Protein AF-0000000070372164 (afdb_homodimer)

Foldseek 3Di:
DVPPVVVVVVVVVVVVVVVVVVVVVVVPPPPQPPLPQPDPDVQPQFDDLVLLVVLCVLCVVPKDLFAKAWDPVVCVVQQATEIERQCCPIPLRFLQLLLLLQVQSPDDPVQLALAEEEEDLDSNLQSNLLNCQVVVGAYEYEYAPPRDPVSVVSSCVNNPPRYHYDHFHHASVRRVVVRVVVCVVSVHHYRALQDPSSLSRSLVSLVSCVVNVDDPDAAAEEEAEDFLLSNVSNNLSNCCVVPVNHAYEYEYEDEDPLPVVVVSSRVVSPVRRPSNVSSQVPRSRYYYDYDYLLLLLQQQVCCCVPVVDAADSRLSRRVSCVVVCCVVNNRNNHHHYYYYRGGRPDDPVRNVVSVVSNCVVLQQKWKKWWKFFPDPCSVVCLCVFQADPQKDWPDWDWDPDPPDRITIIITMIGHPHSVSNVSSVVRCVVVVIDMDTDDCSDPVNVVPD/DVPPVVVVVVVVVVVVVVVVVVVVVVVPPPPQPPLPQDDPDPQPQFDDLVLLVVLCVQCVVPKDLFAKAWDPVVCVVQQATEIERQLCPIPLRFLQLLLLLQVQSPDDPVQLALAEEEEDLDSNLQSNLLNCQVVVGAYEYEYAPPRDPVSVVSSCVNNPPRYHYDHFHHASVRRVVVRVVVCVVSVHHYRALQDPSSLSRSLVSLVSCVVNVDDPDAAAEEEAEDFLLSNVSNNLSNCCVVPVNHAYEYEYEDEDPLPVVVVSSNVVSPVRRPSNVSSQVPRSRYDYDYDYLLLLLQQQVCCCVPVVDAADSRLSRRVSCVVVCCVSNNRNNHHHYYYYRGGRPDDPVRNVVSVVSNCVVLQQKWKKWWKFFPDPCSVVCLCVFQADPQKDWPDWDWDPDPPDRITIIITMIGHPHSVSNVSSVVRCVVVVIDMDTDDCSDPVNVVPD

Structure (mmCIF, N/CA/C/O backbone):
data_AF-0000000070372164-model_v1
#
loop_
_entity.id
_entity.type
_entity.pdbx_description
1 polymer 'threonine ammonia-lyase'
#
loop_
_atom_site.group_PDB
_atom_site.id
_atom_site.type_symbol
_atom_site.label_atom_id
_atom_site.label_alt_id
_atom_site.label_comp_id
_atom_site.label_asym_id
_atom_site.label_entity_id
_atom_site.label_seq_id
_atom_site.pdbx_PDB_ins_code
_atom_site.Cartn_x
_atom_site.Cartn_y
_atom_site.Cartn_z
_atom_site.occupancy
_atom_site.B_iso_or_equiv
_atom_site.auth_seq_id
_atom_site.auth_comp_id
_atom_site.auth_asym_id
_atom_site.auth_atom_id
_atom_site.pdbx_PDB_model_num
ATOM 1 N N . MET A 1 1 ? 31.266 34.969 -34.875 1 26.34 1 MET A N 1
ATOM 2 C CA . MET A 1 1 ? 30.016 34.938 -34.125 1 26.34 1 MET A CA 1
ATOM 3 C C . MET A 1 1 ? 30.031 33.812 -33.094 1 26.34 1 MET A C 1
ATOM 5 O O . MET A 1 1 ? 29.016 33.531 -32.469 1 26.34 1 MET A O 1
ATOM 9 N N . SER A 1 2 ? 31.062 33.094 -33.094 1 30.19 2 SER A N 1
ATOM 10 C CA . SER A 1 2 ? 31.562 31.953 -32.344 1 30.19 2 SER A CA 1
ATOM 11 C C . SER A 1 2 ? 31.812 32.344 -30.875 1 30.19 2 SER A C 1
ATOM 13 O O . SER A 1 2 ? 31.938 31.469 -30.016 1 30.19 2 SER A O 1
ATOM 15 N N . THR A 1 3 ? 32.062 33.656 -30.703 1 33.91 3 THR A N 1
ATOM 16 C CA . THR A 1 3 ? 32.688 34.094 -29.469 1 33.91 3 THR A CA 1
ATOM 17 C C . THR A 1 3 ? 31.656 34.156 -28.328 1 33.91 3 THR A C 1
ATOM 19 O O . THR A 1 3 ? 32.031 34.188 -27.156 1 33.91 3 THR A O 1
ATOM 22 N N . LYS A 1 4 ? 30.422 34.562 -28.781 1 32.62 4 LYS A N 1
ATOM 23 C CA . LYS A 1 4 ? 29.531 34.969 -27.703 1 32.62 4 LYS A CA 1
ATOM 24 C C . LYS A 1 4 ? 29.047 33.75 -26.891 1 32.62 4 LYS A C 1
ATOM 26 O O . LYS A 1 4 ? 28.328 33.906 -25.906 1 32.62 4 LYS A O 1
ATOM 31 N N . ASN A 1 5 ? 29.078 32.656 -27.594 1 32 5 ASN A N 1
ATOM 32 C CA . ASN A 1 5 ? 28.5 31.484 -26.953 1 32 5 ASN A CA 1
ATOM 33 C C . ASN A 1 5 ? 29.328 31.031 -25.75 1 32 5 ASN A C 1
ATOM 35 O O . ASN A 1 5 ? 28.938 30.094 -25.062 1 32 5 ASN A O 1
ATOM 39 N N . GLY A 1 6 ? 30.594 31.547 -25.703 1 34.88 6 GLY A N 1
ATOM 40 C CA . GLY A 1 6 ? 31.531 31.172 -24.656 1 34.88 6 GLY A CA 1
ATOM 41 C C . GLY A 1 6 ? 31.188 31.797 -23.312 1 34.88 6 GLY A C 1
ATOM 42 O O . GLY A 1 6 ? 31.547 31.234 -22.266 1 34.88 6 GLY A O 1
ATOM 43 N N . GLU A 1 7 ? 30.688 33.031 -23.438 1 35.09 7 GLU A N 1
ATOM 44 C CA . GLU A 1 7 ? 30.578 33.812 -22.203 1 35.09 7 GLU A CA 1
ATOM 45 C C . GLU A 1 7 ? 29.453 33.312 -21.312 1 35.09 7 GLU A C 1
ATOM 47 O O . GLU A 1 7 ? 29.531 33.438 -20.078 1 35.09 7 GLU A O 1
ATOM 52 N N . LYS A 1 8 ? 28.359 32.844 -21.953 1 34.56 8 LYS A N 1
ATOM 53 C CA . LYS A 1 8 ? 27.219 32.531 -21.109 1 34.56 8 LYS A CA 1
ATOM 54 C C . LYS A 1 8 ? 27.469 31.234 -20.328 1 34.56 8 LYS A C 1
ATOM 56 O O . LYS A 1 8 ? 26.875 31.016 -19.266 1 34.56 8 LYS A O 1
ATOM 61 N N . ILE A 1 9 ? 28.312 30.375 -20.922 1 38.19 9 ILE A N 1
ATOM 62 C CA . ILE A 1 9 ? 28.609 29.141 -20.188 1 38.19 9 ILE A CA 1
ATOM 63 C C . ILE A 1 9 ? 29.453 29.469 -18.953 1 38.19 9 ILE A C 1
ATOM 65 O O . ILE A 1 9 ? 29.312 28.828 -17.906 1 38.19 9 ILE A O 1
ATOM 69 N N . GLN A 1 10 ? 30.203 30.578 -19.016 1 39.81 10 GLN A N 1
ATOM 70 C CA . GLN A 1 10 ? 31.078 30.938 -17.906 1 39.81 10 GLN A CA 1
ATOM 71 C C . GLN A 1 10 ? 30.266 31.516 -16.75 1 39.81 10 GLN A C 1
ATOM 73 O O . GLN A 1 10 ? 30.594 31.281 -15.578 1 39.81 10 GLN A O 1
ATOM 78 N N . ILE A 1 11 ? 29.188 32.156 -17.094 1 42.03 11 ILE A N 1
ATOM 79 C CA . ILE A 1 11 ? 28.453 32.844 -16.031 1 42.03 11 ILE A CA 1
ATOM 80 C C . ILE A 1 11 ? 27.656 31.812 -15.219 1 42.03 11 ILE A C 1
ATOM 82 O O . ILE A 1 11 ? 27.594 31.891 -13.992 1 42.03 11 ILE A O 1
ATOM 86 N N . GLN A 1 12 ? 27.078 30.859 -15.867 1 36.81 12 GLN A N 1
ATOM 87 C CA . GLN A 1 12 ? 26.281 29.891 -15.109 1 36.81 12 GLN A CA 1
ATOM 88 C C . GLN A 1 12 ? 27.156 29.016 -14.242 1 36.81 12 GLN A C 1
ATOM 90 O O . GLN A 1 12 ? 26.797 28.672 -13.109 1 36.81 12 GLN A O 1
ATOM 95 N N . GLU A 1 13 ? 28.344 28.688 -14.68 1 42.88 13 GLU A N 1
ATOM 96 C CA . GLU A 1 13 ? 29.297 27.969 -13.844 1 42.88 13 GLU A CA 1
ATOM 97 C C . GLU A 1 13 ? 29.766 28.844 -12.688 1 42.88 13 GLU A C 1
ATOM 99 O O . GLU A 1 13 ? 29.969 28.359 -11.57 1 42.88 13 GLU A O 1
ATOM 104 N N . HIS A 1 14 ? 29.922 30.109 -12.938 1 45.06 14 HIS A N 1
ATOM 105 C CA . HIS A 1 14 ? 30.359 31.016 -11.883 1 45.06 14 HIS A CA 1
ATOM 106 C C . HIS A 1 14 ? 29.281 31.172 -10.812 1 45.06 14 HIS A C 1
ATOM 108 O O . HIS A 1 14 ? 29.594 31.203 -9.625 1 45.06 14 HIS A O 1
ATOM 114 N N . LEU A 1 15 ? 27.984 31.203 -11.211 1 44.16 15 LEU A N 1
ATOM 115 C CA . LEU A 1 15 ? 26.938 31.344 -10.211 1 44.16 15 LEU A CA 1
ATOM 116 C C . LEU A 1 15 ? 26.75 30.062 -9.414 1 44.16 15 LEU A C 1
ATOM 118 O O . LEU A 1 15 ? 26.547 30.109 -8.195 1 44.16 15 LEU A O 1
ATOM 122 N N . GLN A 1 16 ? 26.875 28.922 -10 1 42.56 16 GLN A N 1
ATOM 123 C CA . GLN A 1 16 ? 26.859 27.672 -9.25 1 42.56 16 GLN A CA 1
ATOM 124 C C . GLN A 1 16 ? 28.094 27.547 -8.352 1 42.56 16 GLN A C 1
ATOM 126 O O . GLN A 1 16 ? 28 27.031 -7.238 1 42.56 16 GLN A O 1
ATOM 131 N N . GLN A 1 17 ? 29.25 28.031 -8.828 1 47.5 17 GLN A N 1
ATOM 132 C CA . GLN A 1 17 ? 30.438 28.016 -7.996 1 47.5 17 GLN A CA 1
ATOM 133 C C . GLN A 1 17 ? 30.328 29.031 -6.859 1 47.5 17 GLN A C 1
ATOM 135 O O . GLN A 1 17 ? 30.75 28.766 -5.734 1 47.5 17 GLN A O 1
ATOM 140 N N . GLN A 1 18 ? 29.797 30.219 -7.109 1 45.34 18 GLN A N 1
ATOM 141 C CA . GLN A 1 18 ? 29.609 31.188 -6.043 1 45.34 18 GLN A CA 1
ATOM 142 C C . GLN A 1 18 ? 28.594 30.703 -5.02 1 45.34 18 GLN A C 1
ATOM 144 O O . GLN A 1 18 ? 28.781 30.891 -3.812 1 45.34 18 GLN A O 1
ATOM 149 N N . GLN A 1 19 ? 27.484 30.031 -5.445 1 42.75 19 GLN A N 1
ATOM 150 C CA . GLN A 1 19 ? 26.516 29.484 -4.484 1 42.75 19 GLN A CA 1
ATOM 151 C C . GLN A 1 19 ? 27.109 28.297 -3.73 1 42.75 19 GLN A C 1
ATOM 153 O O . GLN A 1 19 ? 26.828 28.109 -2.543 1 42.75 19 GLN A O 1
ATOM 158 N N . LYS A 1 20 ? 27.922 27.5 -4.262 1 42.25 20 LYS A N 1
ATOM 159 C CA . LYS A 1 20 ? 28.688 26.469 -3.566 1 42.25 20 LYS A CA 1
ATOM 160 C C . LYS A 1 20 ? 29.734 27.094 -2.648 1 42.25 20 LYS A C 1
ATOM 162 O O . LYS A 1 20 ? 29.984 26.578 -1.553 1 42.25 20 LYS A O 1
ATOM 167 N N . GLN A 1 21 ? 30.484 28.078 -3.244 1 44.75 21 GLN A N 1
ATOM 168 C CA . GLN A 1 21 ? 31.469 28.734 -2.391 1 44.75 21 GLN A CA 1
ATOM 169 C C . GLN A 1 21 ? 30.797 29.422 -1.209 1 44.75 21 GLN A C 1
ATOM 171 O O . GLN A 1 21 ? 31.312 29.391 -0.086 1 44.75 21 GLN A O 1
ATOM 176 N N . GLN A 1 22 ? 29.719 30.219 -1.416 1 40.31 22 GLN A N 1
ATOM 177 C CA . GLN A 1 22 ? 29.031 30.812 -0.282 1 40.31 22 GLN A CA 1
ATOM 178 C C . GLN A 1 22 ? 28.484 29.734 0.655 1 40.31 22 GLN A C 1
ATOM 180 O O . GLN A 1 22 ? 28.547 29.891 1.877 1 40.31 22 GLN A O 1
ATOM 185 N N . LEU A 1 23 ? 27.984 28.578 0.088 1 36.25 23 LEU A N 1
ATOM 186 C CA . LEU A 1 23 ? 27.578 27.469 0.957 1 36.25 23 LEU A CA 1
ATOM 187 C C . LEU A 1 23 ? 28.797 26.812 1.598 1 36.25 23 LEU A C 1
ATOM 189 O O . LEU A 1 23 ? 28.75 26.438 2.77 1 36.25 23 LEU A O 1
ATOM 193 N N . LYS A 1 24 ? 29.875 26.672 0.845 1 37 24 LYS A N 1
ATOM 194 C CA . LYS A 1 24 ? 31.109 26.156 1.41 1 37 24 LYS A CA 1
ATOM 195 C C . LYS A 1 24 ? 31.703 27.125 2.434 1 37 24 LYS A C 1
ATOM 197 O O . LYS A 1 24 ? 32.25 26.703 3.455 1 37 24 LYS A O 1
ATOM 202 N N . GLU A 1 25 ? 31.812 28.359 2.037 1 38.78 25 GLU A N 1
ATOM 203 C CA . GLU A 1 25 ? 32.344 29.312 3.004 1 38.78 25 GLU A CA 1
ATOM 204 C C . GLU A 1 25 ? 31.453 29.406 4.238 1 38.78 25 GLU A C 1
ATOM 206 O O . GLU A 1 25 ? 31.953 29.562 5.355 1 38.78 25 GLU A O 1
ATOM 211 N N . GLU A 1 26 ? 30.125 29.5 4.039 1 33.56 26 GLU A N 1
ATOM 212 C CA . GLU A 1 26 ? 29.281 29.469 5.223 1 33.56 26 GLU A CA 1
ATOM 213 C C . GLU A 1 26 ? 29.359 28.109 5.926 1 33.56 26 GLU A C 1
ATOM 215 O O . GLU A 1 26 ? 29.234 28.031 7.148 1 33.56 26 GLU A O 1
ATOM 220 N N . MET A 1 27 ? 29.656 27.078 5.137 1 32.03 27 MET A N 1
ATOM 221 C CA . MET A 1 27 ? 29.812 25.75 5.742 1 32.03 27 MET A CA 1
ATOM 222 C C . MET A 1 27 ? 31.188 25.625 6.406 1 32.03 27 MET A C 1
ATOM 224 O O . MET A 1 27 ? 31.406 24.688 7.191 1 32.03 27 MET A O 1
ATOM 228 N N . LYS A 1 28 ? 32.25 26.062 5.781 1 33.69 28 LYS A N 1
ATOM 229 C CA . LYS A 1 28 ? 33.562 25.828 6.352 1 33.69 28 LYS A CA 1
ATOM 230 C C . LYS A 1 28 ? 33.719 26.562 7.684 1 33.69 28 LYS A C 1
ATOM 232 O O . LYS A 1 28 ? 34.688 26.297 8.438 1 33.69 28 LYS A O 1
ATOM 237 N N . GLU A 1 29 ? 33.281 27.766 7.645 1 30.25 29 GLU A N 1
ATOM 238 C CA . GLU A 1 29 ? 33.688 28.438 8.883 1 30.25 29 GLU A CA 1
ATOM 239 C C . GLU A 1 29 ? 33 27.797 10.094 1 30.25 29 GLU A C 1
ATOM 241 O O . GLU A 1 29 ? 33.312 28.141 11.234 1 30.25 29 GLU A O 1
ATOM 246 N N . ASN A 1 30 ? 31.656 27.531 9.984 1 28.45 30 ASN A N 1
ATOM 247 C CA . ASN A 1 30 ? 31.203 27.297 11.352 1 28.45 30 ASN A CA 1
ATOM 248 C C . ASN A 1 30 ? 31.641 25.938 11.867 1 28.45 30 ASN A C 1
ATOM 250 O O . AS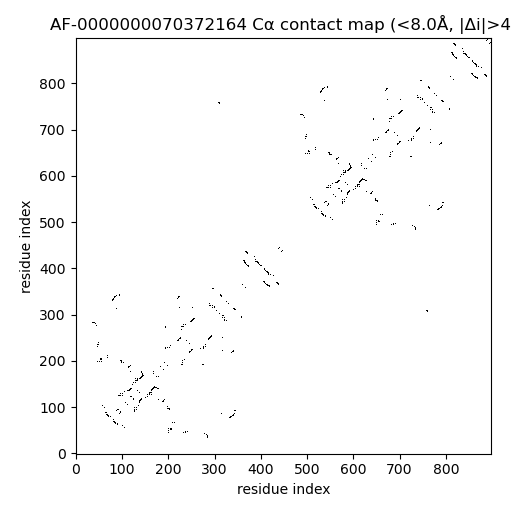N A 1 30 ? 31.266 24.906 11.305 1 28.45 30 ASN A O 1
ATOM 254 N N . PRO A 1 31 ? 32.781 25.797 12.617 1 28.45 31 PRO A N 1
ATOM 255 C CA . PRO A 1 31 ? 33.25 24.594 13.32 1 28.45 31 PRO A CA 1
ATOM 256 C C . PRO A 1 31 ? 32.094 23.703 13.773 1 28.45 31 PRO A C 1
ATOM 258 O O . PRO A 1 31 ? 30.938 24.125 13.75 1 28.45 31 PRO A O 1
ATOM 261 N N . ASN A 1 32 ? 32.469 22.516 14.203 1 32.38 32 ASN A N 1
ATOM 262 C CA . ASN A 1 32 ? 31.594 21.484 14.742 1 32.38 32 ASN A CA 1
ATOM 263 C C . ASN A 1 32 ? 30.547 22.062 15.688 1 32.38 32 ASN A C 1
ATOM 265 O O . ASN A 1 32 ? 30.875 22.531 16.781 1 32.38 32 ASN A O 1
ATOM 269 N N . PRO A 1 33 ? 29.594 22.891 15.227 1 31 33 PRO A N 1
ATOM 270 C CA . PRO A 1 33 ? 28.797 23.391 16.344 1 31 33 PRO A CA 1
ATOM 271 C C . PRO A 1 33 ? 28.484 22.312 17.375 1 31 33 PRO A C 1
ATOM 273 O O . PRO A 1 33 ? 27.812 21.312 17.047 1 31 33 PRO A O 1
ATOM 276 N N . GLU A 1 34 ? 29.453 21.891 18.172 1 32.94 34 GLU A N 1
ATOM 277 C CA . GLU A 1 34 ? 28.953 21.234 19.375 1 32.94 34 GLU A CA 1
ATOM 278 C C . GLU A 1 34 ? 27.562 21.75 19.75 1 32.94 34 GLU A C 1
ATOM 280 O O . GLU A 1 34 ? 27.328 22.953 19.734 1 32.94 34 GLU A O 1
ATOM 285 N N . ILE A 1 35 ? 26.531 20.984 19.406 1 38.16 35 ILE A N 1
ATOM 286 C CA . ILE A 1 35 ? 25.219 21.328 19.938 1 38.16 35 ILE A CA 1
ATOM 287 C C . ILE A 1 35 ? 25.391 22.125 21.234 1 38.16 35 ILE A C 1
ATOM 289 O O . ILE A 1 35 ? 25.906 21.594 22.219 1 38.16 35 ILE A O 1
ATOM 293 N N . GLN A 1 36 ? 25.844 23.359 21.203 1 34.19 36 GLN A N 1
ATOM 294 C CA . GLN A 1 36 ? 25.859 24.188 22.406 1 34.19 36 GLN A CA 1
ATOM 295 C C . GLN A 1 36 ? 24.656 23.922 23.297 1 34.19 36 GLN A C 1
ATOM 297 O O . GLN A 1 36 ? 23.516 24.156 22.891 1 34.19 36 GLN A O 1
ATOM 302 N N . LYS A 1 37 ? 24.797 22.984 24.266 1 35.81 37 LYS A N 1
ATOM 303 C CA . LYS A 1 37 ? 23.859 22.766 25.375 1 35.81 37 LYS A CA 1
ATOM 304 C C . LYS A 1 37 ? 23.5 24.078 26.047 1 35.81 37 LYS A C 1
ATOM 306 O O . LYS A 1 37 ? 24.328 24.688 26.719 1 35.81 37 LYS A O 1
ATOM 311 N N . GLN A 1 38 ? 22.703 24.875 25.438 1 34.5 38 GLN A N 1
ATOM 312 C CA . GLN A 1 38 ? 22.234 26.031 26.188 1 34.5 38 GLN A CA 1
ATOM 313 C C . GLN A 1 38 ? 21.719 25.625 27.562 1 34.5 38 GLN A C 1
ATOM 315 O O . GLN A 1 38 ? 21.25 24.484 27.75 1 34.5 38 GLN A O 1
ATOM 320 N N . GLU A 1 39 ? 22.062 26.25 28.609 1 36.97 39 GLU A N 1
ATOM 321 C CA . GLU A 1 39 ? 21.625 26.188 30 1 36.97 39 GLU A CA 1
ATOM 322 C C . GLU A 1 39 ? 20.125 25.969 30.109 1 36.97 39 GLU A C 1
ATOM 324 O O . GLU A 1 39 ? 19.359 26.5 29.297 1 36.97 39 GLU A O 1
ATOM 329 N N . THR A 1 40 ? 19.625 24.875 30.781 1 40.28 40 THR A N 1
ATOM 330 C CA . THR A 1 40 ? 18.297 24.391 31.109 1 40.28 40 THR A CA 1
ATOM 331 C C . THR A 1 40 ? 17.406 25.531 31.594 1 40.28 40 THR A C 1
ATOM 333 O O . THR A 1 40 ? 17.484 25.938 32.75 1 40.28 40 THR A O 1
ATOM 336 N N . LYS A 1 41 ? 17.266 26.562 30.875 1 39.16 41 LYS A N 1
ATOM 337 C CA . LYS A 1 41 ? 16.234 27.469 31.375 1 39.16 41 LYS A CA 1
ATOM 338 C C . LYS A 1 41 ? 14.906 26.734 31.562 1 39.16 41 LYS A C 1
ATOM 340 O O . LYS A 1 41 ? 14.57 25.844 30.781 1 39.16 41 LYS A O 1
ATOM 345 N N . GLN A 1 42 ? 14.352 26.688 32.781 1 44.81 42 GLN A N 1
ATOM 346 C CA . GLN A 1 42 ? 13.016 26.234 33.125 1 44.81 42 GLN A CA 1
ATOM 347 C C . GLN A 1 42 ? 11.984 26.688 32.094 1 44.81 42 GLN A C 1
ATOM 349 O O . GLN A 1 42 ? 11.703 27.891 32 1 44.81 42 GLN A O 1
ATOM 354 N N . ASN A 1 43 ? 11.961 26.078 30.953 1 55 43 ASN A N 1
ATOM 355 C CA . ASN A 1 43 ? 11.039 26.406 29.875 1 55 43 ASN A CA 1
ATOM 356 C C . ASN A 1 43 ? 9.586 26.266 30.328 1 55 43 ASN A C 1
ATOM 358 O O . ASN A 1 43 ? 9.117 25.156 30.594 1 55 43 ASN A O 1
ATOM 362 N N . SER A 1 44 ? 8.883 27.312 30.812 1 60.41 44 SER A N 1
ATOM 363 C CA . SER A 1 44 ? 7.516 27.453 31.312 1 60.41 44 SER A CA 1
ATOM 364 C C . SER A 1 44 ? 6.512 26.828 30.344 1 60.41 44 SER A C 1
ATOM 366 O O . SER A 1 44 ? 5.375 26.531 30.719 1 60.41 44 SER A O 1
ATOM 368 N N . TYR A 1 45 ? 6.973 26.266 29.172 1 74.44 45 TYR A N 1
ATOM 369 C CA . TYR A 1 45 ? 6.004 25.781 28.188 1 74.44 45 TYR A CA 1
ATOM 370 C C . TYR A 1 45 ? 6.086 24.266 28.047 1 74.44 45 TYR A C 1
ATOM 372 O O . TYR A 1 45 ? 5.312 23.672 27.297 1 74.44 45 TYR A O 1
ATOM 380 N N . LEU A 1 46 ? 6.805 23.625 28.953 1 84.19 46 LEU A N 1
ATOM 381 C CA . LEU A 1 46 ? 7.043 22.188 28.828 1 84.19 46 LEU A CA 1
ATOM 382 C C . LEU A 1 46 ? 5.863 21.391 29.375 1 84.19 46 LEU A C 1
ATOM 384 O O . LEU A 1 46 ? 5.34 21.703 30.453 1 84.19 46 LEU A O 1
ATOM 388 N N . TYR A 1 47 ? 5.496 20.438 28.562 1 91.69 47 TYR A N 1
ATOM 389 C CA . TYR A 1 47 ? 4.539 19.484 29.094 1 91.69 47 TYR A CA 1
ATOM 390 C C . TYR A 1 47 ? 5.223 18.516 30.062 1 91.69 47 TYR A C 1
ATOM 392 O O . TYR A 1 47 ? 6.207 17.859 29.703 1 91.69 47 TYR A O 1
ATOM 400 N N . GLN A 1 48 ? 4.691 18.406 31.266 1 93.88 48 GLN A N 1
ATOM 401 C CA . GLN A 1 48 ? 5.32 17.609 32.312 1 93.88 48 GLN A CA 1
ATOM 402 C C . GLN A 1 48 ? 5.176 16.125 32.031 1 93.88 48 GLN A C 1
ATOM 404 O O . GLN A 1 48 ? 4.117 15.664 31.594 1 93.88 48 GLN A O 1
ATOM 409 N N . ALA A 1 49 ? 6.262 15.406 32.344 1 94.94 49 ALA A N 1
ATOM 410 C CA . ALA A 1 49 ? 6.289 13.961 32.125 1 94.94 49 ALA A CA 1
ATOM 411 C C . ALA A 1 49 ? 5.145 13.273 32.875 1 94.94 49 ALA A C 1
ATOM 413 O O . ALA A 1 49 ? 4.539 12.336 32.344 1 94.94 49 ALA A O 1
ATOM 414 N N . ALA A 1 50 ? 4.828 13.781 34 1 95.38 50 ALA A N 1
ATOM 415 C CA . ALA A 1 50 ? 3.76 13.188 34.812 1 95.38 50 ALA A CA 1
ATOM 416 C C . ALA A 1 50 ? 2.41 13.328 34.125 1 95.38 50 ALA A C 1
ATOM 418 O O . ALA A 1 50 ? 1.594 12.406 34.125 1 95.38 50 ALA A O 1
ATOM 419 N N . SER A 1 51 ? 2.203 14.453 33.562 1 95.81 51 SER A N 1
ATOM 420 C CA . SER A 1 51 ? 0.956 14.695 32.844 1 95.81 51 SER A CA 1
ATOM 421 C C . SER A 1 51 ? 0.872 13.844 31.578 1 95.81 51 SER A C 1
ATOM 423 O O . SER A 1 51 ? -0.205 13.359 31.219 1 95.81 51 SER A O 1
ATOM 425 N N . ILE A 1 52 ? 1.992 13.688 30.922 1 96.62 52 ILE A N 1
ATOM 426 C CA . ILE A 1 52 ? 2.072 12.867 29.719 1 96.62 52 ILE A CA 1
ATOM 427 C C . ILE A 1 52 ? 1.785 11.406 30.078 1 96.62 52 ILE A C 1
ATOM 429 O O . ILE A 1 52 ? 1.028 10.727 29.375 1 96.62 52 ILE A O 1
ATOM 433 N N . PHE A 1 53 ? 2.293 11 31.156 1 96.31 53 PHE A N 1
ATOM 434 C CA . PHE A 1 53 ? 2.076 9.625 31.609 1 96.31 53 PHE A CA 1
ATOM 435 C C . PHE A 1 53 ? 0.614 9.398 31.969 1 96.31 53 PHE A C 1
ATOM 437 O O . PHE A 1 53 ? 0.052 8.344 31.688 1 96.31 53 PHE A O 1
ATOM 444 N N . LYS A 1 54 ? 0.082 10.375 32.625 1 96.44 54 LYS A N 1
ATOM 445 C CA . LYS A 1 54 ? -1.334 10.289 32.969 1 96.44 54 LYS A CA 1
ATOM 446 C C . LYS A 1 54 ? -2.195 10.156 31.734 1 96.44 54 LYS A C 1
ATOM 448 O O . LYS A 1 54 ? -3.104 9.32 31.672 1 96.44 54 LYS A O 1
ATOM 453 N N . ALA A 1 55 ? -1.917 10.961 30.75 1 97.88 55 ALA A N 1
ATOM 454 C CA . ALA A 1 55 ? -2.639 10.891 29.484 1 97.88 55 ALA A CA 1
ATOM 455 C C . ALA A 1 55 ? -2.473 9.523 28.828 1 97.88 55 ALA A C 1
ATOM 457 O O . ALA A 1 55 ? -3.438 8.945 28.312 1 97.88 55 ALA A O 1
ATOM 458 N N . TYR A 1 56 ? -1.25 8.984 28.844 1 97.62 56 TYR A N 1
ATOM 459 C CA . TYR A 1 56 ? -0.95 7.676 28.266 1 97.62 56 TYR A CA 1
ATOM 460 C C . TYR A 1 56 ? -1.759 6.582 28.953 1 97.62 56 TYR A C 1
ATOM 462 O O . TYR A 1 56 ? -2.312 5.703 28.281 1 97.62 56 TYR A O 1
ATOM 470 N N . LYS A 1 57 ? -1.873 6.625 30.25 1 95.75 57 LYS A N 1
ATOM 471 C CA . LYS A 1 57 ? -2.639 5.648 31.031 1 95.75 57 LYS A CA 1
ATOM 472 C C . LYS A 1 57 ? -4.121 5.707 30.672 1 95.75 57 LYS A C 1
ATOM 474 O O . LYS A 1 57 ? -4.793 4.676 30.625 1 95.75 57 LYS A O 1
ATOM 479 N N . ASN A 1 58 ? -4.543 6.922 30.453 1 95.38 58 ASN A N 1
ATOM 480 C CA . ASN A 1 58 ? -5.949 7.117 30.125 1 95.38 58 ASN A CA 1
ATOM 481 C C . ASN A 1 58 ? -6.305 6.453 28.797 1 95.38 58 ASN A C 1
ATOM 483 O O . ASN A 1 58 ? -7.398 5.902 28.641 1 95.38 58 ASN A O 1
ATOM 487 N N . ILE A 1 59 ? -5.336 6.484 27.812 1 97.69 59 ILE A N 1
ATOM 488 C CA . ILE A 1 59 ? -5.742 6.145 26.453 1 97.69 59 ILE A CA 1
ATOM 489 C C . ILE A 1 59 ? -5.258 4.738 26.109 1 97.69 59 ILE A C 1
ATOM 491 O O . ILE A 1 59 ? -5.676 4.16 25.094 1 97.69 59 ILE A O 1
ATOM 495 N N . ARG A 1 60 ? -4.426 4.09 26.922 1 94.94 60 ARG A N 1
ATOM 496 C CA . ARG A 1 60 ? -3.695 2.879 26.562 1 94.94 60 ARG A CA 1
ATOM 497 C C . ARG A 1 60 ? -4.648 1.715 26.312 1 94.94 60 ARG A C 1
ATOM 499 O O . ARG A 1 60 ? -4.305 0.76 25.625 1 94.94 60 ARG A O 1
ATOM 506 N N . GLN A 1 61 ? -5.867 1.791 26.828 1 93.5 61 GLN A N 1
ATOM 507 C CA . GLN A 1 61 ? -6.828 0.712 26.625 1 93.5 61 GLN A CA 1
ATOM 508 C C . GLN A 1 61 ? -7.613 0.912 25.328 1 93.5 61 GLN A C 1
ATOM 510 O O . GLN A 1 61 ? -8.281 -0.009 24.844 1 93.5 61 GLN A O 1
ATOM 515 N N . ILE A 1 62 ? -7.5 2.07 24.812 1 95.62 62 ILE A N 1
ATOM 516 C CA . ILE A 1 62 ? -8.312 2.406 23.641 1 95.62 62 ILE A CA 1
ATOM 517 C C . ILE A 1 62 ? -7.438 2.404 22.391 1 95.62 62 ILE A C 1
ATOM 519 O O . ILE A 1 62 ? -7.812 1.836 21.359 1 95.62 62 ILE A O 1
ATOM 523 N N . VAL A 1 63 ? -6.258 2.984 22.453 1 96.38 63 VAL A N 1
ATOM 524 C CA . VAL A 1 63 ? -5.383 3.084 21.297 1 96.38 63 VAL A CA 1
ATOM 525 C C . VAL A 1 63 ? -4.426 1.897 21.266 1 96.38 63 VAL A C 1
ATOM 527 O O . VAL A 1 63 ? -4.23 1.222 22.266 1 96.38 63 VAL A O 1
ATOM 530 N N . ARG A 1 64 ? -3.816 1.647 20.156 1 93.38 64 ARG A N 1
ATOM 531 C CA . ARG A 1 64 ? -2.869 0.551 19.969 1 93.38 64 ARG A CA 1
ATOM 532 C C . ARG A 1 64 ? -1.472 0.952 20.438 1 93.38 64 ARG A C 1
ATOM 534 O O . ARG A 1 64 ? -1.02 2.066 20.156 1 93.38 64 ARG A O 1
ATOM 541 N N . ARG A 1 65 ? -0.869 0.114 21.281 1 95.62 65 ARG A N 1
ATOM 542 C CA . ARG A 1 65 ? 0.575 0.241 21.438 1 95.62 65 ARG A CA 1
ATOM 543 C C . ARG A 1 65 ? 1.31 -0.167 20.172 1 95.62 65 ARG A C 1
ATOM 545 O O . ARG A 1 65 ? 1.423 -1.356 19.859 1 95.62 65 ARG A O 1
ATOM 552 N N . THR A 1 66 ? 1.776 0.79 19.391 1 95.5 66 THR A N 1
ATOM 553 C CA . THR A 1 66 ? 2.359 0.503 18.094 1 95.5 66 THR A CA 1
ATOM 554 C C . THR A 1 66 ? 3.771 -0.059 18.234 1 95.5 66 THR A C 1
ATOM 556 O O . THR A 1 66 ? 4.418 0.141 19.266 1 95.5 66 THR A O 1
ATOM 559 N N . ILE A 1 67 ? 4.289 -0.671 17.234 1 93.19 67 ILE A N 1
ATOM 560 C CA . ILE A 1 67 ? 5.527 -1.431 17.359 1 93.19 67 ILE A CA 1
ATOM 561 C C . ILE A 1 67 ? 6.711 -0.545 16.969 1 93.19 67 ILE A C 1
ATOM 563 O O . ILE A 1 67 ? 6.539 0.489 16.312 1 93.19 67 ILE A O 1
ATOM 567 N N . ILE A 1 68 ? 7.852 -0.873 17.469 1 95.31 68 ILE A N 1
ATOM 568 C CA . ILE A 1 68 ? 9.141 -0.404 16.984 1 95.31 68 ILE A CA 1
ATOM 569 C C . ILE A 1 68 ? 9.812 -1.497 16.156 1 95.31 68 ILE A C 1
ATOM 571 O O . ILE A 1 68 ? 9.992 -2.621 16.625 1 95.31 68 ILE A O 1
ATOM 575 N N . GLN A 1 69 ? 10.125 -1.168 14.883 1 93 69 GLN A N 1
ATOM 576 C CA . GLN A 1 69 ? 10.625 -2.152 13.93 1 93 69 GLN A CA 1
ATOM 577 C C . GLN A 1 69 ? 11.961 -1.717 13.336 1 93 69 GLN A C 1
ATOM 579 O O . GLN A 1 69 ? 12.102 -0.582 12.875 1 93 69 GLN A O 1
ATOM 584 N N . ARG A 1 70 ? 12.906 -2.596 13.367 1 93.44 70 ARG A N 1
ATOM 585 C CA . ARG A 1 70 ? 14.195 -2.281 12.742 1 93.44 70 ARG A CA 1
ATOM 586 C C . ARG A 1 70 ? 14.078 -2.285 11.227 1 93.44 70 ARG A C 1
ATOM 588 O O . ARG A 1 70 ? 13.438 -3.164 10.648 1 93.44 70 ARG A O 1
ATOM 595 N N . SER A 1 71 ? 14.594 -1.273 10.578 1 93.94 71 SER A N 1
ATOM 596 C CA . SER A 1 71 ? 14.758 -1.271 9.133 1 93.94 71 SER A CA 1
ATOM 597 C C . SER A 1 71 ? 16.109 -1.84 8.727 1 93.94 71 SER A C 1
ATOM 599 O O . SER A 1 71 ? 17.141 -1.158 8.836 1 93.94 71 SER A O 1
ATOM 601 N N . SER A 1 72 ? 16.125 -3.039 8.172 1 85.88 72 SER A N 1
ATOM 602 C CA . SER A 1 72 ? 17.375 -3.656 7.766 1 85.88 72 SER A CA 1
ATOM 603 C C . SER A 1 72 ? 18.016 -2.895 6.609 1 85.88 72 SER A C 1
ATOM 605 O O . SER A 1 72 ? 19.234 -2.662 6.609 1 85.88 72 SER A O 1
ATOM 607 N N . ARG A 1 73 ? 17.219 -2.498 5.695 1 86 73 ARG A N 1
ATOM 608 C CA . ARG A 1 73 ? 17.719 -1.826 4.496 1 86 73 ARG A CA 1
ATOM 609 C C . ARG A 1 73 ? 18.391 -0.51 4.852 1 86 73 ARG A C 1
ATOM 611 O O . ARG A 1 73 ? 19.531 -0.26 4.434 1 86 73 ARG A O 1
ATOM 618 N N . LEU A 1 74 ? 17.734 0.315 5.672 1 95.5 74 LEU A N 1
ATOM 619 C CA . LEU A 1 74 ? 18.297 1.622 6 1 95.5 74 LEU A CA 1
ATOM 620 C C . LEU A 1 74 ? 19.453 1.485 6.988 1 95.5 74 LEU A C 1
ATOM 622 O O . LEU A 1 74 ? 20.406 2.264 6.945 1 95.5 74 LEU A O 1
ATOM 626 N N . SER A 1 75 ? 19.344 0.501 7.859 1 95.31 75 SER A N 1
ATOM 627 C CA . SER A 1 75 ? 20.453 0.243 8.773 1 95.31 75 SER A CA 1
ATOM 628 C C . SER A 1 75 ? 21.703 -0.144 8.016 1 95.31 75 SER A C 1
ATOM 630 O O . SER A 1 75 ? 22.797 0.334 8.328 1 95.31 75 SER A O 1
ATOM 632 N N . ASP A 1 76 ? 21.516 -0.968 6.992 1 90.5 76 ASP A N 1
ATOM 633 C CA . ASP A 1 76 ? 22.656 -1.366 6.168 1 90.5 76 ASP A CA 1
ATOM 634 C C . ASP A 1 76 ? 23.203 -0.18 5.375 1 90.5 76 ASP A C 1
ATOM 636 O O . ASP A 1 76 ? 24.422 0.026 5.312 1 90.5 76 ASP A O 1
ATOM 640 N N . LEU A 1 77 ? 22.344 0.619 4.852 1 92.94 77 LEU A N 1
ATOM 641 C CA . LEU A 1 77 ? 22.719 1.742 3.998 1 92.94 77 LEU A CA 1
ATOM 642 C C . LEU A 1 77 ? 23.531 2.771 4.781 1 92.94 77 LEU A C 1
ATOM 644 O O . LEU A 1 77 ? 24.5 3.318 4.27 1 92.94 77 LEU A O 1
ATOM 648 N N . TYR A 1 78 ? 23.125 2.945 6.066 1 97.31 78 TYR A N 1
ATOM 649 C CA . TYR A 1 78 ? 23.75 4.012 6.84 1 97.31 78 TYR A CA 1
ATOM 650 C C . TYR A 1 78 ? 24.672 3.436 7.906 1 97.31 78 TYR A C 1
ATOM 652 O O . TYR A 1 78 ? 25.25 4.18 8.703 1 97.31 78 TYR A O 1
ATOM 660 N N . GLN A 1 79 ? 24.812 2.115 7.945 1 97.19 79 GLN A N 1
ATOM 661 C CA . GLN A 1 79 ? 25.609 1.437 8.953 1 97.19 79 GLN A CA 1
ATOM 662 C C . GLN A 1 79 ? 25.25 1.908 10.359 1 97.19 79 GLN A C 1
ATOM 664 O O . GLN A 1 79 ? 26.141 2.246 11.148 1 97.19 79 GLN A O 1
ATOM 669 N N . ALA A 1 80 ? 23.984 2.016 10.617 1 98.12 80 ALA A N 1
ATOM 670 C CA . ALA A 1 80 ? 23.391 2.467 11.875 1 98.12 80 ALA A CA 1
ATOM 671 C C . ALA A 1 80 ? 22.281 1.525 12.32 1 98.12 80 ALA A C 1
ATOM 673 O O . ALA A 1 80 ? 22 0.518 11.664 1 98.12 80 ALA A O 1
ATOM 674 N N . ASN A 1 81 ? 21.797 1.703 13.5 1 97.81 81 ASN A N 1
ATOM 675 C CA . ASN A 1 81 ? 20.594 1.026 13.969 1 97.81 81 ASN A CA 1
ATOM 676 C C . ASN A 1 81 ? 19.359 1.9 13.797 1 97.81 81 ASN A C 1
ATOM 678 O O . ASN A 1 81 ? 19.031 2.703 14.672 1 97.81 81 ASN A O 1
ATOM 682 N N . ILE A 1 82 ? 18.703 1.688 12.711 1 98.31 82 ILE A N 1
ATOM 683 C CA . ILE A 1 82 ? 17.562 2.533 12.375 1 98.31 82 ILE A CA 1
ATOM 684 C C . ILE A 1 82 ? 16.266 1.784 12.664 1 98.31 82 ILE A C 1
ATOM 686 O O . ILE A 1 82 ? 16.062 0.676 12.164 1 98.31 82 ILE A O 1
ATOM 690 N N . PHE A 1 83 ? 15.453 2.422 13.469 1 98.25 83 PHE A N 1
ATOM 691 C CA . PHE A 1 83 ? 14.172 1.848 13.852 1 98.25 83 PHE A CA 1
ATOM 692 C C . PHE A 1 83 ? 13.023 2.756 13.43 1 98.25 83 PHE A C 1
ATOM 694 O O . PHE A 1 83 ? 13.18 3.979 13.391 1 98.25 83 PHE A O 1
ATOM 701 N N . PHE A 1 84 ? 11.906 2.092 13.102 1 98.19 84 PHE A N 1
ATOM 702 C CA . PHE A 1 84 ? 10.656 2.793 12.812 1 98.19 84 PHE A CA 1
ATOM 703 C C . PHE A 1 84 ? 9.68 2.666 13.977 1 98.19 84 PHE A C 1
ATOM 705 O O . PHE A 1 84 ? 9.398 1.558 14.43 1 98.19 84 PHE A O 1
ATOM 712 N N . LYS A 1 85 ? 9.273 3.797 14.555 1 98.5 85 LYS A N 1
ATOM 713 C CA . LYS A 1 85 ? 8.055 3.783 15.352 1 98.5 85 LYS A CA 1
ATOM 714 C C . LYS A 1 85 ? 6.816 3.852 14.461 1 98.5 85 LYS A C 1
ATOM 716 O O . LYS A 1 85 ? 6.539 4.883 13.852 1 98.5 85 LYS A O 1
ATOM 721 N N . ARG A 1 86 ? 5.996 2.807 14.406 1 96.94 86 ARG A N 1
ATOM 722 C CA . ARG A 1 86 ? 5.039 2.539 13.344 1 96.94 86 ARG A CA 1
ATOM 723 C C . ARG A 1 86 ? 3.658 3.088 13.695 1 96.94 86 ARG A C 1
ATOM 725 O O . ARG A 1 86 ? 2.678 2.344 13.719 1 96.94 86 ARG A O 1
ATOM 732 N N . GLU A 1 87 ? 3.545 4.402 13.789 1 97.25 87 GLU A N 1
ATOM 733 C CA . GLU A 1 87 ? 2.26 5.031 14.078 1 97.25 87 GLU A CA 1
ATOM 734 C C . GLU A 1 87 ? 1.307 4.898 12.891 1 97.25 87 GLU A C 1
ATOM 736 O O . GLU A 1 87 ? 0.101 5.113 13.031 1 97.25 87 GLU A O 1
ATOM 741 N N . ASP A 1 88 ? 1.866 4.566 11.727 1 94.38 88 ASP A N 1
ATOM 742 C CA . ASP A 1 88 ? 1.032 4.234 10.578 1 94.38 88 ASP A CA 1
ATOM 743 C C . ASP A 1 88 ? 0.176 3 10.859 1 94.38 88 ASP A C 1
ATOM 745 O O . ASP A 1 88 ? -0.825 2.766 10.18 1 94.38 88 ASP A O 1
ATOM 749 N N . GLY A 1 89 ? 0.536 2.223 11.852 1 91.88 89 GLY A N 1
ATOM 750 C CA . GLY A 1 89 ? -0.213 1.038 12.242 1 91.88 89 GLY A CA 1
ATOM 751 C C . GLY A 1 89 ? -1.244 1.312 13.32 1 91.88 89 GLY A C 1
ATOM 752 O O . GLY A 1 89 ? -1.865 0.383 13.836 1 91.88 89 GLY A O 1
ATOM 753 N N . GLN A 1 90 ? -1.489 2.523 13.625 1 94.12 90 GLN A N 1
ATOM 754 C CA . GLN A 1 90 ? -2.479 2.896 14.633 1 94.12 90 GLN A CA 1
ATOM 755 C C . GLN A 1 90 ? -3.896 2.66 14.125 1 94.12 90 GLN A C 1
ATOM 757 O O . GLN A 1 90 ? -4.105 2.436 12.93 1 94.12 90 GLN A O 1
ATOM 762 N N . ILE A 1 91 ? -4.906 2.721 14.961 1 90.12 91 ILE A N 1
ATOM 763 C CA . ILE A 1 91 ? -6.305 2.4 14.703 1 90.12 91 ILE A CA 1
ATOM 764 C C . ILE A 1 91 ? -6.816 3.23 13.531 1 90.12 91 ILE A C 1
ATOM 766 O O . ILE A 1 91 ? -7.465 2.703 12.625 1 90.12 91 ILE A O 1
ATOM 770 N N . THR A 1 92 ? -6.523 4.516 13.492 1 93.5 92 THR A N 1
ATOM 771 C CA . THR A 1 92 ? -6.949 5.383 12.398 1 93.5 92 THR A CA 1
ATOM 772 C C . THR A 1 92 ? -5.797 5.625 11.422 1 93.5 92 THR A C 1
ATOM 774 O O . THR A 1 92 ? -5.84 6.562 10.625 1 93.5 92 THR A O 1
ATOM 777 N N . ARG A 1 93 ? -4.68 4.855 11.609 1 93.69 93 ARG A N 1
ATOM 778 C CA . ARG A 1 93 ? -3.523 4.809 10.719 1 93.69 93 ARG A CA 1
ATOM 779 C C . ARG A 1 93 ? -2.641 6.039 10.906 1 93.69 93 ARG A C 1
ATOM 781 O O . ARG A 1 93 ? -1.832 6.363 10.031 1 93.69 93 ARG A O 1
ATOM 788 N N . THR A 1 94 ? -2.908 6.797 11.977 1 95.56 94 THR A N 1
ATOM 789 C CA . THR A 1 94 ? -2.059 7.922 12.344 1 95.56 94 THR A CA 1
ATOM 790 C C . THR A 1 94 ? -1.987 8.07 13.859 1 95.56 94 THR A C 1
ATOM 792 O O . THR A 1 94 ? -2.883 7.621 14.578 1 95.56 94 THR A O 1
ATOM 795 N N . TYR A 1 95 ? -1.034 8.773 14.359 1 97.06 95 TYR A N 1
ATOM 796 C CA . TYR A 1 95 ? -0.834 9.031 15.781 1 97.06 95 TYR A CA 1
ATOM 797 C C . TYR A 1 95 ? -1.913 9.961 16.328 1 97.06 95 TYR A C 1
ATOM 799 O O . TYR A 1 95 ? -2.094 10.07 17.547 1 97.06 95 TYR A O 1
ATOM 807 N N . LYS A 1 96 ? -2.684 10.578 15.484 1 96.5 96 LYS A N 1
ATOM 808 C CA . LYS A 1 96 ? -3.58 11.656 15.898 1 96.5 96 LYS A CA 1
ATOM 809 C C . LYS A 1 96 ? -4.73 11.117 16.75 1 96.5 96 LYS A C 1
ATOM 811 O O . LYS A 1 96 ? -5.328 11.859 17.531 1 96.5 96 LYS A O 1
ATOM 816 N N . VAL A 1 97 ? -4.988 9.859 16.625 1 97.81 97 VAL A N 1
ATOM 817 C CA . VAL A 1 97 ? -6.074 9.266 17.391 1 97.81 97 VAL A CA 1
ATOM 818 C C . VAL A 1 97 ? -5.746 9.32 18.875 1 97.81 97 VAL A C 1
ATOM 820 O O . VAL A 1 97 ? -6.641 9.43 19.719 1 97.81 97 VAL A O 1
ATOM 823 N N . ARG A 1 98 ? -4.457 9.305 19.234 1 98.31 98 ARG A N 1
ATOM 824 C CA . ARG A 1 98 ? -4.035 9.383 20.625 1 98.31 98 ARG A CA 1
ATOM 825 C C . ARG A 1 98 ? -4.516 10.672 21.266 1 98.31 98 ARG A C 1
ATOM 827 O O . ARG A 1 98 ? -5.078 10.656 22.375 1 98.31 98 ARG A O 1
ATOM 834 N N . GLY A 1 99 ? -4.293 11.773 20.562 1 97.81 99 GLY A N 1
ATOM 835 C CA . GLY A 1 99 ? -4.699 13.078 21.062 1 97.81 99 GLY A CA 1
ATOM 836 C C . GLY A 1 99 ? -6.203 13.266 21.094 1 97.81 99 GLY A C 1
ATOM 837 O O . GLY A 1 99 ? -6.754 13.781 22.062 1 97.81 99 GLY A O 1
ATOM 838 N N . ALA A 1 100 ? -6.863 12.812 20 1 98.25 100 ALA A N 1
ATOM 839 C CA . ALA A 1 100 ? -8.312 12.953 19.922 1 98.25 100 ALA A CA 1
ATOM 840 C C . ALA A 1 100 ? -9.008 12.188 21.047 1 98.25 100 ALA A C 1
ATOM 842 O O . ALA A 1 100 ? -9.898 12.719 21.703 1 98.25 100 ALA A O 1
ATOM 843 N N . VAL A 1 101 ? -8.562 10.992 21.312 1 98.56 101 VAL A N 1
ATOM 844 C CA . VAL A 1 101 ? -9.148 10.156 22.359 1 98.56 101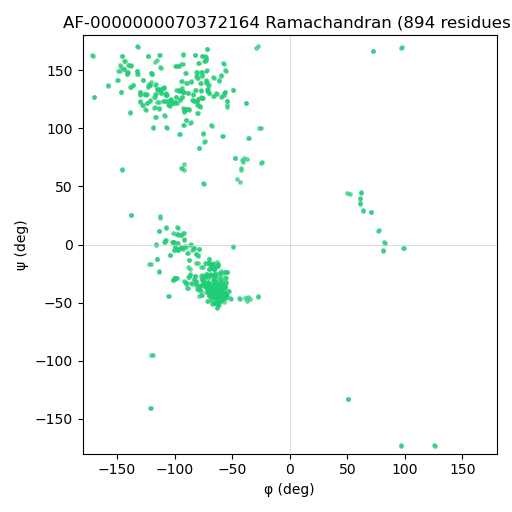 VAL A CA 1
ATOM 845 C C . VAL A 1 101 ? -8.898 10.781 23.719 1 98.56 101 VAL A C 1
ATOM 847 O O . VAL A 1 101 ? -9.812 10.883 24.547 1 98.56 101 VAL A O 1
ATOM 850 N N . ASN A 1 102 ? -7.695 11.258 23.953 1 98.69 102 ASN A N 1
ATOM 851 C CA . ASN A 1 102 ? -7.391 11.859 25.25 1 98.69 102 ASN A CA 1
ATOM 852 C C . ASN A 1 102 ? -8.227 13.109 25.5 1 98.69 102 ASN A C 1
ATOM 854 O O . ASN A 1 102 ? -8.711 13.328 26.609 1 98.69 102 ASN A O 1
ATOM 858 N N . LYS A 1 103 ? -8.375 13.93 24.469 1 98.19 103 LYS A N 1
ATOM 859 C CA . LYS A 1 103 ? -9.164 15.148 24.594 1 98.19 103 LYS A CA 1
ATOM 860 C C . LYS A 1 103 ? -10.609 14.836 24.969 1 98.19 103 LYS A C 1
ATOM 862 O O . LYS A 1 103 ? -11.156 15.422 25.906 1 98.19 103 LYS A O 1
ATOM 867 N N . ILE A 1 104 ? -11.188 13.922 24.281 1 98.44 104 ILE A N 1
ATOM 868 C CA . ILE A 1 104 ? -12.602 13.625 24.5 1 98.44 104 ILE A CA 1
ATOM 869 C C . ILE A 1 104 ? -12.781 12.906 25.828 1 98.44 104 ILE A C 1
ATOM 871 O O . ILE A 1 104 ? -13.75 13.148 26.547 1 98.44 104 ILE A O 1
ATOM 875 N N . LEU A 1 105 ? -11.836 12.078 26.219 1 97.88 105 LEU A N 1
ATOM 876 C CA . LEU A 1 105 ? -11.867 11.414 27.516 1 97.88 105 LEU A CA 1
ATOM 877 C C . LEU A 1 105 ? -11.766 12.438 28.641 1 97.88 105 LEU A C 1
ATOM 879 O O . LEU A 1 105 ? -12.312 12.219 29.734 1 97.88 105 LEU A O 1
ATOM 883 N N . SER A 1 106 ? -11.094 13.477 28.453 1 97.12 106 SER A N 1
ATOM 884 C CA . SER A 1 106 ? -10.789 14.453 29.484 1 97.12 106 SER A CA 1
ATOM 885 C C . SER A 1 106 ? -11.961 15.414 29.703 1 97.12 106 SER A C 1
ATOM 887 O O . SER A 1 106 ? -11.953 16.203 30.656 1 97.12 106 SER A O 1
ATOM 889 N N . LEU A 1 107 ? -12.977 15.344 28.859 1 97.75 107 LEU A N 1
ATOM 890 C CA . LEU A 1 107 ? -14.125 16.234 28.969 1 97.75 107 LEU A CA 1
ATOM 891 C C . LEU A 1 107 ? -14.992 15.875 30.156 1 97.75 107 LEU A C 1
ATOM 893 O O . LEU A 1 107 ? -15.094 14.695 30.531 1 97.75 107 LEU A O 1
ATOM 897 N N . THR A 1 108 ? -15.641 16.859 30.75 1 97.25 108 THR A N 1
ATOM 898 C CA . THR A 1 108 ? -16.625 16.641 31.797 1 97.25 108 THR A CA 1
ATOM 899 C C . THR A 1 108 ? -17.922 16.062 31.203 1 97.25 108 THR A C 1
ATOM 901 O O . THR A 1 108 ? -18.141 16.141 30 1 97.25 108 THR A O 1
ATOM 904 N N . PRO A 1 109 ? -18.656 15.5 32.094 1 97.31 109 PRO A N 1
ATOM 905 C CA . PRO A 1 109 ? -19.953 14.992 31.594 1 97.31 109 PRO A CA 1
ATOM 906 C C . PRO A 1 109 ? -20.797 16.078 30.922 1 97.31 109 PRO A C 1
ATOM 908 O O . PRO A 1 109 ? -21.453 15.812 29.922 1 97.31 109 PRO A O 1
ATOM 911 N N . GLU A 1 110 ? -20.719 17.25 31.453 1 97.38 110 GLU A N 1
ATOM 912 C CA . GLU A 1 110 ? -21.469 18.375 30.875 1 97.38 110 GLU A CA 1
ATOM 913 C C . GLU A 1 110 ? -20.938 18.703 29.469 1 97.38 110 GLU A C 1
ATOM 915 O O . GLU A 1 110 ? -21.734 18.953 28.562 1 97.38 110 GLU A O 1
ATOM 920 N N . GLU A 1 111 ? -19.672 18.719 29.328 1 97.56 111 GLU A N 1
ATOM 921 C CA . GLU A 1 111 ? -19.062 19 28.031 1 97.56 111 GLU A CA 1
ATOM 922 C C . GLU A 1 111 ? -19.391 17.922 27.016 1 97.56 111 GLU A C 1
ATOM 924 O O . GLU A 1 111 ? -19.641 18.219 25.844 1 97.56 111 GLU A O 1
ATOM 929 N N . LYS A 1 112 ? -19.344 16.688 27.422 1 98.06 112 LYS A N 1
ATOM 930 C CA . LYS A 1 112 ? -19.672 15.562 26.547 1 98.06 112 LYS A CA 1
ATOM 931 C C . LYS A 1 112 ? -21.109 15.656 26.047 1 98.06 112 LYS A C 1
ATOM 933 O O . LYS A 1 112 ? -21.406 15.281 24.906 1 98.06 112 LYS A O 1
ATOM 938 N N . GLN A 1 113 ? -21.938 16.156 26.859 1 97.38 113 GLN A N 1
ATOM 939 C CA . GLN A 1 113 ? -23.328 16.312 26.484 1 97.38 113 GLN A CA 1
ATOM 940 C C . GLN A 1 113 ? -23.5 17.391 25.422 1 97.38 113 GLN A C 1
ATOM 942 O O . GLN A 1 113 ? -24.359 17.281 24.547 1 97.38 113 GLN A O 1
ATOM 947 N N . LYS A 1 114 ? -22.703 18.422 25.531 1 97.69 114 LYS A N 1
ATOM 948 C CA . LYS A 1 114 ? -22.734 19.484 24.531 1 97.69 114 LYS A CA 1
ATOM 949 C C . LYS A 1 114 ? -22.281 18.984 23.172 1 97.69 114 LYS A C 1
ATOM 951 O O . LYS A 1 114 ? -22.781 19.438 22.141 1 97.69 114 LYS A O 1
ATOM 956 N N . GLY A 1 115 ? -21.281 18.125 23.188 1 98.31 115 GLY A N 1
ATOM 957 C CA . GLY A 1 115 ? -20.703 17.625 21.953 1 98.31 115 GLY A CA 1
ATOM 958 C C . GLY A 1 115 ? -19.453 18.375 21.531 1 98.31 115 GLY A C 1
ATOM 959 O O . GLY A 1 115 ? -19.109 19.391 22.125 1 98.31 115 GLY A O 1
ATOM 960 N N . VAL A 1 116 ? -18.781 17.812 20.547 1 98.75 116 VAL A N 1
ATOM 961 C CA . VAL A 1 116 ? -17.516 18.391 20.125 1 98.75 116 VAL A CA 1
ATOM 962 C C . VAL A 1 116 ? -17.578 18.734 18.641 1 98.75 116 VAL A C 1
ATOM 964 O O . VAL A 1 116 ? -18.484 18.312 17.938 1 98.75 116 VAL A O 1
ATOM 967 N N . TYR A 1 117 ? -16.609 19.625 18.188 1 98.31 117 TYR A N 1
ATOM 968 C CA . TYR A 1 117 ? -16.469 19.891 16.766 1 98.31 117 TYR A CA 1
ATOM 969 C C . TYR A 1 117 ? -15 20 16.375 1 98.31 117 TYR A C 1
ATOM 971 O O . TYR A 1 117 ? -14.141 20.234 17.219 1 98.31 117 TYR A O 1
ATOM 979 N N . CYS A 1 118 ? -14.727 19.734 15.164 1 96.38 118 CYS A N 1
ATOM 980 C CA . CYS A 1 118 ? -13.391 19.797 14.57 1 96.38 118 CYS A CA 1
ATOM 981 C C . CYS A 1 118 ? -13.469 20.172 13.094 1 96.38 118 CYS A C 1
ATOM 983 O O . CYS A 1 118 ? -14.422 19.797 12.406 1 96.38 118 CYS A O 1
ATOM 985 N N . CYS A 1 119 ? -12.508 20.984 12.688 1 95.44 119 CYS A N 1
ATOM 986 C CA . CYS A 1 119 ? -12.406 21.312 11.266 1 95.44 119 CYS A CA 1
ATOM 987 C C . CYS A 1 119 ? -11.211 20.609 10.633 1 95.44 119 CYS A C 1
ATOM 989 O O . CYS A 1 119 ? -10.07 21.062 10.766 1 95.44 119 CYS A O 1
ATOM 991 N N . SER A 1 120 ? -11.477 19.5 9.922 1 92.94 120 SER A N 1
ATOM 992 C CA . SER A 1 120 ? -10.406 18.75 9.281 1 92.94 120 SER A CA 1
ATOM 993 C C . SER A 1 120 ? -10.961 17.688 8.336 1 92.94 120 SER A C 1
ATOM 995 O O . SER A 1 120 ? -11.766 16.844 8.75 1 92.94 120 SER A O 1
ATOM 997 N N . ALA A 1 121 ? -10.477 17.734 7.113 1 88.38 121 ALA A N 1
ATOM 998 C CA . ALA A 1 121 ? -10.844 16.703 6.148 1 88.38 121 ALA A CA 1
ATOM 999 C C . ALA A 1 121 ? -9.805 15.586 6.121 1 88.38 121 ALA A C 1
ATOM 1001 O O . ALA A 1 121 ? -9.891 14.672 5.293 1 88.38 121 ALA A O 1
ATOM 1002 N N . GLY A 1 122 ? -8.867 15.625 7.055 1 89.56 122 GLY A N 1
ATOM 1003 C CA . GLY A 1 122 ? -7.758 14.68 7.012 1 89.56 122 GLY A CA 1
ATOM 1004 C C . GLY A 1 122 ? -7.664 13.82 8.258 1 89.56 122 GLY A C 1
ATOM 1005 O O . GLY A 1 122 ? -8.688 13.383 8.789 1 89.56 122 GLY A O 1
ATOM 1006 N N . ASN A 1 123 ? -6.457 13.602 8.68 1 92.19 123 ASN A N 1
ATOM 1007 C CA . ASN A 1 123 ? -6.145 12.656 9.742 1 92.19 123 ASN A CA 1
ATOM 1008 C C . ASN A 1 123 ? -6.789 13.062 11.07 1 92.19 123 ASN A C 1
ATOM 1010 O O . ASN A 1 123 ? -7.246 12.211 11.828 1 92.19 123 ASN A O 1
ATOM 1014 N N . GLN A 1 124 ? -6.867 14.344 11.305 1 94.38 124 GLN A N 1
ATOM 1015 C CA . GLN A 1 124 ? -7.473 14.805 12.539 1 94.38 124 GLN A CA 1
ATOM 1016 C C . GLN A 1 124 ? -8.977 14.562 12.547 1 94.38 124 GLN A C 1
ATOM 1018 O O . GLN A 1 124 ? -9.547 14.172 13.57 1 94.38 124 GLN A O 1
ATOM 1023 N N . GLY A 1 125 ? -9.57 14.859 11.422 1 95.94 125 GLY A N 1
ATOM 1024 C CA . GLY A 1 125 ? -10.992 14.594 11.312 1 95.94 125 GLY A CA 1
ATOM 1025 C C . GLY A 1 125 ? -11.352 13.141 11.539 1 95.94 125 GLY A C 1
ATOM 1026 O O . GLY A 1 125 ? -12.297 12.836 12.266 1 95.94 125 GLY A O 1
ATOM 1027 N N . VAL A 1 126 ? -10.57 12.273 10.992 1 95.38 126 VAL A N 1
ATOM 1028 C CA . VAL A 1 126 ? -10.789 10.836 11.133 1 95.38 126 VAL A CA 1
ATOM 1029 C C . VAL A 1 126 ? -10.547 10.414 12.578 1 95.38 126 VAL A C 1
ATOM 1031 O O . VAL A 1 126 ? -11.312 9.625 13.141 1 95.38 126 VAL A O 1
ATOM 1034 N N . ALA A 1 127 ? -9.555 10.93 13.219 1 97.38 127 ALA A N 1
ATOM 1035 C CA . ALA A 1 127 ? -9.219 10.617 14.602 1 97.38 127 ALA A CA 1
ATOM 1036 C C . ALA A 1 127 ? -10.344 11.031 15.547 1 97.38 127 ALA A C 1
ATOM 1038 O O . ALA A 1 127 ? -10.734 10.258 16.422 1 97.38 127 ALA A O 1
ATOM 1039 N N . VAL A 1 128 ? -10.867 12.211 15.328 1 98.38 128 VAL A N 1
ATOM 1040 C CA . VAL A 1 128 ? -11.945 12.719 16.172 1 98.38 128 VAL A CA 1
ATOM 1041 C C . VAL A 1 128 ? -13.211 11.891 15.945 1 98.38 128 VAL A C 1
ATOM 1043 O O . VAL A 1 128 ? -13.922 11.57 16.891 1 98.38 128 VAL A O 1
ATOM 1046 N N . ALA A 1 129 ? -13.453 11.531 14.688 1 98 129 ALA A N 1
ATOM 1047 C CA . ALA A 1 129 ? -14.609 10.703 14.367 1 98 129 ALA A CA 1
ATOM 1048 C C . ALA A 1 129 ? -14.547 9.367 15.109 1 98 129 ALA A C 1
ATOM 1050 O O . ALA A 1 129 ? -15.531 8.961 15.734 1 98 129 ALA A O 1
ATOM 1051 N N . PHE A 1 130 ? -13.461 8.742 15.141 1 97.38 130 PHE A N 1
ATOM 1052 C CA . PHE A 1 130 ? -13.281 7.484 15.859 1 97.38 130 PHE A CA 1
ATOM 1053 C C . PHE A 1 130 ? -13.523 7.68 17.359 1 97.38 130 PHE A C 1
ATOM 1055 O O . PHE A 1 130 ? -14.242 6.891 17.984 1 97.38 130 PHE A O 1
ATOM 1062 N N . ALA A 1 131 ? -12.875 8.727 17.906 1 98.44 131 ALA A N 1
ATOM 1063 C CA . ALA A 1 131 ? -12.969 8.984 19.344 1 98.44 131 ALA A CA 1
ATOM 1064 C C . ALA A 1 131 ? -14.422 9.203 19.766 1 98.44 131 ALA A C 1
ATOM 1066 O O . ALA A 1 131 ? -14.875 8.672 20.781 1 98.44 131 ALA A O 1
ATOM 1067 N N . CYS A 1 132 ? -15.148 9.961 18.953 1 98.56 132 CYS A N 1
ATOM 1068 C CA . CYS A 1 132 ? -16.547 10.234 19.234 1 98.56 132 CYS A CA 1
ATOM 1069 C C . CYS A 1 132 ? -17.359 8.945 19.234 1 98.56 132 CYS A C 1
ATOM 1071 O O . CYS A 1 132 ? -18.125 8.695 20.172 1 98.56 132 CYS A O 1
ATOM 1073 N N . ASN A 1 133 ? -17.172 8.164 18.234 1 97.5 133 ASN A N 1
ATOM 1074 C CA . ASN A 1 133 ? -17.906 6.906 18.109 1 97.5 133 ASN A CA 1
ATOM 1075 C C . ASN A 1 133 ? -17.562 5.957 19.266 1 97.5 133 ASN A C 1
ATOM 1077 O O . ASN A 1 133 ? -18.469 5.387 19.891 1 97.5 133 ASN A O 1
ATOM 1081 N N . HIS A 1 134 ? -16.297 5.828 19.562 1 96.25 134 HIS A N 1
ATOM 1082 C CA . HIS A 1 134 ? -15.852 4.895 20.594 1 96.25 134 HIS A CA 1
ATOM 1083 C C . HIS A 1 134 ? -16.344 5.312 21.969 1 96.25 134 HIS A C 1
ATOM 1085 O O . HIS A 1 134 ? -16.703 4.465 22.797 1 96.25 134 HIS A O 1
ATOM 1091 N N . LEU A 1 135 ? -16.375 6.598 22.234 1 97.69 135 LEU A N 1
ATOM 1092 C CA . LEU A 1 135 ? -16.703 7.113 23.562 1 97.69 135 LEU A CA 1
ATOM 1093 C C . LEU A 1 135 ? -18.156 7.566 23.625 1 97.69 135 LEU A C 1
ATOM 1095 O O . LEU A 1 135 ? -18.609 8.078 24.656 1 97.69 135 LEU A O 1
ATOM 1099 N N . LYS A 1 136 ? -18.875 7.461 22.516 1 97.69 136 LYS A N 1
ATOM 1100 C CA . LYS A 1 136 ? -20.297 7.762 22.406 1 97.69 136 LYS A CA 1
ATOM 1101 C C . LYS A 1 136 ? -20.578 9.227 22.719 1 97.69 136 LYS A C 1
ATOM 1103 O O . LYS A 1 136 ? -21.469 9.547 23.516 1 97.69 136 LYS A O 1
ATOM 1108 N N . VAL A 1 137 ? -19.797 10.07 22.188 1 98.62 137 VAL A N 1
ATOM 1109 C CA . VAL A 1 137 ? -19.953 11.516 22.266 1 98.62 137 VAL A CA 1
ATOM 1110 C C . VAL A 1 137 ? -20.297 12.07 20.875 1 98.62 137 VAL A C 1
ATOM 1112 O O . VAL A 1 137 ? -19.656 11.711 19.891 1 98.62 137 VAL A O 1
ATOM 1115 N N . LYS A 1 138 ? -21.266 12.898 20.797 1 98.5 138 LYS A N 1
ATOM 1116 C CA . LYS A 1 138 ? -21.672 13.469 19.516 1 98.5 138 LYS A CA 1
ATOM 1117 C C . LYS A 1 138 ? -20.641 14.5 19.031 1 98.5 138 LYS A C 1
ATOM 1119 O O . LYS A 1 138 ? -20.109 15.266 19.828 1 98.5 138 LYS A O 1
ATOM 1124 N N . GLY A 1 139 ? -20.375 14.469 17.781 1 98.56 139 GLY A N 1
ATOM 1125 C CA . GLY A 1 139 ? -19.438 15.422 17.219 1 98.56 139 GLY A CA 1
ATOM 1126 C C . GLY A 1 139 ? -19.828 15.883 15.828 1 98.56 139 GLY A C 1
ATOM 1127 O O . GLY A 1 139 ? -20.641 15.25 15.156 1 98.56 139 GLY A O 1
ATOM 1128 N N . ILE A 1 140 ? -19.312 17.047 15.445 1 98.69 140 ILE A N 1
ATOM 1129 C CA . ILE A 1 140 ? -19.484 17.609 14.109 1 98.69 140 ILE A CA 1
ATOM 1130 C C . ILE A 1 140 ? -18.109 17.828 13.469 1 98.69 140 ILE A C 1
ATOM 1132 O O . ILE A 1 140 ? -17.234 18.469 14.062 1 98.69 140 ILE A O 1
ATOM 1136 N N . ILE A 1 141 ? -17.922 17.234 12.32 1 98.56 141 ILE A N 1
ATOM 1137 C CA . ILE A 1 141 ? -16.703 17.469 11.57 1 98.56 141 ILE A CA 1
ATOM 1138 C C . ILE A 1 141 ? -16.984 18.406 10.391 1 98.56 141 ILE A C 1
ATOM 1140 O O . ILE A 1 141 ? -17.797 18.062 9.516 1 98.56 141 ILE A O 1
ATOM 1144 N N . PHE A 1 142 ? -16.312 19.562 10.406 1 97.69 142 PHE A N 1
ATOM 1145 C CA . PHE A 1 142 ? -16.438 20.516 9.305 1 97.69 142 PHE A CA 1
ATOM 1146 C C . PHE A 1 142 ? -15.352 20.266 8.258 1 97.69 142 PHE A C 1
ATOM 1148 O O . PHE A 1 142 ? -14.18 20.078 8.594 1 97.69 142 PHE A O 1
ATOM 1155 N N . VAL A 1 143 ? -15.805 20.203 7.016 1 96.19 143 VAL A N 1
ATOM 1156 C CA . VAL A 1 143 ? -14.867 20.062 5.902 1 96.19 143 VAL A CA 1
ATOM 1157 C C . VAL A 1 143 ? -15.227 21.062 4.801 1 96.19 143 VAL A C 1
ATOM 1159 O O . VAL A 1 143 ? -16.391 21.453 4.66 1 96.19 143 VAL A O 1
ATOM 1162 N N . PRO A 1 144 ? -14.242 21.5 4.086 1 93.75 144 PRO A N 1
ATOM 1163 C CA . PRO A 1 144 ? -14.555 22.391 2.957 1 93.75 144 PRO A CA 1
ATOM 1164 C C . PRO A 1 144 ? -15.516 21.75 1.958 1 93.75 144 PRO A C 1
ATOM 1166 O O . PRO A 1 144 ? -15.523 20.531 1.796 1 93.75 144 PRO A O 1
ATOM 1169 N N . GLN A 1 145 ? -16.188 22.578 1.261 1 91.25 145 GLN A N 1
ATOM 1170 C CA . GLN A 1 145 ? -17.156 22.125 0.27 1 91.25 145 GLN A CA 1
ATOM 1171 C C . GLN A 1 145 ? -16.484 21.391 -0.876 1 91.25 145 GLN A C 1
ATOM 1173 O O . GLN A 1 145 ? -17.109 20.562 -1.548 1 91.25 145 GLN A O 1
ATOM 1178 N N . THR A 1 146 ? -15.266 21.609 -1.046 1 86.69 146 THR A N 1
ATOM 1179 C CA . THR A 1 146 ? -14.508 21.031 -2.15 1 86.69 146 THR A CA 1
ATOM 1180 C C . THR A 1 146 ? -13.875 19.703 -1.741 1 86.69 146 THR A C 1
ATOM 1182 O O . THR A 1 146 ? -13.172 19.078 -2.535 1 86.69 146 THR A O 1
ATOM 1185 N N . THR A 1 147 ? -14.125 19.219 -0.551 1 86.69 147 THR A N 1
ATOM 1186 C CA . THR A 1 147 ? -13.508 18 -0.047 1 86.69 147 THR A CA 1
ATOM 1187 C C . THR A 1 147 ? -13.977 16.797 -0.848 1 86.69 147 THR A C 1
ATOM 1189 O O . THR A 1 147 ? -15.172 16.609 -1.065 1 86.69 147 THR A O 1
ATOM 1192 N N . PRO A 1 148 ? -13 16.016 -1.329 1 80.12 148 PRO A N 1
ATOM 1193 C CA . PRO A 1 148 ? -13.375 14.789 -2.047 1 80.12 148 PRO A CA 1
ATOM 1194 C C . PRO A 1 148 ? -14.266 13.867 -1.22 1 80.12 148 PRO A C 1
ATOM 1196 O O . PRO A 1 148 ? -14.078 13.742 -0.006 1 80.12 148 PRO A O 1
ATOM 1199 N N . ASN A 1 149 ? -15.086 13.148 -1.924 1 78.88 149 ASN A N 1
ATOM 1200 C CA . ASN A 1 149 ? -16.078 12.297 -1.281 1 78.88 149 ASN A CA 1
ATOM 1201 C C . ASN A 1 149 ? -15.43 11.156 -0.504 1 78.88 149 ASN A C 1
ATOM 1203 O O . ASN A 1 149 ? -15.938 10.734 0.534 1 78.88 149 ASN A O 1
ATOM 1207 N N . ASP A 1 150 ? -14.367 10.695 -1 1 78.5 150 ASP A N 1
ATOM 1208 C CA . ASP A 1 150 ? -13.695 9.578 -0.337 1 78.5 150 ASP A CA 1
ATOM 1209 C C . ASP A 1 150 ? -13.234 9.969 1.064 1 78.5 150 ASP A C 1
ATOM 1211 O O . ASP A 1 150 ? -13.266 9.148 1.985 1 78.5 150 ASP A O 1
ATOM 1215 N N . LYS A 1 151 ? -12.812 11.164 1.247 1 86 151 LYS A N 1
ATOM 1216 C CA . LYS A 1 151 ? -12.398 11.648 2.561 1 86 151 LYS A CA 1
ATOM 1217 C C . LYS A 1 151 ? -13.594 11.773 3.5 1 86 151 LYS A C 1
ATOM 1219 O O . LYS A 1 151 ? -13.508 11.438 4.68 1 86 151 LYS A O 1
ATOM 1224 N N . ILE A 1 152 ? -14.664 12.227 2.932 1 89.25 152 ILE A N 1
ATOM 1225 C CA . ILE A 1 152 ? -15.891 12.383 3.703 1 89.25 152 ILE A CA 1
ATOM 1226 C C . ILE A 1 152 ? -16.391 11.016 4.168 1 89.25 152 ILE A C 1
ATOM 1228 O O . ILE A 1 152 ? -16.719 10.836 5.34 1 89.25 152 ILE A O 1
ATOM 1232 N N . GLN A 1 153 ? -16.344 10.086 3.266 1 84.69 153 GLN A N 1
ATOM 1233 C CA . GLN A 1 153 ? -16.828 8.75 3.58 1 84.69 153 GLN A CA 1
ATOM 1234 C C . GLN A 1 153 ? -15.977 8.094 4.66 1 84.69 153 GLN A C 1
ATOM 1236 O O . GLN A 1 153 ? -16.484 7.371 5.516 1 84.69 153 GLN A O 1
ATOM 1241 N N . ARG A 1 154 ? -14.766 8.344 4.629 1 87.69 154 ARG A N 1
ATOM 1242 C CA . ARG A 1 154 ? -13.867 7.785 5.633 1 87.69 154 ARG A CA 1
ATOM 1243 C C . ARG A 1 154 ? -14.195 8.312 7.023 1 87.69 154 ARG A C 1
ATOM 1245 O O . ARG A 1 154 ? -14.211 7.555 7.996 1 87.69 154 ARG A O 1
ATOM 1252 N N . ILE A 1 155 ? -14.43 9.594 7.133 1 94.25 155 ILE A N 1
ATOM 1253 C CA . ILE A 1 155 ? -14.812 10.211 8.398 1 94.25 155 ILE A CA 1
ATOM 1254 C C . ILE A 1 155 ? -16.109 9.586 8.906 1 94.25 155 ILE A C 1
ATOM 1256 O O . ILE A 1 155 ? -16.219 9.219 10.078 1 94.25 155 ILE A O 1
ATOM 1260 N N . LYS A 1 156 ? -17.031 9.398 8.008 1 92.62 156 LYS A N 1
ATOM 1261 C CA . LYS A 1 156 ? -18.328 8.828 8.375 1 92.62 156 LYS A CA 1
ATOM 1262 C C . LYS A 1 156 ? -18.172 7.375 8.82 1 92.62 156 LYS A C 1
ATOM 1264 O O . LYS A 1 156 ? -18.859 6.938 9.742 1 92.62 156 LYS A O 1
ATOM 1269 N N . GLU A 1 157 ? -17.312 6.699 8.164 1 87 157 GLU A N 1
ATOM 1270 C CA . GLU A 1 157 ? -17.109 5.293 8.5 1 87 157 GLU A CA 1
ATOM 1271 C C . GLU A 1 157 ? -16.562 5.133 9.914 1 87 157 GLU A C 1
ATOM 1273 O O . GLU A 1 157 ? -16.969 4.227 10.641 1 87 157 GLU A O 1
ATOM 1278 N N . PHE A 1 158 ? -15.719 5.977 10.344 1 91.94 158 PHE A N 1
ATOM 1279 C CA . PHE A 1 158 ? -15.133 5.891 11.68 1 91.94 158 PHE A CA 1
ATOM 1280 C C . PHE A 1 158 ? -16.078 6.48 12.719 1 91.94 158 PHE A C 1
ATOM 1282 O O . PHE A 1 158 ? -16.094 6.043 13.867 1 91.94 158 PHE A O 1
ATOM 1289 N N . GLY A 1 159 ? -16.844 7.488 12.289 1 96.19 159 GLY A N 1
ATOM 1290 C CA . GLY A 1 159 ? -17.688 8.219 13.227 1 96.19 159 GLY A CA 1
ATOM 1291 C C . GLY A 1 159 ? -19.062 7.582 13.422 1 96.19 159 GLY A C 1
ATOM 1292 O O . GLY A 1 159 ? -19.703 7.785 14.453 1 96.19 159 GLY A O 1
ATOM 1293 N N . LYS A 1 160 ? -19.531 6.867 12.367 1 93.81 160 LYS A N 1
ATOM 1294 C CA . LYS A 1 160 ? -20.844 6.23 12.367 1 93.81 160 LYS A CA 1
ATOM 1295 C C . LYS A 1 160 ? -21.938 7.215 12.781 1 93.81 160 LYS A C 1
ATOM 1297 O O . LYS A 1 160 ? -22 8.336 12.266 1 93.81 160 LYS A O 1
ATOM 1302 N N . GLU A 1 161 ? -22.844 6.844 13.703 1 96.44 161 GLU A N 1
ATOM 1303 C CA . GLU A 1 161 ? -24 7.668 14.047 1 96.44 161 GLU A CA 1
ATOM 1304 C C . GLU A 1 161 ? -23.594 8.797 14.992 1 96.44 161 GLU A C 1
ATOM 1306 O O . GLU A 1 161 ? -24.375 9.719 15.234 1 96.44 161 GLU A O 1
ATOM 1311 N N . PHE A 1 162 ? -22.422 8.867 15.422 1 98.12 162 PHE A N 1
ATOM 1312 C CA . PHE A 1 162 ? -22.016 9.836 16.438 1 98.12 162 PHE A CA 1
ATOM 1313 C C . PHE A 1 162 ? -21.375 11.062 15.789 1 98.12 162 PHE A C 1
ATOM 1315 O O . PHE A 1 162 ? -21.047 12.031 16.469 1 98.12 162 PHE A O 1
ATOM 1322 N N . ILE A 1 163 ? -21.203 10.992 14.422 1 98.06 163 ILE A N 1
ATOM 1323 C CA . ILE A 1 163 ? -20.562 12.125 13.758 1 98.06 163 ILE A CA 1
ATOM 1324 C C . ILE A 1 163 ? -21.5 12.672 12.672 1 98.06 163 ILE A C 1
ATOM 1326 O O . ILE A 1 163 ? -22.109 11.898 11.93 1 98.06 163 ILE A O 1
ATOM 1330 N N . GLU A 1 164 ? -21.594 13.922 12.641 1 98 164 GLU A N 1
ATOM 1331 C CA . GLU A 1 164 ? -22.156 14.664 11.508 1 98 164 GLU A CA 1
ATOM 1332 C C . GLU A 1 164 ? -21.062 15.398 10.734 1 98 164 GLU A C 1
ATOM 1334 O O . GLU A 1 164 ? -20.219 16.078 11.328 1 98 164 GLU A O 1
ATOM 1339 N N . VAL A 1 165 ? -21.062 15.195 9.422 1 97.88 165 VAL A N 1
ATOM 1340 C CA . VAL A 1 165 ? -20.125 15.93 8.586 1 97.88 165 VAL A CA 1
ATOM 1341 C C . VAL A 1 165 ? -20.828 17.125 7.949 1 97.88 165 VAL A C 1
ATOM 1343 O O . VAL A 1 165 ? -21.875 16.984 7.312 1 97.88 165 VAL A O 1
ATOM 1346 N N . LYS A 1 166 ? -20.234 18.312 8.125 1 97.56 166 LYS A N 1
ATOM 1347 C CA . LYS A 1 166 ? -20.797 19.547 7.559 1 97.56 166 LYS A CA 1
ATOM 1348 C C . LYS A 1 166 ? -19.844 20.172 6.547 1 97.56 166 LYS A C 1
ATOM 1350 O O . LYS A 1 166 ? -18.672 20.391 6.844 1 97.56 166 LYS A O 1
ATOM 1355 N N . LEU A 1 167 ? -20.422 20.391 5.418 1 96.25 167 LEU A N 1
ATOM 1356 C CA . LEU A 1 167 ? -19.672 21.125 4.402 1 96.25 167 LEU A CA 1
ATOM 1357 C C . LEU A 1 167 ? -19.766 22.625 4.633 1 96.25 167 LEU A C 1
ATOM 1359 O O . LEU A 1 167 ? -20.875 23.172 4.789 1 96.25 167 LEU A O 1
ATOM 1363 N N . ALA A 1 168 ? -18.625 23.234 4.754 1 95 168 ALA A N 1
ATOM 1364 C CA . ALA A 1 168 ? -18.625 24.672 5.043 1 95 168 ALA A CA 1
ATOM 1365 C C . ALA A 1 168 ? -17.438 25.359 4.383 1 95 168 ALA A C 1
ATOM 1367 O O . ALA A 1 168 ? -16.312 24.891 4.48 1 95 168 ALA A O 1
ATOM 1368 N N . GLY A 1 169 ? -17.734 26.422 3.723 1 92.44 169 GLY A N 1
ATOM 1369 C CA . GLY A 1 169 ? -16.672 27.203 3.121 1 92.44 169 GLY A CA 1
ATOM 1370 C C . GLY A 1 169 ? -16.047 26.531 1.918 1 92.44 169 GLY A C 1
ATOM 1371 O O . GLY A 1 169 ? -16.219 25.344 1.703 1 92.44 169 GLY A O 1
ATOM 1372 N N . LEU A 1 170 ? -15.258 27.375 1.188 1 87.69 170 LEU A N 1
ATOM 1373 C CA . LEU A 1 170 ? -14.594 26.875 -0.006 1 87.69 170 LEU A CA 1
ATOM 1374 C C . LEU A 1 170 ? -13.133 26.531 0.287 1 87.69 170 LEU A C 1
ATOM 1376 O O . LEU A 1 170 ? -12.555 25.656 -0.36 1 87.69 170 LEU A O 1
ATOM 1380 N N . SER A 1 171 ? -12.602 27.25 1.232 1 85.81 171 SER A N 1
ATOM 1381 C CA . SER A 1 171 ? -11.234 27 1.666 1 85.81 171 SER A CA 1
ATOM 1382 C C . SER A 1 171 ? -11.195 26.469 3.096 1 85.81 171 SER A C 1
ATOM 1384 O O . SER A 1 171 ? -12.172 26.594 3.834 1 85.81 171 SER A O 1
ATOM 1386 N N . LEU A 1 172 ? -10.117 25.938 3.402 1 85.12 172 LEU A N 1
ATOM 1387 C CA . LEU A 1 172 ? -9.945 25.438 4.766 1 85.12 172 LEU A CA 1
ATOM 1388 C C . LEU A 1 172 ? -10.07 26.578 5.773 1 85.12 172 LEU A C 1
ATOM 1390 O O . LEU A 1 172 ? -10.625 26.406 6.859 1 85.12 172 LEU A O 1
ATOM 1394 N N . GLN A 1 173 ? -9.562 27.734 5.438 1 85.44 173 GLN A N 1
ATOM 1395 C CA . GLN A 1 173 ? -9.633 28.891 6.316 1 85.44 173 GLN A CA 1
ATOM 1396 C C . GLN A 1 173 ? -11.078 29.328 6.531 1 85.44 173 GLN A C 1
ATOM 1398 O O . GLN A 1 173 ? -11.492 29.578 7.668 1 85.44 173 GLN A O 1
ATOM 1403 N N . ASP A 1 174 ? -11.734 29.344 5.422 1 90 174 ASP A N 1
ATOM 1404 C CA . ASP A 1 174 ? -13.148 29.703 5.508 1 90 174 ASP A CA 1
ATOM 1405 C C . ASP A 1 174 ? -13.922 28.672 6.332 1 90 174 ASP A C 1
ATOM 1407 O O . ASP A 1 174 ? -14.773 29.047 7.148 1 90 174 ASP A O 1
ATOM 1411 N N . CYS A 1 175 ? -13.578 27.5 6.066 1 93.94 175 CYS A N 1
ATOM 1412 C CA . CYS A 1 175 ? -14.242 26.406 6.77 1 93.94 175 CYS A CA 1
ATOM 1413 C C . CYS A 1 175 ? -14 26.5 8.273 1 93.94 175 CYS A C 1
ATOM 1415 O O . CYS A 1 175 ? -14.922 26.344 9.07 1 93.94 175 CYS A O 1
ATOM 1417 N N . ASP A 1 176 ? -12.82 26.812 8.672 1 92.06 176 ASP A N 1
ATOM 1418 C CA . ASP A 1 176 ? -12.461 26.875 10.078 1 92.06 176 ASP A CA 1
ATOM 1419 C C . ASP A 1 176 ? -13.172 28.047 10.773 1 92.06 176 ASP A C 1
ATOM 1421 O O . ASP A 1 176 ? -13.594 27.922 11.922 1 92.06 176 ASP A O 1
ATOM 1425 N N . GLN A 1 177 ? -13.281 29.141 10.117 1 93.69 177 GLN A N 1
ATOM 1426 C CA . GLN A 1 177 ? -13.977 30.297 10.672 1 93.69 177 GLN A CA 1
ATOM 1427 C C . GLN A 1 177 ? -15.453 30 10.914 1 93.69 177 GLN A C 1
ATOM 1429 O O . GLN A 1 177 ? -16 30.344 11.969 1 93.69 177 GLN A O 1
ATOM 1434 N N . ILE A 1 178 ? -15.977 29.312 9.938 1 96.5 178 ILE A N 1
ATOM 1435 C CA . ILE A 1 178 ? -17.391 28.953 10.047 1 96.5 178 ILE A CA 1
ATOM 1436 C C . ILE A 1 178 ? -17.578 27.953 11.18 1 96.5 178 ILE A C 1
ATOM 1438 O O . ILE A 1 178 ? -18.5 28.078 11.984 1 96.5 178 ILE A O 1
ATOM 1442 N N . ALA A 1 179 ? -16.719 27.031 11.219 1 96.75 179 ALA A N 1
ATOM 1443 C CA . ALA A 1 179 ? -16.781 26 12.258 1 96.75 179 ALA A CA 1
ATOM 1444 C C . ALA A 1 179 ? -16.641 26.625 13.648 1 96.75 179 ALA A C 1
ATOM 1446 O O . ALA A 1 179 ? -17.375 26.25 14.57 1 96.75 179 ALA A O 1
ATOM 1447 N N . THR A 1 180 ? -15.75 27.547 13.797 1 95.88 180 THR A N 1
ATOM 1448 C CA . THR A 1 180 ? -15.5 28.203 15.078 1 95.88 180 THR A CA 1
ATOM 1449 C C . THR A 1 180 ? -16.719 29 15.531 1 95.88 180 THR A C 1
ATOM 1451 O O . THR A 1 180 ? -17.141 28.891 16.688 1 95.88 180 THR A O 1
ATOM 1454 N N . LYS A 1 181 ? -17.266 29.703 14.617 1 97.31 181 LYS A N 1
ATOM 1455 C CA . LYS A 1 181 ? -18.469 30.484 14.938 1 97.31 181 LYS A CA 1
ATOM 1456 C C . LYS A 1 181 ? -19.625 29.562 15.312 1 97.31 181 LYS A C 1
ATOM 1458 O O . LYS A 1 181 ? -20.328 29.828 16.297 1 97.31 181 LYS A O 1
ATOM 1463 N N . TYR A 1 182 ? -19.781 28.562 14.547 1 97.62 182 TYR A N 1
ATOM 1464 C CA . TYR A 1 182 ? -20.844 27.594 14.82 1 97.62 182 TYR A CA 1
ATOM 1465 C C . TYR A 1 182 ? -20.656 26.953 16.188 1 97.62 182 TYR A C 1
ATOM 1467 O O . TYR A 1 182 ? -21.609 26.797 16.953 1 97.62 182 TYR A O 1
ATOM 1475 N N . GLY A 1 183 ? -19.438 26.531 16.484 1 97.38 183 GLY A N 1
ATOM 1476 C CA . GLY A 1 183 ? -19.125 25.953 17.781 1 97.38 183 GLY A CA 1
ATOM 1477 C C . GLY A 1 183 ? -19.438 26.875 18.938 1 97.38 183 GLY A C 1
ATOM 1478 O O . GLY A 1 183 ? -20.031 26.453 19.938 1 97.38 183 GLY A O 1
ATOM 1479 N N . GLU A 1 184 ? -19.078 28.125 18.797 1 97.06 184 GLU A N 1
ATOM 1480 C CA . GLU A 1 184 ? -19.344 29.125 19.828 1 97.06 184 GLU A CA 1
ATOM 1481 C C . GLU A 1 184 ? -20.844 29.344 20.016 1 97.06 184 GLU A C 1
ATOM 1483 O O . GLU A 1 184 ? -21.344 29.375 21.141 1 97.06 184 GLU A O 1
ATOM 1488 N N . ASP A 1 185 ? -21.516 29.422 18.906 1 97.81 185 ASP A N 1
ATOM 1489 C CA . ASP A 1 185 ? -22.953 29.688 18.938 1 97.81 185 ASP A CA 1
ATOM 1490 C C . ASP A 1 185 ? -23.703 28.531 19.594 1 97.81 185 ASP A C 1
ATOM 1492 O O . ASP A 1 185 ? -24.734 28.734 20.234 1 97.81 185 ASP A O 1
ATOM 1496 N N . ASN A 1 186 ? -23.219 27.375 19.453 1 97.69 186 ASN A N 1
ATOM 1497 C CA . ASN A 1 186 ? -23.922 26.188 19.938 1 97.69 186 ASN A CA 1
ATOM 1498 C C . ASN A 1 186 ? -23.25 25.594 21.172 1 97.69 186 ASN A C 1
ATOM 1500 O O . ASN A 1 186 ? -23.625 24.516 21.625 1 97.69 186 ASN A O 1
ATOM 1504 N N . LYS A 1 187 ? -22.188 26.266 21.672 1 97.31 187 LYS A N 1
ATOM 1505 C CA . LYS A 1 187 ? -21.469 25.922 22.906 1 97.31 187 LYS A CA 1
ATOM 1506 C C . LYS A 1 187 ? -20.859 24.531 22.797 1 97.31 187 LYS A C 1
ATOM 1508 O O . LYS A 1 187 ? -20.906 23.75 23.75 1 97.31 187 LYS A O 1
ATOM 1513 N N . LEU A 1 188 ? -20.422 24.234 21.594 1 98.12 188 LEU A N 1
ATOM 1514 C CA . LEU A 1 188 ? -19.719 22.969 21.391 1 98.12 188 LEU A CA 1
ATOM 1515 C C . LEU A 1 188 ? -18.266 23.078 21.844 1 98.12 188 LEU A C 1
ATOM 1517 O O . LEU A 1 188 ? -17.734 24.188 21.953 1 98.12 188 LEU A O 1
ATOM 1521 N N . ILE A 1 189 ? -17.703 21.953 22.156 1 98.25 189 ILE A N 1
ATOM 1522 C CA . ILE A 1 189 ? -16.297 21.922 22.578 1 98.25 189 ILE A CA 1
ATOM 1523 C C . ILE A 1 189 ? -15.406 21.672 21.359 1 98.25 189 ILE A C 1
ATOM 1525 O O . ILE A 1 189 ? -15.633 20.734 20.594 1 98.25 189 ILE A O 1
ATOM 1529 N N . SER A 1 190 ? -14.367 22.484 21.219 1 96.81 190 SER A N 1
ATOM 1530 C CA . SER A 1 190 ? -13.438 22.344 20.109 1 96.81 190 SER A CA 1
ATOM 1531 C C . SER A 1 190 ? -12.406 21.25 20.375 1 96.81 190 SER A C 1
ATOM 1533 O O . SER A 1 190 ? -12.039 21.016 21.531 1 96.81 190 SER A O 1
ATOM 1535 N N . VAL A 1 191 ? -12 20.547 19.375 1 96.25 191 VAL A N 1
ATOM 1536 C CA . VAL A 1 191 ? -10.867 19.641 19.438 1 96.25 191 VAL A CA 1
ATOM 1537 C C . VAL A 1 191 ? -9.781 20.094 18.453 1 96.25 191 VAL A C 1
ATOM 1539 O O . VAL A 1 191 ? -9.812 19.75 17.266 1 96.25 191 VAL A O 1
ATOM 1542 N N . ARG A 1 192 ? -8.781 20.75 18.969 1 92.25 192 ARG A N 1
ATOM 1543 C CA . ARG A 1 192 ? -7.719 21.312 18.156 1 92.25 192 ARG A CA 1
ATOM 1544 C C . ARG A 1 192 ? -6.379 20.656 18.453 1 92.25 192 ARG A C 1
ATOM 1546 O O . ARG A 1 192 ? -6.164 20.156 19.562 1 92.25 192 ARG A O 1
ATOM 1553 N N . LEU A 1 193 ? -5.473 20.781 17.484 1 91.19 193 LEU A N 1
ATOM 1554 C CA . LEU A 1 193 ? -4.207 20.062 17.562 1 91.19 193 LEU A CA 1
ATOM 1555 C C . LEU A 1 193 ? -3.254 20.734 18.547 1 91.19 193 LEU A C 1
ATOM 1557 O O . LEU A 1 193 ? -2.287 20.109 19 1 91.19 193 LEU A O 1
ATOM 1561 N N . ASP A 1 194 ? -3.498 22 18.859 1 88.5 194 ASP A N 1
ATOM 1562 C CA . ASP A 1 194 ? -2.576 22.734 19.734 1 88.5 194 ASP A CA 1
ATOM 1563 C C . ASP A 1 194 ? -3.074 22.734 21.188 1 88.5 194 ASP A C 1
ATOM 1565 O O . ASP A 1 194 ? -2.518 23.422 22.031 1 88.5 194 ASP A O 1
ATOM 1569 N N . GLU A 1 195 ? -4.086 21.969 21.422 1 92.06 195 GLU A N 1
ATOM 1570 C CA . GLU A 1 195 ? -4.625 21.891 22.781 1 92.06 195 GLU A CA 1
ATOM 1571 C C . GLU A 1 195 ? -3.795 20.953 23.656 1 92.06 195 GLU A C 1
ATOM 1573 O O . GLU A 1 195 ? -3.289 19.938 23.188 1 92.06 195 GLU A O 1
ATOM 1578 N N . LYS A 1 196 ? -3.771 21.312 24.906 1 93.56 196 LYS A N 1
ATOM 1579 C CA . LYS A 1 196 ? -2.947 20.609 25.875 1 93.56 196 LYS A CA 1
ATOM 1580 C C . LYS A 1 196 ? -3.295 19.125 25.938 1 93.56 196 LYS A C 1
ATOM 1582 O O . LYS A 1 196 ? -2.408 18.281 25.859 1 93.56 196 LYS A O 1
ATOM 1587 N N . ASP A 1 197 ? -4.59 18.797 26.016 1 96.12 197 ASP A N 1
ATOM 1588 C CA . ASP A 1 197 ? -5.023 17.406 26.141 1 96.12 197 ASP A CA 1
ATOM 1589 C C . ASP A 1 197 ? -4.652 16.609 24.891 1 96.12 197 ASP A C 1
ATOM 1591 O O . ASP A 1 197 ? -4.316 15.43 24.984 1 96.12 197 ASP A O 1
ATOM 1595 N N . VAL A 1 198 ? -4.727 17.266 23.75 1 96.25 198 VAL A N 1
ATOM 1596 C CA . VAL A 1 198 ? -4.391 16.594 22.5 1 96.25 198 VAL A CA 1
ATOM 1597 C C . VAL A 1 198 ? -2.889 16.328 22.438 1 96.25 198 VAL A C 1
ATOM 1599 O O . VAL A 1 198 ? -2.463 15.211 22.141 1 96.25 198 VAL A O 1
ATOM 1602 N N . ILE A 1 199 ? -2.105 17.297 22.828 1 95.31 199 ILE A N 1
ATOM 1603 C CA . ILE A 1 199 ? -0.651 17.188 22.797 1 95.31 199 ILE A CA 1
ATOM 1604 C C . ILE A 1 199 ? -0.202 16.094 23.781 1 95.31 199 ILE A C 1
ATOM 1606 O O . ILE A 1 199 ? 0.614 15.242 23.422 1 95.31 199 ILE A O 1
ATOM 1610 N N . GLU A 1 200 ? -0.748 16.125 24.969 1 96.75 200 GLU A N 1
ATOM 1611 C CA . GLU A 1 200 ? -0.397 15.125 25.984 1 96.75 200 GLU A CA 1
ATOM 1612 C C . GLU A 1 200 ? -0.76 13.719 25.516 1 96.75 200 GLU A C 1
ATOM 1614 O O . GLU A 1 200 ? -0.001 12.773 25.719 1 96.75 200 GLU A O 1
ATOM 1619 N N . GLY A 1 201 ? -1.859 13.609 24.859 1 97.81 201 GLY A N 1
ATOM 1620 C CA . GLY A 1 201 ? -2.248 12.32 24.297 1 97.81 201 GLY A CA 1
ATOM 1621 C C . GLY A 1 201 ? -1.283 11.812 23.25 1 97.81 201 GLY A C 1
ATOM 1622 O O . GLY A 1 201 ? -0.884 10.648 23.281 1 97.81 201 GLY A O 1
ATOM 1623 N N . CYS A 1 202 ? -0.887 12.664 22.359 1 97.19 202 CYS A N 1
ATOM 1624 C CA . CYS A 1 202 ? 0.022 12.305 21.281 1 97.19 202 CYS A CA 1
ATOM 1625 C C . CYS A 1 202 ? 1.411 11.984 21.812 1 97.19 202 CYS A C 1
ATOM 1627 O O . CYS A 1 202 ? 2.184 11.266 21.172 1 97.19 202 CYS A O 1
ATOM 1629 N N . SER A 1 203 ? 1.705 12.438 23.016 1 96.75 203 SER A N 1
ATOM 1630 C CA . SER A 1 203 ? 3.035 12.312 23.594 1 96.75 203 SER A CA 1
ATOM 1631 C C . SER A 1 203 ? 3.32 10.875 24.016 1 96.75 203 SER A C 1
ATOM 1633 O O . SER A 1 203 ? 4.477 10.5 24.25 1 96.75 203 SER A O 1
ATOM 1635 N N . GLY A 1 204 ? 2.285 10.047 24.109 1 97.31 204 GLY A N 1
ATOM 1636 C CA . GLY A 1 204 ? 2.459 8.641 24.438 1 97.31 204 GLY A CA 1
ATOM 1637 C C . GLY A 1 204 ? 3.4 7.918 23.5 1 97.31 204 GLY A C 1
ATOM 1638 O O . GLY A 1 204 ? 4.008 6.91 23.859 1 97.31 204 GLY A O 1
ATOM 1639 N N . VAL A 1 205 ? 3.547 8.43 22.312 1 98.25 205 VAL A N 1
ATOM 1640 C CA . VAL A 1 205 ? 4.484 7.883 21.328 1 98.25 205 VAL A CA 1
ATOM 1641 C C . VAL A 1 205 ? 5.891 7.863 21.922 1 98.25 205 VAL A C 1
ATOM 1643 O O . VAL A 1 205 ? 6.625 6.887 21.766 1 98.25 205 VAL A O 1
ATOM 1646 N N . GLY A 1 206 ? 6.223 8.953 22.641 1 97.88 206 GLY A N 1
ATOM 1647 C CA . GLY A 1 206 ? 7.527 9.039 23.266 1 97.88 206 GLY A CA 1
ATOM 1648 C C . GLY A 1 206 ? 7.723 8.023 24.375 1 97.88 206 GLY A C 1
ATOM 1649 O O . GLY A 1 206 ? 8.805 7.441 24.516 1 97.88 206 GLY A O 1
ATOM 1650 N N . ILE A 1 207 ? 6.691 7.793 25.156 1 97.69 207 ILE A N 1
ATOM 1651 C CA . ILE A 1 207 ? 6.734 6.801 26.219 1 97.69 207 ILE A CA 1
ATOM 1652 C C . ILE A 1 207 ? 7.047 5.426 25.641 1 97.69 207 ILE A C 1
ATOM 1654 O O . ILE A 1 207 ? 7.957 4.734 26.109 1 97.69 207 ILE A O 1
ATOM 1658 N N . GLU A 1 208 ? 6.348 5.113 24.594 1 98 208 GLU A N 1
ATOM 1659 C CA . GLU A 1 208 ? 6.496 3.795 24 1 98 208 GLU A CA 1
ATOM 1660 C C . GLU A 1 208 ? 7.875 3.633 23.359 1 98 208 GLU A C 1
ATOM 1662 O O . GLU A 1 208 ? 8.461 2.547 23.406 1 98 208 GLU A O 1
ATOM 1667 N N . ILE A 1 209 ? 8.383 4.688 22.75 1 98.12 209 ILE A N 1
ATOM 1668 C CA . ILE A 1 209 ? 9.703 4.625 22.141 1 98.12 209 ILE A CA 1
ATOM 1669 C C . ILE A 1 209 ? 10.75 4.273 23.188 1 98.12 209 ILE A C 1
ATOM 1671 O O . ILE A 1 209 ? 11.57 3.375 22.984 1 98.12 209 ILE A O 1
ATOM 1675 N N . LEU A 1 210 ? 10.719 4.934 24.328 1 96.88 210 LEU A N 1
ATOM 1676 C CA . LEU A 1 210 ? 11.711 4.703 25.375 1 96.88 210 LEU A CA 1
ATOM 1677 C C . LEU A 1 210 ? 11.539 3.314 25.984 1 96.88 210 LEU A C 1
ATOM 1679 O O . LEU A 1 210 ? 12.531 2.633 26.266 1 96.88 210 LEU A O 1
ATOM 1683 N N . GLU A 1 211 ? 10.289 2.869 26.125 1 95.69 211 GLU A N 1
ATOM 1684 C CA . GLU A 1 211 ? 10.023 1.6 26.797 1 95.69 211 GLU A CA 1
ATOM 1685 C C . GLU A 1 211 ? 10.344 0.418 25.891 1 95.69 211 GLU A C 1
ATOM 1687 O O . GLU A 1 211 ? 10.82 -0.62 26.344 1 95.69 211 GLU A O 1
ATOM 1692 N N . ASP A 1 212 ? 10.086 0.628 24.625 1 96.19 212 ASP A N 1
ATOM 1693 C CA . ASP A 1 212 ? 10.117 -0.517 23.719 1 96.19 212 ASP A CA 1
ATOM 1694 C C . ASP A 1 212 ? 11.43 -0.562 22.938 1 96.19 212 ASP A C 1
ATOM 1696 O O . ASP A 1 212 ? 11.68 -1.507 22.188 1 96.19 212 ASP A O 1
ATOM 1700 N N . PHE A 1 213 ? 12.281 0.434 23.094 1 95.88 213 PHE A N 1
ATOM 1701 C CA . PHE A 1 213 ? 13.531 0.424 22.344 1 95.88 213 PHE A CA 1
ATOM 1702 C C . PHE A 1 213 ? 14.32 -0.848 22.641 1 95.88 213 PHE A C 1
ATOM 1704 O O . PHE A 1 213 ? 14.578 -1.178 23.797 1 95.88 213 PHE A O 1
ATOM 1711 N N . PRO A 1 214 ? 14.773 -1.552 21.594 1 92.69 214 PRO A N 1
ATOM 1712 C CA . PRO A 1 214 ? 15.234 -2.926 21.797 1 92.69 214 PRO A CA 1
ATOM 1713 C C . PRO A 1 214 ? 16.719 -3 22.156 1 92.69 214 PRO A C 1
ATOM 1715 O O . PRO A 1 214 ? 17.188 -4.039 22.625 1 92.69 214 PRO A O 1
ATOM 1718 N N . LEU A 1 215 ? 17.484 -2.072 21.922 1 90.81 215 LEU A N 1
ATOM 1719 C CA . LEU A 1 215 ? 18.922 -2.133 22.156 1 90.81 215 LEU A CA 1
ATOM 1720 C C . LEU A 1 215 ? 19.281 -1.497 23.484 1 90.81 215 LEU A C 1
ATOM 1722 O O . LEU A 1 215 ? 18.531 -0.667 24 1 90.81 215 LEU A O 1
ATOM 1726 N N . LYS A 1 216 ? 20.391 -2.068 23.891 1 87.56 216 LYS A N 1
ATOM 1727 C CA . LYS A 1 216 ? 20.953 -1.438 25.078 1 87.56 216 LYS A CA 1
ATOM 1728 C C . LYS A 1 216 ? 21.656 -0.124 24.734 1 87.56 216 LYS A C 1
ATOM 1730 O O . LYS A 1 216 ? 22.188 0.03 23.625 1 87.56 216 LYS A O 1
ATOM 1735 N N . GLY A 1 217 ? 21.391 0.894 25.438 1 84.75 217 GLY A N 1
ATOM 1736 C CA . GLY A 1 217 ? 22.062 2.16 25.172 1 84.75 217 GLY A CA 1
ATOM 1737 C C . GLY A 1 217 ? 21.094 3.309 24.953 1 84.75 217 GLY A C 1
ATOM 1738 O O . GLY A 1 217 ? 19.875 3.135 25.062 1 84.75 217 GLY A O 1
ATOM 1739 N N . LYS A 1 218 ? 21.812 4.355 24.578 1 92.88 218 LYS A N 1
ATOM 1740 C CA . LYS A 1 218 ? 21.016 5.566 24.406 1 92.88 218 LYS A CA 1
ATOM 1741 C C . LYS A 1 218 ? 20.5 5.691 22.984 1 92.88 218 LYS A C 1
ATOM 1743 O O . LYS A 1 218 ? 21.109 5.168 22.047 1 92.88 218 LYS A O 1
ATOM 1748 N N . ILE A 1 219 ? 19.359 6.258 22.781 1 98 219 ILE A N 1
ATOM 1749 C CA . ILE A 1 219 ? 18.844 6.688 21.484 1 98 219 ILE A CA 1
ATOM 1750 C C . ILE A 1 219 ? 19.516 7.996 21.078 1 98 219 ILE A C 1
ATOM 1752 O O . ILE A 1 219 ? 19.422 9 21.797 1 98 219 ILE A O 1
ATOM 1756 N N . ASP A 1 220 ? 20.219 7.949 19.969 1 98.06 220 ASP A N 1
ATOM 1757 C CA . ASP A 1 220 ? 20.953 9.133 19.516 1 98.06 220 ASP A CA 1
ATOM 1758 C C . ASP A 1 220 ? 20.016 10.164 18.891 1 98.06 220 ASP A C 1
ATOM 1760 O O . ASP A 1 220 ? 20.141 11.359 19.141 1 98.06 220 ASP A O 1
ATOM 1764 N N . TYR A 1 221 ? 19.094 9.703 18.078 1 98.38 221 TYR A N 1
ATOM 1765 C CA . TYR A 1 221 ? 18.188 10.602 17.375 1 98.38 221 TYR A CA 1
ATOM 1766 C C . TYR A 1 221 ? 16.766 10.047 17.375 1 98.38 221 TYR A C 1
ATOM 1768 O O . TYR A 1 221 ? 16.562 8.844 17.203 1 98.38 221 TYR A O 1
ATOM 1776 N N . VAL A 1 222 ? 15.836 10.891 17.641 1 98.56 222 VAL A N 1
ATOM 1777 C CA . VAL A 1 222 ? 14.43 10.672 17.312 1 98.56 222 VAL A CA 1
ATOM 1778 C C . VAL A 1 222 ? 13.969 11.695 16.281 1 98.56 222 VAL A C 1
ATOM 1780 O O . VAL A 1 222 ? 14.117 12.898 16.484 1 98.56 222 VAL A O 1
ATOM 1783 N N . ILE A 1 223 ? 13.484 11.195 15.172 1 98.69 223 ILE A N 1
ATOM 1784 C CA . ILE A 1 223 ? 13.141 12.055 14.047 1 98.69 223 ILE A CA 1
ATOM 1785 C C . ILE A 1 223 ? 11.641 11.992 13.781 1 98.69 223 ILE A C 1
ATOM 1787 O O . ILE A 1 223 ? 11.062 10.898 13.719 1 98.69 223 ILE A O 1
ATOM 1791 N N . PHE A 1 224 ? 11.023 13.109 13.68 1 97.56 224 PHE A N 1
ATOM 1792 C CA . PHE A 1 224 ? 9.594 13.172 13.398 1 97.56 224 PHE A CA 1
ATOM 1793 C C . PHE A 1 224 ? 9.289 14.266 12.375 1 97.56 224 PHE A C 1
ATOM 1795 O O . PHE A 1 224 ? 10.055 15.219 12.227 1 97.56 224 PHE A O 1
ATOM 1802 N N . PRO A 1 225 ? 8.141 14.102 11.617 1 96.19 225 PRO A N 1
ATOM 1803 C CA . PRO A 1 225 ? 7.715 15.164 10.711 1 96.19 225 PRO A CA 1
ATOM 1804 C C . PRO A 1 225 ? 6.973 16.297 11.43 1 96.19 225 PRO A C 1
ATOM 1806 O O . PRO A 1 225 ? 6.207 16.031 12.359 1 96.19 225 PRO A O 1
ATOM 1809 N N . ILE A 1 226 ? 7.227 17.484 10.961 1 91.19 226 ILE A N 1
ATOM 1810 C CA . ILE A 1 226 ? 6.551 18.641 11.539 1 91.19 226 ILE A CA 1
ATOM 1811 C C . ILE A 1 226 ? 5.355 19.031 10.672 1 91.19 226 ILE A C 1
ATOM 1813 O O . ILE A 1 226 ? 5.484 19.188 9.453 1 91.19 226 ILE A O 1
ATOM 1817 N N . SER A 1 227 ? 4.273 19.016 11.266 1 86.44 227 SER A N 1
ATOM 1818 C CA . SER A 1 227 ? 3.07 19.625 10.711 1 86.44 227 SER A CA 1
ATOM 1819 C C . SER A 1 227 ? 2.543 20.75 11.609 1 86.44 227 SER A C 1
ATOM 1821 O O . SER A 1 227 ? 3.133 21.828 11.68 1 86.44 227 SER A O 1
ATOM 1823 N N . SER A 1 228 ? 1.566 20.406 12.492 1 83.62 228 SER A N 1
ATOM 1824 C CA . SER A 1 228 ? 1.049 21.375 13.445 1 83.62 228 SER A CA 1
ATOM 1825 C C . SER A 1 228 ? 1.94 21.469 14.68 1 83.62 228 SER A C 1
ATOM 1827 O O . SER A 1 228 ? 1.718 22.312 15.555 1 83.62 228 SER A O 1
ATOM 1829 N N . GLY A 1 229 ? 2.9 20.719 14.742 1 88.81 229 GLY A N 1
ATOM 1830 C CA . GLY A 1 229 ? 3.824 20.719 15.867 1 88.81 229 GLY A CA 1
ATOM 1831 C C . GLY A 1 229 ? 3.334 19.922 17.047 1 88.81 229 GLY A C 1
ATOM 1832 O O . GLY A 1 229 ? 4.047 19.766 18.047 1 88.81 229 GLY A O 1
ATOM 1833 N N . THR A 1 230 ? 2.217 19.312 16.922 1 92.25 230 THR A N 1
ATOM 1834 C CA . THR A 1 230 ? 1.562 18.594 18.016 1 92.25 230 THR A CA 1
ATOM 1835 C C . THR A 1 230 ? 2.432 17.438 18.516 1 92.25 230 THR A C 1
ATOM 1837 O O . THR A 1 230 ? 2.727 17.344 19.703 1 92.25 230 THR A O 1
ATOM 1840 N N . LEU A 1 231 ? 2.859 16.609 17.641 1 94.62 231 LEU A N 1
ATOM 1841 C CA . LEU A 1 231 ? 3.684 15.461 17.984 1 94.62 231 LEU A CA 1
ATOM 1842 C C . LEU A 1 231 ? 5.031 15.906 18.547 1 94.62 231 LEU A C 1
ATOM 1844 O O . LEU A 1 231 ? 5.484 15.383 19.562 1 94.62 231 LEU A O 1
ATOM 1848 N N . GLY A 1 232 ? 5.59 16.875 17.938 1 93.69 232 GLY A N 1
ATOM 1849 C CA . GLY A 1 232 ? 6.898 17.375 18.344 1 93.69 232 GLY A CA 1
ATOM 1850 C C . GLY A 1 232 ? 6.91 17.969 19.734 1 93.69 232 GLY A C 1
ATOM 1851 O O . GLY A 1 232 ? 7.82 17.688 20.516 1 93.69 232 GLY A O 1
ATOM 1852 N N . ALA A 1 233 ? 5.898 18.75 20 1 92.56 233 ALA A N 1
ATOM 1853 C CA . ALA A 1 233 ? 5.809 19.375 21.328 1 92.56 233 ALA A CA 1
ATOM 1854 C C . ALA A 1 233 ? 5.754 18.312 22.422 1 92.56 233 ALA A C 1
ATOM 1856 O O . ALA A 1 233 ? 6.422 18.453 23.453 1 92.56 233 ALA A O 1
ATOM 1857 N N . GLY A 1 234 ? 5.027 17.297 22.172 1 93.31 234 GLY A N 1
ATOM 1858 C CA . GLY A 1 234 ? 4.879 16.234 23.156 1 93.31 234 GLY A CA 1
ATOM 1859 C C . GLY A 1 234 ? 6.133 15.398 23.328 1 93.31 234 GLY A C 1
ATOM 1860 O O . GLY A 1 234 ? 6.629 15.227 24.438 1 93.31 234 GLY A O 1
ATOM 1861 N N . ILE A 1 235 ? 6.668 14.977 22.25 1 94.75 235 ILE A N 1
ATOM 1862 C CA . ILE A 1 235 ? 7.809 14.07 22.281 1 94.75 235 ILE A CA 1
ATOM 1863 C C . ILE A 1 235 ? 9.039 14.805 22.797 1 94.75 235 ILE A C 1
ATOM 1865 O O . ILE A 1 235 ? 9.812 14.258 23.594 1 94.75 235 ILE A O 1
ATOM 1869 N N . SER A 1 236 ? 9.227 16.031 22.359 1 94.12 236 SER A N 1
ATOM 1870 C CA . SER A 1 236 ? 10.383 16.797 22.812 1 94.12 236 SER A CA 1
ATOM 1871 C C . SER A 1 236 ? 10.305 17.078 24.312 1 94.12 236 SER A C 1
ATOM 1873 O O . SER A 1 236 ? 11.312 17.031 25.016 1 94.12 236 SER A O 1
ATOM 1875 N N . SER A 1 237 ? 9.125 17.391 24.781 1 93.56 237 SER A N 1
ATOM 1876 C CA . SER A 1 237 ? 8.938 17.625 26.203 1 93.56 237 SER A CA 1
ATOM 1877 C C . SER A 1 237 ? 9.273 16.375 27.016 1 93.56 237 SER A C 1
ATOM 1879 O O . SER A 1 237 ? 9.969 16.453 28.031 1 93.56 237 SER A O 1
ATOM 1881 N N . TYR A 1 238 ? 8.797 15.281 26.547 1 95.38 238 TYR A N 1
ATOM 1882 C CA . TYR A 1 238 ? 8.992 14.023 27.266 1 95.38 238 TYR A CA 1
ATOM 1883 C C . TYR A 1 238 ? 10.461 13.617 27.25 1 95.38 238 TYR A C 1
ATOM 1885 O O . TYR A 1 238 ? 11.023 13.273 28.297 1 95.38 238 TYR A O 1
ATOM 1893 N N . PHE A 1 239 ? 11.125 13.695 26.172 1 95.75 239 PHE A N 1
ATOM 1894 C CA . PHE A 1 239 ? 12.508 13.266 26.047 1 95.75 239 PHE A CA 1
ATOM 1895 C C . PHE A 1 239 ? 13.445 14.227 26.766 1 95.75 239 PHE A C 1
ATOM 1897 O O . PHE A 1 239 ? 14.461 13.812 27.328 1 95.75 239 PHE A O 1
ATOM 1904 N N . HIS A 1 240 ? 13.141 15.516 26.719 1 93.75 240 HIS A N 1
ATOM 1905 C CA . HIS A 1 240 ? 13.945 16.469 27.469 1 93.75 240 HIS A CA 1
ATOM 1906 C C . HIS A 1 240 ? 14.016 16.109 28.953 1 93.75 240 HIS A C 1
ATOM 1908 O O . HIS A 1 240 ? 15.047 16.312 29.594 1 93.75 240 HIS A O 1
ATOM 1914 N N . GLN A 1 241 ? 13 15.547 29.438 1 93.44 241 GLN A N 1
ATOM 1915 C CA . GLN A 1 241 ? 12.898 15.242 30.875 1 93.44 241 GLN A CA 1
ATOM 1916 C C . GLN A 1 241 ? 13.461 13.859 31.172 1 93.44 241 GLN A C 1
ATOM 1918 O O . GLN A 1 241 ? 14.078 13.648 32.219 1 93.44 241 GLN A O 1
ATOM 1923 N N . LEU A 1 242 ? 13.328 12.891 30.281 1 95 242 LEU A N 1
ATOM 1924 C CA . LEU A 1 242 ? 13.617 11.508 30.641 1 95 242 LEU A CA 1
ATOM 1925 C C . LEU A 1 242 ? 14.836 10.992 29.875 1 95 242 LEU A C 1
ATOM 1927 O O . LEU A 1 242 ? 15.445 10 30.281 1 95 242 LEU A O 1
ATOM 1931 N N . SER A 1 243 ? 15.156 11.586 28.766 1 95.56 243 SER A N 1
ATOM 1932 C CA . SER A 1 243 ? 16.312 11.219 27.953 1 95.56 243 SER A CA 1
ATOM 1933 C C . SER A 1 243 ? 16.922 12.438 27.281 1 95.56 243 SER A C 1
ATOM 1935 O O . SER A 1 243 ? 16.953 12.531 26.047 1 95.56 243 SER A O 1
ATOM 1937 N N . PRO A 1 244 ? 17.469 13.359 28.109 1 93.81 244 PRO A N 1
ATOM 1938 C CA . PRO A 1 244 ? 17.953 14.633 27.594 1 93.81 244 PRO A CA 1
ATOM 1939 C C . PRO A 1 244 ? 19.125 14.469 26.609 1 93.81 244 PRO A C 1
ATOM 1941 O O . PRO A 1 244 ? 19.422 15.383 25.859 1 93.81 244 PRO A O 1
ATOM 1944 N N . GLU A 1 245 ? 19.75 13.344 26.562 1 95.12 245 GLU A N 1
ATOM 1945 C CA . GLU A 1 245 ? 20.891 13.094 25.688 1 95.12 245 GLU A CA 1
ATOM 1946 C C . GLU A 1 245 ? 20.422 12.758 24.281 1 95.12 245 GLU A C 1
ATOM 1948 O O . GLU A 1 245 ? 21.234 12.766 23.344 1 95.12 245 GLU A O 1
ATOM 1953 N N . THR A 1 246 ? 19.156 12.422 24.125 1 97.31 246 THR A N 1
ATOM 1954 C CA . THR A 1 246 ? 18.609 12.117 22.812 1 97.31 246 THR A CA 1
ATOM 1955 C C . THR A 1 246 ? 18.375 13.398 22.016 1 97.31 246 THR A C 1
ATOM 1957 O O . THR A 1 246 ? 17.75 14.344 22.516 1 97.31 246 THR A O 1
ATOM 1960 N N . ASN A 1 247 ? 18.906 13.461 20.844 1 97.06 247 ASN A N 1
ATOM 1961 C CA . ASN A 1 247 ? 18.609 14.578 19.953 1 97.06 247 ASN A CA 1
ATOM 1962 C C . ASN A 1 247 ? 17.266 14.406 19.25 1 97.06 247 ASN A C 1
ATOM 1964 O O . ASN A 1 247 ? 17.016 13.367 18.641 1 97.06 247 ASN A O 1
ATOM 1968 N N . ILE A 1 248 ? 16.453 15.398 19.406 1 97.19 248 ILE A N 1
ATOM 1969 C CA . ILE A 1 248 ? 15.133 15.383 18.766 1 97.19 248 ILE A CA 1
ATOM 1970 C C . ILE A 1 248 ? 15.156 16.219 17.5 1 97.19 248 ILE A C 1
ATOM 1972 O O . ILE A 1 248 ? 15.461 17.406 17.531 1 97.19 248 ILE A O 1
ATOM 1976 N N . ILE A 1 249 ? 14.82 15.578 16.344 1 97.69 249 ILE A N 1
ATOM 1977 C CA . ILE A 1 249 ? 14.93 16.25 15.055 1 97.69 249 ILE A CA 1
ATOM 1978 C C . ILE A 1 249 ? 13.547 16.359 14.414 1 97.69 249 ILE A C 1
ATOM 1980 O O . ILE A 1 249 ? 12.891 15.344 14.156 1 97.69 249 ILE A O 1
ATOM 1984 N N . GLY A 1 250 ? 13.102 17.578 14.203 1 96.25 250 GLY A N 1
ATOM 1985 C CA . GLY A 1 250 ? 11.891 17.828 13.422 1 96.25 250 GLY A CA 1
ATOM 1986 C C . GLY A 1 250 ? 12.172 18.109 11.961 1 96.25 250 GLY A C 1
ATOM 1987 O O . GLY A 1 250 ? 13.07 18.891 11.633 1 96.25 250 GLY A O 1
ATOM 1988 N N . ILE A 1 251 ? 11.375 17.438 11.078 1 96.31 251 ILE A N 1
ATOM 1989 C CA . ILE A 1 251 ? 11.594 17.594 9.641 1 96.31 251 ILE A CA 1
ATOM 1990 C C . ILE A 1 251 ? 10.453 18.391 9.023 1 96.31 251 ILE A C 1
ATOM 1992 O O . ILE A 1 251 ? 9.281 18.016 9.141 1 96.31 251 ILE A O 1
ATOM 1996 N N . LYS A 1 252 ? 10.852 19.484 8.375 1 91.38 252 LYS A N 1
ATOM 1997 C CA . LYS A 1 252 ? 9.898 20.312 7.66 1 91.38 252 LYS A CA 1
ATOM 1998 C C . LYS A 1 252 ? 10.047 20.156 6.152 1 91.38 252 LYS A C 1
ATOM 2000 O O . LYS A 1 252 ? 11.156 20.25 5.617 1 91.38 252 LYS A O 1
ATOM 2005 N N . PRO A 1 253 ? 8.922 19.906 5.438 1 88.31 253 PRO A N 1
ATOM 2006 C CA . PRO A 1 253 ? 9.016 19.828 3.979 1 88.31 253 PRO A CA 1
ATOM 2007 C C . PRO A 1 253 ? 9.102 21.203 3.326 1 88.31 253 PRO A C 1
ATOM 2009 O O . PRO A 1 253 ? 8.5 22.172 3.812 1 88.31 253 PRO A O 1
ATOM 2012 N N . ILE A 1 254 ? 9.984 21.297 2.289 1 85.31 254 ILE A N 1
ATOM 2013 C CA . ILE A 1 254 ? 10.039 22.484 1.431 1 85.31 254 ILE A CA 1
ATOM 2014 C C . ILE A 1 254 ? 9.375 22.172 0.091 1 85.31 254 ILE A C 1
ATOM 2016 O O . ILE A 1 254 ? 9.656 21.156 -0.534 1 85.31 254 ILE A O 1
ATOM 2020 N N . PHE A 1 255 ? 8.398 23.031 -0.195 1 73.06 255 PHE A N 1
ATOM 2021 C CA . PHE A 1 255 ? 7.672 22.828 -1.441 1 73.06 255 PHE A CA 1
ATOM 2022 C C . PHE A 1 255 ? 8.25 23.688 -2.557 1 73.06 255 PHE A C 1
ATOM 2024 O O . PHE A 1 255 ? 8.766 24.781 -2.301 1 73.06 255 PHE A O 1
ATOM 2031 N N . SER A 1 256 ? 8.469 23.109 -3.641 1 59.91 256 SER A N 1
ATOM 2032 C CA . SER A 1 256 ? 8.945 23.891 -4.773 1 59.91 256 SER A CA 1
ATOM 2033 C C . SER A 1 256 ? 8 25.047 -5.086 1 59.91 256 SER A C 1
ATOM 2035 O O . SER A 1 256 ? 6.816 25 -4.738 1 59.91 256 SER A O 1
ATOM 2037 N N . GLU A 1 257 ? 8.531 26.281 -5.254 1 50.88 257 GLU A N 1
ATOM 2038 C CA . GLU A 1 257 ? 7.809 27.531 -5.539 1 50.88 257 GLU A CA 1
ATOM 2039 C C . GLU A 1 257 ? 6.5 27.25 -6.273 1 50.88 257 GLU A C 1
ATOM 2041 O O . GLU A 1 257 ? 5.508 27.953 -6.07 1 50.88 257 GLU A O 1
ATOM 2046 N N . ASN A 1 258 ? 6.535 26.438 -7.188 1 43.72 258 ASN A N 1
ATOM 2047 C CA . ASN A 1 258 ? 5.383 26.312 -8.07 1 43.72 258 ASN A CA 1
ATOM 2048 C C . ASN A 1 258 ? 4.328 25.359 -7.496 1 43.72 258 ASN A C 1
ATOM 2050 O O . ASN A 1 258 ? 3.32 25.078 -8.141 1 43.72 258 ASN A O 1
ATOM 2054 N N . GLU A 1 259 ? 4.609 24.75 -6.422 1 49.12 259 GLU A N 1
ATOM 2055 C CA . GLU A 1 259 ? 3.627 23.812 -5.875 1 49.12 259 GLU A CA 1
ATOM 2056 C C . GLU A 1 259 ? 2.705 24.516 -4.879 1 49.12 259 GLU A C 1
ATOM 2058 O O . GLU A 1 259 ? 3.023 24.609 -3.689 1 49.12 259 GLU A O 1
ATOM 2063 N N . MET A 1 260 ? 1.931 25.469 -5.383 1 41.5 260 MET A N 1
ATOM 2064 C CA . MET A 1 260 ? 0.942 26.328 -4.734 1 41.5 260 MET A CA 1
ATOM 2065 C C . MET A 1 260 ? 0.154 25.547 -3.686 1 41.5 260 MET A C 1
ATOM 2067 O O . MET A 1 260 ? -0.194 26.078 -2.635 1 41.5 260 MET A O 1
ATOM 2071 N N . VAL A 1 261 ? -0.263 24.406 -4.066 1 44.72 261 VAL A N 1
ATOM 2072 C CA . VAL A 1 261 ? -1.274 23.719 -3.277 1 44.72 261 VAL A CA 1
ATOM 2073 C C . VAL A 1 261 ? -0.746 23.453 -1.869 1 44.72 261 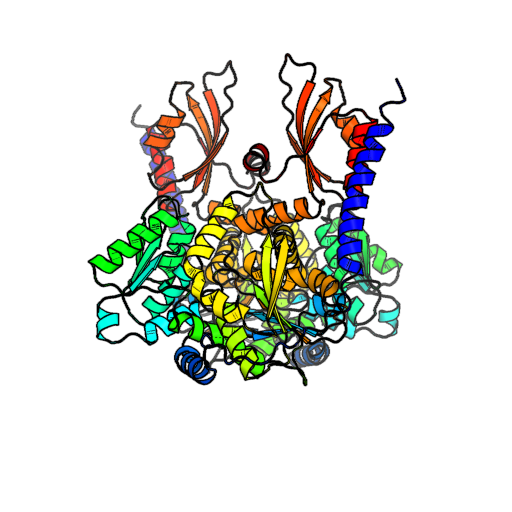VAL A C 1
ATOM 2075 O O . VAL A 1 261 ? -1.491 23.562 -0.891 1 44.72 261 VAL A O 1
ATOM 2078 N N . TYR A 1 262 ? 0.528 23.266 -1.787 1 45.75 262 TYR A N 1
ATOM 2079 C CA . TYR A 1 262 ? 1.096 22.969 -0.478 1 45.75 262 TYR A CA 1
ATOM 2080 C C . TYR A 1 262 ? 1.14 24.219 0.396 1 45.75 262 TYR A C 1
ATOM 2082 O O . TYR A 1 262 ? 1.025 24.125 1.621 1 45.75 262 TYR A O 1
ATOM 2090 N N . GLU A 1 263 ? 1.302 25.328 -0.249 1 43.59 263 GLU A N 1
ATOM 2091 C CA . GLU A 1 263 ? 1.229 26.562 0.539 1 43.59 263 GLU A CA 1
ATOM 2092 C C . GLU A 1 263 ? -0.045 26.609 1.379 1 43.59 263 GLU A C 1
ATOM 2094 O O . GLU A 1 263 ? -0.016 27.016 2.541 1 43.59 263 GLU A O 1
ATOM 2099 N N . ASP A 1 264 ? -1.062 26.266 0.653 1 43.81 264 ASP A N 1
ATOM 2100 C CA . ASP A 1 264 ? -2.309 26.297 1.411 1 43.81 264 ASP A CA 1
ATOM 2101 C C . ASP A 1 264 ? -2.264 25.312 2.576 1 43.81 264 ASP A C 1
ATOM 2103 O O . ASP A 1 264 ? -2.768 25.594 3.664 1 43.81 264 ASP A O 1
ATOM 2107 N N . MET A 1 265 ? -1.684 24.203 2.334 1 44.94 265 MET A N 1
ATOM 2108 C CA . MET A 1 265 ? -1.508 23.234 3.408 1 44.94 265 MET A CA 1
ATOM 2109 C C . MET A 1 265 ? -0.657 23.812 4.531 1 44.94 265 MET A C 1
ATOM 2111 O O . MET A 1 265 ? -0.956 23.609 5.711 1 44.94 265 MET A O 1
ATOM 2115 N N . GLN A 1 266 ? 0.436 24.453 4.148 1 46.91 266 GLN A N 1
ATOM 2116 C CA . GLN A 1 266 ? 1.301 25.062 5.156 1 46.91 266 GLN A CA 1
ATOM 2117 C C . GLN A 1 266 ? 0.57 26.156 5.918 1 46.91 266 GLN A C 1
ATOM 2119 O O . GLN A 1 266 ? 0.737 26.297 7.129 1 46.91 266 GLN A O 1
ATOM 2124 N N . LYS A 1 267 ? -0.063 27.016 5.145 1 47.44 267 LYS A N 1
ATOM 2125 C CA . LYS A 1 267 ? -0.802 28.078 5.809 1 47.44 267 LYS A CA 1
ATOM 2126 C C . LYS A 1 267 ? -1.797 27.516 6.82 1 47.44 267 LYS A C 1
ATOM 2128 O O . LYS A 1 267 ? -1.999 28.094 7.887 1 47.44 267 LYS A O 1
ATOM 2133 N N . THR A 1 268 ? -2.471 26.5 6.438 1 45.88 268 THR A N 1
ATOM 2134 C CA . THR A 1 268 ? -3.441 25.891 7.336 1 45.88 268 THR A CA 1
ATOM 2135 C C . THR A 1 268 ? -2.742 25.234 8.523 1 45.88 268 THR A C 1
ATOM 2137 O O . THR A 1 268 ? -3.262 25.25 9.641 1 45.88 268 THR A O 1
ATOM 2140 N N . MET A 1 269 ? -1.591 24.641 8.25 1 49.06 269 MET A N 1
ATOM 2141 C CA . MET A 1 269 ? -0.81 24.062 9.336 1 49.06 269 MET A CA 1
ATOM 2142 C C . MET A 1 269 ? -0.444 25.109 10.383 1 49.06 269 MET A C 1
ATOM 2144 O O . MET A 1 269 ? -0.364 24.797 11.57 1 49.06 269 MET A O 1
ATOM 2148 N N . GLN A 1 270 ? -0.227 26.328 9.922 1 48.94 270 GLN A N 1
ATOM 2149 C CA . GLN A 1 270 ? 0.247 27.391 10.797 1 48.94 270 GLN A CA 1
ATOM 2150 C C . GLN A 1 270 ? -0.879 27.922 11.68 1 48.94 270 GLN A C 1
ATOM 2152 O O . GLN A 1 270 ? -0.626 28.516 12.734 1 48.94 270 GLN A O 1
ATOM 2157 N N . LEU A 1 271 ? -2.041 27.797 11.234 1 47.75 271 LEU A N 1
ATOM 2158 C CA . LEU A 1 271 ? -3.068 28.406 12.07 1 47.75 271 LEU A CA 1
ATOM 2159 C C . LEU A 1 271 ? -3.045 27.812 13.477 1 47.75 271 LEU A C 1
ATOM 2161 O O . LEU A 1 271 ? -3.314 28.5 14.461 1 47.75 271 LEU A O 1
ATOM 2165 N N . ASP A 1 272 ? -2.797 26.531 13.625 1 51.03 272 ASP A N 1
ATOM 2166 C CA . ASP A 1 272 ? -3.01 25.859 14.906 1 51.03 272 ASP A CA 1
ATOM 2167 C C . ASP A 1 272 ? -1.728 25.844 15.734 1 51.03 272 ASP A C 1
ATOM 2169 O O . ASP A 1 272 ? -1.743 25.438 16.906 1 51.03 272 ASP A O 1
ATOM 2173 N N . ALA A 1 273 ? -0.521 26.375 15.18 1 58.12 273 ALA A N 1
ATOM 2174 C CA . ALA A 1 273 ? 0.673 25.75 15.742 1 58.12 273 ALA A CA 1
ATOM 2175 C C . ALA A 1 273 ? 1.479 26.75 16.578 1 58.12 273 ALA A C 1
ATOM 2177 O O . ALA A 1 273 ? 2.664 26.531 16.828 1 58.12 273 ALA A O 1
ATOM 2178 N N . LYS A 1 274 ? 0.834 27.812 17.109 1 59.06 274 LYS A N 1
ATOM 2179 C CA . LYS A 1 274 ? 1.687 28.797 17.781 1 59.06 274 LYS A CA 1
ATOM 2180 C C . LYS A 1 274 ? 2.225 28.234 19.094 1 59.06 274 LYS A C 1
ATOM 2182 O O . LYS A 1 274 ? 3.416 28.375 19.391 1 59.06 274 LYS A O 1
ATOM 2187 N N . ASN A 1 275 ? 1.398 27.547 19.812 1 65.44 275 ASN A N 1
ATOM 2188 C CA . ASN A 1 275 ? 1.826 27.078 21.125 1 65.44 275 ASN A CA 1
ATOM 2189 C C . ASN A 1 275 ? 2.76 25.875 21 1 65.44 275 ASN A C 1
ATOM 2191 O O . ASN A 1 275 ? 3.689 25.734 21.797 1 65.44 275 ASN A O 1
ATOM 2195 N N . THR A 1 276 ? 2.592 25.125 20 1 74.75 276 THR A N 1
ATOM 2196 C CA . THR A 1 276 ? 3.367 23.906 19.859 1 74.75 276 THR A CA 1
ATOM 2197 C C . THR A 1 276 ? 4.824 24.219 19.531 1 74.75 276 THR A C 1
ATOM 2199 O O . THR A 1 276 ? 5.738 23.609 20.094 1 74.75 276 THR A O 1
ATOM 2202 N N . PHE A 1 277 ? 4.996 25.25 18.844 1 79.56 277 PHE A N 1
ATOM 2203 C CA . PHE A 1 277 ? 6.352 25.547 18.391 1 79.56 277 PHE A CA 1
ATOM 2204 C C . PHE A 1 277 ? 7.156 26.234 19.469 1 79.56 277 PHE A C 1
ATOM 2206 O O . PHE A 1 277 ? 8.367 26.047 19.578 1 79.56 277 PHE A O 1
ATOM 2213 N N . LYS A 1 278 ? 6.465 26.922 20.328 1 78.31 278 LYS A N 1
ATOM 2214 C CA . LYS A 1 278 ? 7.137 27.609 21.422 1 78.31 278 LYS A CA 1
ATOM 2215 C C . LYS A 1 278 ? 7.805 26.625 22.375 1 78.31 278 LYS A C 1
ATOM 2217 O O . LYS A 1 278 ? 8.898 26.891 22.875 1 78.31 278 LYS A O 1
ATOM 2222 N N . VAL A 1 279 ? 7.191 25.5 22.547 1 83.25 279 VAL A N 1
ATOM 2223 C CA . VAL A 1 279 ? 7.711 24.469 23.422 1 83.25 279 VAL A CA 1
ATOM 2224 C C . VAL A 1 279 ? 9.031 23.922 22.875 1 83.25 279 VAL A C 1
ATOM 2226 O O . VAL A 1 279 ? 9.984 23.734 23.625 1 83.25 279 VAL A O 1
ATOM 2229 N N . MET A 1 280 ? 9.117 23.766 21.609 1 85.62 280 MET A N 1
ATOM 2230 C CA . MET A 1 280 ? 10.258 23.094 20.984 1 85.62 280 MET A CA 1
ATOM 2231 C C . MET A 1 280 ? 11.43 24.062 20.844 1 85.62 280 MET A C 1
ATOM 2233 O O . MET A 1 280 ? 12.586 23.672 21.031 1 85.62 280 MET A O 1
ATOM 2237 N N . ASP A 1 281 ? 11.141 25.297 20.594 1 81.81 281 ASP A N 1
ATOM 2238 C CA . ASP A 1 281 ? 12.156 26.297 20.281 1 81.81 281 ASP A CA 1
ATOM 2239 C C . ASP A 1 281 ? 13.102 26.5 21.469 1 81.81 281 ASP A C 1
ATOM 2241 O O . ASP A 1 281 ? 14.266 26.844 21.281 1 81.81 281 ASP A O 1
ATOM 2245 N N . ASP A 1 282 ? 12.719 26.109 22.625 1 77.88 282 ASP A N 1
ATOM 2246 C CA . ASP A 1 282 ? 13.5 26.422 23.828 1 77.88 282 ASP A CA 1
ATOM 2247 C C . ASP A 1 282 ? 14.312 25.203 24.281 1 77.88 282 ASP A C 1
ATOM 2249 O O . ASP A 1 282 ? 15.078 25.281 25.234 1 77.88 282 ASP A O 1
ATOM 2253 N N . LEU A 1 283 ? 14.203 24.156 23.531 1 85.94 283 LEU A N 1
ATOM 2254 C CA . LEU A 1 283 ? 14.859 22.938 23.969 1 85.94 283 LEU A CA 1
ATOM 2255 C C . LEU A 1 283 ? 16.219 22.766 23.297 1 85.94 283 LEU A C 1
ATOM 2257 O O . LEU A 1 283 ? 16.328 22.922 22.078 1 85.94 283 LEU A O 1
ATOM 2261 N N . SER A 1 284 ? 17.25 22.438 24.094 1 83.31 284 SER A N 1
ATOM 2262 C CA . SER A 1 284 ? 18.625 22.359 23.625 1 83.31 284 SER A CA 1
ATOM 2263 C C . SER A 1 284 ? 18.828 21.125 22.734 1 83.31 284 SER A C 1
ATOM 2265 O O . SER A 1 284 ? 19.734 21.109 21.891 1 83.31 284 SER A O 1
ATOM 2267 N N . ASN A 1 285 ? 18.062 20.141 22.953 1 90.56 285 ASN A N 1
ATOM 2268 C CA . ASN A 1 285 ? 18.25 18.906 22.203 1 90.56 285 ASN A CA 1
ATOM 2269 C C . ASN A 1 285 ? 17.297 18.797 21.016 1 90.56 285 ASN A C 1
ATOM 2271 O O . ASN A 1 285 ? 17.078 17.719 20.484 1 90.56 285 ASN A O 1
ATOM 2275 N N . TYR A 1 286 ? 16.672 19.953 20.656 1 93.12 286 TYR A N 1
ATOM 2276 C CA . TYR A 1 286 ? 15.742 19.969 19.531 1 93.12 286 TYR A CA 1
ATOM 2277 C C . TYR A 1 286 ? 16.328 20.75 18.359 1 93.12 286 TYR A C 1
ATOM 2279 O O . TYR A 1 286 ? 16.953 21.812 18.562 1 93.12 286 TYR A O 1
ATOM 2287 N N . GLN A 1 287 ? 16.219 20.219 17.172 1 93.44 287 GLN A N 1
ATOM 2288 C CA . GLN A 1 287 ? 16.625 20.891 15.945 1 93.44 287 GLN A CA 1
ATOM 2289 C C . GLN A 1 287 ? 15.641 20.594 14.812 1 93.44 287 GLN A C 1
ATOM 2291 O O . GLN A 1 287 ? 15.023 19.531 14.781 1 93.44 287 GLN A O 1
ATOM 2296 N N . GLU A 1 288 ? 15.5 21.578 13.914 1 93.31 288 GLU A N 1
ATOM 2297 C CA . GLU A 1 288 ? 14.656 21.406 12.734 1 93.31 288 GLU A CA 1
ATOM 2298 C C . GLU A 1 288 ? 15.5 21.312 11.469 1 93.31 288 GLU A C 1
ATOM 2300 O O . GLU A 1 288 ? 16.484 22.031 11.32 1 93.31 288 GLU A O 1
ATOM 2305 N N . LEU A 1 289 ? 15.172 20.391 10.633 1 95.19 289 LEU A N 1
ATOM 2306 C CA . LEU A 1 289 ? 15.75 20.266 9.297 1 95.19 289 LEU A CA 1
ATOM 2307 C C . LEU A 1 289 ? 14.672 20.391 8.227 1 95.19 289 LEU A C 1
ATOM 2309 O O . LEU A 1 289 ? 13.516 20.047 8.461 1 95.19 289 LEU A O 1
ATOM 2313 N N . GLU A 1 290 ? 15.07 20.953 7.117 1 93.56 290 GLU A N 1
ATOM 2314 C CA . GLU A 1 290 ? 14.164 21.109 5.984 1 93.56 290 GLU A CA 1
ATOM 2315 C C . GLU A 1 290 ? 14.586 20.234 4.809 1 93.56 290 GLU A C 1
ATOM 2317 O O . GLU A 1 290 ? 15.781 20.141 4.496 1 93.56 290 GLU A O 1
ATOM 2322 N N . ILE A 1 291 ? 13.609 19.531 4.234 1 93.31 291 ILE A N 1
ATOM 2323 C CA . ILE A 1 291 ? 13.93 18.734 3.059 1 93.31 291 ILE A CA 1
ATOM 2324 C C . ILE A 1 291 ? 12.898 19 1.961 1 93.31 291 ILE A C 1
ATOM 2326 O O . ILE A 1 291 ? 11.734 19.281 2.25 1 93.31 291 ILE A O 1
ATOM 2330 N N . PRO A 1 292 ? 13.367 18.938 0.71 1 90.62 292 PRO A N 1
ATOM 2331 C CA . PRO A 1 292 ? 12.398 19.047 -0.381 1 90.62 292 PRO A CA 1
ATOM 2332 C C . PRO A 1 292 ? 11.344 17.938 -0.339 1 90.62 292 PRO A C 1
ATOM 2334 O O . PRO A 1 292 ? 11.656 16.781 -0.005 1 90.62 292 PRO A O 1
ATOM 2337 N N . GLU A 1 293 ? 10.227 18.266 -0.71 1 89.25 293 GLU A N 1
ATOM 2338 C CA . GLU A 1 293 ? 9.117 17.312 -0.692 1 89.25 293 GLU A CA 1
ATOM 2339 C C . GLU A 1 293 ? 9.414 16.109 -1.579 1 89.25 293 GLU A C 1
ATOM 2341 O O . GLU A 1 293 ? 8.961 15 -1.292 1 89.25 293 GLU A O 1
ATOM 2346 N N . GLY A 1 294 ? 10.133 16.391 -2.617 1 92.06 294 GLY A N 1
ATOM 2347 C CA . GLY A 1 294 ? 10.5 15.305 -3.52 1 92.06 294 GLY A CA 1
ATOM 2348 C C . GLY A 1 294 ? 11.211 14.164 -2.824 1 92.06 294 GLY A C 1
ATOM 2349 O O . GLY A 1 294 ? 11.086 13.008 -3.229 1 92.06 294 GLY A O 1
ATOM 2350 N N . GLU A 1 295 ? 11.93 14.484 -1.731 1 94.62 295 GLU A N 1
ATOM 2351 C CA . GLU A 1 295 ? 12.609 13.453 -0.95 1 94.62 295 GLU A CA 1
ATOM 2352 C C . GLU A 1 295 ? 11.609 12.547 -0.234 1 94.62 295 GLU A C 1
ATOM 2354 O O . GLU A 1 295 ? 11.844 11.344 -0.095 1 94.62 295 GLU A O 1
ATOM 2359 N N . ALA A 1 296 ? 10.578 13.164 0.212 1 95.12 296 ALA A N 1
ATOM 2360 C CA . ALA A 1 296 ? 9.531 12.391 0.868 1 95.12 296 ALA A CA 1
ATOM 2361 C C . ALA A 1 296 ? 8.836 11.461 -0.122 1 95.12 296 ALA A C 1
ATOM 2363 O O . ALA A 1 296 ? 8.555 10.305 0.195 1 95.12 296 ALA A O 1
ATOM 2364 N N . TYR A 1 297 ? 8.562 12 -1.344 1 94.88 297 TYR A N 1
ATOM 2365 C CA . TYR A 1 297 ? 7.941 11.172 -2.367 1 94.88 297 TYR A CA 1
ATOM 2366 C C . TYR A 1 297 ? 8.805 9.953 -2.684 1 94.88 297 TYR A C 1
ATOM 2368 O O . TYR A 1 297 ? 8.297 8.828 -2.766 1 94.88 297 TYR A O 1
ATOM 2376 N N . ASP A 1 298 ? 10.062 10.219 -2.814 1 95.25 298 ASP A N 1
ATOM 2377 C CA . ASP A 1 298 ? 11 9.141 -3.129 1 95.25 298 ASP A CA 1
ATOM 2378 C C . ASP A 1 298 ? 11.031 8.102 -2.014 1 95.25 298 ASP A C 1
ATOM 2380 O O . ASP A 1 298 ? 11.07 6.898 -2.281 1 95.25 298 ASP A O 1
ATOM 2384 N N . GLN A 1 299 ? 11.016 8.539 -0.802 1 96.62 299 GLN A N 1
ATOM 2385 C CA . GLN A 1 299 ? 11.078 7.609 0.32 1 96.62 299 GLN A CA 1
ATOM 2386 C C . GLN A 1 299 ? 9.789 6.793 0.433 1 96.62 299 GLN A C 1
ATOM 2388 O O . GLN A 1 299 ? 9.828 5.625 0.82 1 96.62 299 GLN A O 1
ATOM 2393 N N . VAL A 1 300 ? 8.617 7.422 0.141 1 96.44 300 VAL A N 1
ATOM 2394 C CA . VAL A 1 300 ? 7.371 6.672 0.084 1 96.44 300 VAL A CA 1
ATOM 2395 C C . VAL A 1 300 ? 7.508 5.516 -0.903 1 96.44 300 VAL A C 1
ATOM 2397 O O . VAL A 1 300 ? 7.164 4.375 -0.585 1 96.44 300 VAL A O 1
ATOM 2400 N N . LEU A 1 301 ? 8.102 5.82 -2.055 1 93.69 301 LEU A N 1
ATOM 2401 C CA . LEU A 1 301 ? 8.273 4.812 -3.094 1 93.69 301 LEU A CA 1
ATOM 2402 C C . LEU A 1 301 ? 9.234 3.719 -2.637 1 93.69 301 LEU A C 1
ATOM 2404 O O . LEU A 1 301 ? 8.961 2.529 -2.826 1 93.69 301 LEU A O 1
ATOM 2408 N N . GLN A 1 302 ? 10.297 4.082 -1.998 1 92.56 302 GLN A N 1
ATOM 2409 C CA . GLN A 1 302 ? 11.297 3.119 -1.547 1 92.56 302 GLN A CA 1
ATOM 2410 C C . GLN A 1 302 ? 10.727 2.203 -0.467 1 92.56 302 GLN A C 1
ATOM 2412 O O . GLN A 1 302 ? 10.953 0.991 -0.494 1 92.56 302 GLN A O 1
ATOM 2417 N N . LEU A 1 303 ? 10.016 2.77 0.431 1 93.94 303 LEU A N 1
ATOM 2418 C CA . LEU A 1 303 ? 9.438 1.981 1.511 1 93.94 303 LEU A CA 1
ATOM 2419 C C . LEU A 1 303 ? 8.375 1.03 0.975 1 93.94 303 LEU A C 1
ATOM 2421 O O . LEU A 1 303 ? 8.266 -0.11 1.432 1 93.94 303 LEU A O 1
ATOM 2425 N N . TYR A 1 304 ? 7.648 1.515 0.006 1 93.06 304 TYR A N 1
ATOM 2426 C CA . TYR A 1 304 ? 6.652 0.651 -0.619 1 93.06 304 TYR A CA 1
ATOM 2427 C C . TYR A 1 304 ? 7.32 -0.506 -1.353 1 93.06 304 TYR A C 1
ATOM 2429 O O . TYR A 1 304 ? 6.984 -1.671 -1.122 1 93.06 304 TYR A O 1
ATOM 2437 N N . ASN A 1 305 ? 8.281 -0.158 -2.174 1 87 305 ASN A N 1
ATOM 2438 C CA . ASN A 1 305 ? 8.883 -1.127 -3.082 1 87 305 ASN A CA 1
ATOM 2439 C C . ASN A 1 305 ? 9.766 -2.119 -2.336 1 87 305 ASN A C 1
ATOM 2441 O O . ASN A 1 305 ? 9.781 -3.311 -2.654 1 87 305 ASN A O 1
ATOM 2445 N N . ASN A 1 306 ? 10.445 -1.63 -1.35 1 84.81 306 ASN A N 1
ATOM 2446 C CA . ASN A 1 306 ? 11.461 -2.473 -0.735 1 84.81 306 ASN A CA 1
ATOM 2447 C C . ASN A 1 306 ? 10.969 -3.088 0.572 1 84.81 306 ASN A C 1
ATOM 2449 O O . ASN A 1 306 ? 11.367 -4.195 0.93 1 84.81 306 ASN A O 1
ATOM 2453 N N . ASP A 1 307 ? 10.078 -2.352 1.261 1 85.38 307 ASP A N 1
ATOM 2454 C CA . ASP A 1 307 ? 9.719 -2.781 2.607 1 85.38 307 ASP A CA 1
ATOM 2455 C C . ASP A 1 307 ? 8.25 -3.18 2.684 1 85.38 307 ASP A C 1
ATOM 2457 O O . ASP A 1 307 ? 7.812 -3.785 3.666 1 85.38 307 ASP A O 1
ATOM 2461 N N . GLY A 1 308 ? 7.516 -2.852 1.668 1 85.88 308 GLY A N 1
ATOM 2462 C CA . GLY A 1 308 ? 6.09 -3.135 1.705 1 85.88 308 GLY A CA 1
ATOM 2463 C C . GLY A 1 308 ? 5.328 -2.254 2.68 1 85.88 308 GLY A C 1
ATOM 2464 O O . GLY A 1 308 ? 4.32 -2.676 3.252 1 85.88 308 GLY A O 1
ATOM 2465 N N . ILE A 1 309 ? 5.816 -1.079 2.91 1 91 309 ILE A N 1
ATOM 2466 C CA . ILE A 1 309 ? 5.203 -0.151 3.852 1 91 309 ILE A CA 1
ATOM 2467 C C . ILE A 1 309 ? 4.516 0.98 3.09 1 91 309 ILE A C 1
ATOM 2469 O O . ILE A 1 309 ? 5.125 1.618 2.229 1 91 309 ILE A O 1
ATOM 2473 N N . ILE A 1 310 ? 3.219 1.176 3.336 1 93.62 310 ILE A N 1
ATOM 2474 C CA . ILE A 1 310 ? 2.457 2.289 2.777 1 93.62 310 ILE A CA 1
ATOM 2475 C C . ILE A 1 310 ? 2.562 3.5 3.703 1 93.62 310 ILE A C 1
ATOM 2477 O O . ILE A 1 310 ? 2.404 3.375 4.918 1 93.62 310 ILE A O 1
ATOM 2481 N N . LEU A 1 311 ? 2.896 4.617 3.1 1 95.56 311 LEU A N 1
ATOM 2482 C CA . LEU A 1 311 ? 2.928 5.855 3.871 1 95.56 311 LEU A CA 1
ATOM 2483 C C . LEU A 1 311 ? 2.402 7.023 3.045 1 95.56 311 LEU A C 1
ATOM 2485 O O . LEU A 1 311 ? 2.543 7.035 1.819 1 95.56 311 LEU A O 1
ATOM 2489 N N . GLU A 1 312 ? 1.767 7.93 3.688 1 94.06 312 GLU A N 1
ATOM 2490 C CA . GLU A 1 312 ? 1.585 9.25 3.094 1 94.06 312 GLU A CA 1
ATOM 2491 C C . GLU A 1 312 ? 2.893 10.039 3.086 1 94.06 312 GLU A C 1
ATOM 2493 O O . GLU A 1 312 ? 3.795 9.758 3.877 1 94.06 312 GLU A O 1
ATOM 2498 N N . PRO A 1 313 ? 3.021 11.062 2.244 1 93.62 313 PRO A N 1
ATOM 2499 C CA . PRO A 1 313 ? 4.297 11.773 2.123 1 93.62 313 PRO A CA 1
ATOM 2500 C C . PRO A 1 313 ? 4.785 12.336 3.453 1 93.62 313 PRO A C 1
ATOM 2502 O O . PRO A 1 313 ? 5.961 12.188 3.797 1 93.62 313 PRO A O 1
ATOM 2505 N N . HIS A 1 314 ? 3.889 12.883 4.195 1 93.56 314 HIS A N 1
ATOM 2506 C CA . HIS A 1 314 ? 4.277 13.445 5.484 1 93.56 314 HIS A CA 1
ATOM 2507 C C . HIS A 1 314 ? 4.816 12.367 6.418 1 93.56 314 HIS A C 1
ATOM 2509 O O . HIS A 1 314 ? 5.727 12.625 7.207 1 93.56 314 HIS A O 1
ATOM 2515 N N . GLY A 1 315 ? 4.305 11.219 6.352 1 96.06 315 GLY A N 1
ATOM 2516 C CA . GLY A 1 315 ? 4.723 10.102 7.188 1 96.06 315 GLY A CA 1
ATOM 2517 C C . GLY A 1 315 ? 6.102 9.578 6.836 1 96.06 315 GLY A C 1
ATOM 2518 O O . GLY A 1 315 ? 6.715 8.852 7.621 1 96.06 315 GLY A O 1
ATOM 2519 N N . ALA A 1 316 ? 6.574 9.953 5.648 1 97.31 316 ALA A N 1
ATOM 2520 C CA . ALA A 1 316 ? 7.852 9.43 5.172 1 97.31 316 ALA A CA 1
ATOM 2521 C C . ALA A 1 316 ? 8.969 10.445 5.375 1 97.31 316 ALA A C 1
ATOM 2523 O O . ALA A 1 316 ? 10.141 10.156 5.105 1 97.31 316 ALA A O 1
ATOM 2524 N N . LEU A 1 317 ? 8.664 11.555 5.945 1 97.12 317 LEU A N 1
ATOM 2525 C CA . LEU A 1 317 ? 9.633 12.641 6.047 1 97.12 317 LEU A CA 1
ATOM 2526 C C . LEU A 1 317 ? 10.805 12.242 6.945 1 97.12 317 LEU A C 1
ATOM 2528 O O . LEU A 1 317 ? 11.961 12.539 6.637 1 97.12 317 LEU A O 1
ATOM 2532 N N . ALA A 1 318 ? 10.508 11.531 8 1 98.38 318 ALA A N 1
ATOM 2533 C CA . ALA A 1 318 ? 11.547 11.188 8.969 1 98.38 318 ALA A CA 1
ATOM 2534 C C . ALA A 1 318 ? 12.617 10.305 8.328 1 98.38 318 ALA A C 1
ATOM 2536 O O . ALA A 1 318 ? 13.789 10.68 8.273 1 98.38 318 ALA A O 1
ATOM 2537 N N . PRO A 1 319 ? 12.242 9.219 7.734 1 98.44 319 PRO A N 1
ATOM 2538 C CA . PRO A 1 319 ? 13.289 8.414 7.094 1 98.44 319 PRO A CA 1
ATOM 2539 C C . PRO A 1 319 ? 13.891 9.094 5.863 1 98.44 319 PRO A C 1
ATOM 2541 O O . PRO A 1 319 ? 15.047 8.852 5.523 1 98.44 319 PRO A O 1
ATOM 2544 N N . ALA A 1 320 ? 13.141 9.969 5.219 1 97.94 320 ALA A N 1
ATOM 2545 C CA . ALA A 1 320 ? 13.633 10.68 4.043 1 97.94 320 ALA A CA 1
ATOM 2546 C C . ALA A 1 320 ? 14.75 11.648 4.41 1 97.94 320 ALA A C 1
ATOM 2548 O O . ALA A 1 320 ? 15.523 12.078 3.549 1 97.94 320 ALA A O 1
ATOM 2549 N N . SER A 1 321 ? 14.891 11.992 5.66 1 98.19 321 SER A N 1
ATOM 2550 C CA . SER A 1 321 ? 15.797 13.047 6.082 1 98.19 321 SER A CA 1
ATOM 2551 C C . SER A 1 321 ? 17.156 12.484 6.492 1 98.19 321 SER A C 1
ATOM 2553 O O . SER A 1 321 ? 18.078 13.242 6.812 1 98.19 321 SER A O 1
ATOM 2555 N N . LEU A 1 322 ? 17.328 11.172 6.469 1 98.38 322 LEU A N 1
ATOM 2556 C CA . LEU A 1 322 ? 18.516 10.539 7.02 1 98.38 322 LEU A CA 1
ATOM 2557 C C . LEU A 1 322 ? 19.766 10.984 6.273 1 98.38 322 LEU A C 1
ATOM 2559 O O . LEU A 1 322 ? 20.812 11.227 6.887 1 98.38 322 LEU A O 1
ATOM 2563 N N . LYS A 1 323 ? 19.656 11.094 4.953 1 96.88 323 LYS A N 1
ATOM 2564 C CA . LYS A 1 323 ? 20.797 11.555 4.176 1 96.88 323 LYS A CA 1
ATOM 2565 C C . LYS A 1 323 ? 21.219 12.969 4.59 1 96.88 323 LYS A C 1
ATOM 2567 O O . LYS A 1 323 ? 22.391 13.234 4.809 1 96.88 323 LYS A O 1
ATOM 2572 N N . LEU A 1 324 ? 20.25 13.812 4.672 1 96.69 324 LEU A N 1
ATOM 2573 C CA . LEU A 1 324 ? 20.531 15.18 5.094 1 96.69 324 LEU A CA 1
ATOM 2574 C C . LEU A 1 324 ? 21.078 15.211 6.516 1 96.69 324 LEU A C 1
ATOM 2576 O O . LEU A 1 324 ? 21.969 16 6.82 1 96.69 324 LEU A O 1
ATOM 2580 N N . LEU A 1 325 ? 20.484 14.367 7.371 1 97.44 325 LEU A N 1
ATOM 2581 C CA . LEU A 1 325 ? 20.969 14.289 8.75 1 97.44 325 LEU A CA 1
ATOM 2582 C C . LEU A 1 325 ? 22.453 13.922 8.781 1 97.44 325 LEU A C 1
ATOM 2584 O O . LEU A 1 325 ? 23.219 14.523 9.531 1 97.44 325 LEU A O 1
ATOM 2588 N N . GLN A 1 326 ? 22.797 12.945 7.988 1 97.12 326 GLN A N 1
ATOM 2589 C CA . GLN A 1 326 ? 24.188 12.531 7.91 1 97.12 326 GLN A CA 1
ATOM 2590 C C . GLN A 1 326 ? 25.078 13.68 7.418 1 97.12 326 GLN A C 1
ATOM 2592 O O . GLN A 1 326 ? 26.172 13.891 7.938 1 97.12 326 GLN A O 1
ATOM 2597 N N . GLU A 1 327 ? 24.625 14.445 6.438 1 96.06 327 GLU A N 1
ATOM 2598 C CA . GLU A 1 327 ? 25.375 15.555 5.863 1 96.06 327 GLU A CA 1
ATOM 2599 C C . GLU A 1 327 ? 25.547 16.688 6.879 1 96.06 327 GLU A C 1
ATOM 2601 O O . GLU A 1 327 ? 26.609 17.297 6.949 1 96.06 327 GLU A O 1
ATOM 2606 N N . LYS A 1 328 ? 24.547 16.875 7.676 1 94.38 328 LYS A N 1
ATOM 2607 C CA . LYS A 1 328 ? 24.531 18.031 8.562 1 94.38 328 LYS A CA 1
ATOM 2608 C C . LYS A 1 328 ? 25.141 17.688 9.922 1 94.38 328 LYS A C 1
ATOM 2610 O O . LYS A 1 328 ? 25.75 18.547 10.57 1 94.38 328 LYS A O 1
ATOM 2615 N N . CYS A 1 329 ? 24.984 16.438 10.352 1 92.38 329 CYS A N 1
ATOM 2616 C CA . CYS A 1 329 ? 25.344 16.109 11.727 1 92.38 329 CYS A CA 1
ATOM 2617 C C . CYS A 1 329 ? 26.5 15.109 11.758 1 92.38 329 CYS A C 1
ATOM 2619 O O . CYS A 1 329 ? 26.922 14.688 12.836 1 92.38 329 CYS A O 1
ATOM 2621 N N . GLY A 1 330 ? 27 14.688 10.586 1 93 330 GLY A N 1
ATOM 2622 C CA . GLY A 1 330 ? 28.109 13.742 10.523 1 93 330 GLY A CA 1
ATOM 2623 C C . GLY A 1 330 ? 27.656 12.305 10.328 1 93 330 GLY A C 1
ATOM 2624 O O . GLY A 1 330 ? 26.453 12.047 10.188 1 93 330 GLY A O 1
ATOM 2625 N N . SER A 1 331 ? 28.578 11.438 10.406 1 95.62 331 SER A N 1
ATOM 2626 C CA . SER A 1 331 ? 28.312 10.023 10.141 1 95.62 331 SER A CA 1
ATOM 2627 C C . SER A 1 331 ? 27.297 9.453 11.117 1 95.62 331 SER A C 1
ATOM 2629 O O . SER A 1 331 ? 27.344 9.742 12.312 1 95.62 331 SER A O 1
ATOM 2631 N N . LEU A 1 332 ? 26.422 8.594 10.633 1 97.81 332 LEU A N 1
ATOM 2632 C CA . LEU A 1 332 ? 25.391 7.945 11.438 1 97.81 332 LEU A CA 1
ATOM 2633 C C . LEU A 1 332 ? 25.828 6.555 11.867 1 97.81 332 LEU A C 1
ATOM 2635 O O . LEU A 1 332 ? 25.078 5.836 12.539 1 97.81 332 LEU A O 1
ATOM 2639 N N . LYS A 1 333 ? 27.062 6.184 11.477 1 97.69 333 LYS A N 1
ATOM 2640 C CA . LYS A 1 333 ? 27.562 4.836 11.742 1 97.69 333 LYS A CA 1
ATOM 2641 C C . LYS A 1 333 ? 27.453 4.5 13.227 1 97.69 333 LYS A C 1
ATOM 2643 O O . LYS A 1 333 ? 27.922 5.27 14.078 1 97.69 333 LYS A O 1
ATOM 2648 N N . GLY A 1 334 ? 26.766 3.42 13.531 1 96.94 334 GLY A N 1
ATOM 2649 C CA . GLY A 1 334 ? 26.656 2.9 14.891 1 96.94 334 GLY A CA 1
ATOM 2650 C C . GLY A 1 334 ? 25.625 3.619 15.734 1 96.94 334 GLY A C 1
ATOM 2651 O O . GLY A 1 334 ? 25.344 3.209 16.859 1 96.94 334 GLY A O 1
ATOM 2652 N N . LYS A 1 335 ? 25 4.664 15.266 1 97.81 335 LYS A N 1
ATOM 2653 C CA . LYS A 1 335 ? 24.031 5.449 16.016 1 97.81 335 LYS A CA 1
ATOM 2654 C C . LYS A 1 335 ? 22.688 4.727 16.094 1 97.81 335 LYS A C 1
ATOM 2656 O O . LYS A 1 335 ? 22.328 3.971 15.195 1 97.81 335 LYS A O 1
ATOM 2661 N N . ASN A 1 336 ? 22.047 4.918 17.219 1 98.38 336 ASN A N 1
ATOM 2662 C CA . ASN A 1 336 ? 20.672 4.461 17.406 1 98.38 336 ASN A CA 1
ATOM 2663 C C . ASN A 1 336 ? 19.672 5.547 17.031 1 98.38 336 ASN A C 1
ATOM 2665 O O . ASN A 1 336 ? 19.609 6.59 17.688 1 98.38 336 ASN A O 1
ATOM 2669 N N . ILE A 1 337 ? 18.875 5.258 16.016 1 98.69 337 ILE A N 1
ATOM 2670 C CA . ILE A 1 337 ? 17.984 6.285 15.461 1 98.69 337 ILE A CA 1
ATOM 2671 C C . ILE A 1 337 ? 16.562 5.742 15.359 1 98.69 337 ILE A C 1
ATOM 2673 O O . ILE A 1 337 ? 16.359 4.621 14.891 1 98.69 337 ILE A O 1
ATOM 2677 N N . VAL A 1 338 ? 15.609 6.48 15.828 1 98.75 338 VAL A N 1
ATOM 2678 C CA . VAL A 1 338 ? 14.203 6.121 15.688 1 98.75 338 VAL A CA 1
ATOM 2679 C C . VAL A 1 338 ? 13.5 7.129 14.781 1 98.75 338 VAL A C 1
ATOM 2681 O O . VAL A 1 338 ? 13.469 8.328 15.078 1 98.75 338 VAL A O 1
ATOM 2684 N N . CYS A 1 339 ? 13 6.684 13.648 1 98.81 339 CYS A N 1
ATOM 2685 C CA . CYS A 1 339 ? 12.156 7.469 12.75 1 98.81 339 CYS A CA 1
ATOM 2686 C C . CYS A 1 339 ? 10.68 7.195 13.016 1 98.81 339 CYS A C 1
ATOM 2688 O O . CYS A 1 339 ? 10.242 6.047 12.961 1 98.81 339 CYS A O 1
ATOM 2690 N N . ILE A 1 340 ? 9.922 8.234 13.281 1 98.69 340 ILE A N 1
ATOM 2691 C CA . ILE A 1 340 ? 8.492 8.047 13.508 1 98.69 340 ILE A CA 1
ATOM 2692 C C . ILE A 1 340 ? 7.746 8.094 12.172 1 98.69 340 ILE A C 1
ATOM 2694 O O . ILE A 1 340 ? 7.77 9.109 11.484 1 98.69 340 ILE A O 1
ATOM 2698 N N . LEU A 1 341 ? 7.109 6.977 11.766 1 98.25 341 LEU A N 1
ATOM 2699 C CA . LEU A 1 341 ? 6.199 6.922 10.625 1 98.25 341 LEU A CA 1
ATOM 2700 C C . LEU A 1 341 ? 4.785 7.305 11.047 1 98.25 341 LEU A C 1
ATOM 2702 O O . LEU A 1 341 ? 4.055 6.488 11.609 1 98.25 341 LEU A O 1
ATOM 2706 N N . THR A 1 342 ? 4.344 8.5 10.703 1 96.5 342 THR A N 1
ATOM 2707 C CA . THR A 1 342 ? 3.227 9.117 11.406 1 96.5 342 THR A CA 1
ATOM 2708 C C . THR A 1 342 ? 1.895 8.688 10.805 1 96.5 342 THR A C 1
ATOM 2710 O O . THR A 1 342 ? 0.854 8.766 11.461 1 96.5 342 THR A O 1
ATOM 2713 N N . GLY A 1 343 ? 1.93 8.312 9.5 1 94.06 343 GLY A N 1
ATOM 2714 C CA . GLY A 1 343 ? 0.629 7.961 8.953 1 94.06 343 GLY A CA 1
ATOM 2715 C C . GLY A 1 343 ? 0.713 7.359 7.559 1 94.06 343 GLY A C 1
ATOM 2716 O O . GLY A 1 343 ? 1.715 7.527 6.863 1 94.06 343 GLY A O 1
ATOM 2717 N N . LYS A 1 344 ? -0.409 6.691 7.164 1 92.5 344 LYS A N 1
ATOM 2718 C CA . LYS A 1 344 ? -0.411 6.02 5.867 1 92.5 344 LYS A CA 1
ATOM 2719 C C . LYS A 1 344 ? -1.734 6.234 5.141 1 92.5 344 LYS A C 1
ATOM 2721 O O . LYS A 1 344 ? -2.164 5.383 4.359 1 92.5 344 LYS A O 1
ATOM 2726 N N . ASN A 1 345 ? -2.412 7.34 5.488 1 89.19 345 ASN A N 1
ATOM 2727 C CA . ASN A 1 345 ? -3.682 7.598 4.82 1 89.19 345 ASN A CA 1
ATOM 2728 C C . ASN A 1 345 ? -3.471 8.195 3.43 1 89.19 345 ASN A C 1
ATOM 2730 O O . ASN A 1 345 ? -3.461 9.414 3.268 1 89.19 345 ASN A O 1
ATOM 2734 N N . THR A 1 346 ? -3.236 7.309 2.502 1 89.62 346 THR A N 1
ATOM 2735 C CA . THR A 1 346 ? -3.037 7.645 1.098 1 89.62 346 THR A CA 1
ATOM 2736 C C . THR A 1 346 ? -3.811 6.684 0.197 1 89.62 346 THR A C 1
ATOM 2738 O O . THR A 1 346 ? -3.838 5.477 0.445 1 89.62 346 THR A O 1
ATOM 2741 N N . SER A 1 347 ? -4.422 7.289 -0.788 1 88.44 347 SER A N 1
ATOM 2742 C CA . SER A 1 347 ? -5.188 6.473 -1.726 1 88.44 347 SER A CA 1
ATOM 2743 C C . SER A 1 347 ? -4.281 5.859 -2.787 1 88.44 347 SER A C 1
ATOM 2745 O O . SER A 1 347 ? -3.148 6.301 -2.979 1 88.44 347 SER A O 1
ATOM 2747 N N . ILE A 1 348 ? -4.785 4.867 -3.455 1 90.5 348 ILE A N 1
ATOM 2748 C CA . ILE A 1 348 ? -4.059 4.227 -4.543 1 90.5 348 ILE A CA 1
ATOM 2749 C C . ILE A 1 348 ? -3.768 5.242 -5.645 1 90.5 348 ILE A C 1
ATOM 2751 O O . ILE A 1 348 ? -2.658 5.285 -6.184 1 90.5 348 ILE A O 1
ATOM 2755 N N . SER A 1 349 ? -4.762 6.094 -6.016 1 87 349 SER A N 1
ATOM 2756 C CA . SER A 1 349 ? -4.57 7.125 -7.031 1 87 349 SER A CA 1
ATOM 2757 C C . SER A 1 349 ? -3.479 8.109 -6.621 1 87 349 SER A C 1
ATOM 2759 O O . SER A 1 349 ? -2.639 8.492 -7.438 1 87 349 SER A O 1
ATOM 2761 N N . ARG A 1 350 ? -3.508 8.43 -5.363 1 88.75 350 ARG A N 1
ATOM 2762 C CA . ARG A 1 350 ? -2.488 9.344 -4.863 1 88.75 350 ARG A CA 1
ATOM 2763 C C . ARG A 1 350 ? -1.105 8.703 -4.91 1 88.75 350 ARG A C 1
ATOM 2765 O O . ARG A 1 350 ? -0.11 9.375 -5.176 1 88.75 350 ARG A O 1
ATOM 2772 N N . MET A 1 351 ? -1.043 7.445 -4.621 1 92.19 351 MET A N 1
ATOM 2773 C CA . MET A 1 351 ? 0.23 6.73 -4.688 1 92.19 351 MET A CA 1
ATOM 2774 C C . MET A 1 351 ? 0.814 6.785 -6.094 1 92.19 351 MET A C 1
ATOM 2776 O O . MET A 1 351 ? 2.029 6.895 -6.262 1 92.19 351 MET A O 1
ATOM 2780 N N . ASN A 1 352 ? -0.02 6.691 -7.043 1 90.12 352 ASN A N 1
ATOM 2781 C CA . ASN A 1 352 ? 0.45 6.805 -8.422 1 90.12 352 ASN A CA 1
ATOM 2782 C C . ASN A 1 352 ? 1.013 8.195 -8.703 1 90.12 352 ASN A C 1
ATOM 2784 O O . ASN A 1 352 ? 2.047 8.328 -9.367 1 90.12 352 ASN A O 1
ATOM 2788 N N . ASP A 1 353 ? 0.347 9.195 -8.242 1 90 353 ASP A N 1
ATOM 2789 C CA . ASP A 1 353 ? 0.854 10.555 -8.375 1 90 353 ASP A CA 1
ATOM 2790 C C . ASP A 1 353 ? 2.225 10.695 -7.719 1 90 353 ASP A C 1
ATOM 2792 O O . ASP A 1 353 ? 3.131 11.312 -8.289 1 90 353 ASP A O 1
ATOM 2796 N N . ILE A 1 354 ? 2.252 10.125 -6.531 1 92.06 354 ILE A N 1
ATOM 2797 C CA . ILE A 1 354 ? 3.496 10.188 -5.77 1 92.06 354 ILE A CA 1
ATOM 2798 C C . ILE A 1 354 ? 4.617 9.516 -6.559 1 92.06 354 ILE A C 1
ATOM 2800 O O . ILE A 1 354 ? 5.738 10.023 -6.613 1 92.06 354 ILE A O 1
ATOM 2804 N N . LYS A 1 355 ? 4.312 8.43 -7.16 1 92.94 355 LYS A N 1
ATOM 2805 C CA . LYS A 1 355 ? 5.297 7.719 -7.973 1 92.94 355 LYS A CA 1
ATOM 2806 C C . LYS A 1 355 ? 5.797 8.594 -9.117 1 92.94 355 LYS A C 1
ATOM 2808 O O . LYS A 1 355 ? 7.004 8.703 -9.344 1 92.94 355 LYS A O 1
ATOM 2813 N N . ILE A 1 356 ? 4.902 9.242 -9.82 1 90.06 356 ILE A N 1
ATOM 2814 C CA . ILE A 1 356 ? 5.25 10.117 -10.938 1 90.06 356 ILE A CA 1
ATOM 2815 C C . ILE A 1 356 ? 6.129 11.266 -10.445 1 90.06 356 ILE A C 1
ATOM 2817 O O . ILE A 1 356 ? 7.191 11.531 -11.008 1 90.06 356 ILE A O 1
ATOM 2821 N N . LEU A 1 357 ? 5.758 11.875 -9.352 1 90.62 357 LEU A N 1
ATOM 2822 C CA . LEU A 1 357 ? 6.48 13.008 -8.805 1 90.62 357 LEU A CA 1
ATOM 2823 C C . LEU A 1 357 ? 7.867 12.594 -8.32 1 90.62 357 LEU A C 1
ATOM 2825 O O . LEU A 1 357 ? 8.844 13.32 -8.523 1 90.62 357 LEU A O 1
ATOM 2829 N N . ALA A 1 358 ? 7.914 11.445 -7.707 1 92.62 358 ALA A N 1
ATOM 2830 C CA . ALA A 1 358 ? 9.195 10.93 -7.23 1 92.62 358 ALA A CA 1
ATOM 2831 C C . ALA A 1 358 ? 10.156 10.703 -8.391 1 92.62 358 ALA A C 1
ATOM 2833 O O . ALA A 1 358 ? 11.328 11.078 -8.312 1 92.62 358 ALA A O 1
ATOM 2834 N N . ASN A 1 359 ? 9.664 10.117 -9.453 1 91.56 359 ASN A N 1
ATOM 2835 C CA . ASN A 1 359 ? 10.508 9.797 -10.602 1 91.56 359 ASN A CA 1
ATOM 2836 C C . ASN A 1 359 ? 10.961 11.062 -11.328 1 91.56 359 ASN A C 1
ATOM 2838 O O . ASN A 1 359 ? 12.078 11.109 -11.852 1 91.56 359 ASN A O 1
ATOM 2842 N N . VAL A 1 360 ? 10.094 12.047 -11.375 1 90.81 360 VAL A N 1
ATOM 2843 C CA . VAL A 1 360 ? 10.461 13.336 -11.953 1 90.81 360 VAL A CA 1
ATOM 2844 C C . VAL A 1 360 ? 11.523 14.008 -11.078 1 90.81 360 VAL A C 1
ATOM 2846 O O . VAL A 1 360 ? 12.523 14.516 -11.586 1 90.81 360 VAL A O 1
ATOM 2849 N N . TYR A 1 361 ? 11.305 13.977 -9.773 1 88.75 361 TYR A N 1
ATOM 2850 C CA . TYR A 1 361 ? 12.242 14.586 -8.828 1 88.75 361 TYR A CA 1
ATOM 2851 C C . TYR A 1 361 ? 13.617 13.945 -8.938 1 88.75 361 TYR A C 1
ATOM 2853 O O . TYR A 1 361 ? 14.641 14.641 -8.914 1 88.75 361 TYR A O 1
ATOM 2861 N N . GLN A 1 362 ? 13.68 12.633 -9.141 1 91 362 GLN A N 1
ATOM 2862 C CA . GLN A 1 362 ? 14.93 11.891 -9.211 1 91 362 GLN A CA 1
ATOM 2863 C C . GLN A 1 362 ? 15.508 11.906 -10.625 1 91 362 GLN A C 1
ATOM 2865 O O . GLN A 1 362 ? 16.5 11.234 -10.898 1 91 362 GLN A O 1
ATOM 2870 N N . LYS A 1 363 ? 14.789 12.57 -11.492 1 90.88 363 LYS A N 1
ATOM 2871 C CA . LYS A 1 363 ? 15.211 12.68 -12.891 1 90.88 363 LYS A CA 1
ATOM 2872 C C . LYS A 1 363 ? 15.234 11.312 -13.562 1 90.88 363 LYS A C 1
ATOM 2874 O O . LYS A 1 363 ? 16.094 11.047 -14.414 1 90.88 363 LYS A O 1
ATOM 2879 N N . LYS A 1 364 ? 14.414 10.492 -13.117 1 91.19 364 LYS A N 1
ATOM 2880 C CA . LYS A 1 364 ? 14.227 9.195 -13.758 1 91.19 364 LYS A CA 1
ATOM 2881 C C . LYS A 1 364 ? 13.211 9.289 -14.898 1 91.19 364 LYS A C 1
ATOM 2883 O O . LYS A 1 364 ? 13.305 8.547 -15.883 1 91.19 364 LYS A O 1
ATOM 2888 N N . ASN A 1 365 ? 12.266 10.156 -14.703 1 93 365 ASN A N 1
ATOM 2889 C CA . ASN A 1 365 ? 11.297 10.492 -15.742 1 93 365 ASN A CA 1
ATOM 2890 C C . ASN A 1 365 ? 11.406 11.953 -16.156 1 93 365 ASN A C 1
ATOM 2892 O O . ASN A 1 365 ? 11.602 12.828 -15.305 1 93 365 ASN A O 1
ATOM 2896 N N . VAL A 1 366 ? 11.328 12.156 -17.422 1 93.88 366 VAL A N 1
ATOM 2897 C CA . VAL A 1 366 ? 11.359 13.516 -17.953 1 93.88 366 VAL A CA 1
ATOM 2898 C C . VAL A 1 366 ? 10.188 13.719 -18.922 1 93.88 366 VAL A C 1
ATOM 2900 O O . VAL A 1 366 ? 9.93 12.867 -19.766 1 93.88 366 VAL A O 1
ATOM 2903 N N . TYR A 1 367 ? 9.508 14.75 -18.672 1 93.19 367 TYR A N 1
ATOM 2904 C CA . TYR A 1 367 ? 8.438 15.164 -19.578 1 93.19 367 TYR A CA 1
ATOM 2905 C C . TYR A 1 367 ? 8.766 16.5 -20.234 1 93.19 367 TYR A C 1
ATOM 2907 O O . TYR A 1 367 ? 9.203 17.438 -19.578 1 93.19 367 TYR A O 1
ATOM 2915 N N . MET A 1 368 ? 8.555 16.531 -21.594 1 94 368 MET A N 1
ATOM 2916 C CA . MET A 1 368 ? 8.953 17.734 -22.328 1 94 368 MET A CA 1
ATOM 2917 C C . MET A 1 368 ? 8.031 17.984 -23.516 1 94 368 MET A C 1
ATOM 2919 O O . MET A 1 368 ? 7.41 17.047 -24.031 1 94 368 MET A O 1
ATOM 2923 N N . LEU A 1 369 ? 7.895 19.219 -23.812 1 91.31 369 LEU A N 1
ATOM 2924 C CA . LEU A 1 369 ? 7.367 19.625 -25.109 1 91.31 369 LEU A CA 1
ATOM 2925 C C . LEU A 1 369 ? 8.492 19.766 -26.125 1 91.31 369 LEU A C 1
ATOM 2927 O O . LEU A 1 369 ? 9.414 20.562 -25.938 1 91.31 369 LEU A O 1
ATOM 2931 N N . VAL A 1 370 ? 8.43 18.953 -27.109 1 90.62 370 VAL A N 1
ATOM 2932 C CA . VAL A 1 370 ? 9.484 18.938 -28.109 1 90.62 370 VAL A CA 1
ATOM 2933 C C . VAL A 1 370 ? 8.93 19.469 -29.438 1 90.62 370 VAL A C 1
ATOM 2935 O O . VAL A 1 370 ? 7.863 19.047 -29.891 1 90.62 370 VAL A O 1
ATOM 2938 N N . ASP A 1 371 ? 9.641 20.344 -29.953 1 87.81 371 ASP A N 1
ATOM 2939 C CA . ASP A 1 371 ? 9.289 20.844 -31.281 1 87.81 371 ASP A CA 1
ATOM 2940 C C . ASP A 1 371 ? 10.016 20.078 -32.375 1 87.81 371 ASP A C 1
ATOM 2942 O O . ASP A 1 371 ? 11.172 20.375 -32.688 1 87.81 371 ASP A O 1
ATOM 2946 N N . PHE A 1 372 ? 9.25 19.219 -32.969 1 83.5 372 PHE A N 1
ATOM 2947 C CA . PHE A 1 372 ? 9.852 18.438 -34.062 1 83.5 372 PHE A CA 1
ATOM 2948 C C . PHE A 1 372 ? 9.695 19.156 -35.406 1 83.5 372 PHE A C 1
ATOM 2950 O O . PHE A 1 372 ? 8.664 19.781 -35.656 1 83.5 372 PHE A O 1
ATOM 2957 N N . PHE A 1 373 ? 10.789 19.109 -36.219 1 77.5 373 PHE A N 1
ATOM 2958 C CA . PHE A 1 373 ? 10.672 19.594 -37.594 1 77.5 373 PHE A CA 1
ATOM 2959 C C . PHE A 1 373 ? 9.719 18.719 -38.406 1 77.5 373 PHE A C 1
ATOM 2961 O O . PHE A 1 373 ? 9.602 17.516 -38.125 1 77.5 373 PHE A O 1
ATOM 2968 N N . ARG A 1 374 ? 9.062 19.359 -39.188 1 70.88 374 ARG A N 1
ATOM 2969 C CA . ARG A 1 374 ? 8.109 18.625 -40 1 70.88 374 ARG A CA 1
ATOM 2970 C C . ARG A 1 374 ? 8.82 17.844 -41.125 1 70.88 374 ARG A C 1
ATOM 2972 O O . ARG A 1 374 ? 8.727 18.188 -42.281 1 70.88 374 ARG A O 1
ATOM 2979 N N . LYS A 1 375 ? 9.688 17.125 -40.875 1 73.12 375 LYS A N 1
ATOM 2980 C CA . LYS A 1 375 ? 10.32 16.188 -41.812 1 73.12 375 LYS A CA 1
ATOM 2981 C C . LYS A 1 375 ? 10.031 14.742 -41.406 1 73.12 375 LYS A C 1
ATOM 2983 O O . LYS A 1 375 ? 9.797 14.445 -40.25 1 73.12 375 LYS A O 1
ATOM 2988 N N . PRO A 1 376 ? 10.078 14.031 -42.5 1 74.31 376 PRO A N 1
ATOM 2989 C CA . PRO A 1 376 ? 9.875 12.617 -42.219 1 74.31 376 PRO A CA 1
ATOM 2990 C C . PRO A 1 376 ? 10.922 12.062 -41.25 1 74.31 376 PRO A C 1
ATOM 2992 O O . PRO A 1 376 ? 12.062 12.523 -41.219 1 74.31 376 PRO A O 1
ATOM 2995 N N . ASP A 1 377 ? 10.664 11.438 -40.219 1 78.12 377 ASP A N 1
ATOM 2996 C CA . ASP A 1 377 ? 11.531 10.625 -39.375 1 78.12 377 ASP A CA 1
ATOM 2997 C C . ASP A 1 377 ? 12.023 11.414 -38.156 1 78.12 377 ASP A C 1
ATOM 2999 O O . ASP A 1 377 ? 12.945 10.984 -37.469 1 78.12 377 ASP A O 1
ATOM 3003 N N . ALA A 1 378 ? 11.602 12.719 -38.156 1 81.25 378 ALA A N 1
ATOM 3004 C CA . ALA A 1 378 ? 12.055 13.555 -37.031 1 81.25 378 ALA A CA 1
ATOM 3005 C C . ALA A 1 378 ? 11.938 12.82 -35.719 1 81.25 378 ALA A C 1
ATOM 3007 O O . ALA A 1 378 ? 12.875 12.836 -34.906 1 81.25 378 ALA A O 1
ATOM 3008 N N . ILE A 1 379 ? 10.883 12.18 -35.438 1 83.44 379 ILE A N 1
ATOM 3009 C CA . ILE A 1 379 ? 10.648 11.453 -34.219 1 83.44 379 ILE A CA 1
ATOM 3010 C C . ILE A 1 379 ? 11.602 10.258 -34.125 1 83.44 379 ILE A C 1
ATOM 3012 O O . ILE A 1 379 ? 12.164 9.984 -33.062 1 83.44 379 ILE A O 1
ATOM 3016 N N . LYS A 1 380 ? 11.742 9.656 -35.25 1 84.5 380 LYS A N 1
ATOM 3017 C CA . LYS A 1 380 ? 12.664 8.531 -35.312 1 84.5 380 LYS A CA 1
ATOM 3018 C C . LYS A 1 380 ? 14.086 8.969 -34.969 1 84.5 380 LYS A C 1
ATOM 3020 O O . LYS A 1 380 ? 14.797 8.281 -34.219 1 84.5 380 LYS A O 1
ATOM 3025 N N . GLU A 1 381 ? 14.477 10.141 -35.562 1 84.75 381 GLU A N 1
ATOM 3026 C CA . GLU A 1 381 ? 15.812 10.664 -35.281 1 84.75 381 GLU A CA 1
ATOM 3027 C C . GLU A 1 381 ? 15.984 10.992 -33.812 1 84.75 381 GLU A C 1
ATOM 3029 O O . GLU A 1 381 ? 17.031 10.711 -33.219 1 84.75 381 GLU A O 1
ATOM 3034 N N . PHE A 1 382 ? 15.047 11.547 -33.219 1 90.06 382 PHE A N 1
ATOM 3035 C CA . PHE A 1 382 ? 15.078 11.852 -31.797 1 90.06 382 PHE A CA 1
ATOM 3036 C C . PHE A 1 382 ? 15.266 10.578 -30.984 1 90.06 382 PHE A C 1
ATOM 3038 O O . PHE A 1 382 ? 16.109 10.539 -30.078 1 90.06 382 PHE A O 1
ATOM 3045 N N . MET A 1 383 ? 14.586 9.523 -31.344 1 86 383 MET A N 1
ATOM 3046 C CA . MET A 1 383 ? 14.602 8.266 -30.609 1 86 383 MET A CA 1
ATOM 3047 C C . MET A 1 383 ? 15.953 7.57 -30.75 1 86 383 MET A C 1
ATOM 3049 O O . MET A 1 383 ? 16.469 7.004 -29.781 1 86 383 MET A O 1
ATOM 3053 N N . VAL A 1 384 ? 16.453 7.672 -31.906 1 85.94 384 VAL A N 1
ATOM 3054 C CA . VAL A 1 384 ? 17.672 6.941 -32.219 1 85.94 384 VAL A CA 1
ATOM 3055 C C . VAL A 1 384 ? 18.875 7.703 -31.672 1 85.94 384 VAL A C 1
ATOM 3057 O O . VAL A 1 384 ? 19.812 7.102 -31.125 1 85.94 384 VAL A O 1
ATOM 3060 N N . TYR A 1 385 ? 18.812 8.977 -31.766 1 88.81 385 TYR A N 1
ATOM 3061 C CA . TYR A 1 385 ? 20.031 9.734 -31.5 1 88.81 385 TYR A CA 1
ATOM 3062 C C . TYR A 1 385 ? 20.016 10.312 -30.078 1 88.81 385 TYR A C 1
ATOM 3064 O O . TYR A 1 385 ? 21.078 10.508 -29.469 1 88.81 385 TYR A O 1
ATOM 3072 N N . CYS A 1 386 ? 18.938 10.578 -29.562 1 90.62 386 CYS A N 1
ATOM 3073 C CA . CYS A 1 386 ? 18.906 11.273 -28.281 1 90.62 386 CYS A CA 1
ATOM 3074 C C . CYS A 1 386 ? 18.703 10.297 -27.125 1 90.62 386 CYS A C 1
ATOM 3076 O O . CYS A 1 386 ? 19.156 10.555 -26.016 1 90.62 386 CYS A O 1
ATOM 3078 N N . LEU A 1 387 ? 18.016 9.156 -27.359 1 90.38 387 LEU A N 1
ATOM 3079 C CA . LEU A 1 387 ? 17.719 8.211 -26.281 1 90.38 387 LEU A CA 1
ATOM 3080 C C . LEU A 1 387 ? 18.781 7.109 -26.219 1 90.38 387 LEU A C 1
ATOM 3082 O O . LEU A 1 387 ? 19.266 6.648 -27.25 1 90.38 387 LEU A O 1
ATOM 3086 N N . SER A 1 388 ? 19.109 6.777 -25.047 1 86.69 388 SER A N 1
ATOM 3087 C CA . SER A 1 388 ? 19.938 5.586 -24.859 1 86.69 388 SER A CA 1
ATOM 3088 C C . SER A 1 388 ? 19.141 4.312 -25.094 1 86.69 388 SER A C 1
ATOM 3090 O O . SER A 1 388 ? 17.906 4.316 -24.969 1 86.69 388 SER A O 1
ATOM 3092 N N . PRO A 1 389 ? 19.812 3.207 -25.406 1 80.62 389 PRO A N 1
ATOM 3093 C CA . PRO A 1 389 ? 19.109 1.949 -25.688 1 80.62 389 PRO A CA 1
ATOM 3094 C C . PRO A 1 389 ? 18.266 1.476 -24.516 1 80.62 389 PRO A C 1
ATOM 3096 O O . PRO A 1 389 ? 17.266 0.766 -24.703 1 80.62 389 PRO A O 1
ATOM 3099 N N . GLU A 1 390 ? 18.656 1.952 -23.328 1 80.81 390 GLU A N 1
ATOM 3100 C CA . GLU A 1 390 ? 17.969 1.458 -22.141 1 80.81 390 GLU A CA 1
ATOM 3101 C C . GLU A 1 390 ? 16.875 2.424 -21.703 1 80.81 390 GLU A C 1
ATOM 3103 O O . GLU A 1 390 ? 16.125 2.133 -20.766 1 80.81 390 GLU A O 1
ATOM 3108 N N . ASP A 1 391 ? 16.766 3.594 -22.406 1 87 391 ASP A N 1
ATOM 3109 C CA . ASP A 1 391 ? 15.688 4.539 -22.094 1 87 391 ASP A CA 1
ATOM 3110 C C . ASP A 1 391 ? 14.359 4.062 -22.672 1 87 391 ASP A C 1
ATOM 3112 O O . ASP A 1 391 ? 14.328 3.354 -23.688 1 87 391 ASP A O 1
ATOM 3116 N N . GLU A 1 392 ? 13.336 4.387 -22 1 85.69 392 GLU A N 1
ATOM 3117 C CA . GLU A 1 392 ? 12.008 3.973 -22.453 1 85.69 392 GLU A CA 1
ATOM 3118 C C . GLU A 1 392 ? 11.102 5.176 -22.688 1 85.69 392 GLU A C 1
ATOM 3120 O O . GLU A 1 392 ? 11.117 6.129 -21.906 1 85.69 392 GLU A O 1
ATOM 3125 N N . ILE A 1 393 ? 10.352 5.121 -23.797 1 87.06 393 ILE A N 1
ATOM 3126 C CA . ILE A 1 393 ? 9.359 6.156 -24.047 1 87.06 393 ILE A CA 1
ATOM 3127 C C . ILE A 1 393 ? 8.094 5.863 -23.25 1 87.06 393 ILE A C 1
ATOM 3129 O O . ILE A 1 393 ? 7.488 4.797 -23.391 1 87.06 393 ILE A O 1
ATOM 3133 N N . LEU A 1 394 ? 7.676 6.777 -22.438 1 87.38 394 LEU A N 1
ATOM 3134 C CA . LEU A 1 394 ? 6.473 6.629 -21.625 1 87.38 394 LEU A CA 1
ATOM 3135 C C . LEU A 1 394 ? 5.246 7.141 -22.375 1 87.38 394 LEU A C 1
ATOM 3137 O O . LEU A 1 394 ? 4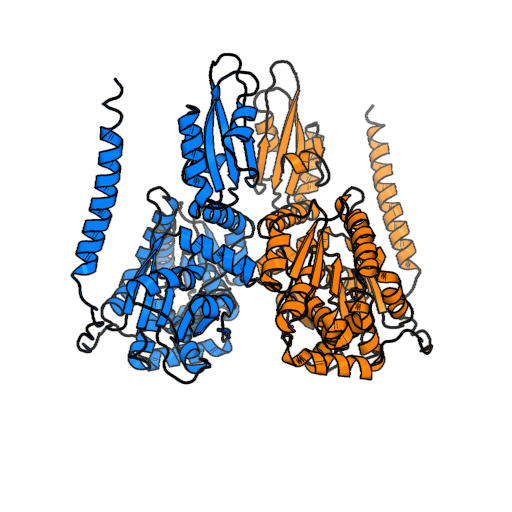.148 6.602 -22.219 1 87.38 394 LEU A O 1
ATOM 3141 N N . GLN A 1 395 ? 5.504 8.211 -23.094 1 87.19 395 GLN A N 1
ATOM 3142 C CA . GLN A 1 395 ? 4.395 8.891 -23.766 1 87.19 395 GLN A CA 1
ATOM 3143 C C . GLN A 1 395 ? 4.891 9.727 -24.938 1 87.19 395 GLN A C 1
ATOM 3145 O O . GLN A 1 395 ? 5.953 10.344 -24.859 1 87.19 395 GLN A O 1
ATOM 3150 N N . ILE A 1 396 ? 4.16 9.656 -26.062 1 86.56 396 ILE A N 1
ATOM 3151 C CA . ILE A 1 396 ? 4.371 10.555 -27.203 1 86.56 396 ILE A CA 1
ATOM 3152 C C . ILE A 1 396 ? 3.027 10.992 -27.781 1 86.56 396 ILE A C 1
ATOM 3154 O O . ILE A 1 396 ? 2.195 10.148 -28.125 1 86.56 396 ILE A O 1
ATOM 3158 N N . GLU A 1 397 ? 2.756 12.219 -27.641 1 83.62 397 GLU A N 1
ATOM 3159 C CA . GLU A 1 397 ? 1.578 12.812 -28.266 1 83.62 397 GLU A CA 1
ATOM 3160 C C . GLU A 1 397 ? 1.972 13.859 -29.297 1 83.62 397 GLU A C 1
ATOM 3162 O O . GLU A 1 397 ? 2.531 14.906 -28.953 1 83.62 397 GLU A O 1
ATOM 3167 N N . TYR A 1 398 ? 1.729 13.461 -30.516 1 77.88 398 TYR A N 1
ATOM 3168 C CA . TYR A 1 398 ? 2.102 14.32 -31.625 1 77.88 398 TYR A CA 1
ATOM 3169 C C . TYR A 1 398 ? 0.903 14.586 -32.531 1 77.88 398 TYR A C 1
ATOM 3171 O O . TYR A 1 398 ? 0.173 13.664 -32.906 1 77.88 398 TYR A O 1
ATOM 3179 N N . THR A 1 399 ? 0.454 15.852 -32.656 1 67.31 399 THR A N 1
ATOM 3180 C CA . THR A 1 399 ? -0.627 16.203 -33.562 1 67.31 399 THR A CA 1
ATOM 3181 C C . THR A 1 399 ? -0.093 17 -34.75 1 67.31 399 THR A C 1
ATOM 3183 O O . THR A 1 399 ? 0.531 18.047 -34.562 1 67.31 399 THR A O 1
ATOM 3186 N N . LYS A 1 400 ? -0.175 16.312 -35.875 1 60.84 400 LYS A N 1
ATOM 3187 C CA . LYS A 1 400 ? 0.199 17.016 -37.125 1 60.84 400 LYS A CA 1
ATOM 3188 C C . LYS A 1 400 ? -0.891 18 -37.531 1 60.84 400 LYS A C 1
ATOM 3190 O O . LYS A 1 400 ? -2.012 17.594 -37.844 1 60.84 400 LYS A O 1
ATOM 3195 N N . LYS A 1 401 ? -0.753 19.125 -37.031 1 56.5 401 LYS A N 1
ATOM 3196 C CA . LYS A 1 401 ? -1.706 20.094 -37.562 1 56.5 401 LYS A CA 1
ATOM 3197 C C . LYS A 1 401 ? -1.194 20.703 -38.875 1 56.5 401 LYS A C 1
ATOM 3199 O O . LYS A 1 401 ? 0.014 20.875 -39.031 1 56.5 401 LYS A O 1
ATOM 3204 N N . ASN A 1 402 ? -1.945 20.641 -40 1 56.5 402 ASN A N 1
ATOM 3205 C CA . ASN A 1 402 ? -1.719 20.906 -41.438 1 56.5 402 ASN A CA 1
ATOM 3206 C C . ASN A 1 402 ? -0.754 22.062 -41.625 1 56.5 402 ASN A C 1
ATOM 3208 O O . ASN A 1 402 ? 0.039 22.047 -42.594 1 56.5 402 ASN A O 1
ATOM 3212 N N . ASN A 1 403 ? -0.855 23.188 -40.969 1 54.28 403 ASN A N 1
ATOM 3213 C CA . ASN A 1 403 ? -0.249 24.375 -41.594 1 54.28 403 ASN A CA 1
ATOM 3214 C C . ASN A 1 403 ? 1.025 24.781 -40.844 1 54.28 403 ASN A C 1
ATOM 3216 O O . ASN A 1 403 ? 1.568 25.859 -41.094 1 54.28 403 ASN A O 1
ATOM 3220 N N . ARG A 1 404 ? 1.569 24 -40.031 1 56.66 404 ARG A N 1
ATOM 3221 C CA . ARG A 1 404 ? 2.736 24.562 -39.375 1 56.66 404 ARG A CA 1
ATOM 3222 C C . ARG A 1 404 ? 3.982 23.719 -39.656 1 56.66 404 ARG A C 1
ATOM 3224 O O . ARG A 1 404 ? 3.887 22.516 -39.875 1 56.66 404 ARG A O 1
ATOM 3231 N N . GLU A 1 405 ? 5.188 24.453 -39.906 1 60.97 405 GLU A N 1
ATOM 3232 C CA . GLU A 1 405 ? 6.488 23.859 -40.188 1 60.97 405 GLU A CA 1
ATOM 3233 C C . GLU A 1 405 ? 6.969 23.016 -39.031 1 60.97 405 GLU A C 1
ATOM 3235 O O . GLU A 1 405 ? 7.742 22.078 -39.188 1 60.97 405 GLU A O 1
ATOM 3240 N N . LYS A 1 406 ? 6.484 23.453 -37.781 1 65.06 406 LYS A N 1
ATOM 3241 C CA . LYS A 1 406 ? 6.84 22.734 -36.562 1 65.06 406 LYS A CA 1
ATOM 3242 C C . LYS A 1 406 ? 5.598 22.359 -35.75 1 65.06 406 LYS A C 1
ATOM 3244 O O . LYS A 1 406 ? 4.574 23.047 -35.844 1 65.06 406 LYS A O 1
ATOM 3249 N N . GLY A 1 407 ? 5.641 21.188 -35.188 1 69 407 GLY A N 1
ATOM 3250 C CA . GLY A 1 407 ? 4.531 20.828 -34.344 1 69 407 GLY A CA 1
ATOM 3251 C C . GLY A 1 407 ? 4.977 20.297 -32.969 1 69 407 GLY A C 1
ATOM 3252 O O . GLY A 1 407 ? 5.906 19.5 -32.906 1 69 407 GLY A O 1
ATOM 3253 N N . PRO A 1 408 ? 4.492 20.969 -31.891 1 80.38 408 PRO A N 1
ATOM 3254 C CA . PRO A 1 408 ? 4.852 20.531 -30.547 1 80.38 408 PRO A CA 1
ATOM 3255 C C . PRO A 1 408 ? 4.328 19.125 -30.219 1 80.38 408 PRO A C 1
ATOM 3257 O O . PRO A 1 408 ? 3.25 18.75 -30.672 1 80.38 408 PRO A O 1
ATOM 3260 N N . ALA A 1 409 ? 5.32 18.297 -29.703 1 86.62 409 ALA A N 1
ATOM 3261 C CA . ALA A 1 409 ? 4.945 16.984 -29.203 1 86.62 409 ALA A CA 1
ATOM 3262 C C . ALA A 1 409 ? 5.203 16.875 -27.703 1 86.62 409 ALA A C 1
ATOM 3264 O O . ALA A 1 409 ? 6.211 17.391 -27.203 1 86.62 409 ALA A O 1
ATOM 3265 N N . LEU A 1 410 ? 4.215 16.344 -27.031 1 90.19 410 LEU A N 1
ATOM 3266 C CA . LEU A 1 410 ? 4.473 15.969 -25.641 1 90.19 410 LEU A CA 1
ATOM 3267 C C . LEU A 1 410 ? 5.203 14.633 -25.562 1 90.19 410 LEU A C 1
ATOM 3269 O O . LEU A 1 410 ? 4.723 13.625 -26.094 1 90.19 410 LEU A O 1
ATOM 3273 N N . VAL A 1 411 ? 6.441 14.633 -24.953 1 91.19 411 VAL A N 1
ATOM 3274 C CA . VAL A 1 411 ? 7.25 13.422 -24.891 1 91.19 411 VAL A CA 1
ATOM 3275 C C . VAL A 1 411 ? 7.602 13.117 -23.438 1 91.19 411 VAL A C 1
ATOM 3277 O O . VAL A 1 411 ? 8.086 13.992 -22.703 1 91.19 411 VAL A O 1
ATOM 3280 N N . GLY A 1 412 ? 7.25 11.992 -22.953 1 92.88 412 GLY A N 1
ATOM 3281 C CA . GLY A 1 412 ? 7.695 11.477 -21.672 1 92.88 412 GLY A CA 1
ATOM 3282 C C . GLY A 1 412 ? 8.688 10.336 -21.797 1 92.88 412 GLY A C 1
ATOM 3283 O O . GLY A 1 412 ? 8.469 9.391 -22.562 1 92.88 412 GLY A O 1
ATOM 3284 N N . ILE A 1 413 ? 9.828 10.453 -21.094 1 92.31 413 ILE A N 1
ATOM 3285 C CA . ILE A 1 413 ? 10.898 9.469 -21.203 1 92.31 413 ILE A CA 1
ATOM 3286 C C . ILE A 1 413 ? 11.266 8.945 -19.812 1 92.31 413 ILE A C 1
ATOM 3288 O O . ILE A 1 413 ? 11.375 9.719 -18.859 1 92.31 413 ILE A O 1
ATOM 3292 N N . GLU A 1 414 ? 11.305 7.648 -19.656 1 91.56 414 GLU A N 1
ATOM 3293 C CA . GLU A 1 414 ? 11.922 7.02 -18.5 1 91.56 414 GLU A CA 1
ATOM 3294 C C . GLU A 1 414 ? 13.398 6.711 -18.766 1 91.56 414 GLU A C 1
ATOM 3296 O O . GLU A 1 414 ? 13.719 5.879 -19.609 1 91.56 414 GLU A O 1
ATOM 3301 N N . LEU A 1 415 ? 14.203 7.336 -18.031 1 90.81 415 LEU A N 1
ATOM 3302 C CA . LEU A 1 415 ? 15.641 7.18 -18.203 1 90.81 415 LEU A CA 1
ATOM 3303 C C . LEU A 1 415 ? 16.156 5.973 -17.422 1 90.81 415 LEU A C 1
ATOM 3305 O O . LEU A 1 415 ? 15.695 5.707 -16.312 1 90.81 415 LEU A O 1
ATOM 3309 N N . ALA A 1 416 ? 17.047 5.266 -18 1 82.56 416 ALA A N 1
ATOM 3310 C CA . ALA A 1 416 ? 17.625 4.09 -17.359 1 82.56 416 ALA A CA 1
ATOM 3311 C C . ALA A 1 416 ? 18.422 4.48 -16.109 1 82.56 416 ALA A C 1
ATOM 3313 O O . ALA A 1 416 ? 18.516 3.701 -15.148 1 82.56 416 ALA A O 1
ATOM 3314 N N . SER A 1 417 ? 19.016 5.609 -16.219 1 85.31 417 SER A N 1
ATOM 3315 C CA . SER A 1 417 ? 19.75 6.172 -15.078 1 85.31 417 SER A CA 1
ATOM 3316 C C . SER A 1 417 ? 19.609 7.688 -15.031 1 85.31 417 SER A C 1
ATOM 3318 O O . SER A 1 417 ? 19.5 8.344 -16.062 1 85.31 417 SER A O 1
ATOM 3320 N N . PRO A 1 418 ? 19.688 8.148 -13.805 1 84.75 418 PRO A N 1
ATOM 3321 C CA . PRO A 1 418 ? 19.562 9.602 -13.68 1 84.75 418 PRO A CA 1
ATOM 3322 C C . PRO A 1 418 ? 20.672 10.344 -14.43 1 84.75 418 PRO A C 1
ATOM 3324 O O . PRO A 1 418 ? 20.484 11.492 -14.844 1 84.75 418 PRO A O 1
ATOM 3327 N N . GLY A 1 419 ? 21.75 9.711 -14.617 1 85.69 419 GLY A N 1
ATOM 3328 C CA . GLY A 1 419 ? 22.859 10.312 -15.344 1 85.69 419 GLY A CA 1
ATOM 3329 C C . GLY A 1 419 ? 22.562 10.562 -16.812 1 85.69 419 GLY A C 1
ATOM 3330 O O . GLY A 1 419 ? 23.203 11.383 -17.453 1 85.69 419 GLY A O 1
ATOM 3331 N N . ASN A 1 420 ? 21.516 9.93 -17.328 1 89.88 420 ASN A N 1
ATOM 3332 C CA . ASN A 1 420 ? 21.156 10.07 -18.734 1 89.88 420 ASN A CA 1
ATOM 3333 C C . ASN A 1 420 ? 20.391 11.367 -18.984 1 89.88 420 ASN A C 1
ATOM 3335 O O . ASN A 1 420 ? 20.188 11.75 -20.141 1 89.88 420 ASN A O 1
ATOM 3339 N N . TYR A 1 421 ? 20.016 12.008 -17.906 1 92 421 TYR A N 1
ATOM 3340 C CA . TYR A 1 421 ? 19.234 13.234 -18.031 1 92 421 TYR A CA 1
ATOM 3341 C C . TYR A 1 421 ? 20.031 14.32 -18.75 1 92 421 TYR A C 1
ATOM 3343 O O . TYR A 1 421 ? 19.594 14.852 -19.766 1 92 421 TYR A O 1
ATOM 3351 N N . ASP A 1 422 ? 21.234 14.531 -18.281 1 92 422 ASP A N 1
ATOM 3352 C CA . ASP A 1 422 ? 22.062 15.57 -18.875 1 92 422 ASP A CA 1
ATOM 3353 C C . ASP A 1 422 ? 22.531 15.164 -20.266 1 92 422 ASP A C 1
ATOM 3355 O O . ASP A 1 422 ? 22.656 16.016 -21.156 1 92 422 ASP A O 1
ATOM 3359 N N . LYS A 1 423 ? 22.734 13.914 -20.422 1 92.44 423 LYS A N 1
ATOM 3360 C CA . LYS A 1 423 ? 23.141 13.406 -21.734 1 92.44 423 LYS A CA 1
ATOM 3361 C C . LYS A 1 423 ? 22.031 13.617 -22.766 1 92.44 423 LYS A C 1
ATOM 3363 O O . LYS A 1 423 ? 22.312 14.008 -23.906 1 92.44 423 LYS A O 1
ATOM 3368 N N . LEU A 1 424 ? 20.859 13.344 -22.344 1 93.88 424 LEU A N 1
ATOM 3369 C CA . LEU A 1 424 ? 19.703 13.539 -23.219 1 93.88 424 LEU A CA 1
ATOM 3370 C C . LEU A 1 424 ? 19.594 14.992 -23.672 1 93.88 424 LEU A C 1
ATOM 3372 O O . LEU A 1 424 ? 19.469 15.266 -24.859 1 93.88 424 LEU A O 1
ATOM 3376 N N . LEU A 1 425 ? 19.75 15.922 -22.766 1 92.94 425 LEU A N 1
ATOM 3377 C CA . LEU A 1 425 ? 19.625 17.344 -23.078 1 92.94 425 LEU A CA 1
ATOM 3378 C C . LEU A 1 425 ? 20.781 17.812 -23.953 1 92.94 425 LEU A C 1
ATOM 3380 O O . LEU A 1 425 ? 20.594 18.625 -24.859 1 92.94 425 LEU A O 1
ATOM 3384 N N . ALA A 1 426 ? 21.938 17.266 -23.703 1 93.5 426 ALA A N 1
ATOM 3385 C CA . ALA A 1 426 ? 23.109 17.625 -24.516 1 93.5 426 ALA A CA 1
ATOM 3386 C C . ALA A 1 426 ? 22.938 17.156 -25.953 1 93.5 426 ALA A C 1
ATOM 3388 O O . ALA A 1 426 ? 23.281 17.875 -26.891 1 93.5 426 ALA A O 1
ATOM 3389 N N . LYS A 1 427 ? 22.453 15.977 -26.062 1 93.5 427 LYS A N 1
ATOM 3390 C CA . LYS A 1 427 ? 22.234 15.438 -27.406 1 93.5 427 LYS A CA 1
ATOM 3391 C C . LYS A 1 427 ? 21.172 16.234 -28.156 1 93.5 427 LYS A C 1
ATOM 3393 O O . LYS A 1 427 ? 21.281 16.469 -29.359 1 93.5 427 LYS A O 1
ATOM 3398 N N . MET A 1 428 ? 20.156 16.641 -27.453 1 92.94 428 MET A N 1
ATOM 3399 C CA . MET A 1 428 ? 19.109 17.453 -28.062 1 92.94 428 MET A CA 1
ATOM 3400 C C . MET A 1 428 ? 19.672 18.797 -28.516 1 92.94 428 MET A C 1
ATOM 3402 O O . MET A 1 428 ? 19.297 19.297 -29.578 1 92.94 428 MET A O 1
ATOM 3406 N N . LEU A 1 429 ? 20.531 19.344 -27.719 1 92.19 429 LEU A N 1
ATOM 3407 C CA . LEU A 1 429 ? 21.188 20.594 -28.078 1 92.19 429 LEU A CA 1
ATOM 3408 C C . LEU A 1 429 ? 22.047 20.422 -29.312 1 92.19 429 LEU A C 1
ATOM 3410 O O . LEU A 1 429 ? 22.047 21.281 -30.219 1 92.19 429 LEU A O 1
ATOM 3414 N N . GLU A 1 430 ? 22.719 19.344 -29.359 1 92.75 430 GLU A N 1
ATOM 3415 C CA . GLU A 1 430 ? 23.562 19.031 -30.5 1 92.75 430 GLU A CA 1
ATOM 3416 C C . GLU A 1 430 ? 22.75 18.906 -31.781 1 92.75 430 GLU A C 1
ATOM 3418 O O . GLU A 1 430 ? 23.188 19.328 -32.844 1 92.75 430 GLU A O 1
ATOM 3423 N N . MET A 1 431 ? 21.641 18.391 -31.625 1 89 431 MET A N 1
ATOM 3424 C CA . MET A 1 431 ? 20.797 18.141 -32.781 1 89 431 MET A CA 1
ATOM 3425 C C . MET A 1 431 ? 19.891 19.328 -33.062 1 89 431 MET A C 1
ATOM 3427 O O . MET A 1 431 ? 19.062 19.297 -34 1 89 431 MET A O 1
ATOM 3431 N N . LYS A 1 432 ? 19.953 20.375 -32.25 1 89.25 432 LYS A N 1
ATOM 3432 C CA . LYS A 1 432 ? 19.188 21.609 -32.375 1 89.25 432 LYS A CA 1
ATOM 3433 C C . LYS A 1 432 ? 17.688 21.328 -32.281 1 89.25 432 LYS A C 1
ATOM 3435 O O . LYS A 1 432 ? 16.906 21.859 -33.062 1 89.25 432 LYS A O 1
ATOM 3440 N N . ILE A 1 433 ? 17.406 20.438 -31.375 1 89.88 433 ILE A N 1
ATOM 3441 C CA . ILE A 1 433 ? 16 20.141 -31.094 1 89.88 433 ILE A CA 1
ATOM 3442 C C . ILE A 1 433 ? 15.508 21.031 -29.953 1 89.88 433 ILE A C 1
ATOM 3444 O O . ILE A 1 433 ? 16 20.922 -28.828 1 89.88 433 ILE A O 1
ATOM 3448 N N . SER A 1 434 ? 14.602 21.875 -30.312 1 90.25 434 SER A N 1
ATOM 3449 C CA . SER A 1 434 ? 14.016 22.734 -29.297 1 90.25 434 SER A CA 1
ATOM 3450 C C . SER A 1 434 ? 13.102 21.953 -28.359 1 90.25 434 SER A C 1
ATOM 3452 O O . SER A 1 434 ? 12.352 21.094 -28.797 1 90.25 434 SER A O 1
ATOM 3454 N N . HIS A 1 435 ? 13.289 22.219 -27 1 92 435 HIS A N 1
ATOM 3455 C CA . HIS A 1 435 ? 12.461 21.516 -26.031 1 92 435 HIS A CA 1
ATOM 3456 C C . HIS A 1 435 ? 12.188 22.406 -24.812 1 92 435 HIS A C 1
ATOM 3458 O O . HIS A 1 435 ? 12.891 23.391 -24.578 1 92 435 HIS A O 1
ATOM 3464 N N . LYS A 1 436 ? 11.102 22.172 -24.125 1 92 436 LYS A N 1
ATOM 3465 C CA . LYS A 1 436 ? 10.75 22.766 -22.844 1 92 436 LYS A CA 1
ATOM 3466 C C . LYS A 1 436 ? 10.383 21.688 -21.828 1 92 436 LYS A C 1
ATOM 3468 O O . LYS A 1 436 ? 9.438 20.922 -22.031 1 92 436 LYS A O 1
ATOM 3473 N N . ILE A 1 437 ? 11.141 21.672 -20.766 1 92.44 437 ILE A N 1
ATOM 3474 C CA . ILE A 1 437 ? 10.859 20.703 -19.719 1 92.44 437 ILE A CA 1
ATOM 3475 C C . ILE A 1 437 ? 9.562 21.078 -19 1 92.44 437 ILE A C 1
ATOM 3477 O O . ILE A 1 437 ? 9.359 22.234 -18.625 1 92.44 437 ILE A O 1
ATOM 3481 N N . ILE A 1 438 ? 8.75 20.078 -18.906 1 90.06 438 ILE A N 1
ATOM 3482 C CA . ILE A 1 438 ? 7.488 20.266 -18.203 1 90.06 438 ILE A CA 1
ATOM 3483 C C . ILE A 1 438 ? 7.641 19.859 -16.734 1 90.06 438 ILE A C 1
ATOM 3485 O O . ILE A 1 438 ? 8.109 18.75 -16.453 1 90.06 438 ILE A O 1
ATOM 3489 N N . GLN A 1 439 ? 7.25 20.797 -15.906 1 86.5 439 GLN A N 1
ATOM 3490 C CA . GLN A 1 439 ? 7.309 20.531 -14.469 1 86.5 439 GLN A CA 1
ATOM 3491 C C . GLN A 1 439 ? 5.938 20.141 -13.93 1 86.5 439 GLN A C 1
ATOM 3493 O O . GLN A 1 439 ? 4.906 20.484 -14.508 1 86.5 439 GLN A O 1
ATOM 3498 N N . PRO A 1 440 ? 5.922 19.391 -12.852 1 82 440 PRO A N 1
ATOM 3499 C CA . PRO A 1 440 ? 4.66 18.906 -12.297 1 82 440 PRO A CA 1
ATOM 3500 C C . PRO A 1 440 ? 3.67 20.031 -12.016 1 82 440 PRO A C 1
ATOM 3502 O O . PRO A 1 440 ? 2.455 19.812 -12.047 1 82 440 PRO A O 1
ATOM 3505 N N . ASN A 1 441 ? 4.117 21.156 -11.836 1 78.75 441 ASN A N 1
ATOM 3506 C CA . ASN A 1 441 ? 3.227 22.266 -11.531 1 78.75 441 ASN A CA 1
ATOM 3507 C C . ASN A 1 441 ? 2.713 22.938 -12.797 1 78.75 441 ASN A C 1
ATOM 3509 O O . ASN A 1 441 ? 1.81 23.781 -12.742 1 78.75 441 ASN A O 1
ATOM 3513 N N . ASP A 1 442 ? 3.26 22.531 -13.953 1 79.62 442 ASP A N 1
ATOM 3514 C CA . ASP A 1 442 ? 2.775 23.047 -15.227 1 79.62 442 ASP A CA 1
ATOM 3515 C C . ASP A 1 442 ? 1.383 22.516 -15.547 1 79.62 442 ASP A C 1
ATOM 3517 O O . ASP A 1 442 ? 1.087 21.344 -15.273 1 79.62 442 ASP A O 1
ATOM 3521 N N . GLU A 1 443 ? 0.566 23.375 -16.016 1 79.06 443 GLU A N 1
ATOM 3522 C CA . GLU A 1 443 ? -0.795 22.984 -16.375 1 79.06 443 GLU A CA 1
ATOM 3523 C C . GLU A 1 443 ? -0.798 21.797 -17.328 1 79.06 443 GLU A C 1
ATOM 3525 O O . GLU A 1 443 ? -1.619 20.891 -17.188 1 79.06 443 GLU A O 1
ATOM 3530 N N . ILE A 1 444 ? 0.089 21.875 -18.172 1 81 444 ILE A N 1
ATOM 3531 C CA . ILE A 1 444 ? 0.127 20.812 -19.172 1 81 444 ILE A CA 1
ATOM 3532 C C . ILE A 1 444 ? 0.467 19.484 -18.484 1 81 444 ILE A C 1
ATOM 3534 O O . ILE A 1 444 ? -0.03 18.422 -18.891 1 81 444 ILE A O 1
ATOM 3538 N N . PHE A 1 445 ? 1.275 19.547 -17.5 1 85 445 PHE A N 1
ATOM 3539 C CA . PHE A 1 445 ? 1.599 18.344 -16.734 1 85 445 PHE A CA 1
ATOM 3540 C C . PHE A 1 445 ? 0.358 17.781 -16.047 1 85 445 PHE A C 1
ATOM 3542 O O . PHE A 1 445 ? 0.076 16.594 -16.141 1 85 445 PHE A O 1
ATOM 3549 N N . GLN A 1 446 ? -0.39 18.594 -15.492 1 76.5 446 GLN A N 1
ATOM 3550 C CA . GLN A 1 446 ? -1.601 18.203 -14.773 1 76.5 446 GLN A CA 1
ATOM 3551 C C . GLN A 1 446 ? -2.648 17.641 -15.734 1 76.5 446 GLN A C 1
ATOM 3553 O O . GLN A 1 446 ? -3.4 16.734 -15.375 1 76.5 446 GLN A O 1
ATOM 3558 N N . LEU A 1 447 ? -2.551 18.203 -16.938 1 71.81 447 LEU A N 1
ATOM 3559 C CA . LEU A 1 447 ? -3.561 17.812 -17.922 1 71.81 447 LEU A CA 1
ATOM 3560 C C . LEU A 1 447 ? -3.193 16.5 -18.609 1 71.81 447 LEU A C 1
ATOM 3562 O O . LEU A 1 447 ? -4.07 15.703 -18.922 1 71.81 447 LEU A O 1
ATOM 3566 N N . LYS A 1 448 ? -1.889 16.266 -18.703 1 75.31 448 LYS A N 1
ATOM 3567 C CA . LYS A 1 448 ? -1.521 15.227 -19.656 1 75.31 448 LYS A CA 1
ATOM 3568 C C . LYS A 1 448 ? -0.745 14.109 -18.969 1 75.31 448 LYS A C 1
ATOM 3570 O O . LYS A 1 448 ? -0.585 13.023 -19.531 1 75.31 448 LYS A O 1
ATOM 3575 N N . VAL A 1 449 ? -0.286 14.484 -17.797 1 76.69 449 VAL A N 1
ATOM 3576 C CA . VAL A 1 449 ? 0.559 13.5 -17.125 1 76.69 449 VAL A CA 1
ATOM 3577 C C . VAL A 1 449 ? -0.177 12.922 -15.914 1 76.69 449 VAL A C 1
ATOM 3579 O O . VAL A 1 449 ? -0.17 11.711 -15.695 1 76.69 449 VAL A O 1
ATOM 3582 N N . MET B 1 1 ? -46.469 -1.493 -35 1 26.72 1 MET B N 1
ATOM 3583 C CA . MET B 1 1 ? -45.031 -1.793 -35 1 26.72 1 MET B CA 1
ATOM 3584 C C . MET B 1 1 ? -44.5 -1.883 -33.562 1 26.72 1 MET B C 1
ATOM 3586 O O . MET B 1 1 ? -43.312 -1.993 -33.344 1 26.72 1 MET B O 1
ATOM 3590 N N . SER B 1 2 ? -45.375 -1.569 -32.656 1 30.97 2 SER B N 1
ATOM 3591 C CA . SER B 1 2 ? -45.375 -1.516 -31.203 1 30.97 2 SER B CA 1
ATOM 3592 C C . SER B 1 2 ? -45.188 -2.906 -30.594 1 30.97 2 SER B C 1
ATOM 3594 O O . SER B 1 2 ? -44.875 -3.041 -29.422 1 30.97 2 SER B O 1
ATOM 3596 N N . THR B 1 3 ? -45.594 -3.916 -31.438 1 33.72 3 THR B N 1
ATOM 3597 C CA . THR B 1 3 ? -45.812 -5.238 -30.875 1 33.72 3 THR B CA 1
ATOM 3598 C C . THR B 1 3 ? -44.5 -5.98 -30.656 1 33.72 3 THR B C 1
ATOM 3600 O O . THR B 1 3 ? -44.438 -6.949 -29.906 1 33.72 3 THR B O 1
ATOM 3603 N N . LYS B 1 4 ? -43.562 -5.711 -31.641 1 33.59 4 LYS B N 1
ATOM 3604 C CA . LYS B 1 4 ? -42.438 -6.645 -31.672 1 33.59 4 LYS B CA 1
ATOM 3605 C C . LYS B 1 4 ? -41.5 -6.414 -30.5 1 33.59 4 LYS B C 1
ATOM 3607 O O . LYS B 1 4 ? -40.562 -7.176 -30.297 1 33.59 4 LYS B O 1
ATOM 3612 N N . ASN B 1 5 ? -41.562 -5.18 -30.047 1 32.53 5 ASN B N 1
ATOM 3613 C CA . ASN B 1 5 ? -40.562 -4.832 -29.031 1 32.53 5 ASN B CA 1
ATOM 3614 C C . ASN B 1 5 ? -40.812 -5.559 -27.719 1 32.53 5 ASN B C 1
ATOM 3616 O O . ASN B 1 5 ? -40.031 -5.441 -26.766 1 32.53 5 ASN B O 1
ATOM 3620 N N . GLY B 1 6 ? -42.094 -6.094 -27.578 1 35.72 6 GLY B N 1
ATOM 3621 C CA . GLY B 1 6 ? -42.531 -6.793 -26.375 1 35.72 6 GLY B CA 1
ATOM 3622 C C . GLY B 1 6 ? -41.875 -8.156 -26.219 1 35.72 6 GLY B C 1
ATOM 3623 O O . GLY B 1 6 ? -41.75 -8.648 -25.094 1 35.72 6 GLY B O 1
ATOM 3624 N N . GLU B 1 7 ? -41.656 -8.758 -27.391 1 35.78 7 GLU B N 1
ATOM 3625 C CA . GLU B 1 7 ? -41.312 -10.172 -27.344 1 35.78 7 GLU B CA 1
ATOM 3626 C C . GLU B 1 7 ? -39.875 -10.352 -26.875 1 35.78 7 GLU B C 1
ATOM 3628 O O . GLU B 1 7 ? -39.531 -11.367 -26.266 1 35.78 7 GLU B O 1
ATOM 3633 N N . LYS B 1 8 ? -39 -9.391 -27.281 1 35.56 8 LYS B N 1
ATOM 3634 C CA . LYS B 1 8 ? -37.594 -9.633 -26.984 1 35.56 8 LYS B CA 1
ATOM 3635 C C . LYS B 1 8 ? -37.312 -9.438 -25.5 1 35.56 8 LYS B C 1
ATOM 3637 O O . LYS B 1 8 ? -36.344 -10.031 -24.969 1 35.56 8 LYS B O 1
ATOM 3642 N N . ILE B 1 9 ? -38.125 -8.57 -24.891 1 38.94 9 ILE B N 1
ATOM 3643 C CA . ILE B 1 9 ? -37.906 -8.391 -23.453 1 38.94 9 ILE B CA 1
ATOM 3644 C C . ILE B 1 9 ? -38.312 -9.656 -22.703 1 38.94 9 ILE B C 1
ATOM 3646 O O . ILE B 1 9 ? -37.719 -10.031 -21.703 1 38.94 9 ILE B O 1
ATOM 3650 N N . GLN B 1 10 ? -39.25 -10.414 -23.297 1 40.41 10 GLN B N 1
ATOM 3651 C CA . GLN B 1 10 ? -39.75 -11.617 -22.625 1 40.41 10 GLN B CA 1
ATOM 3652 C C . GLN B 1 10 ? -38.719 -12.742 -22.719 1 40.41 10 GLN B C 1
ATOM 3654 O O . GLN B 1 10 ? -38.562 -13.516 -21.766 1 40.41 10 GLN B O 1
ATOM 3659 N N . ILE B 1 11 ? -37.969 -12.719 -23.781 1 42.84 11 ILE B N 1
ATOM 3660 C CA . ILE B 1 11 ? -37.031 -13.844 -23.953 1 42.84 11 ILE B CA 1
ATOM 3661 C C . ILE B 1 11 ? -35.812 -13.672 -23.047 1 42.84 11 ILE B C 1
ATOM 3663 O O . ILE B 1 11 ? -35.344 -14.641 -22.453 1 42.84 11 ILE B O 1
ATOM 3667 N N . GLN B 1 12 ? -35.344 -12.461 -22.906 1 37.09 12 GLN B N 1
ATOM 3668 C CA . GLN B 1 12 ? -34.156 -12.297 -22.062 1 37.09 12 GLN B CA 1
ATOM 3669 C C . GLN B 1 12 ? -34.5 -12.5 -20.594 1 37.09 12 GLN B C 1
ATOM 3671 O O . GLN B 1 12 ? -33.719 -13.078 -19.844 1 37.09 12 GLN B O 1
ATOM 3676 N N . GLU B 1 13 ? -35.656 -12.125 -20.156 1 43.25 13 GLU B N 1
ATOM 3677 C CA . GLU B 1 13 ? -36.125 -12.445 -18.812 1 43.25 13 GLU B CA 1
ATOM 3678 C C . GLU B 1 13 ? -36.312 -13.953 -18.641 1 43.25 13 GLU B C 1
ATOM 3680 O O . GLU B 1 13 ? -36 -14.508 -17.578 1 43.25 13 GLU B O 1
ATOM 3685 N N . HIS B 1 14 ? -36.781 -14.586 -19.672 1 45.88 14 HIS B N 1
ATOM 3686 C CA . HIS B 1 14 ? -36.969 -16.031 -19.594 1 45.88 14 HIS B CA 1
ATOM 3687 C C . HIS B 1 14 ? -35.625 -16.766 -19.5 1 45.88 14 HIS B C 1
ATOM 3689 O O . HIS B 1 14 ? -35.5 -17.734 -18.75 1 45.88 14 HIS B O 1
ATOM 3695 N N . LEU B 1 15 ? -34.625 -16.266 -20.234 1 45.28 15 LEU B N 1
ATOM 3696 C CA . LEU B 1 15 ? -33.312 -16.938 -20.188 1 45.28 15 LEU B CA 1
ATOM 3697 C C . LEU B 1 15 ? -32.625 -16.688 -18.859 1 45.28 15 LEU B C 1
ATOM 3699 O O . LEU B 1 15 ? -32.031 -17.594 -18.281 1 45.28 15 LEU B O 1
ATOM 3703 N N . GLN B 1 16 ? -32.719 -15.523 -18.266 1 43.06 16 GLN B N 1
ATOM 3704 C CA . GLN B 1 16 ? -32.219 -15.273 -16.922 1 43.06 16 GLN B CA 1
ATOM 3705 C C . GLN B 1 16 ? -33 -16.047 -15.867 1 43.06 16 GLN B C 1
ATOM 3707 O O . GLN B 1 16 ? -32.406 -16.547 -14.898 1 43.06 16 GLN B O 1
ATOM 3712 N N . GLN B 1 17 ? -34.312 -16.188 -16.094 1 46.75 17 GLN B N 1
ATOM 3713 C CA . GLN B 1 17 ? -35.094 -17 -15.188 1 46.75 17 GLN B CA 1
ATOM 3714 C C . GLN B 1 17 ? -34.781 -18.484 -15.344 1 46.75 17 GLN B C 1
ATOM 3716 O O . GLN B 1 17 ? -34.719 -19.234 -14.359 1 46.75 17 GLN B O 1
ATOM 3721 N N . GLN B 1 18 ? -34.594 -18.938 -16.562 1 46.75 18 GLN B N 1
ATOM 3722 C CA . GLN B 1 18 ? -34.219 -20.344 -16.766 1 46.75 18 GLN B CA 1
ATOM 3723 C C . GLN B 1 18 ? -32.844 -20.625 -16.203 1 46.75 18 GLN B C 1
ATOM 3725 O O . GLN B 1 18 ? -32.594 -21.672 -15.594 1 46.75 18 GLN B O 1
ATOM 3730 N N . GLN B 1 19 ? -31.875 -19.719 -16.375 1 41.97 19 GLN B N 1
ATOM 3731 C CA . GLN B 1 19 ? -30.547 -19.906 -15.797 1 41.97 19 GLN B CA 1
ATOM 3732 C C . GLN B 1 19 ? -30.609 -19.797 -14.273 1 41.97 19 GLN B C 1
ATOM 3734 O O . GLN B 1 19 ? -29.922 -20.547 -13.57 1 41.97 19 GLN B O 1
ATOM 3739 N N . LYS B 1 20 ? -31.375 -18.969 -13.758 1 44.28 20 LYS B N 1
ATOM 3740 C CA . LYS B 1 20 ? -31.609 -18.953 -12.312 1 44.28 20 LYS B CA 1
ATOM 3741 C C . LYS B 1 20 ? -32.406 -20.203 -11.875 1 44.28 20 LYS B C 1
ATOM 3743 O O . LYS B 1 20 ? -32.125 -20.766 -10.812 1 44.28 20 LYS B O 1
ATOM 3748 N N . GLN B 1 21 ? -33.406 -20.453 -12.68 1 44.94 21 GLN B N 1
ATOM 3749 C CA . GLN B 1 21 ? -34.156 -21.672 -12.359 1 44.94 21 GLN B CA 1
ATOM 3750 C C . GLN B 1 21 ? -33.281 -22.906 -12.484 1 44.94 21 GLN B C 1
ATOM 3752 O O . GLN B 1 21 ? -33.375 -23.828 -11.664 1 44.94 21 GLN B O 1
ATOM 3757 N N . GLN B 1 22 ? -32.469 -23.016 -13.57 1 43.59 22 GLN B N 1
ATOM 3758 C CA . GLN B 1 22 ? -31.531 -24.141 -13.664 1 43.59 22 GLN B CA 1
ATOM 3759 C C . GLN B 1 22 ? -30.5 -24.078 -12.539 1 43.59 22 GLN B C 1
ATOM 3761 O O . GLN B 1 22 ? -30.156 -25.109 -11.953 1 43.59 22 GLN B O 1
ATOM 3766 N N . LEU B 1 23 ? -30 -22.828 -12.172 1 37.72 23 LEU B N 1
ATOM 3767 C CA . LEU B 1 23 ? -29.125 -22.719 -11.016 1 37.72 23 LEU B CA 1
ATOM 3768 C C . LEU B 1 23 ? -29.891 -23 -9.727 1 37.72 23 LEU B C 1
ATOM 3770 O O . LEU B 1 23 ? -29.375 -23.672 -8.828 1 37.72 23 L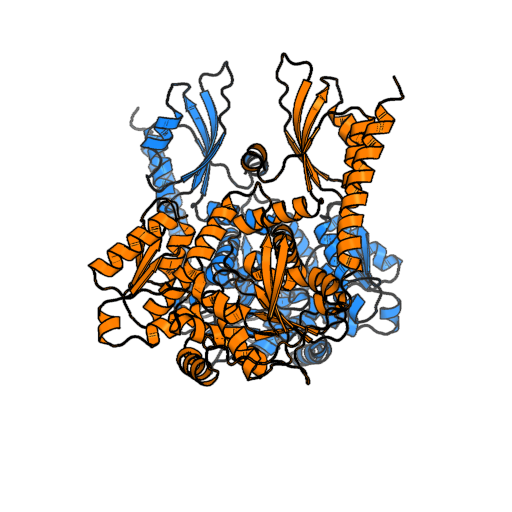EU B O 1
ATOM 3774 N N . LYS B 1 24 ? -31.109 -22.547 -9.625 1 38.25 24 LYS B N 1
ATOM 3775 C CA . LYS B 1 24 ? -31.953 -22.859 -8.469 1 38.25 24 LYS B CA 1
ATOM 3776 C C . LYS B 1 24 ? -32.312 -24.344 -8.445 1 38.25 24 LYS B C 1
ATOM 3778 O O . LYS B 1 24 ? -32.375 -24.969 -7.379 1 38.25 24 LYS B O 1
ATOM 3783 N N . GLU B 1 25 ? -32.812 -24.828 -9.555 1 40.47 25 GLU B N 1
ATOM 3784 C CA . GLU B 1 25 ? -33.188 -26.25 -9.578 1 40.47 25 GLU B CA 1
ATOM 3785 C C . GLU B 1 25 ? -31.953 -27.125 -9.312 1 40.47 25 GLU B C 1
ATOM 3787 O O . GLU B 1 25 ? -32.062 -28.156 -8.656 1 40.47 25 GLU B O 1
ATOM 3792 N N . GLU B 1 26 ? -30.812 -26.797 -9.977 1 35.81 26 GLU B N 1
ATOM 3793 C CA . GLU B 1 26 ? -29.625 -27.547 -9.625 1 35.81 26 GLU B CA 1
ATOM 3794 C C . GLU B 1 26 ? -29.219 -27.312 -8.172 1 35.81 26 GLU B C 1
ATOM 3796 O O . GLU B 1 26 ? -28.625 -28.188 -7.531 1 35.81 26 GLU B O 1
ATOM 3801 N N . MET B 1 27 ? -29.625 -26.125 -7.688 1 34.47 27 MET B N 1
ATOM 3802 C CA . MET B 1 27 ? -29.344 -25.844 -6.281 1 34.47 27 MET B CA 1
ATOM 3803 C C . MET B 1 27 ? -30.344 -26.547 -5.375 1 34.47 27 MET B C 1
ATOM 3805 O O . MET B 1 27 ? -30.125 -26.672 -4.168 1 34.47 27 MET B O 1
ATOM 3809 N N . LYS B 1 28 ? -31.641 -26.625 -5.695 1 34.78 28 LYS B N 1
ATOM 3810 C CA . LYS B 1 28 ? -32.625 -27.234 -4.82 1 34.78 28 LYS B CA 1
ATOM 3811 C C . LYS B 1 28 ? -32.344 -28.703 -4.562 1 34.78 28 LYS B C 1
ATOM 3813 O O . LYS B 1 28 ? -32.812 -29.281 -3.576 1 34.78 28 LYS B O 1
ATOM 3818 N N . GLU B 1 29 ? -32.094 -29.453 -5.629 1 32.47 29 GLU B N 1
ATOM 3819 C CA . GLU B 1 29 ? -32.125 -30.875 -5.281 1 32.47 29 GLU B CA 1
ATOM 3820 C C . GLU B 1 29 ? -31.016 -31.234 -4.301 1 32.47 29 GLU B C 1
ATOM 3822 O O . GLU B 1 29 ? -31.031 -32.312 -3.717 1 32.47 29 GLU B O 1
ATOM 3827 N N . ASN B 1 30 ? -29.781 -30.828 -4.609 1 28.94 30 ASN B N 1
ATOM 3828 C CA . ASN B 1 30 ? -28.891 -31.625 -3.793 1 28.94 30 ASN B CA 1
ATOM 3829 C C . ASN B 1 30 ? -28.875 -31.172 -2.338 1 28.94 30 ASN B C 1
ATOM 3831 O O . ASN B 1 30 ? -28.531 -30.031 -2.047 1 28.94 30 ASN B O 1
ATOM 3835 N N . PRO B 1 31 ? -29.688 -31.781 -1.391 1 28.97 31 PRO B N 1
ATOM 3836 C CA . PRO B 1 31 ? -29.688 -31.578 0.06 1 28.97 31 PRO B CA 1
ATOM 3837 C C . PRO B 1 31 ? -28.328 -31.141 0.594 1 28.97 31 PRO B C 1
ATOM 3839 O O . PRO B 1 31 ? -27.328 -31.219 -0.116 1 28.97 31 PRO B O 1
ATOM 3842 N N . ASN B 1 32 ? -28.328 -30.766 1.872 1 32.78 32 ASN B N 1
ATOM 3843 C CA . ASN B 1 32 ? -27.188 -30.344 2.676 1 32.78 32 ASN B CA 1
ATOM 3844 C C . ASN B 1 32 ? -25.969 -31.234 2.43 1 32.78 32 ASN B C 1
ATOM 3846 O O . ASN B 1 32 ? -25.953 -32.406 2.83 1 32.78 32 ASN B O 1
ATOM 3850 N N . PRO B 1 33 ? -25.391 -31.266 1.226 1 30.97 33 PRO B N 1
ATOM 3851 C CA . PRO B 1 33 ? -24.344 -32.281 1.216 1 30.97 33 PRO B CA 1
ATOM 3852 C C . PRO B 1 33 ? -23.531 -32.312 2.51 1 30.97 33 PRO B C 1
ATOM 3854 O O . PRO B 1 33 ? -22.859 -31.344 2.84 1 30.97 33 PRO B O 1
ATOM 3857 N N . GLU B 1 34 ? -24.094 -32.781 3.629 1 32.97 34 GLU B N 1
ATOM 3858 C CA . GLU B 1 34 ? -23.109 -33.188 4.637 1 32.97 34 GLU B CA 1
ATOM 3859 C C . GLU B 1 34 ? -21.781 -33.562 3.99 1 32.97 34 GLU B C 1
ATOM 3861 O O . GLU B 1 34 ? -21.75 -34.281 2.977 1 32.97 34 GLU B O 1
ATOM 3866 N N . ILE B 1 35 ? -20.844 -32.656 4.035 1 38.22 35 ILE B N 1
ATOM 3867 C CA . ILE B 1 35 ? -19.516 -33.094 3.637 1 38.22 35 ILE B CA 1
ATOM 3868 C C . ILE B 1 35 ? -19.359 -34.594 3.846 1 38.22 35 ILE B C 1
ATOM 3870 O O . ILE B 1 35 ? -19.406 -35.062 4.977 1 38.22 35 ILE B O 1
ATOM 3874 N N . GLN B 1 36 ? -20 -35.438 3.074 1 34.88 36 GLN B N 1
ATOM 3875 C CA . GLN B 1 36 ? -19.766 -36.875 3.152 1 34.88 36 GLN B CA 1
ATOM 3876 C C . GLN B 1 36 ? -18.297 -37.156 3.428 1 34.88 36 GLN B C 1
ATOM 3878 O O . GLN B 1 36 ? -17.422 -36.844 2.609 1 34.88 36 GLN B O 1
ATOM 3883 N N . LYS B 1 37 ? -17.922 -37.281 4.738 1 36.09 37 LYS B N 1
ATOM 3884 C CA . LYS B 1 37 ? -16.641 -37.812 5.195 1 36.09 37 LYS B CA 1
ATOM 3885 C C . LYS B 1 37 ? -16.297 -39.125 4.477 1 36.09 37 LYS B C 1
ATOM 3887 O O . LYS B 1 37 ? -16.953 -40.156 4.684 1 36.09 37 LYS B O 1
ATOM 3892 N N . GLN B 1 38 ? -15.906 -39.062 3.271 1 34.72 38 GLN B N 1
ATOM 3893 C CA . GLN B 1 38 ? -15.414 -40.281 2.678 1 34.72 38 GLN B CA 1
ATOM 3894 C C . GLN B 1 38 ? -14.391 -40.969 3.588 1 34.72 38 GLN B C 1
ATOM 3896 O O . GLN B 1 38 ? -13.711 -40.281 4.367 1 34.72 38 GLN B O 1
ATOM 3901 N N . GLU B 1 39 ? -14.453 -42.219 3.838 1 37.19 39 GLU B N 1
ATOM 3902 C CA . GLU B 1 39 ? -13.562 -43.156 4.535 1 37.19 39 GLU B CA 1
ATOM 3903 C C . GLU B 1 39 ? -12.102 -42.844 4.238 1 37.19 39 GLU B C 1
ATOM 3905 O O . GLU B 1 39 ? -11.758 -42.438 3.129 1 37.19 39 GLU B O 1
ATOM 3910 N N . THR B 1 40 ? -11.211 -42.562 5.262 1 40.44 40 THR B N 1
ATOM 3911 C CA . THR B 1 40 ? -9.789 -42.25 5.363 1 40.44 40 THR B CA 1
ATOM 3912 C C . THR B 1 40 ? -8.977 -43.219 4.496 1 40.44 40 THR B C 1
ATOM 3914 O O . THR B 1 40 ? -8.727 -44.344 4.887 1 40.44 40 THR B O 1
ATOM 3917 N N . LYS B 1 41 ? -9.25 -43.312 3.27 1 39.5 41 LYS B N 1
ATOM 3918 C CA . LYS B 1 41 ? -8.281 -44.094 2.518 1 39.5 41 LYS B CA 1
ATOM 3919 C C . LYS B 1 41 ? -6.863 -43.562 2.721 1 39.5 41 LYS B C 1
ATOM 3921 O O . LYS B 1 41 ? -6.664 -42.375 2.834 1 39.5 41 LYS B O 1
ATOM 3926 N N . GLN B 1 42 ? -5.926 -44.344 3.275 1 44.97 42 GLN B N 1
ATOM 3927 C CA . GLN B 1 42 ? -4.488 -44.125 3.359 1 44.97 42 GLN B CA 1
ATOM 3928 C C . GLN B 1 42 ? -3.963 -43.469 2.08 1 44.97 42 GLN B C 1
ATOM 3930 O O . GLN B 1 42 ? -3.943 -44.094 1.022 1 44.97 42 GLN B O 1
ATOM 3935 N N . ASN B 1 43 ? -4.234 -42.219 1.877 1 54.94 43 ASN B N 1
ATOM 3936 C CA . ASN B 1 43 ? -3.791 -41.469 0.711 1 54.94 43 ASN B CA 1
ATOM 3937 C C . ASN B 1 43 ? -2.27 -41.469 0.58 1 54.94 43 ASN B C 1
ATOM 3939 O O . ASN B 1 43 ? -1.568 -40.875 1.401 1 54.94 43 ASN B O 1
ATOM 3943 N N . SER B 1 44 ? -1.613 -42.375 -0.156 1 60.5 44 SER B N 1
ATOM 3944 C CA . SER B 1 44 ? -0.202 -42.625 -0.446 1 60.5 44 SER B CA 1
ATOM 3945 C C . SER B 1 44 ? 0.494 -41.344 -0.874 1 60.5 44 SER B C 1
ATOM 3947 O O . SER B 1 44 ? 1.723 -41.25 -0.845 1 60.5 44 SER B O 1
ATOM 3949 N N . TYR B 1 45 ? -0.246 -40.188 -0.976 1 74.62 45 TYR B N 1
ATOM 3950 C CA . TYR B 1 45 ? 0.396 -39 -1.508 1 74.62 45 TYR B CA 1
ATOM 3951 C C . TYR B 1 45 ? 0.532 -37.906 -0.432 1 74.62 45 TYR B C 1
ATOM 3953 O O . TYR B 1 45 ? 1.102 -36.844 -0.677 1 74.62 45 TYR B O 1
ATOM 3961 N N . LEU B 1 46 ? 0.284 -38.281 0.812 1 84.19 46 LEU B N 1
ATOM 3962 C CA . LEU B 1 46 ? 0.27 -37.312 1.891 1 84.19 46 LEU B CA 1
ATOM 3963 C C . LEU B 1 46 ? 1.685 -37 2.377 1 84.19 46 LEU B C 1
ATOM 3965 O O . LEU B 1 46 ? 2.486 -37.938 2.561 1 84.19 46 LEU B O 1
ATOM 3969 N N . TYR B 1 47 ? 1.906 -35.75 2.502 1 91.56 47 TYR B N 1
ATOM 3970 C CA . TYR B 1 47 ? 3.135 -35.375 3.191 1 91.56 47 TYR B CA 1
ATOM 3971 C C . TYR B 1 47 ? 3.002 -35.562 4.695 1 91.56 47 TYR B C 1
ATOM 3973 O O . TYR B 1 47 ? 2.076 -35.062 5.32 1 91.56 47 TYR B O 1
ATOM 3981 N N . GLN B 1 48 ? 3.92 -36.312 5.273 1 93.81 48 GLN B N 1
ATOM 3982 C CA . GLN B 1 48 ? 3.838 -36.719 6.676 1 93.81 48 GLN B CA 1
ATOM 3983 C C . GLN B 1 48 ? 4.125 -35.531 7.59 1 93.81 48 GLN B C 1
ATOM 3985 O O . GLN B 1 48 ? 5.027 -34.719 7.316 1 93.81 48 GLN B O 1
ATOM 3990 N N . ALA B 1 49 ? 3.352 -35.469 8.68 1 94.88 49 ALA B N 1
ATOM 3991 C CA . ALA B 1 49 ? 3.488 -34.406 9.648 1 94.88 49 ALA B CA 1
ATOM 3992 C C . ALA B 1 49 ? 4.914 -34.312 10.188 1 94.88 49 ALA B C 1
ATOM 3994 O O . ALA B 1 49 ? 5.449 -33.219 10.383 1 94.88 49 ALA B O 1
ATOM 3995 N N . ALA B 1 50 ? 5.523 -35.438 10.336 1 95.31 50 ALA B N 1
ATOM 3996 C CA . ALA B 1 50 ? 6.887 -35.5 10.867 1 95.31 50 ALA B CA 1
ATOM 3997 C C . ALA B 1 50 ? 7.867 -34.844 9.898 1 95.31 50 ALA B C 1
ATOM 3999 O O . ALA B 1 50 ? 8.781 -34.125 10.32 1 95.31 50 ALA B O 1
ATOM 4000 N N . SER B 1 51 ? 7.672 -35.094 8.664 1 95.81 51 SER B N 1
ATOM 4001 C CA . SER B 1 51 ? 8.531 -34.5 7.645 1 95.81 51 SER B CA 1
ATOM 4002 C C . SER B 1 51 ? 8.312 -33 7.543 1 95.81 51 SER B C 1
ATOM 4004 O O . SER B 1 51 ? 9.266 -32.25 7.332 1 95.81 51 SER B O 1
ATOM 4006 N N . ILE B 1 52 ? 7.07 -32.594 7.668 1 96.56 52 ILE B N 1
ATOM 4007 C CA . ILE B 1 52 ? 6.715 -31.188 7.637 1 96.56 52 ILE B CA 1
ATOM 4008 C C . ILE B 1 52 ? 7.344 -30.469 8.828 1 96.56 52 ILE B C 1
ATOM 4010 O O . ILE B 1 52 ? 7.914 -29.391 8.68 1 96.56 52 ILE B O 1
ATOM 4014 N N . PHE B 1 53 ? 7.324 -31.094 9.922 1 96.25 53 PHE B N 1
ATOM 4015 C CA . PHE B 1 53 ? 7.906 -30.516 11.125 1 96.25 53 PHE B CA 1
ATOM 4016 C C . PHE B 1 53 ? 9.422 -30.406 11 1 96.25 53 PHE B C 1
ATOM 4018 O O . PHE B 1 53 ? 10.008 -29.406 11.422 1 96.25 53 PHE B O 1
ATOM 4025 N N . LYS B 1 54 ? 9.977 -31.438 10.461 1 96.38 54 LYS B N 1
ATOM 4026 C CA . LYS B 1 54 ? 11.422 -31.406 10.242 1 96.38 54 LYS B CA 1
ATOM 4027 C C . LYS B 1 54 ? 11.805 -30.25 9.328 1 96.38 54 LYS B C 1
ATOM 4029 O O . LYS B 1 54 ? 12.766 -29.516 9.609 1 96.38 54 LYS B O 1
ATOM 4034 N N . ALA B 1 55 ? 11.078 -30.078 8.258 1 97.88 55 ALA B N 1
ATOM 4035 C CA . ALA B 1 55 ? 11.32 -28.969 7.344 1 97.88 55 ALA B CA 1
ATOM 4036 C C . ALA B 1 55 ? 11.164 -27.625 8.055 1 97.88 55 ALA B C 1
ATOM 4038 O O . ALA B 1 55 ? 11.977 -26.719 7.863 1 97.88 55 ALA B O 1
ATOM 4039 N N . TYR B 1 56 ? 10.125 -27.484 8.891 1 97.56 56 TYR B N 1
ATOM 4040 C CA . TYR B 1 56 ? 9.867 -26.266 9.648 1 97.56 56 TYR B CA 1
ATOM 4041 C C . TYR B 1 56 ? 11.023 -25.938 10.57 1 97.56 56 TYR B C 1
ATOM 4043 O O . TYR B 1 56 ? 11.453 -24.781 10.664 1 97.56 56 TYR B O 1
ATOM 4051 N N . LYS B 1 57 ? 11.578 -26.922 11.242 1 95.69 57 LYS B N 1
ATOM 4052 C CA . LYS B 1 57 ? 12.719 -26.75 12.148 1 95.69 57 LYS B CA 1
ATOM 4053 C C . LYS B 1 57 ? 13.953 -26.266 11.391 1 95.69 57 LYS B C 1
ATOM 4055 O O . LYS B 1 57 ? 14.727 -25.453 11.898 1 95.69 57 LYS B O 1
ATOM 4060 N N . ASN B 1 58 ? 14.07 -26.828 10.211 1 95.38 58 ASN B N 1
ATOM 4061 C CA . ASN B 1 58 ? 15.219 -26.453 9.391 1 95.38 58 ASN B CA 1
ATOM 4062 C C . ASN B 1 58 ? 15.195 -24.984 9.008 1 95.38 58 ASN B C 1
ATOM 4064 O O . ASN B 1 58 ? 16.234 -24.328 8.961 1 95.38 58 ASN B O 1
ATOM 4068 N N . ILE B 1 59 ? 13.953 -24.422 8.758 1 97.69 59 ILE B N 1
ATOM 4069 C CA . ILE B 1 59 ? 13.914 -23.125 8.102 1 97.69 59 ILE B CA 1
ATOM 4070 C C . ILE B 1 59 ? 13.578 -22.047 9.133 1 97.69 59 ILE B C 1
ATOM 4072 O O . ILE B 1 59 ? 13.719 -20.844 8.852 1 97.69 59 ILE B O 1
ATOM 4076 N N . ARG B 1 60 ? 13.203 -22.375 10.367 1 94.88 60 ARG B N 1
ATOM 4077 C CA . ARG B 1 60 ? 12.602 -21.453 11.32 1 94.88 60 ARG B CA 1
ATOM 4078 C C . ARG B 1 60 ? 13.594 -20.359 11.727 1 94.88 60 ARG B C 1
ATOM 4080 O O . ARG B 1 60 ? 13.195 -19.281 12.164 1 94.88 60 ARG B O 1
ATOM 4087 N N . GLN B 1 61 ? 14.891 -20.594 11.547 1 93.44 61 GLN B N 1
ATOM 4088 C CA . GLN B 1 61 ? 15.883 -19.578 11.906 1 93.44 61 GLN B CA 1
ATOM 4089 C C . GLN B 1 61 ? 16.125 -18.609 10.75 1 93.44 61 GLN B C 1
ATOM 4091 O O . GLN B 1 61 ? 16.734 -17.562 10.945 1 93.44 61 GLN B O 1
ATOM 4096 N N . ILE B 1 62 ? 15.648 -19 9.625 1 95.69 62 ILE B N 1
ATOM 4097 C CA . ILE B 1 62 ? 15.938 -18.203 8.43 1 95.69 62 ILE B CA 1
ATOM 4098 C C . ILE B 1 62 ? 14.703 -17.406 8.023 1 95.69 62 ILE B C 1
ATOM 4100 O O . ILE B 1 62 ? 14.789 -16.203 7.746 1 95.69 62 ILE B O 1
ATOM 4104 N N . VAL B 1 63 ? 13.539 -18.031 8.039 1 96.44 63 VAL B N 1
ATOM 4105 C CA . VAL B 1 63 ? 12.312 -17.359 7.609 1 96.44 63 VAL B CA 1
ATOM 4106 C C . VAL B 1 63 ? 11.617 -16.734 8.812 1 96.44 63 VAL B C 1
ATOM 4108 O O . VAL B 1 63 ? 11.898 -17.094 9.961 1 96.44 63 VAL B O 1
ATOM 4111 N N . ARG B 1 64 ? 10.711 -15.844 8.586 1 93.38 64 ARG B N 1
ATOM 4112 C CA . ARG B 1 64 ? 9.953 -15.164 9.633 1 93.38 64 ARG B CA 1
ATOM 4113 C C . ARG B 1 64 ? 8.758 -15.992 10.078 1 93.38 64 ARG B C 1
ATOM 4115 O O . ARG B 1 64 ? 8.055 -16.578 9.242 1 93.38 64 ARG B O 1
ATOM 4122 N N . ARG B 1 65 ? 8.625 -16.188 11.383 1 95.69 65 ARG B N 1
ATOM 4123 C CA . ARG B 1 65 ? 7.328 -16.625 11.883 1 95.69 65 ARG B CA 1
ATOM 4124 C C . ARG B 1 65 ? 6.277 -15.539 11.719 1 95.69 65 ARG B C 1
ATOM 4126 O O . ARG B 1 65 ? 6.262 -14.562 12.477 1 95.69 65 ARG B O 1
ATOM 4133 N N . THR B 1 66 ? 5.422 -15.641 10.727 1 95.62 66 THR B N 1
ATOM 4134 C CA . THR B 1 66 ? 4.477 -14.578 10.406 1 95.62 66 THR B CA 1
ATOM 4135 C C . THR B 1 66 ? 3.318 -14.562 11.398 1 95.62 66 THR B C 1
ATOM 4137 O O . THR B 1 66 ? 3.047 -15.57 12.055 1 95.62 66 THR B O 1
ATOM 4140 N N . ILE B 1 67 ? 2.604 -13.5 11.469 1 93.19 67 ILE B N 1
ATOM 4141 C CA . ILE B 1 67 ? 1.624 -13.305 12.531 1 93.19 67 ILE B CA 1
ATOM 4142 C C . ILE B 1 67 ? 0.252 -13.789 12.07 1 93.19 67 ILE B C 1
ATOM 4144 O O . ILE B 1 67 ? 0.016 -13.938 10.867 1 93.19 67 ILE B O 1
ATOM 4148 N N . ILE B 1 68 ? -0.575 -14.148 12.992 1 95.31 68 ILE B N 1
ATOM 4149 C CA . ILE B 1 68 ? -2.016 -14.297 12.82 1 95.31 68 ILE B CA 1
ATOM 4150 C C . ILE B 1 68 ? -2.734 -13.086 13.391 1 95.31 68 ILE B C 1
ATOM 4152 O O . ILE B 1 68 ? -2.549 -12.742 14.562 1 95.31 68 ILE B O 1
ATOM 4156 N N . GLN B 1 69 ? -3.529 -12.391 12.539 1 92.94 69 GLN B N 1
ATOM 4157 C CA . GLN B 1 69 ? -4.152 -11.125 12.906 1 92.94 69 GLN B CA 1
ATOM 4158 C C . GLN B 1 69 ? -5.668 -11.18 12.703 1 92.94 69 GLN B C 1
ATOM 4160 O O . GLN B 1 69 ? -6.145 -11.586 11.641 1 92.94 69 GLN B O 1
ATOM 4165 N N . ARG B 1 70 ? -6.383 -10.805 13.711 1 93.44 70 ARG B N 1
ATOM 4166 C CA . ARG B 1 70 ? -7.836 -10.75 13.57 1 93.44 70 ARG B CA 1
ATOM 4167 C C . ARG B 1 70 ? -8.258 -9.586 12.672 1 93.44 70 ARG B C 1
ATOM 4169 O O . ARG B 1 70 ? -7.715 -8.484 12.781 1 93.44 70 ARG B O 1
ATOM 4176 N N . SER B 1 71 ? -9.125 -9.844 11.734 1 94.06 71 SER B N 1
ATOM 4177 C CA . SER B 1 71 ? -9.781 -8.789 10.969 1 94.06 71 SER B CA 1
ATOM 4178 C C . SER B 1 71 ? -11.078 -8.352 11.633 1 94.06 71 SER B C 1
ATOM 4180 O O . SER B 1 71 ? -12.094 -9.039 11.539 1 94.06 71 SER B O 1
ATOM 4182 N N . SER B 1 72 ? -11.07 -7.156 12.227 1 85.81 72 SER B N 1
ATOM 4183 C CA . SER B 1 72 ? -12.273 -6.66 12.891 1 85.81 72 SER B CA 1
ATOM 4184 C C . SER B 1 72 ? -13.391 -6.391 11.891 1 85.81 72 SER B C 1
ATOM 4186 O O . SER B 1 72 ? -14.547 -6.738 12.133 1 85.81 72 SER B O 1
ATOM 4188 N N . ARG B 1 73 ? -13.039 -5.836 10.789 1 86.12 73 ARG B N 1
ATOM 4189 C CA . ARG B 1 73 ? -14.023 -5.453 9.789 1 86.12 73 ARG B CA 1
ATOM 4190 C C . ARG B 1 73 ? -14.75 -6.676 9.242 1 86.12 73 ARG B C 1
ATOM 4192 O O . ARG B 1 73 ? -15.984 -6.707 9.211 1 86.12 73 ARG B O 1
ATOM 4199 N N . LEU B 1 74 ? -14 -7.711 8.852 1 95.62 74 LEU B N 1
ATOM 4200 C CA . LEU B 1 74 ? -14.617 -8.891 8.258 1 95.62 74 LEU B CA 1
ATOM 4201 C C . LEU B 1 74 ? -15.32 -9.727 9.32 1 95.62 74 LEU B C 1
ATOM 4203 O O . LEU B 1 74 ? -16.344 -10.352 9.039 1 95.62 74 LEU B O 1
ATOM 4207 N N . SER B 1 75 ? -14.742 -9.734 10.516 1 95.44 75 SER B N 1
ATOM 4208 C CA . SER B 1 75 ? -15.406 -10.43 11.609 1 95.44 75 SER B CA 1
ATOM 4209 C C . SER B 1 75 ? -16.781 -9.82 11.898 1 95.44 75 SER B C 1
ATOM 4211 O O . SER B 1 75 ? -17.75 -10.539 12.102 1 95.44 75 SER B O 1
ATOM 4213 N N . ASP B 1 76 ? -16.812 -8.492 11.875 1 90.56 76 ASP B N 1
ATOM 4214 C CA . ASP B 1 76 ? -18.078 -7.805 12.102 1 90.56 76 ASP B CA 1
ATOM 4215 C C . ASP B 1 76 ? -19.062 -8.07 10.953 1 90.56 76 ASP B C 1
ATOM 4217 O O . ASP B 1 76 ? -20.234 -8.359 11.188 1 90.56 76 ASP B O 1
ATOM 4221 N N . LEU B 1 77 ? -18.578 -8.047 9.758 1 92.94 77 LEU B N 1
ATOM 4222 C CA . LEU B 1 77 ? -19.406 -8.195 8.562 1 92.94 77 LEU B CA 1
ATOM 4223 C C . LEU B 1 77 ? -20.062 -9.578 8.523 1 92.94 77 LEU B C 1
ATOM 4225 O O . LEU B 1 77 ? -21.234 -9.703 8.164 1 92.94 77 LEU B O 1
ATOM 4229 N N . TYR B 1 78 ? -19.266 -10.594 8.984 1 97.31 78 TYR B N 1
ATOM 4230 C CA . TYR B 1 78 ? -19.766 -11.961 8.844 1 97.31 78 TYR B CA 1
ATOM 4231 C C . TYR B 1 78 ? -20.156 -12.539 10.195 1 97.31 78 TYR B C 1
ATOM 4233 O O . TYR B 1 78 ? -20.531 -13.711 10.289 1 97.31 78 TYR B O 1
ATOM 4241 N N . GLN B 1 79 ? -20.031 -11.742 11.242 1 97.25 79 GLN B N 1
ATOM 4242 C CA . GLN B 1 79 ? -20.328 -12.195 12.602 1 97.25 79 GLN B CA 1
ATOM 4243 C C . GLN B 1 79 ? -19.578 -13.492 12.922 1 97.25 79 GLN B C 1
ATOM 4245 O O . GLN B 1 79 ? -20.172 -14.445 13.422 1 97.25 79 GLN B O 1
ATOM 4250 N N . ALA B 1 80 ? -18.344 -13.547 12.547 1 98.12 80 ALA B N 1
ATOM 4251 C CA . ALA B 1 80 ? -17.422 -14.68 12.711 1 98.12 80 ALA B CA 1
ATOM 4252 C C . ALA B 1 80 ? -16.078 -14.227 13.281 1 98.12 80 ALA B C 1
ATOM 4254 O O . ALA B 1 80 ? -15.891 -13.039 13.562 1 98.12 80 ALA B O 1
ATOM 4255 N N . ASN B 1 81 ? -15.266 -15.141 13.656 1 97.81 81 ASN B N 1
ATOM 4256 C CA . ASN B 1 81 ? -13.875 -14.852 14.016 1 97.81 81 ASN B CA 1
ATOM 4257 C C . ASN B 1 81 ? -12.938 -15.078 12.828 1 97.81 81 ASN B C 1
ATOM 4259 O O . ASN B 1 81 ? -12.477 -16.203 12.602 1 97.81 81 ASN B O 1
ATOM 4263 N N . ILE B 1 82 ? -12.68 -14.031 12.148 1 98.31 82 ILE B N 1
ATOM 4264 C CA . ILE B 1 82 ? -11.883 -14.133 10.93 1 98.31 82 ILE B CA 1
ATOM 4265 C C . ILE B 1 82 ? -10.461 -13.648 11.211 1 98.31 82 ILE B C 1
ATOM 4267 O O . ILE B 1 82 ? -10.258 -12.531 11.68 1 98.31 82 ILE B O 1
ATOM 4271 N N . PHE B 1 83 ? -9.539 -14.523 10.906 1 98.19 83 PHE B N 1
ATOM 4272 C CA . PHE B 1 83 ? -8.125 -14.234 11.102 1 98.19 83 PHE B CA 1
ATOM 4273 C C . PHE B 1 83 ? -7.359 -14.312 9.789 1 98.19 83 PHE B C 1
ATOM 4275 O O . PHE B 1 83 ? -7.715 -15.094 8.906 1 98.19 83 PHE B O 1
ATOM 4282 N N . PHE B 1 84 ? -6.328 -13.453 9.711 1 98.19 84 PHE B N 1
ATOM 4283 C CA . PHE B 1 84 ? -5.398 -13.484 8.594 1 98.19 84 PHE B CA 1
ATOM 4284 C C . PHE B 1 84 ? -4.074 -14.109 9.008 1 98.19 84 PHE B C 1
ATOM 4286 O O . PHE B 1 84 ? -3.471 -13.703 10 1 98.19 84 PHE B O 1
ATOM 4293 N N . LYS B 1 85 ? -3.68 -15.203 8.344 1 98.5 85 LYS B N 1
ATOM 4294 C CA . LYS B 1 85 ? -2.273 -15.586 8.383 1 98.5 85 LYS B CA 1
ATOM 4295 C C . LYS B 1 85 ? -1.449 -14.766 7.398 1 98.5 85 LYS B C 1
ATOM 4297 O O . LYS B 1 85 ? -1.578 -14.922 6.18 1 98.5 85 LYS B O 1
ATOM 4302 N N . ARG B 1 86 ? -0.546 -13.906 7.863 1 97 86 ARG B N 1
ATOM 4303 C CA . ARG B 1 86 ? 0.015 -12.781 7.129 1 97 86 ARG B CA 1
ATOM 4304 C C . ARG B 1 86 ? 1.318 -13.172 6.438 1 97 86 ARG B C 1
ATOM 4306 O O . ARG B 1 86 ? 2.359 -12.547 6.672 1 97 86 ARG B O 1
ATOM 4313 N N . GLU B 1 87 ? 1.242 -14.062 5.473 1 97.31 87 GLU B N 1
ATOM 4314 C CA . GLU B 1 87 ? 2.424 -14.469 4.719 1 97.31 87 GLU B CA 1
ATOM 4315 C C . GLU B 1 87 ? 2.918 -13.344 3.816 1 97.31 87 GLU B C 1
ATOM 4317 O O . GLU B 1 87 ? 4.043 -13.391 3.318 1 97.31 87 GLU B O 1
ATOM 4322 N N . ASP B 1 88 ? 2.049 -12.344 3.6 1 94.5 88 ASP B N 1
ATOM 4323 C CA . ASP B 1 88 ? 2.477 -11.133 2.912 1 94.5 88 ASP B CA 1
ATOM 4324 C C . ASP B 1 88 ? 3.568 -10.414 3.699 1 94.5 88 ASP B C 1
ATOM 4326 O O . ASP B 1 88 ? 4.297 -9.586 3.146 1 94.5 88 ASP B O 1
ATOM 4330 N N . GLY B 1 89 ? 3.719 -10.719 4.973 1 91.94 89 GLY B N 1
ATOM 4331 C CA . GLY B 1 89 ? 4.738 -10.125 5.82 1 91.94 89 GLY B CA 1
ATOM 4332 C C . GLY B 1 89 ? 6.02 -10.938 5.871 1 91.94 89 GLY B C 1
ATOM 4333 O O . GLY B 1 89 ? 6.926 -10.633 6.648 1 91.94 89 GLY B O 1
ATOM 4334 N N . GLN B 1 90 ? 6.148 -11.906 5.047 1 94.19 90 GLN B N 1
ATOM 4335 C CA . GLN B 1 90 ? 7.348 -12.734 4.988 1 94.19 90 GLN B CA 1
ATOM 4336 C C . GLN B 1 90 ? 8.523 -11.969 4.387 1 94.19 90 GLN B C 1
ATOM 4338 O O . GLN B 1 90 ? 8.328 -10.898 3.795 1 94.19 90 GLN B O 1
ATOM 4343 N N . ILE B 1 91 ? 9.734 -12.453 4.465 1 90.25 91 ILE B N 1
ATOM 4344 C CA . ILE B 1 91 ? 10.984 -11.82 4.074 1 90.25 91 ILE B CA 1
ATOM 4345 C C . ILE B 1 91 ? 10.906 -11.391 2.609 1 90.25 91 ILE B C 1
ATOM 4347 O O . ILE B 1 91 ? 11.273 -10.266 2.266 1 90.25 91 ILE B O 1
ATOM 4351 N N . THR B 1 92 ? 10.43 -12.25 1.734 1 93.56 92 THR B N 1
ATOM 4352 C CA . THR B 1 92 ? 10.289 -11.922 0.319 1 93.56 92 THR B CA 1
ATOM 4353 C C . THR B 1 92 ? 8.852 -11.531 -0.014 1 93.56 92 THR B C 1
ATOM 4355 O O . THR B 1 92 ? 8.461 -11.531 -1.183 1 93.56 92 THR B O 1
ATOM 4358 N N . ARG B 1 93 ? 8.016 -11.367 1.055 1 93.75 93 ARG B N 1
ATOM 4359 C CA . ARG B 1 93 ? 6.645 -10.859 0.985 1 93.75 93 ARG B CA 1
ATOM 4360 C C . ARG B 1 93 ? 5.691 -11.938 0.474 1 93.75 93 ARG B C 1
ATOM 4362 O O . ARG B 1 93 ? 4.594 -11.625 0.01 1 93.75 93 ARG B O 1
ATOM 4369 N N . THR B 1 94 ? 6.188 -13.172 0.433 1 95.62 94 THR B N 1
ATOM 4370 C CA . THR B 1 94 ? 5.344 -14.312 0.089 1 95.62 94 THR B CA 1
ATOM 4371 C C . THR B 1 94 ? 5.773 -15.562 0.858 1 95.62 94 THR B C 1
ATOM 4373 O O . THR B 1 94 ? 6.926 -15.664 1.29 1 95.62 94 THR B O 1
ATOM 4376 N N . TYR B 1 95 ? 4.945 -16.547 0.944 1 97.12 95 TYR B N 1
ATOM 4377 C CA . TYR B 1 95 ? 5.207 -17.797 1.626 1 97.12 95 TYR B CA 1
ATOM 4378 C C . TYR B 1 95 ? 6.238 -18.625 0.864 1 97.12 95 TYR B C 1
ATOM 4380 O O . TYR B 1 95 ? 6.809 -19.578 1.408 1 97.12 95 TYR B O 1
ATOM 4388 N N . LYS B 1 96 ? 6.551 -18.281 -0.34 1 96.5 96 LYS B N 1
ATOM 4389 C CA . LYS B 1 96 ? 7.34 -19.141 -1.223 1 96.5 96 LYS B CA 1
ATOM 4390 C C . LYS B 1 96 ? 8.781 -19.234 -0.742 1 96.5 96 LYS B C 1
ATOM 4392 O O . LYS B 1 96 ? 9.484 -20.188 -1.074 1 96.5 96 LYS B O 1
ATOM 4397 N N . VAL B 1 97 ? 9.195 -18.281 0.031 1 97.88 97 VAL B N 1
ATOM 4398 C CA . VAL B 1 97 ? 10.562 -18.297 0.53 1 97.88 97 VAL B CA 1
ATOM 4399 C C . VAL B 1 97 ? 10.766 -19.5 1.451 1 97.88 97 VAL B C 1
ATOM 4401 O O . VAL B 1 97 ? 11.867 -20.047 1.53 1 97.88 97 VAL B O 1
ATOM 4404 N N . ARG B 1 98 ? 9.703 -19.969 2.105 1 98.31 98 ARG B N 1
ATOM 4405 C CA . ARG B 1 98 ? 9.789 -21.125 2.986 1 98.31 98 ARG B CA 1
ATOM 4406 C C . ARG B 1 98 ? 10.242 -22.359 2.219 1 98.31 98 ARG B C 1
ATOM 4408 O O . ARG B 1 98 ? 11.148 -23.078 2.66 1 98.31 98 ARG B O 1
ATOM 4415 N N . GLY B 1 99 ? 9.602 -22.578 1.069 1 97.81 99 GLY B N 1
ATOM 4416 C CA . GLY B 1 99 ? 9.938 -23.719 0.241 1 97.81 99 GLY B CA 1
ATOM 4417 C C . GLY B 1 99 ? 11.305 -23.609 -0.407 1 97.81 99 GLY B C 1
ATOM 4418 O O . GLY B 1 99 ? 12.062 -24.594 -0.436 1 97.81 99 GLY B O 1
ATOM 4419 N N . ALA B 1 100 ? 11.609 -22.406 -0.919 1 98.25 100 ALA B N 1
ATOM 4420 C CA . ALA B 1 100 ? 12.898 -22.203 -1.572 1 98.25 100 ALA B CA 1
ATOM 4421 C C . ALA B 1 100 ? 14.047 -22.438 -0.601 1 98.25 100 ALA B C 1
ATOM 4423 O O . ALA B 1 100 ? 15.016 -23.125 -0.935 1 98.25 100 ALA B O 1
ATOM 4424 N N . VAL B 1 101 ? 13.93 -21.938 0.599 1 98.56 101 VAL B N 1
ATOM 4425 C CA . VAL B 1 101 ? 14.969 -22.078 1.61 1 98.56 101 VAL B CA 1
ATOM 4426 C C . VAL B 1 101 ? 15.109 -23.547 1.998 1 98.56 101 VAL B C 1
ATOM 4428 O O . VAL B 1 101 ? 16.219 -24.078 2.068 1 98.56 101 VAL B O 1
ATOM 4431 N N . ASN B 1 102 ? 14 -24.219 2.205 1 98.62 102 ASN B N 1
ATOM 4432 C CA . ASN B 1 102 ? 14.062 -25.625 2.592 1 98.62 102 ASN B CA 1
ATOM 4433 C C . ASN B 1 102 ? 14.711 -26.484 1.505 1 98.62 102 ASN B C 1
ATOM 4435 O O . ASN B 1 102 ? 15.516 -27.375 1.803 1 98.62 102 ASN B O 1
ATOM 4439 N N . LYS B 1 103 ? 14.359 -26.219 0.264 1 98.19 103 LYS B N 1
ATOM 4440 C CA . LYS B 1 103 ? 14.922 -26.969 -0.858 1 98.19 103 LYS B CA 1
ATOM 4441 C C . LYS B 1 103 ? 16.438 -26.812 -0.915 1 98.19 103 LYS B C 1
ATOM 4443 O O . LYS B 1 103 ? 17.172 -27.797 -1.012 1 98.19 103 LYS B O 1
ATOM 4448 N N . ILE B 1 104 ? 16.891 -25.609 -0.819 1 98.44 104 ILE B N 1
ATOM 4449 C CA . ILE B 1 104 ? 18.312 -25.344 -0.965 1 98.44 104 ILE B CA 1
ATOM 4450 C C . ILE B 1 104 ? 19.062 -25.844 0.266 1 98.44 104 ILE B C 1
ATOM 4452 O O . ILE B 1 104 ? 20.172 -26.391 0.153 1 98.44 104 ILE B O 1
ATOM 4456 N N . LEU B 1 105 ? 18.469 -25.75 1.425 1 97.88 105 LEU B N 1
ATOM 4457 C CA . LEU B 1 105 ? 19.062 -26.297 2.645 1 97.88 105 LEU B CA 1
ATOM 4458 C C . LEU B 1 105 ? 19.188 -27.812 2.557 1 97.88 105 LEU B C 1
ATOM 4460 O O . LEU B 1 105 ? 20.094 -28.406 3.141 1 97.88 105 LEU B O 1
ATOM 4464 N N . SER B 1 106 ? 18.328 -28.453 1.898 1 97.12 106 SER B N 1
ATOM 4465 C CA . SER B 1 106 ? 18.234 -29.906 1.858 1 97.12 106 SER B CA 1
ATOM 4466 C C . SER B 1 106 ? 19.234 -30.5 0.859 1 97.12 106 SER B C 1
ATOM 4468 O O . SER B 1 106 ? 19.422 -31.719 0.803 1 97.12 106 SER B O 1
ATOM 4470 N N . LEU B 1 107 ? 19.891 -29.641 0.083 1 97.75 107 LEU B N 1
ATOM 4471 C CA . LEU B 1 107 ? 20.844 -30.109 -0.924 1 97.75 107 LEU B CA 1
ATOM 4472 C C . LEU B 1 107 ? 22.109 -30.641 -0.271 1 97.75 107 LEU B C 1
ATOM 4474 O O . LEU B 1 107 ? 22.531 -30.141 0.777 1 97.75 107 LEU B O 1
ATOM 4478 N N . THR B 1 108 ? 22.75 -31.594 -0.908 1 97.19 108 THR B N 1
ATOM 4479 C CA . THR B 1 108 ? 24.078 -32.062 -0.49 1 97.19 108 THR B CA 1
ATOM 4480 C C . THR B 1 108 ? 25.141 -31.047 -0.837 1 97.19 108 THR B C 1
ATOM 4482 O O . THR B 1 108 ? 24.922 -30.156 -1.664 1 97.19 108 THR B O 1
ATOM 4485 N N . PRO B 1 109 ? 26.234 -31.219 -0.186 1 97.31 109 PRO B N 1
ATOM 4486 C CA . PRO B 1 109 ? 27.344 -30.328 -0.53 1 97.31 109 PRO B CA 1
ATOM 4487 C C . PRO B 1 109 ? 27.703 -30.375 -2.012 1 97.31 109 PRO B C 1
ATOM 4489 O O . PRO B 1 109 ? 28.016 -29.344 -2.613 1 97.31 109 PRO B O 1
ATOM 4492 N N . GLU B 1 110 ? 27.625 -31.531 -2.568 1 97.38 110 GLU B N 1
ATOM 4493 C CA . GLU B 1 110 ? 27.922 -31.688 -3.988 1 97.38 110 GLU B CA 1
ATOM 4494 C C . GLU B 1 110 ? 26.906 -30.953 -4.852 1 97.38 110 GLU B C 1
ATOM 4496 O O . GLU B 1 110 ? 27.281 -30.281 -5.82 1 97.38 110 GLU B O 1
ATOM 4501 N N . GLU B 1 111 ? 25.688 -31.062 -4.508 1 97.56 111 GLU B N 1
ATOM 4502 C CA . GLU B 1 111 ? 24.625 -30.375 -5.234 1 97.56 111 GLU B CA 1
ATOM 4503 C C . GLU B 1 111 ? 24.75 -28.859 -5.109 1 97.56 111 GLU B C 1
ATOM 4505 O O . GLU B 1 111 ? 24.531 -28.125 -6.082 1 97.56 111 GLU B O 1
ATOM 4510 N N . LYS B 1 112 ? 25.062 -28.391 -3.943 1 98.06 112 LYS B N 1
ATOM 4511 C CA . LYS B 1 112 ? 25.25 -26.969 -3.705 1 98.06 112 LYS B CA 1
ATOM 4512 C C . LYS B 1 112 ? 26.375 -26.406 -4.559 1 98.06 112 LYS B C 1
ATOM 4514 O O . LYS B 1 112 ? 26.312 -25.266 -5.02 1 98.06 112 LYS B O 1
ATOM 4519 N N . GLN B 1 113 ? 27.344 -27.203 -4.762 1 97.38 113 GLN B N 1
ATOM 4520 C CA . GLN B 1 113 ? 28.469 -26.781 -5.578 1 97.38 113 GLN B CA 1
ATOM 4521 C C . GLN B 1 113 ? 28.078 -26.641 -7.047 1 97.38 113 GLN B C 1
ATOM 4523 O O . GLN B 1 113 ? 28.594 -25.781 -7.758 1 97.38 113 GLN B O 1
ATOM 4528 N N . LYS B 1 114 ? 27.203 -27.531 -7.473 1 97.69 114 LYS B N 1
ATOM 4529 C CA . LYS B 1 114 ? 26.719 -27.453 -8.852 1 97.69 114 LYS B CA 1
ATOM 4530 C C . LYS B 1 114 ? 25.906 -26.188 -9.086 1 97.69 114 LYS B C 1
ATOM 4532 O O . LYS B 1 114 ? 25.953 -25.609 -10.172 1 97.69 114 LYS B O 1
ATOM 4537 N N . GLY B 1 115 ? 25.141 -25.828 -8.078 1 98.31 115 GLY B N 1
ATOM 4538 C CA . GLY B 1 115 ? 24.266 -24.672 -8.203 1 98.31 115 GLY B CA 1
ATOM 4539 C C . GLY B 1 115 ? 22.828 -25.031 -8.562 1 98.31 115 GLY B C 1
ATOM 4540 O O . GLY B 1 115 ? 22.547 -26.203 -8.875 1 98.31 115 GLY B O 1
ATOM 4541 N N . VAL B 1 116 ? 21.969 -24.047 -8.477 1 98.75 116 VAL B N 1
ATOM 4542 C CA . VAL B 1 116 ? 20.547 -24.312 -8.711 1 98.75 116 VAL B CA 1
ATOM 4543 C C . VAL B 1 116 ? 20.031 -23.422 -9.836 1 98.75 116 VAL B C 1
ATOM 4545 O O . VAL B 1 116 ? 20.703 -22.469 -10.234 1 98.75 116 VAL B O 1
ATOM 4548 N N . TYR B 1 117 ? 18.844 -23.812 -10.422 1 98.38 117 TYR B N 1
ATOM 4549 C CA . TYR B 1 117 ? 18.172 -22.938 -11.375 1 98.38 117 TYR B CA 1
ATOM 4550 C C . TYR B 1 117 ? 16.672 -22.953 -11.164 1 98.38 117 TYR B C 1
ATOM 4552 O O . TYR B 1 117 ? 16.125 -23.891 -10.562 1 98.38 117 TYR B O 1
ATOM 4560 N N . CYS B 1 118 ? 16.047 -21.922 -11.555 1 96.44 118 CYS B N 1
ATOM 4561 C CA . CYS B 1 118 ? 14.594 -21.75 -11.469 1 96.44 118 CYS B CA 1
ATOM 4562 C C . CYS B 1 118 ? 14.094 -20.859 -12.609 1 96.44 118 CYS B C 1
ATOM 4564 O O . CYS B 1 118 ? 14.789 -19.953 -13.047 1 96.44 118 CYS B O 1
ATOM 4566 N N . CYS B 1 119 ? 12.93 -21.234 -13.125 1 95.5 119 CYS B N 1
ATOM 4567 C CA . CYS B 1 119 ? 12.289 -20.406 -14.133 1 95.5 119 CYS B CA 1
ATOM 4568 C C . CYS B 1 119 ? 11.086 -19.672 -13.547 1 95.5 119 CYS B C 1
ATOM 4570 O O . CYS B 1 119 ? 10.008 -20.266 -13.406 1 95.5 119 CYS B O 1
ATOM 4572 N N . SER B 1 120 ? 11.266 -18.375 -13.203 1 93.06 120 SER B N 1
ATOM 4573 C CA . SER B 1 120 ? 10.18 -17.594 -12.633 1 93.06 120 SER B CA 1
ATOM 4574 C C . SER B 1 120 ? 10.539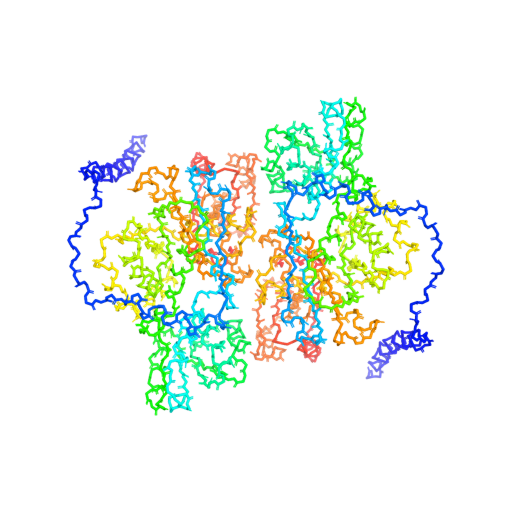 -16.109 -12.562 1 93.06 120 SER B C 1
ATOM 4576 O O . SER B 1 120 ? 11.57 -15.75 -11.984 1 93.06 120 SER B O 1
ATOM 4578 N N . ALA B 1 121 ? 9.664 -15.312 -13.125 1 88.38 121 ALA B N 1
ATOM 4579 C CA . ALA B 1 121 ? 9.836 -13.867 -13.023 1 88.38 121 ALA B CA 1
ATOM 4580 C C . ALA B 1 121 ? 9.055 -13.297 -11.844 1 88.38 121 ALA B C 1
ATOM 4582 O O . ALA B 1 121 ? 8.992 -12.078 -11.656 1 88.38 121 ALA B O 1
ATOM 4583 N N . GLY B 1 122 ? 8.5 -14.172 -11.016 1 89.62 122 GLY B N 1
ATOM 4584 C CA . GLY B 1 122 ? 7.621 -13.719 -9.945 1 89.62 122 GLY B CA 1
ATOM 4585 C C . GLY B 1 122 ? 8.109 -14.117 -8.562 1 89.62 122 GLY B C 1
ATOM 4586 O O . GLY B 1 122 ? 9.305 -14.07 -8.281 1 89.62 122 GLY B O 1
ATOM 4587 N N . ASN B 1 123 ? 7.184 -14.492 -7.75 1 92.25 123 ASN B N 1
ATOM 4588 C CA . ASN B 1 123 ? 7.422 -14.734 -6.332 1 92.25 123 ASN B CA 1
ATOM 4589 C C . ASN B 1 123 ? 8.406 -15.883 -6.117 1 92.25 123 ASN B C 1
ATOM 4591 O O . ASN B 1 123 ? 9.234 -15.836 -5.203 1 92.25 123 ASN B O 1
ATOM 4595 N N . GLN B 1 124 ? 8.344 -16.859 -6.965 1 94.44 124 GLN B N 1
ATOM 4596 C CA . GLN B 1 124 ? 9.258 -18 -6.824 1 94.44 124 GLN B CA 1
ATOM 4597 C C . GLN B 1 124 ? 10.695 -17.578 -7.16 1 94.44 124 GLN B C 1
ATOM 4599 O O . GLN B 1 124 ? 11.633 -18 -6.484 1 94.44 124 GLN B O 1
ATOM 4604 N N . GLY B 1 125 ? 10.789 -16.844 -8.227 1 96 125 GLY B N 1
ATOM 4605 C CA . GLY B 1 125 ? 12.117 -16.344 -8.586 1 96 125 GLY B CA 1
ATOM 4606 C C . GLY B 1 125 ? 12.766 -15.531 -7.488 1 96 125 GLY B C 1
ATOM 4607 O O . GLY B 1 125 ? 13.945 -15.719 -7.18 1 96 125 GLY B O 1
ATOM 4608 N N . VAL B 1 126 ? 12 -14.695 -6.883 1 95.31 126 VAL B N 1
ATOM 4609 C CA . VAL B 1 126 ? 12.492 -13.844 -5.805 1 95.31 126 VAL B CA 1
ATOM 4610 C C . VAL B 1 126 ? 12.836 -14.695 -4.586 1 95.31 126 VAL B C 1
ATOM 4612 O O . VAL B 1 126 ? 13.867 -14.477 -3.943 1 95.31 126 VAL B O 1
ATOM 4615 N N . ALA B 1 127 ? 12.062 -15.656 -4.27 1 97.38 127 ALA B N 1
ATOM 4616 C CA . ALA B 1 127 ? 12.281 -16.547 -3.137 1 97.38 127 ALA B CA 1
ATOM 4617 C C . ALA B 1 127 ? 13.578 -17.344 -3.299 1 97.38 127 ALA B C 1
ATOM 4619 O O . ALA B 1 127 ? 14.375 -17.438 -2.361 1 97.38 127 ALA B O 1
ATOM 4620 N N . VAL B 1 128 ? 13.789 -17.844 -4.484 1 98.38 128 VAL B N 1
ATOM 4621 C CA . VAL B 1 128 ? 14.992 -18.625 -4.766 1 98.38 128 VAL B CA 1
ATOM 4622 C C . VAL B 1 128 ? 16.219 -17.719 -4.711 1 98.38 128 VAL B C 1
ATOM 4624 O O . VAL B 1 128 ? 17.266 -18.109 -4.176 1 98.38 128 VAL B O 1
ATOM 4627 N N . ALA B 1 129 ? 16.062 -16.516 -5.234 1 98.06 129 ALA B N 1
ATOM 4628 C CA . ALA B 1 129 ? 17.156 -15.547 -5.195 1 98.06 129 ALA B CA 1
ATOM 4629 C C . ALA B 1 129 ? 17.578 -15.258 -3.76 1 98.06 129 ALA B C 1
ATOM 4631 O O . ALA B 1 129 ? 18.766 -15.305 -3.438 1 98.06 129 ALA B O 1
ATOM 4632 N N . PHE B 1 130 ? 16.688 -15.055 -2.891 1 97.38 130 PHE B N 1
ATOM 4633 C CA . PHE B 1 130 ? 16.984 -14.82 -1.484 1 97.38 130 PHE B CA 1
ATOM 4634 C C . PHE B 1 130 ? 17.703 -16.016 -0.869 1 97.38 130 PHE B C 1
ATOM 4636 O O . PHE B 1 130 ? 18.703 -15.867 -0.173 1 97.38 130 PHE B O 1
ATOM 4643 N N . ALA B 1 131 ? 17.109 -17.219 -1.112 1 98.44 131 ALA B N 1
ATOM 4644 C CA . ALA B 1 131 ? 17.656 -18.438 -0.53 1 98.44 131 ALA B CA 1
ATOM 4645 C C . ALA B 1 131 ? 19.109 -18.656 -0.965 1 98.44 131 ALA B C 1
ATOM 4647 O O . ALA B 1 131 ? 19.969 -19 -0.147 1 98.44 131 ALA B O 1
ATOM 4648 N N . CYS B 1 132 ? 19.359 -18.422 -2.236 1 98.56 132 CYS B N 1
ATOM 4649 C CA . CYS B 1 132 ? 20.719 -18.562 -2.771 1 98.56 132 CYS B CA 1
ATOM 4650 C C . CYS B 1 132 ? 21.688 -17.609 -2.086 1 98.56 132 CYS B C 1
ATOM 4652 O O . CYS B 1 132 ? 22.75 -18.031 -1.631 1 98.56 132 CYS B O 1
ATOM 4654 N N . ASN B 1 133 ? 21.281 -16.391 -2.01 1 97.5 133 ASN B N 1
ATOM 4655 C CA . ASN B 1 133 ? 22.141 -15.375 -1.385 1 97.5 133 ASN B CA 1
ATOM 4656 C C . ASN B 1 133 ? 22.375 -15.688 0.09 1 97.5 133 ASN B C 1
ATOM 4658 O O . ASN B 1 133 ? 23.516 -15.633 0.558 1 97.5 133 ASN B O 1
ATOM 4662 N N . HIS B 1 134 ? 21.344 -16.031 0.799 1 96.31 134 HIS B N 1
ATOM 4663 C CA . HIS B 1 134 ? 21.438 -16.281 2.234 1 96.31 134 HIS B CA 1
ATOM 4664 C C . HIS B 1 134 ? 22.297 -17.516 2.529 1 96.31 134 HIS B C 1
ATOM 4666 O O . HIS B 1 134 ? 23.047 -17.516 3.498 1 96.31 134 HIS B O 1
ATOM 4672 N N . LEU B 1 135 ? 22.203 -18.516 1.7 1 97.75 135 LEU B N 1
ATOM 4673 C CA . LEU B 1 135 ? 22.875 -19.797 1.951 1 97.75 135 LEU B CA 1
ATOM 4674 C C . LEU B 1 135 ? 24.172 -19.891 1.143 1 97.75 135 LEU B C 1
ATOM 4676 O O . LEU B 1 135 ? 24.859 -20.906 1.185 1 97.75 135 LEU B O 1
ATOM 4680 N N . LYS B 1 136 ? 24.469 -18.875 0.348 1 97.69 136 LYS B N 1
ATOM 4681 C CA . LYS B 1 136 ? 25.688 -18.75 -0.432 1 97.69 136 LYS B CA 1
ATOM 4682 C C . LYS B 1 136 ? 25.812 -19.875 -1.454 1 97.69 136 LYS B C 1
ATOM 4684 O O . LYS B 1 136 ? 26.859 -20.531 -1.549 1 97.69 136 LYS B O 1
ATOM 4689 N N . VAL B 1 137 ? 24.766 -20.141 -2.102 1 98.62 137 VAL B N 1
ATOM 4690 C CA . VAL B 1 137 ? 24.703 -21.109 -3.199 1 98.62 137 VAL B CA 1
ATOM 4691 C C . VAL B 1 137 ? 24.438 -20.375 -4.516 1 98.62 137 VAL B C 1
ATOM 4693 O O . VAL B 1 137 ? 23.578 -19.5 -4.586 1 98.62 137 VAL B O 1
ATOM 4696 N N . LYS B 1 138 ? 25.172 -20.672 -5.523 1 98.5 138 LYS B N 1
ATOM 4697 C CA . LYS B 1 138 ? 25 -20.016 -6.812 1 98.5 138 LYS B CA 1
ATOM 4698 C C . LYS B 1 138 ? 23.719 -20.484 -7.5 1 98.5 138 LYS B C 1
ATOM 4700 O O . LYS B 1 138 ? 23.359 -21.672 -7.43 1 98.5 138 LYS B O 1
ATOM 4705 N N . GLY B 1 139 ? 23.047 -19.578 -8.094 1 98.56 139 GLY B N 1
ATOM 4706 C CA . GLY B 1 139 ? 21.828 -19.922 -8.797 1 98.56 139 GLY B CA 1
ATOM 4707 C C . GLY B 1 139 ? 21.625 -19.109 -10.07 1 98.56 139 GLY B C 1
ATOM 4708 O O . GLY B 1 139 ? 22.25 -18.062 -10.25 1 98.56 139 GLY B O 1
ATOM 4709 N N . ILE B 1 140 ? 20.828 -19.656 -10.969 1 98.69 140 ILE B N 1
ATOM 4710 C CA . ILE B 1 140 ? 20.422 -18.984 -12.203 1 98.69 140 ILE B CA 1
ATOM 4711 C C . ILE B 1 140 ? 18.891 -18.875 -12.25 1 98.69 140 ILE B C 1
ATOM 4713 O O . ILE B 1 140 ? 18.188 -19.875 -12.094 1 98.69 140 ILE B O 1
ATOM 4717 N N . ILE B 1 141 ? 18.422 -17.672 -12.398 1 98.56 141 ILE B N 1
ATOM 4718 C CA . ILE B 1 141 ? 17 -17.469 -12.578 1 98.56 141 ILE B CA 1
ATOM 4719 C C . ILE B 1 141 ? 16.703 -17.125 -14.039 1 98.56 141 ILE B C 1
ATOM 4721 O O . ILE B 1 141 ? 17.203 -16.125 -14.562 1 98.56 141 ILE B O 1
ATOM 4725 N N . PHE B 1 142 ? 15.883 -17.984 -14.664 1 97.75 142 PHE B N 1
ATOM 4726 C CA . PHE B 1 142 ? 15.461 -17.75 -16.031 1 97.75 142 PHE B CA 1
ATOM 4727 C C . PHE B 1 142 ? 14.141 -16.984 -16.078 1 97.75 142 PHE B C 1
ATOM 4729 O O . PHE B 1 142 ? 13.203 -17.328 -15.344 1 97.75 142 PHE B O 1
ATOM 4736 N N . VAL B 1 143 ? 14.133 -15.953 -16.875 1 96.19 143 VAL B N 1
ATOM 4737 C CA . VAL B 1 143 ? 12.914 -15.18 -17.078 1 96.19 143 VAL B CA 1
ATOM 4738 C C . VAL B 1 143 ? 12.695 -14.938 -18.578 1 96.19 143 VAL B C 1
ATOM 4740 O O . VAL B 1 143 ? 13.656 -14.883 -19.344 1 96.19 143 VAL B O 1
ATOM 4743 N N . PRO B 1 144 ? 11.461 -14.844 -18.969 1 93.81 144 PRO B N 1
ATOM 4744 C CA . PRO B 1 144 ? 11.211 -14.516 -20.375 1 93.81 144 PRO B CA 1
ATOM 4745 C C . PRO B 1 144 ? 11.859 -13.203 -20.797 1 93.81 144 PRO B C 1
ATOM 4747 O O . PRO B 1 144 ? 12.016 -12.289 -19.969 1 93.81 144 PRO B O 1
ATOM 4750 N N . GLN B 1 145 ? 12.102 -13.094 -22.031 1 91.38 145 GLN B N 1
ATOM 4751 C CA . GLN B 1 145 ? 12.734 -11.906 -22.594 1 91.38 145 GLN B CA 1
ATOM 4752 C C . GLN B 1 145 ? 11.828 -10.688 -22.453 1 91.38 145 GLN B C 1
ATOM 4754 O O . GLN B 1 145 ? 12.312 -9.547 -22.438 1 91.38 145 GLN B O 1
ATOM 4759 N N . THR B 1 146 ? 10.609 -10.906 -22.297 1 86.75 146 THR B N 1
ATOM 4760 C CA . THR B 1 146 ? 9.625 -9.828 -22.234 1 86.75 146 THR B CA 1
ATOM 4761 C C . THR B 1 146 ? 9.406 -9.391 -20.781 1 86.75 146 THR B C 1
ATOM 4763 O O . THR B 1 146 ? 8.586 -8.508 -20.516 1 86.75 146 THR B O 1
ATOM 4766 N N . THR B 1 147 ? 10.133 -9.922 -19.844 1 86.75 147 THR B N 1
ATOM 4767 C CA . THR B 1 147 ? 9.945 -9.617 -18.422 1 86.75 147 THR B CA 1
ATOM 4768 C C . THR B 1 147 ? 10.305 -8.164 -18.141 1 86.75 147 THR B C 1
ATOM 4770 O O . THR B 1 147 ? 11.367 -7.688 -18.547 1 86.75 147 THR B O 1
ATOM 4773 N N . PRO B 1 148 ? 9.367 -7.453 -17.484 1 80.12 148 PRO B N 1
ATOM 4774 C CA . PRO B 1 148 ? 9.664 -6.07 -17.094 1 80.12 148 PRO B CA 1
ATOM 4775 C C . PRO B 1 148 ? 10.922 -5.953 -16.25 1 80.12 148 PRO B C 1
ATOM 4777 O O . PRO B 1 148 ? 11.195 -6.812 -15.406 1 80.12 148 PRO B O 1
ATOM 4780 N N . ASN B 1 149 ? 11.562 -4.832 -16.391 1 79.06 149 ASN B N 1
ATOM 4781 C CA . ASN B 1 149 ? 12.844 -4.602 -15.734 1 79.06 149 ASN B CA 1
ATOM 4782 C C . ASN B 1 149 ? 12.695 -4.562 -14.219 1 79.06 149 ASN B C 1
ATOM 4784 O O . ASN B 1 149 ? 13.594 -4.984 -13.492 1 79.06 149 ASN B O 1
ATOM 4788 N N . ASP B 1 150 ? 11.617 -4.066 -13.789 1 78.5 150 ASP B N 1
ATOM 4789 C CA . ASP B 1 150 ? 11.414 -3.959 -12.344 1 78.5 150 ASP B CA 1
ATOM 4790 C C . ASP B 1 150 ? 11.414 -5.336 -11.688 1 78.5 150 ASP B C 1
ATOM 4792 O O . ASP B 1 150 ? 11.898 -5.496 -10.562 1 78.5 150 ASP B O 1
ATOM 4796 N N . LYS B 1 151 ? 10.891 -6.312 -12.328 1 86.06 151 LYS B N 1
ATOM 4797 C CA . LYS B 1 151 ? 10.883 -7.676 -11.812 1 86.06 151 LYS B CA 1
ATOM 4798 C C . LYS B 1 151 ? 12.289 -8.266 -11.789 1 86.06 151 LYS B C 1
ATOM 4800 O O . LYS B 1 151 ? 12.672 -8.945 -10.836 1 86.06 151 LYS B O 1
ATOM 4805 N N . ILE B 1 152 ? 13.008 -7.949 -12.82 1 89.25 152 ILE B N 1
ATOM 4806 C CA . ILE B 1 152 ? 14.383 -8.422 -12.922 1 89.25 152 ILE B CA 1
ATOM 4807 C C . ILE B 1 152 ? 15.227 -7.809 -11.805 1 89.25 152 ILE B C 1
ATOM 4809 O O . ILE B 1 152 ? 15.977 -8.516 -11.125 1 89.25 152 ILE B O 1
ATOM 4813 N N . GLN B 1 153 ? 15.031 -6.543 -11.609 1 84.75 153 GLN B N 1
ATOM 4814 C CA . GLN B 1 153 ? 15.805 -5.836 -10.594 1 84.75 153 GLN B CA 1
ATOM 4815 C C . GLN B 1 153 ? 15.492 -6.367 -9.195 1 84.75 153 GLN B C 1
ATOM 4817 O O . GLN B 1 153 ? 16.375 -6.461 -8.352 1 84.75 153 GLN B O 1
ATOM 4822 N N . ARG B 1 154 ? 14.32 -6.715 -8.977 1 87.75 154 ARG B N 1
ATOM 4823 C CA . ARG B 1 154 ? 13.93 -7.254 -7.68 1 87.75 154 ARG B CA 1
ATOM 4824 C C . ARG B 1 154 ? 14.633 -8.578 -7.406 1 87.75 154 ARG B C 1
ATOM 4826 O O . ARG B 1 154 ? 15.109 -8.82 -6.297 1 87.75 154 ARG B O 1
ATOM 4833 N N . ILE B 1 155 ? 14.672 -9.445 -8.391 1 94.25 155 ILE B N 1
ATOM 4834 C CA . ILE B 1 155 ? 15.367 -10.727 -8.266 1 94.25 155 ILE B CA 1
ATOM 4835 C C . ILE B 1 155 ? 16.844 -10.484 -7.965 1 94.25 155 ILE B C 1
ATOM 4837 O O . ILE B 1 155 ? 17.406 -11.109 -7.062 1 94.25 155 ILE B O 1
ATOM 4841 N N . LYS B 1 156 ? 17.406 -9.547 -8.648 1 92.69 156 LYS B N 1
ATOM 4842 C CA . LYS B 1 156 ? 18.828 -9.242 -8.469 1 92.69 156 LYS B CA 1
ATOM 4843 C C . LYS B 1 156 ? 19.078 -8.664 -7.078 1 92.69 156 LYS B C 1
ATOM 4845 O O . LYS B 1 156 ? 20.109 -8.961 -6.461 1 92.69 156 LYS B O 1
ATOM 4850 N N . GLU B 1 157 ? 18.172 -7.887 -6.637 1 87 157 GLU B N 1
ATOM 4851 C CA . GLU B 1 157 ? 18.328 -7.266 -5.324 1 87 157 GLU B CA 1
ATOM 4852 C C . GLU B 1 157 ? 18.344 -8.32 -4.215 1 87 157 GLU B C 1
ATOM 4854 O O . GLU B 1 157 ? 19.125 -8.211 -3.266 1 87 157 GLU B O 1
ATOM 4859 N N . PHE B 1 158 ? 17.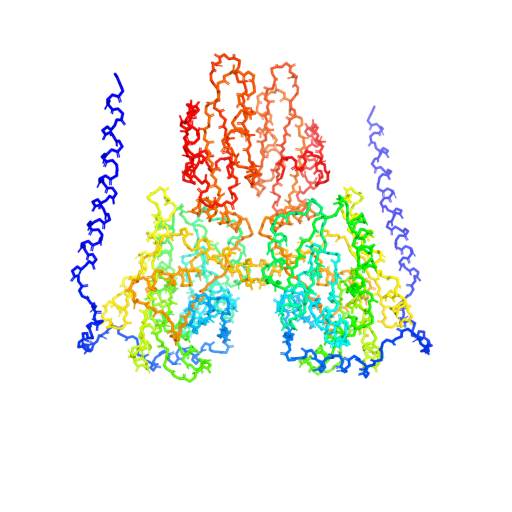578 -9.32 -4.312 1 92 158 PHE B N 1
ATOM 4860 C CA . PHE B 1 158 ? 17.516 -10.367 -3.295 1 92 158 PHE B CA 1
ATOM 4861 C C . PHE B 1 158 ? 18.641 -11.367 -3.475 1 92 158 PHE B C 1
ATOM 4863 O O . PHE B 1 158 ? 19.125 -11.945 -2.5 1 92 158 PHE B O 1
ATOM 4870 N N . GLY B 1 159 ? 19.047 -11.555 -4.738 1 96.19 159 GLY B N 1
ATOM 4871 C CA . GLY B 1 159 ? 20.016 -12.586 -5.043 1 96.19 159 GLY B CA 1
ATOM 4872 C C . GLY B 1 159 ? 21.453 -12.094 -4.938 1 96.19 159 GLY B C 1
ATOM 4873 O O . GLY B 1 159 ? 22.375 -12.891 -4.723 1 96.19 159 GLY B O 1
ATOM 4874 N N . LYS B 1 160 ? 21.641 -10.766 -5.172 1 93.81 160 LYS B N 1
ATOM 4875 C CA . LYS B 1 160 ? 22.969 -10.141 -5.152 1 93.81 160 LYS B CA 1
ATOM 4876 C C . LYS B 1 160 ? 23.953 -10.906 -6.027 1 93.81 160 LYS B C 1
ATOM 4878 O O . LYS B 1 160 ? 23.641 -11.234 -7.18 1 93.81 160 LYS B O 1
ATOM 4883 N N . GLU B 1 161 ? 25.172 -11.211 -5.539 1 96.44 161 GLU B N 1
ATOM 4884 C CA . GLU B 1 161 ? 26.219 -11.82 -6.355 1 96.44 161 GLU B CA 1
ATOM 4885 C C . GLU B 1 161 ? 25.984 -13.312 -6.527 1 96.44 161 GLU B C 1
ATOM 4887 O O . GLU B 1 161 ? 26.641 -13.961 -7.352 1 96.44 161 GLU B O 1
ATOM 4892 N N . PHE B 1 162 ? 25.031 -13.875 -5.934 1 98.12 162 PHE B N 1
ATOM 4893 C CA . PHE B 1 162 ? 24.844 -15.32 -5.949 1 98.12 162 PHE B CA 1
ATOM 4894 C C . PHE B 1 162 ? 23.828 -15.727 -7.008 1 98.12 162 PHE B C 1
ATOM 4896 O O . PHE B 1 162 ? 23.594 -16.922 -7.23 1 98.12 162 PHE B O 1
ATOM 4903 N N . ILE B 1 163 ? 23.219 -14.688 -7.668 1 98.06 163 ILE B N 1
ATOM 4904 C CA . ILE B 1 163 ? 22.219 -15.023 -8.68 1 98.06 163 ILE B CA 1
ATOM 4905 C C . ILE B 1 163 ? 22.609 -14.406 -10.016 1 98.06 163 ILE B C 1
ATOM 4907 O O . ILE B 1 163 ? 23.031 -13.25 -10.07 1 98.06 163 ILE B O 1
ATOM 4911 N N . GLU B 1 164 ? 22.469 -15.164 -11.016 1 98 164 GLU B N 1
ATOM 4912 C CA . GLU B 1 164 ? 22.469 -14.695 -12.398 1 98 164 GLU B CA 1
ATOM 4913 C C . GLU B 1 164 ? 21.078 -14.773 -13.008 1 98 164 GLU B C 1
ATOM 4915 O O . GLU B 1 164 ? 20.391 -15.789 -12.891 1 98 164 GLU B O 1
ATOM 4920 N N . VAL B 1 165 ? 20.656 -13.664 -13.594 1 97.94 165 VAL B N 1
ATOM 4921 C CA . VAL B 1 165 ? 19.375 -13.664 -14.289 1 97.94 165 VAL B CA 1
ATOM 4922 C C . VAL B 1 165 ? 19.594 -13.844 -15.789 1 97.94 165 VAL B C 1
ATOM 4924 O O . VAL B 1 165 ? 20.375 -13.109 -16.406 1 97.94 165 VAL B O 1
ATOM 4927 N N . LYS B 1 166 ? 18.922 -14.828 -16.391 1 97.56 166 LYS B N 1
ATOM 4928 C CA . LYS B 1 166 ? 19.047 -15.094 -17.812 1 97.56 166 LYS B CA 1
ATOM 4929 C C . LYS B 1 166 ? 17.719 -14.906 -18.531 1 97.56 166 LYS B C 1
ATOM 4931 O O . LYS B 1 166 ? 16.688 -15.461 -18.109 1 97.56 166 LYS B O 1
ATOM 4936 N N . LEU B 1 167 ? 17.797 -14.125 -19.531 1 96.31 167 LEU B N 1
ATOM 4937 C CA . LEU B 1 167 ? 16.641 -13.953 -20.391 1 96.31 167 LEU B CA 1
ATOM 4938 C C . LEU B 1 167 ? 16.562 -15.078 -21.422 1 96.31 167 LEU B C 1
ATOM 4940 O O . LEU B 1 167 ? 17.531 -15.352 -22.109 1 96.31 167 LEU B O 1
ATOM 4944 N N . ALA B 1 168 ? 15.453 -15.734 -21.406 1 95 168 ALA B N 1
ATOM 4945 C CA . ALA B 1 168 ? 15.312 -16.875 -22.312 1 95 168 ALA B CA 1
ATOM 4946 C C . ALA B 1 168 ? 13.867 -17.016 -22.797 1 95 168 ALA B C 1
ATOM 4948 O O . ALA B 1 168 ? 12.938 -16.969 -21.984 1 95 168 ALA B O 1
ATOM 4949 N N . GLY B 1 169 ? 13.742 -17.156 -24.062 1 92.38 169 GLY B N 1
ATOM 4950 C CA . GLY B 1 169 ? 12.422 -17.391 -24.625 1 92.38 169 GLY B CA 1
ATOM 4951 C C . GLY B 1 169 ? 11.531 -16.156 -24.594 1 92.38 169 GLY B C 1
ATOM 4952 O O . GLY B 1 169 ? 11.82 -15.195 -23.875 1 92.38 169 GLY B O 1
ATOM 4953 N N . LEU B 1 170 ? 10.422 -16.281 -25.359 1 87.75 170 LEU B N 1
ATOM 4954 C CA . LEU B 1 170 ? 9.477 -15.172 -25.422 1 87.75 170 LEU B CA 1
ATOM 4955 C C . LEU B 1 170 ? 8.289 -15.414 -24.5 1 87.75 170 LEU B C 1
ATOM 4957 O O . LEU B 1 170 ? 7.676 -14.461 -24.016 1 87.75 170 LEU B O 1
ATOM 4961 N N . SER B 1 171 ? 8.008 -16.672 -24.312 1 86.12 171 SER B N 1
ATOM 4962 C CA . SER B 1 171 ? 6.934 -17.062 -23.406 1 86.12 171 SER B CA 1
ATOM 4963 C C . SER B 1 171 ? 7.484 -17.797 -22.188 1 86.12 171 SER B C 1
ATOM 4965 O O . SER B 1 171 ? 8.625 -18.266 -22.203 1 86.12 171 SER B O 1
ATOM 4967 N N . LEU B 1 172 ? 6.684 -17.859 -21.234 1 85.25 172 LEU B N 1
ATOM 4968 C CA . LEU B 1 172 ? 7.082 -18.594 -20.047 1 85.25 172 LEU B CA 1
ATOM 4969 C C . LEU B 1 172 ? 7.352 -20.062 -20.359 1 85.25 172 LEU B C 1
ATOM 4971 O O . LEU B 1 172 ? 8.273 -20.656 -19.812 1 85.25 172 LEU B O 1
ATOM 4975 N N . GLN B 1 173 ? 6.57 -20.609 -21.234 1 85.69 173 GLN B N 1
ATOM 4976 C CA . GLN B 1 173 ? 6.742 -22.016 -21.641 1 85.69 173 GLN B CA 1
ATOM 4977 C C . GLN B 1 173 ? 8.078 -22.219 -22.344 1 85.69 173 GLN B C 1
ATOM 4979 O O . GLN B 1 173 ? 8.812 -23.156 -22.031 1 85.69 173 GLN B O 1
ATOM 4984 N N . ASP B 1 174 ? 8.305 -21.281 -23.203 1 90.12 174 ASP B N 1
ATOM 4985 C CA . ASP B 1 174 ? 9.578 -21.344 -23.906 1 90.12 174 ASP B CA 1
ATOM 4986 C C . ASP B 1 174 ? 10.75 -21.172 -22.953 1 90.12 174 ASP B C 1
ATOM 4988 O O . ASP B 1 174 ? 11.758 -21.891 -23.062 1 90.12 174 ASP B O 1
ATOM 4992 N N . CYS B 1 175 ? 10.539 -20.281 -22.109 1 94 175 CYS B N 1
ATOM 4993 C CA . CYS B 1 175 ? 11.578 -20 -21.125 1 94 175 CYS B CA 1
ATOM 4994 C C . CYS B 1 175 ? 11.852 -21.219 -20.25 1 94 175 CYS B C 1
ATOM 4996 O O . CYS B 1 175 ? 13.016 -21.562 -20.016 1 94 175 CYS B O 1
ATOM 4998 N N . ASP B 1 176 ? 10.852 -21.922 -19.844 1 92.19 176 ASP B N 1
ATOM 4999 C CA . ASP B 1 176 ? 10.992 -23.078 -18.969 1 92.19 176 ASP B CA 1
ATOM 5000 C C . ASP B 1 176 ? 11.695 -24.219 -19.703 1 92.19 176 ASP B C 1
ATOM 5002 O O . ASP B 1 176 ? 12.508 -24.938 -19.109 1 92.19 176 ASP B O 1
ATOM 5006 N N . GLN B 1 177 ? 11.391 -24.422 -20.938 1 93.75 177 GLN B N 1
ATOM 5007 C CA . GLN B 1 177 ? 12.023 -25.469 -21.734 1 93.75 177 GLN B CA 1
ATOM 5008 C C . GLN B 1 177 ? 13.523 -25.203 -21.875 1 93.75 177 GLN B C 1
ATOM 5010 O O . GLN B 1 177 ? 14.336 -26.125 -21.734 1 93.75 177 GLN B O 1
ATOM 5015 N N . ILE B 1 178 ? 13.789 -23.953 -22.109 1 96.56 178 ILE B N 1
ATOM 5016 C CA . ILE B 1 178 ? 15.188 -23.578 -22.266 1 96.56 178 ILE B CA 1
ATOM 5017 C C . ILE B 1 178 ? 15.922 -23.75 -20.938 1 96.56 178 ILE B C 1
ATOM 5019 O O . ILE B 1 178 ? 17.031 -24.281 -20.906 1 96.56 178 ILE B O 1
ATOM 5023 N N . ALA B 1 179 ? 15.297 -23.328 -19.938 1 96.81 179 ALA B N 1
ATOM 5024 C CA . ALA B 1 179 ? 15.891 -23.438 -18.609 1 96.81 179 ALA B CA 1
ATOM 5025 C C . ALA B 1 179 ? 16.141 -24.891 -18.234 1 96.81 179 ALA B C 1
ATOM 5027 O O . ALA B 1 179 ? 17.203 -25.234 -17.688 1 96.81 179 ALA B O 1
ATOM 5028 N N . THR B 1 180 ? 15.203 -25.75 -18.531 1 95.94 180 THR B N 1
ATOM 5029 C CA . THR B 1 180 ? 15.312 -27.172 -18.203 1 95.94 180 THR B CA 1
ATOM 5030 C C . THR B 1 180 ? 16.469 -27.812 -18.969 1 95.94 180 THR B C 1
ATOM 5032 O O . THR B 1 180 ? 17.266 -28.547 -18.391 1 95.94 180 THR B O 1
ATOM 5035 N N . LYS B 1 181 ? 16.531 -27.5 -20.203 1 97.38 181 LYS B N 1
ATOM 5036 C CA . LYS B 1 181 ? 17.625 -28.031 -21.016 1 97.38 181 LYS B CA 1
ATOM 5037 C C . LYS B 1 181 ? 18.984 -27.531 -20.516 1 97.38 181 LYS B C 1
ATOM 5039 O O . LYS B 1 181 ? 19.922 -28.312 -20.406 1 97.38 181 LYS B O 1
ATOM 5044 N N . TYR B 1 182 ? 19.016 -26.297 -20.266 1 97.62 182 TYR B N 1
ATOM 5045 C CA . TYR B 1 182 ? 20.25 -25.703 -19.75 1 97.62 182 TYR B CA 1
ATOM 5046 C C . TYR B 1 182 ? 20.672 -26.344 -18.438 1 97.62 182 TYR B C 1
ATOM 5048 O O . TYR B 1 182 ? 21.844 -26.656 -18.219 1 97.62 182 TYR B O 1
ATOM 5056 N N . GLY B 1 183 ? 19.719 -26.5 -17.531 1 97.44 183 GLY B N 1
ATOM 5057 C CA . GLY B 1 183 ? 19.984 -27.141 -16.25 1 97.44 183 GLY B CA 1
ATOM 5058 C C . GLY B 1 183 ? 20.516 -28.562 -16.391 1 97.44 183 GLY B C 1
ATOM 5059 O O . GLY B 1 183 ? 21.469 -28.938 -15.727 1 97.44 183 GLY B O 1
ATOM 5060 N N . GLU B 1 184 ? 19.922 -29.312 -17.281 1 97.06 184 GLU B N 1
ATOM 5061 C CA . GLU B 1 184 ? 20.359 -30.688 -17.547 1 97.06 184 GLU B CA 1
ATOM 5062 C C . GLU B 1 184 ? 21.766 -30.703 -18.125 1 97.06 184 GLU B C 1
ATOM 5064 O O . GLU B 1 184 ? 22.609 -31.5 -17.672 1 97.06 184 GLU B O 1
ATOM 5069 N N . ASP B 1 185 ? 22 -29.828 -19.047 1 97.81 185 ASP B N 1
ATOM 5070 C CA . ASP B 1 185 ? 23.297 -29.781 -19.719 1 97.81 185 ASP B CA 1
ATOM 5071 C C . ASP B 1 185 ? 24.406 -29.406 -18.75 1 97.81 185 ASP B C 1
ATOM 5073 O O . ASP B 1 185 ? 25.547 -29.859 -18.891 1 97.81 185 ASP B O 1
ATOM 5077 N N . ASN B 1 186 ? 24.094 -28.641 -17.781 1 97.69 186 ASN B N 1
ATOM 5078 C CA . ASN B 1 186 ? 25.125 -28.125 -16.875 1 97.69 186 ASN B CA 1
ATOM 5079 C C . ASN B 1 186 ? 25.031 -28.781 -15.5 1 97.69 186 ASN B C 1
ATOM 5081 O O . ASN B 1 186 ? 25.719 -28.359 -14.57 1 97.69 186 ASN B O 1
ATOM 5085 N N . LYS B 1 187 ? 24.109 -29.766 -15.359 1 97.31 187 LYS B N 1
ATOM 5086 C CA . LYS B 1 187 ? 23.938 -30.562 -14.156 1 97.31 187 LYS B CA 1
ATOM 5087 C C . LYS B 1 187 ? 23.562 -29.703 -12.961 1 97.31 187 LYS B C 1
ATOM 5089 O O . LYS B 1 187 ? 24.078 -29.906 -11.852 1 97.31 187 LYS B O 1
ATOM 5094 N N . LEU B 1 188 ? 22.797 -28.672 -13.258 1 98.12 188 LEU B N 1
ATOM 5095 C CA . LEU B 1 188 ? 22.281 -27.828 -12.195 1 98.12 188 LEU B CA 1
ATOM 5096 C C . LEU B 1 188 ? 21.078 -28.484 -11.516 1 98.12 188 LEU B C 1
ATOM 5098 O O . LEU B 1 188 ? 20.438 -29.359 -12.094 1 98.12 188 LEU B O 1
ATOM 5102 N N . ILE B 1 189 ? 20.844 -28.078 -10.273 1 98.25 189 ILE B N 1
ATOM 5103 C CA . ILE B 1 189 ? 19.703 -28.609 -9.531 1 98.25 189 ILE B CA 1
ATOM 5104 C C . ILE B 1 189 ? 18.5 -27.688 -9.727 1 98.25 189 ILE B C 1
ATOM 5106 O O . ILE B 1 189 ? 18.594 -26.469 -9.539 1 98.25 189 ILE B O 1
ATOM 5110 N N . SER B 1 190 ? 17.359 -28.281 -10.062 1 96.81 190 SER B N 1
ATOM 5111 C CA . SER B 1 190 ? 16.141 -27.516 -10.258 1 96.81 190 SER B CA 1
ATOM 5112 C C . SER B 1 190 ? 15.469 -27.188 -8.93 1 96.81 190 SER B C 1
ATOM 5114 O O . SER B 1 190 ? 15.562 -27.953 -7.973 1 96.81 190 SER B O 1
ATOM 5116 N N . VAL B 1 191 ? 14.852 -26.047 -8.844 1 96.25 191 VAL B N 1
ATOM 5117 C CA . VAL B 1 191 ? 13.969 -25.688 -7.734 1 96.25 191 VAL B CA 1
ATOM 5118 C C . VAL B 1 191 ? 12.562 -25.438 -8.258 1 96.25 191 VAL B C 1
ATOM 5120 O O . VAL B 1 191 ? 12.25 -24.312 -8.695 1 96.25 191 VAL B O 1
ATOM 5123 N N . ARG B 1 192 ? 11.711 -26.391 -8.102 1 92.31 192 ARG B N 1
ATOM 5124 C CA . ARG B 1 192 ? 10.352 -26.328 -8.625 1 92.31 192 ARG B CA 1
ATOM 5125 C C . ARG B 1 192 ? 9.32 -26.359 -7.492 1 92.31 192 ARG B C 1
ATOM 5127 O O . ARG B 1 192 ? 9.594 -26.891 -6.418 1 92.31 192 ARG B O 1
ATOM 5134 N N . LEU B 1 193 ? 8.141 -25.844 -7.809 1 91.19 193 LEU B N 1
ATOM 5135 C CA . LEU B 1 193 ? 7.113 -25.656 -6.789 1 91.19 193 LEU B CA 1
ATOM 5136 C C . LEU B 1 193 ? 6.461 -26.984 -6.41 1 91.19 193 LEU B C 1
ATOM 5138 O O . LEU B 1 193 ? 5.832 -27.078 -5.355 1 91.19 193 LEU B O 1
ATOM 5142 N N . ASP B 1 194 ? 6.582 -27.984 -7.266 1 88.56 194 ASP B N 1
ATOM 5143 C CA . ASP B 1 194 ? 5.914 -29.266 -6.996 1 88.56 194 ASP B CA 1
ATOM 5144 C C . ASP B 1 194 ? 6.875 -30.266 -6.355 1 88.56 194 ASP B C 1
ATOM 5146 O O . ASP B 1 194 ? 6.539 -31.438 -6.195 1 88.56 194 ASP B O 1
ATOM 5150 N N . GLU B 1 195 ? 8.023 -29.781 -5.992 1 92 195 GLU B N 1
ATOM 5151 C CA . GLU B 1 195 ? 9 -30.672 -5.363 1 92 195 GLU B CA 1
ATOM 5152 C C . GLU B 1 195 ? 8.695 -30.859 -3.879 1 92 195 GLU B C 1
ATOM 5154 O O . GLU B 1 195 ? 8.227 -29.938 -3.211 1 92 195 GLU B O 1
ATOM 5159 N N . LYS B 1 196 ? 9.047 -32.031 -3.432 1 93.56 196 LYS B N 1
ATOM 5160 C CA . LYS B 1 196 ? 8.742 -32.469 -2.068 1 93.56 196 LYS B CA 1
ATOM 5161 C C . LYS B 1 196 ? 9.32 -31.484 -1.049 1 93.56 196 LYS B C 1
ATOM 5163 O O . LYS B 1 196 ? 8.625 -31.031 -0.141 1 93.56 196 LYS B O 1
ATOM 5168 N N . ASP B 1 197 ? 10.602 -31.125 -1.204 1 96.12 197 ASP B N 1
ATOM 5169 C CA . ASP B 1 197 ? 11.281 -30.25 -0.25 1 96.12 197 ASP B CA 1
ATOM 5170 C C . ASP B 1 197 ? 10.633 -28.859 -0.221 1 96.12 197 ASP B C 1
ATOM 5172 O O . ASP B 1 197 ? 10.555 -28.234 0.835 1 96.12 197 ASP B O 1
ATOM 5176 N N . VAL B 1 198 ? 10.203 -28.422 -1.384 1 96.25 198 VAL B N 1
ATOM 5177 C CA . VAL B 1 198 ? 9.57 -27.109 -1.476 1 96.25 198 VAL B CA 1
ATOM 5178 C C . VAL B 1 198 ? 8.211 -27.141 -0.782 1 96.25 198 VAL B C 1
ATOM 5180 O O . VAL B 1 198 ? 7.895 -26.266 0.028 1 96.25 198 VAL B O 1
ATOM 5183 N N . ILE B 1 199 ? 7.457 -28.172 -1.018 1 95.31 199 ILE B N 1
ATOM 5184 C CA . ILE B 1 199 ? 6.125 -28.312 -0.442 1 95.31 199 ILE B CA 1
ATOM 5185 C C . ILE B 1 199 ? 6.227 -28.438 1.077 1 95.31 199 ILE B C 1
ATOM 5187 O O . ILE B 1 199 ? 5.496 -27.75 1.806 1 95.31 199 ILE B O 1
ATOM 5191 N N . GLU B 1 200 ? 7.141 -29.266 1.547 1 96.69 200 GLU B N 1
ATOM 5192 C CA . GLU B 1 200 ? 7.328 -29.422 2.984 1 96.69 200 GLU B CA 1
ATOM 5193 C C . GLU B 1 200 ? 7.734 -28.109 3.646 1 96.69 200 GLU B C 1
ATOM 5195 O O . GLU B 1 200 ? 7.262 -27.797 4.738 1 96.69 200 GLU B O 1
ATOM 5200 N N . GLY B 1 201 ? 8.539 -27.375 2.975 1 97.75 201 GLY B N 1
ATOM 5201 C CA . GLY B 1 201 ? 8.922 -26.062 3.486 1 97.75 201 GLY B CA 1
ATOM 5202 C C . GLY B 1 201 ? 7.754 -25.109 3.607 1 97.75 201 GLY B C 1
ATOM 5203 O O . GLY B 1 201 ? 7.59 -24.453 4.633 1 97.75 201 GLY B O 1
ATOM 5204 N N . CYS B 1 202 ? 6.934 -25.062 2.607 1 97.19 202 CYS B N 1
ATOM 5205 C CA . CYS B 1 202 ? 5.781 -24.172 2.584 1 97.19 202 CYS B CA 1
ATOM 5206 C C . CYS B 1 202 ? 4.738 -24.594 3.609 1 97.19 202 CYS B C 1
ATOM 5208 O O . CYS B 1 202 ? 3.918 -23.781 4.043 1 97.19 202 CYS B O 1
ATOM 5210 N N . SER B 1 203 ? 4.805 -25.828 4.039 1 96.75 203 SER B N 1
ATOM 5211 C CA . SER B 1 203 ? 3.799 -26.406 4.926 1 96.75 203 SER B CA 1
ATOM 5212 C C . SER B 1 203 ? 3.916 -25.844 6.34 1 96.75 203 SER B C 1
ATOM 5214 O O . SER B 1 203 ? 2.988 -25.969 7.141 1 96.75 203 SER B O 1
ATOM 5216 N N . GLY B 1 204 ? 5.047 -25.203 6.656 1 97.31 204 GLY B N 1
ATOM 5217 C CA . GLY B 1 204 ? 5.23 -24.578 7.953 1 97.31 204 GLY B CA 1
ATOM 5218 C C . GLY B 1 204 ? 4.156 -23.562 8.281 1 97.31 204 GLY B C 1
ATOM 5219 O O . GLY B 1 204 ? 3.887 -23.297 9.453 1 97.31 204 GLY B O 1
ATOM 5220 N N . VAL B 1 205 ? 3.521 -23.031 7.266 1 98.25 205 VAL B N 1
ATOM 5221 C CA . VAL B 1 205 ? 2.408 -22.109 7.449 1 98.25 205 VAL B CA 1
ATOM 5222 C C . VAL B 1 205 ? 1.316 -22.766 8.289 1 98.25 205 VAL B C 1
ATOM 5224 O O . VAL B 1 205 ? 0.75 -22.141 9.188 1 98.25 205 VAL B O 1
ATOM 5227 N N . GLY B 1 206 ? 1.075 -24.047 7.992 1 97.88 206 GLY B N 1
ATOM 5228 C CA . GLY B 1 206 ? 0.072 -24.797 8.742 1 97.88 206 GLY B CA 1
ATOM 5229 C C . GLY B 1 206 ? 0.446 -25 10.195 1 97.88 206 GLY B C 1
ATOM 5230 O O . GLY B 1 206 ? -0.407 -24.906 11.078 1 97.88 206 GLY B O 1
ATOM 5231 N N . ILE B 1 207 ? 1.699 -25.266 10.445 1 97.69 207 ILE B N 1
ATOM 5232 C CA . ILE B 1 207 ? 2.195 -25.438 11.805 1 97.69 207 ILE B CA 1
ATOM 5233 C C . ILE B 1 207 ? 1.938 -24.172 12.617 1 97.69 207 ILE B C 1
ATOM 5235 O O . ILE B 1 207 ? 1.373 -24.234 13.711 1 97.69 207 ILE B O 1
ATOM 5239 N N . GLU B 1 208 ? 2.281 -23.094 12.023 1 98 208 GLU B N 1
ATOM 5240 C CA . GLU B 1 208 ? 2.154 -21.812 12.727 1 98 208 GLU B CA 1
ATOM 5241 C C . GLU B 1 208 ? 0.69 -21.453 12.969 1 98 208 GLU B C 1
ATOM 5243 O O . GLU B 1 208 ? 0.348 -20.875 14 1 98 208 GLU B O 1
ATOM 5248 N N . ILE B 1 209 ? -0.163 -21.766 12.008 1 98.12 209 ILE B N 1
ATOM 5249 C CA . ILE B 1 209 ? -1.585 -21.484 12.164 1 98.12 209 ILE B CA 1
ATOM 5250 C C . ILE B 1 209 ? -2.131 -22.219 13.383 1 98.12 209 ILE B C 1
ATOM 5252 O O . ILE B 1 209 ? -2.805 -21.609 14.227 1 98.12 209 ILE B O 1
ATOM 5256 N N . LEU B 1 210 ? -1.816 -23.484 13.516 1 96.88 210 LEU B N 1
ATOM 5257 C CA . LEU B 1 210 ? -2.33 -24.281 14.625 1 96.88 210 LEU B CA 1
ATOM 5258 C C . LEU B 1 210 ? -1.731 -23.812 15.945 1 96.88 210 LEU B C 1
ATOM 5260 O O . LEU B 1 210 ? -2.432 -23.75 16.953 1 96.88 210 LEU B O 1
ATOM 5264 N N . GLU B 1 211 ? -0.453 -23.438 15.93 1 95.69 211 GLU B N 1
ATOM 5265 C CA . GLU B 1 211 ? 0.241 -23.078 17.172 1 95.69 211 GLU B CA 1
ATOM 5266 C C . GLU B 1 211 ? -0.169 -21.688 17.641 1 95.69 211 GLU B C 1
ATOM 5268 O O . GLU B 1 211 ? -0.277 -21.438 18.844 1 95.69 211 GLU B O 1
ATOM 5273 N N . ASP B 1 212 ? -0.403 -20.828 16.688 1 96.19 212 ASP B N 1
ATOM 5274 C CA . ASP B 1 212 ? -0.556 -19.422 17.047 1 96.19 212 ASP B CA 1
ATOM 5275 C C . ASP B 1 212 ? -2.029 -19.031 17.094 1 96.19 212 ASP B C 1
ATOM 5277 O O . ASP B 1 212 ? -2.361 -17.906 17.484 1 96.19 212 ASP B O 1
ATOM 5281 N N . PHE B 1 213 ? -2.936 -19.922 16.734 1 95.94 213 PHE B N 1
ATOM 5282 C CA . PHE B 1 213 ? -4.348 -19.562 16.75 1 95.94 213 PHE B CA 1
ATOM 5283 C C . PHE B 1 213 ? -4.766 -19.094 18.141 1 95.94 213 PHE B C 1
ATOM 5285 O O . PHE B 1 213 ? -4.547 -19.797 19.125 1 95.94 213 PHE B O 1
ATOM 5292 N N . PRO B 1 214 ? -5.41 -17.922 18.234 1 92.62 214 PRO B N 1
ATOM 5293 C CA . PRO B 1 214 ? -5.543 -17.266 19.547 1 92.62 214 PRO B CA 1
ATOM 5294 C C . PRO B 1 214 ? -6.77 -17.75 20.312 1 92.62 214 PRO B C 1
ATOM 5296 O O . PRO B 1 214 ? -6.875 -17.5 21.531 1 92.62 214 PRO B O 1
ATOM 5299 N N . LEU B 1 215 ? -7.719 -18.281 19.75 1 90.75 215 LEU B N 1
ATOM 5300 C CA . LEU B 1 215 ? -8.953 -18.656 20.422 1 90.75 215 LEU B CA 1
ATOM 5301 C C . LEU B 1 215 ? -8.93 -20.125 20.828 1 90.75 215 LEU B C 1
ATOM 5303 O O . LEU B 1 215 ? -8.203 -20.922 20.234 1 90.75 215 LEU B O 1
ATOM 5307 N N . LYS B 1 216 ? -9.727 -20.25 21.859 1 87.44 216 LYS B N 1
ATOM 5308 C CA . LYS B 1 216 ? -9.938 -21.641 22.25 1 87.44 216 LYS B CA 1
ATOM 5309 C C . LYS B 1 216 ? -10.922 -22.328 21.312 1 87.44 216 LYS B C 1
ATOM 5311 O O . LYS B 1 216 ? -11.812 -21.688 20.75 1 87.44 216 LYS B O 1
ATOM 5316 N N . GLY B 1 217 ? -10.617 -23.484 20.859 1 84.62 217 GLY B N 1
ATOM 5317 C CA . GLY B 1 217 ? -11.539 -24.203 20 1 84.62 217 GLY B CA 1
ATOM 5318 C C . GLY B 1 217 ? -10.914 -24.625 18.688 1 84.62 217 GLY B C 1
ATOM 5319 O O . GLY B 1 217 ? -9.727 -24.391 18.453 1 84.62 217 GLY B O 1
ATOM 5320 N N . LYS B 1 218 ? -11.891 -25.125 17.938 1 92.81 218 LYS B N 1
ATOM 5321 C CA . LYS B 1 218 ? -11.414 -25.656 16.672 1 92.81 218 LYS B CA 1
ATOM 5322 C C . LYS B 1 218 ? -11.453 -24.578 15.586 1 92.81 218 LYS B C 1
ATOM 5324 O O . LYS B 1 218 ? -12.25 -23.641 15.656 1 92.81 218 LYS B O 1
ATOM 5329 N N . ILE B 1 219 ? -10.555 -24.609 14.648 1 98 219 ILE B N 1
ATOM 5330 C CA . ILE B 1 219 ? -10.609 -23.828 13.422 1 98 219 ILE B CA 1
ATOM 5331 C C . ILE B 1 219 ? -11.594 -24.469 12.438 1 98 219 ILE B C 1
ATOM 5333 O O . ILE B 1 219 ? -11.422 -25.625 12.062 1 98 219 ILE B O 1
ATOM 5337 N N . ASP B 1 220 ? -12.609 -23.719 12.086 1 98.06 220 ASP B N 1
ATOM 5338 C CA . ASP B 1 220 ? -13.641 -24.266 11.211 1 98.06 220 ASP B CA 1
ATOM 5339 C C . ASP B 1 220 ? -13.156 -24.312 9.758 1 98.06 220 ASP B C 1
ATOM 5341 O O . ASP B 1 220 ? -13.391 -25.281 9.047 1 98.06 220 ASP B O 1
ATOM 5345 N N . TYR B 1 221 ? -12.516 -23.25 9.32 1 98.38 221 TYR B N 1
ATOM 5346 C CA . TYR B 1 221 ? -12.07 -23.156 7.934 1 98.38 221 TYR B CA 1
ATOM 5347 C C . TYR B 1 221 ? -10.664 -22.562 7.855 1 98.38 221 TYR B C 1
ATOM 5349 O O . TYR B 1 221 ? -10.336 -21.625 8.586 1 98.38 221 TYR B O 1
ATOM 5357 N N . VAL B 1 222 ? -9.852 -23.156 7.062 1 98.56 222 VAL B N 1
ATOM 5358 C CA . VAL B 1 222 ? -8.625 -22.547 6.555 1 98.56 222 VAL B CA 1
ATOM 5359 C C . VAL B 1 222 ? -8.734 -22.344 5.047 1 98.56 222 VAL B C 1
ATOM 5361 O O . VAL B 1 222 ? -9 -23.297 4.309 1 98.56 222 VAL B O 1
ATOM 5364 N N . ILE B 1 223 ? -8.578 -21.109 4.621 1 98.69 223 ILE B N 1
ATOM 5365 C CA . ILE B 1 223 ? -8.797 -20.766 3.223 1 98.69 223 ILE B CA 1
ATOM 5366 C C . ILE B 1 223 ? -7.496 -20.266 2.602 1 98.69 223 ILE B C 1
ATOM 5368 O O . ILE B 1 223 ? -6.801 -19.438 3.184 1 98.69 223 ILE B O 1
ATOM 5372 N N . PHE B 1 224 ? -7.145 -20.812 1.485 1 97.5 224 PHE B N 1
ATOM 5373 C CA . PHE B 1 224 ? -5.934 -20.406 0.784 1 97.5 224 PHE B CA 1
ATOM 5374 C C . PHE B 1 224 ? -6.188 -20.297 -0.714 1 97.5 224 PHE B C 1
ATOM 5376 O O . PHE B 1 224 ? -7.105 -20.922 -1.244 1 97.5 224 PHE B O 1
ATOM 5383 N N . PRO B 1 225 ? -5.363 -19.422 -1.409 1 96.19 225 PRO B N 1
ATOM 5384 C CA . PRO B 1 225 ? -5.457 -19.359 -2.869 1 96.19 225 PRO B CA 1
ATOM 5385 C C . PRO B 1 225 ? -4.711 -20.5 -3.562 1 96.19 225 PRO B C 1
ATOM 5387 O O . PRO B 1 225 ? -3.641 -20.906 -3.105 1 96.19 225 PRO B O 1
ATOM 5390 N N . ILE B 1 226 ? -5.301 -20.953 -4.637 1 91.19 226 ILE B N 1
ATOM 5391 C CA . ILE B 1 226 ? -4.668 -22.016 -5.41 1 91.19 226 ILE B CA 1
ATOM 5392 C C . ILE B 1 226 ? -3.928 -21.422 -6.602 1 91.19 226 ILE B C 1
ATOM 5394 O O . ILE B 1 226 ? -4.496 -20.625 -7.359 1 91.19 226 ILE B O 1
ATOM 5398 N N . SER B 1 227 ? -2.725 -21.688 -6.648 1 86.75 227 SER B N 1
ATOM 5399 C CA . SER B 1 227 ? -1.909 -21.469 -7.836 1 86.75 227 SER B CA 1
ATOM 5400 C C . SER B 1 227 ? -1.294 -22.766 -8.336 1 86.75 227 SER B C 1
ATOM 5402 O O . SER B 1 227 ? -1.99 -23.609 -8.906 1 86.75 227 SER B O 1
ATOM 5404 N N . SER B 1 228 ? -0.029 -23.031 -7.918 1 83.62 228 SER B N 1
ATOM 5405 C CA . SER B 1 228 ? 0.623 -24.297 -8.289 1 83.62 228 SER B CA 1
ATOM 5406 C C . SER B 1 228 ? 0.209 -25.422 -7.352 1 83.62 228 SER B C 1
ATOM 5408 O O . SER B 1 228 ? 0.577 -26.578 -7.57 1 83.62 228 SER B O 1
ATOM 5410 N N . GLY B 1 229 ? -0.53 -25.141 -6.418 1 88.94 229 GLY B N 1
ATOM 5411 C CA . GLY B 1 229 ? -0.996 -26.141 -5.473 1 88.94 229 GLY B CA 1
ATOM 5412 C C . GLY B 1 229 ? 0.002 -26.438 -4.367 1 88.94 229 GLY B C 1
ATOM 5413 O O . GLY B 1 229 ? -0.289 -27.203 -3.445 1 88.94 229 GLY B O 1
ATOM 5414 N N . THR B 1 230 ? 1.094 -25.766 -4.375 1 92.31 230 THR B N 1
ATOM 5415 C CA . THR B 1 230 ? 2.193 -26.016 -3.449 1 92.31 230 THR B CA 1
ATOM 5416 C C . THR B 1 230 ? 1.751 -25.781 -2.008 1 92.31 230 THR B C 1
ATOM 5418 O O . THR B 1 230 ? 1.899 -26.672 -1.16 1 92.31 230 THR B O 1
ATOM 5421 N N . LEU B 1 231 ? 1.186 -24.672 -1.723 1 94.62 231 LEU B N 1
ATOM 5422 C CA . LEU B 1 231 ? 0.732 -24.328 -0.381 1 94.62 231 LEU B CA 1
ATOM 5423 C C . LEU B 1 231 ? -0.39 -25.266 0.071 1 94.62 231 LEU B C 1
ATOM 5425 O O . LEU B 1 231 ? -0.372 -25.766 1.198 1 94.62 231 LEU B O 1
ATOM 5429 N N . GLY B 1 232 ? -1.275 -25.531 -0.812 1 93.75 232 GLY B N 1
ATOM 5430 C CA . GLY B 1 232 ? -2.428 -26.359 -0.506 1 93.75 232 GLY B CA 1
ATOM 5431 C C . GLY B 1 232 ? -2.053 -27.781 -0.151 1 93.75 232 GLY B C 1
ATOM 5432 O O . GLY B 1 232 ? -2.576 -28.344 0.812 1 93.75 232 GLY B O 1
ATOM 5433 N N . ALA B 1 233 ? -1.151 -28.328 -0.938 1 92.62 233 ALA B N 1
ATOM 5434 C CA . ALA B 1 233 ? -0.715 -29.688 -0.691 1 92.62 233 ALA B CA 1
ATOM 5435 C C . ALA B 1 233 ? -0.11 -29.828 0.704 1 92.62 233 ALA B C 1
ATOM 5437 O O . ALA B 1 233 ? -0.396 -30.797 1.416 1 92.62 233 ALA B O 1
ATOM 5438 N N . GLY B 1 234 ? 0.645 -28.875 1.078 1 93.31 234 GLY B N 1
ATOM 5439 C CA . GLY B 1 234 ? 1.297 -28.906 2.379 1 93.31 234 GLY B CA 1
ATOM 5440 C C . GLY B 1 234 ? 0.334 -28.688 3.533 1 93.31 234 GLY B C 1
ATOM 5441 O O . GLY B 1 234 ? 0.292 -29.5 4.465 1 93.31 234 GLY B O 1
ATOM 5442 N N . ILE B 1 235 ? -0.462 -27.703 3.43 1 94.75 235 ILE B N 1
ATOM 5443 C CA . ILE B 1 235 ? -1.354 -27.328 4.52 1 94.75 235 ILE B CA 1
ATOM 5444 C C . ILE B 1 235 ? -2.434 -28.406 4.691 1 94.75 235 ILE B C 1
ATOM 5446 O O . ILE B 1 235 ? -2.779 -28.766 5.816 1 94.75 235 ILE B O 1
ATOM 5450 N N . SER B 1 236 ? -2.959 -28.891 3.592 1 94.06 236 SER B N 1
ATOM 5451 C CA . SER B 1 236 ? -3.998 -29.906 3.676 1 94.06 236 SER B CA 1
ATOM 5452 C C . SER B 1 236 ? -3.457 -31.203 4.277 1 94.06 236 SER B C 1
ATOM 5454 O O . SER B 1 236 ? -4.141 -31.859 5.066 1 94.06 236 SER B O 1
ATOM 5456 N N . SER B 1 237 ? -2.254 -31.562 3.895 1 93.56 237 SER B N 1
ATOM 5457 C CA . SER B 1 237 ? -1.625 -32.75 4.465 1 93.56 237 SER B CA 1
ATOM 5458 C C . SER B 1 237 ? -1.45 -32.625 5.973 1 93.56 237 SER B C 1
ATOM 5460 O O . SER B 1 237 ? -1.758 -33.531 6.727 1 93.56 237 SER B O 1
ATOM 5462 N N . TYR B 1 238 ? -0.989 -31.484 6.367 1 95.38 238 TYR B N 1
ATOM 5463 C CA . TYR B 1 238 ? -0.716 -31.234 7.777 1 95.38 238 TYR B CA 1
ATOM 5464 C C . TYR B 1 238 ? -2.008 -31.203 8.586 1 95.38 238 TYR B C 1
ATOM 5466 O O . TYR B 1 238 ? -2.109 -31.875 9.625 1 95.38 238 TYR B O 1
ATOM 5474 N N . PHE B 1 239 ? -3.01 -30.547 8.148 1 95.69 239 PHE B N 1
ATOM 5475 C CA . PHE B 1 239 ? -4.266 -30.406 8.875 1 95.69 239 PHE B CA 1
ATOM 5476 C C . PHE B 1 239 ? -5.035 -31.719 8.891 1 95.69 239 PHE B C 1
ATOM 5478 O O . PHE B 1 239 ? -5.715 -32.031 9.867 1 95.69 239 PHE B O 1
ATOM 5485 N N . HIS B 1 240 ? -4.98 -32.469 7.797 1 93.75 240 HIS B N 1
ATOM 5486 C CA . HIS B 1 240 ? -5.625 -33.781 7.777 1 93.75 240 HIS B CA 1
ATOM 5487 C C . HIS B 1 240 ? -5.121 -34.656 8.914 1 93.75 240 HIS B C 1
ATOM 5489 O O . HIS B 1 240 ? -5.887 -35.438 9.484 1 93.75 240 HIS B O 1
ATOM 5495 N N . GLN B 1 241 ? -3.922 -34.5 9.25 1 93.38 241 GLN B N 1
ATOM 5496 C CA . GLN B 1 241 ? -3.283 -35.344 10.25 1 93.38 241 GLN B CA 1
ATOM 5497 C C . GLN B 1 241 ? -3.459 -34.781 11.648 1 93.38 241 GLN B C 1
ATOM 5499 O O . GLN B 1 241 ? -3.621 -35.531 12.617 1 93.38 241 GLN B O 1
ATOM 5504 N N . LEU B 1 242 ? -3.496 -33.469 11.82 1 94.94 242 LEU B N 1
ATOM 5505 C CA . LEU B 1 242 ? -3.406 -32.906 13.156 1 94.94 242 LEU B CA 1
ATOM 5506 C C . LEU B 1 242 ? -4.711 -32.219 13.547 1 94.94 242 LEU B C 1
ATOM 5508 O O . LEU B 1 242 ? -4.969 -31.984 14.727 1 94.94 242 LEU B O 1
ATOM 5512 N N . SER B 1 243 ? -5.488 -31.812 12.594 1 95.44 243 SER B N 1
ATOM 5513 C CA . SER B 1 243 ? -6.773 -31.156 12.805 1 95.44 243 SER B CA 1
ATOM 5514 C C . SER B 1 243 ? -7.781 -31.531 11.727 1 95.44 243 SER B C 1
ATOM 5516 O O . SER B 1 243 ? -8.25 -30.672 10.977 1 95.44 243 SER B O 1
ATOM 5518 N N . PRO B 1 244 ? -8.141 -32.844 11.695 1 93.69 244 PRO B N 1
ATOM 5519 C CA . PRO B 1 244 ? -8.984 -33.344 10.617 1 93.69 244 PRO B CA 1
ATOM 5520 C C . PRO B 1 244 ? -10.367 -32.688 10.594 1 93.69 244 PRO B C 1
ATOM 5522 O O . PRO B 1 244 ? -11.07 -32.781 9.586 1 93.69 244 PRO B O 1
ATOM 5525 N N . GLU B 1 245 ? -10.773 -32.062 11.625 1 95.06 245 GLU B N 1
ATOM 5526 C CA . GLU B 1 245 ? -12.086 -31.422 11.711 1 95.06 245 GLU B CA 1
ATOM 5527 C C . GLU B 1 245 ? -12.094 -30.062 11 1 95.06 245 GLU B C 1
ATOM 5529 O O . GLU B 1 245 ? -13.156 -29.5 10.758 1 95.06 245 GLU B O 1
ATOM 5534 N N . THR B 1 246 ? -10.922 -29.547 10.727 1 97.25 246 THR B N 1
ATOM 5535 C CA . THR B 1 246 ? -10.82 -28.266 10.023 1 97.25 246 THR B CA 1
ATOM 5536 C C . THR B 1 246 ? -11.086 -28.453 8.531 1 97.25 246 THR B C 1
ATOM 5538 O O . THR B 1 246 ? -10.5 -29.328 7.895 1 97.25 246 THR B O 1
ATOM 5541 N N . ASN B 1 247 ? -11.992 -27.703 8.008 1 97 247 ASN B N 1
ATOM 5542 C CA . ASN B 1 247 ? -12.219 -27.703 6.562 1 97 247 ASN B CA 1
ATOM 5543 C C . ASN B 1 247 ? -11.188 -26.844 5.836 1 97 247 ASN B C 1
ATOM 5545 O O . ASN B 1 247 ? -11 -25.672 6.18 1 97 247 ASN B O 1
ATOM 5549 N N . ILE B 1 248 ? -10.555 -27.469 4.891 1 97.19 248 ILE B N 1
ATOM 5550 C CA . ILE B 1 248 ? -9.562 -26.766 4.094 1 97.19 248 ILE B CA 1
ATOM 5551 C C . ILE B 1 248 ? -10.164 -26.359 2.754 1 97.19 248 ILE B C 1
ATOM 5553 O O . ILE B 1 248 ? -10.633 -27.203 1.99 1 97.19 248 ILE B O 1
ATOM 5557 N N . ILE B 1 249 ? -10.133 -25.031 2.463 1 97.62 249 ILE B N 1
ATOM 5558 C CA . ILE B 1 249 ? -10.789 -24.5 1.271 1 97.62 249 ILE B CA 1
ATOM 5559 C C . ILE B 1 249 ? -9.758 -23.859 0.348 1 97.62 249 ILE B C 1
ATOM 5561 O O . ILE B 1 249 ? -9.078 -22.906 0.731 1 97.62 249 ILE B O 1
ATOM 5565 N N . GLY B 1 250 ? -9.625 -24.422 -0.84 1 96.25 250 GLY B N 1
ATOM 5566 C CA . GLY B 1 250 ? -8.82 -23.797 -1.883 1 96.25 250 GLY B CA 1
ATOM 5567 C C . GLY B 1 250 ? -9.633 -22.922 -2.82 1 96.25 250 GLY B C 1
ATOM 5568 O O . GLY B 1 250 ? -10.711 -23.328 -3.277 1 96.25 250 GLY B O 1
ATOM 5569 N N . ILE B 1 251 ? -9.094 -21.703 -3.1 1 96.38 251 ILE B N 1
ATOM 5570 C CA . ILE B 1 251 ? -9.82 -20.766 -3.949 1 96.38 251 ILE B CA 1
ATOM 5571 C C . ILE B 1 251 ? -9.109 -20.625 -5.293 1 96.38 251 ILE B C 1
ATOM 5573 O O . ILE B 1 251 ? -7.93 -20.281 -5.348 1 96.38 251 ILE B O 1
ATOM 5577 N N . LYS B 1 252 ? -9.867 -20.906 -6.336 1 91.44 252 LYS B N 1
ATOM 5578 C CA . LYS B 1 252 ? -9.375 -20.75 -7.703 1 91.44 252 LYS B CA 1
ATOM 5579 C C . LYS B 1 252 ? -10.008 -19.547 -8.383 1 91.44 252 LYS B C 1
ATOM 5581 O O . LYS B 1 252 ? -11.234 -19.391 -8.367 1 91.44 252 LYS B O 1
ATOM 5586 N N . PRO B 1 253 ? -9.188 -18.656 -8.977 1 88.31 253 PRO B N 1
ATOM 5587 C CA . PRO B 1 253 ? -9.766 -17.531 -9.719 1 88.31 253 PRO B CA 1
ATOM 5588 C C . PRO B 1 253 ? -10.297 -17.953 -11.094 1 88.31 253 PRO B C 1
ATOM 5590 O O . PRO B 1 253 ? -9.727 -18.828 -11.742 1 88.31 253 PRO B O 1
ATOM 5593 N N . ILE B 1 254 ? -11.477 -17.391 -11.453 1 85.38 254 ILE B N 1
ATOM 5594 C CA . ILE B 1 254 ? -12.023 -17.516 -12.797 1 85.38 254 ILE B CA 1
ATOM 5595 C C . ILE B 1 254 ? -11.82 -16.203 -13.562 1 85.38 254 ILE B C 1
ATOM 5597 O O . ILE B 1 254 ? -12.133 -15.125 -13.055 1 85.38 254 ILE B O 1
ATOM 5601 N N . PHE B 1 255 ? -11.164 -16.391 -14.703 1 72.88 255 PHE B N 1
ATOM 5602 C CA . PHE B 1 255 ? -10.891 -15.203 -15.5 1 72.88 255 PHE B CA 1
ATOM 5603 C C . PHE B 1 255 ? -11.953 -15.016 -16.578 1 72.88 255 PHE B C 1
ATOM 5605 O O . PHE B 1 255 ? -12.516 -15.992 -17.078 1 72.88 255 PHE B O 1
ATOM 5612 N N . SER B 1 256 ? -12.43 -13.875 -16.672 1 59.81 256 SER B N 1
ATOM 5613 C CA . SER B 1 256 ? -13.391 -13.609 -17.734 1 59.81 256 SER B CA 1
ATOM 5614 C C . SER B 1 256 ? -12.812 -13.953 -19.109 1 59.81 256 SER B C 1
ATOM 5616 O O . SER B 1 256 ? -11.586 -13.977 -19.281 1 59.81 256 SER B O 1
ATOM 5618 N N . GLU B 1 257 ? -13.539 -14.719 -19.969 1 50.84 257 GLU B N 1
ATOM 5619 C CA . GLU B 1 257 ? -13.164 -15.18 -21.297 1 50.84 257 GLU B CA 1
ATOM 5620 C C . GLU B 1 257 ? -12.164 -14.227 -21.953 1 50.84 257 GLU B C 1
ATOM 5622 O O . GLU B 1 257 ? -11.281 -14.656 -22.703 1 50.84 257 GLU B O 1
ATOM 5627 N N . ASN B 1 258 ? -12.383 -13.023 -21.891 1 43.28 258 ASN B N 1
ATOM 5628 C CA . ASN B 1 258 ? -11.617 -12.086 -22.703 1 43.28 258 ASN B CA 1
ATOM 5629 C C . ASN B 1 258 ? -10.297 -11.711 -22.031 1 43.28 258 ASN B C 1
ATOM 5631 O O . ASN B 1 258 ? -9.562 -10.859 -22.531 1 43.28 258 ASN B O 1
ATOM 5635 N N . GLU B 1 259 ? -10.055 -12.172 -20.875 1 48.84 259 GLU B N 1
ATOM 5636 C CA . GLU B 1 259 ? -8.812 -11.773 -20.219 1 48.84 259 GLU B CA 1
ATOM 5637 C C . GLU B 1 259 ? -7.688 -12.766 -20.516 1 48.84 259 GLU B C 1
ATOM 5639 O O . GLU B 1 259 ? -7.598 -13.812 -19.875 1 48.84 259 GLU B O 1
ATOM 5644 N N . MET B 1 260 ? -7.25 -12.758 -21.766 1 41.62 260 MET B N 1
ATOM 5645 C CA . MET B 1 260 ? -6.184 -13.555 -22.359 1 41.62 260 MET B CA 1
ATOM 5646 C C . MET B 1 260 ? -5.027 -13.75 -21.391 1 41.62 260 MET B C 1
ATOM 5648 O O . MET B 1 260 ? -4.414 -14.812 -21.344 1 41.62 260 MET B O 1
ATOM 5652 N N . VAL B 1 261 ? -4.629 -12.695 -20.828 1 44.69 261 VAL B N 1
ATOM 5653 C CA . VAL B 1 261 ? -3.352 -12.68 -20.109 1 44.69 261 VAL B CA 1
ATOM 5654 C C . VAL B 1 261 ? -3.363 -13.734 -19.016 1 44.69 261 VAL B C 1
ATOM 5656 O O . VAL B 1 261 ? -2.346 -14.383 -18.75 1 44.69 261 VAL B O 1
ATOM 5659 N N . TYR B 1 262 ? -4.52 -13.969 -18.484 1 45.19 262 TYR B N 1
ATOM 5660 C CA . TYR B 1 262 ? -4.594 -14.906 -17.359 1 45.19 262 TYR B CA 1
ATOM 5661 C C . TYR B 1 262 ? -4.465 -16.344 -17.859 1 45.19 262 TYR B C 1
ATOM 5663 O O . TYR B 1 262 ? -3.975 -17.219 -17.125 1 45.19 262 TYR B O 1
ATOM 5671 N N . GLU B 1 263 ? -4.918 -16.562 -19.047 1 43.34 263 GLU B N 1
ATOM 5672 C CA . GLU B 1 263 ? -4.695 -17.891 -19.594 1 43.34 263 GLU B CA 1
ATOM 5673 C C . GLU B 1 263 ? -3.229 -18.297 -19.469 1 43.34 263 GLU B C 1
ATOM 5675 O O . GLU B 1 263 ? -2.918 -19.453 -19.141 1 43.34 263 GLU B O 1
ATOM 5680 N N . ASP B 1 264 ? -2.469 -17.328 -19.875 1 43.69 264 ASP B N 1
ATOM 5681 C CA . ASP B 1 264 ? -1.053 -17.672 -19.797 1 43.69 264 ASP B CA 1
ATOM 5682 C C . ASP B 1 264 ? -0.646 -17.969 -18.344 1 43.69 264 ASP B C 1
ATOM 5684 O O . ASP B 1 264 ? 0.155 -18.859 -18.094 1 43.69 264 ASP B O 1
ATOM 5688 N N . MET B 1 265 ? -1.179 -17.234 -17.484 1 44.75 265 MET B N 1
ATOM 5689 C CA . MET B 1 265 ? -0.928 -17.484 -16.062 1 44.75 265 MET B CA 1
ATOM 5690 C C . MET B 1 265 ? -1.425 -18.875 -15.672 1 44.75 265 MET B C 1
ATOM 5692 O O . MET B 1 265 ? -0.755 -19.594 -14.922 1 44.75 265 MET B O 1
ATOM 5696 N N . GLN B 1 266 ? -2.631 -19.203 -16.109 1 46.44 266 GLN B N 1
ATOM 5697 C CA . GLN B 1 266 ? -3.182 -20.516 -15.789 1 46.44 266 GLN B CA 1
ATOM 5698 C C . GLN B 1 266 ? -2.34 -21.625 -16.406 1 46.44 266 GLN B C 1
ATOM 5700 O O . GLN B 1 266 ? -2.129 -22.672 -15.789 1 46.44 266 GLN B O 1
ATOM 5705 N N . LYS B 1 267 ? -2.055 -21.438 -17.672 1 47.06 267 LYS B N 1
ATOM 5706 C CA . LYS B 1 267 ? -1.231 -22.453 -18.312 1 47.06 267 LYS B CA 1
ATOM 5707 C C . LYS B 1 267 ? 0.077 -22.672 -17.562 1 47.06 267 LYS B C 1
ATOM 5709 O O . LYS B 1 267 ? 0.566 -23.797 -17.469 1 47.06 267 LYS B O 1
ATOM 5714 N N . THR B 1 268 ? 0.684 -21.625 -17.156 1 45.81 268 THR B N 1
ATOM 5715 C CA . THR B 1 268 ? 1.928 -21.719 -16.406 1 45.81 268 THR B CA 1
ATOM 5716 C C . THR B 1 268 ? 1.687 -22.391 -15.047 1 45.81 268 THR B C 1
ATOM 5718 O O . THR B 1 268 ? 2.529 -23.141 -14.562 1 45.81 268 THR B O 1
ATOM 5721 N N . MET B 1 269 ? 0.556 -22.062 -14.453 1 48.75 269 MET B N 1
ATOM 5722 C CA . MET B 1 269 ? 0.196 -22.672 -13.18 1 48.75 269 MET B CA 1
ATOM 5723 C C . MET B 1 269 ? 0.107 -24.188 -13.328 1 48.75 269 MET B C 1
ATOM 5725 O O . MET B 1 269 ? 0.443 -24.938 -12.398 1 48.75 269 MET B O 1
ATOM 5729 N N . GLN B 1 270 ? -0.344 -24.656 -14.492 1 48.56 270 GLN B N 1
ATOM 5730 C CA . GLN B 1 270 ? -0.611 -26.062 -14.703 1 48.56 270 GLN B CA 1
ATOM 5731 C C . GLN B 1 270 ? 0.683 -26.844 -14.922 1 48.56 270 GLN B C 1
ATOM 5733 O O . GLN B 1 270 ? 0.741 -28.047 -14.672 1 48.56 270 GLN B O 1
ATOM 5738 N N . LEU B 1 271 ? 1.658 -26.203 -15.406 1 47.69 271 LEU B N 1
ATOM 5739 C CA . LEU B 1 271 ? 2.83 -27.016 -15.703 1 47.69 271 LEU B CA 1
ATOM 5740 C C . LEU B 1 271 ? 3.359 -27.688 -14.445 1 47.69 271 LEU B C 1
ATOM 5742 O O . LEU B 1 271 ? 3.863 -28.812 -14.5 1 47.69 271 LEU B O 1
ATOM 5746 N N . ASP B 1 272 ? 3.346 -27.031 -13.289 1 50.91 272 ASP B N 1
ATOM 5747 C CA . ASP B 1 272 ? 4.07 -27.516 -12.125 1 50.91 272 ASP B CA 1
ATOM 5748 C C . ASP B 1 272 ? 3.162 -28.359 -11.227 1 50.91 272 ASP B C 1
ATOM 5750 O O . ASP B 1 272 ? 3.625 -28.969 -10.258 1 50.91 272 ASP B O 1
ATOM 5754 N N . ALA B 1 273 ? 1.781 -28.516 -11.562 1 58.06 273 ALA B N 1
ATOM 5755 C CA . ALA B 1 273 ? 0.942 -28.734 -10.391 1 58.06 273 ALA B CA 1
ATOM 5756 C C . ALA B 1 273 ? 0.348 -30.141 -10.391 1 58.06 273 ALA B C 1
ATOM 5758 O O . ALA B 1 273 ? -0.611 -30.422 -9.664 1 58.06 273 ALA B O 1
ATOM 5759 N N . LYS B 1 274 ? 0.98 -31.109 -11.102 1 59.06 274 LYS B N 1
ATOM 5760 C CA . LYS B 1 274 ? 0.269 -32.375 -11.164 1 59.06 274 LYS B CA 1
ATOM 5761 C C . LYS B 1 274 ? 0.323 -33.125 -9.82 1 59.06 274 LYS B C 1
ATOM 5763 O O . LYS B 1 274 ? -0.695 -33.625 -9.344 1 59.06 274 LYS B O 1
ATOM 5768 N N . ASN B 1 275 ? 1.456 -33.094 -9.195 1 65.62 275 ASN B N 1
ATOM 5769 C CA . ASN B 1 275 ? 1.596 -33.844 -7.957 1 65.62 275 ASN B CA 1
ATOM 5770 C C . ASN B 1 275 ? 0.898 -33.125 -6.793 1 65.62 275 ASN B C 1
ATOM 5772 O O . ASN B 1 275 ? 0.346 -33.781 -5.91 1 65.62 275 ASN B O 1
ATOM 5776 N N . THR B 1 276 ? 0.825 -31.875 -6.863 1 74.94 276 THR B N 1
ATOM 5777 C CA . THR B 1 276 ? 0.269 -31.109 -5.754 1 74.94 276 THR B CA 1
ATOM 5778 C C . THR B 1 276 ? -1.241 -31.312 -5.66 1 74.94 276 THR B C 1
ATOM 5780 O O . THR B 1 276 ? -1.786 -31.484 -4.57 1 74.94 276 THR B O 1
ATOM 5783 N N . PHE B 1 277 ? -1.809 -31.484 -6.762 1 79.75 277 PHE B N 1
ATOM 5784 C CA . PHE B 1 277 ? -3.266 -31.547 -6.766 1 79.75 277 PHE B CA 1
ATOM 5785 C C . PHE B 1 277 ? -3.748 -32.938 -6.395 1 79.75 277 PHE B C 1
ATOM 5787 O O . PHE B 1 277 ? -4.797 -33.094 -5.766 1 79.75 277 PHE B O 1
ATOM 5794 N N . LYS B 1 278 ? -2.918 -33.906 -6.672 1 78.38 278 LYS B N 1
ATOM 5795 C CA . LYS B 1 278 ? -3.273 -35.281 -6.336 1 78.38 278 LYS B CA 1
ATOM 5796 C C . LYS B 1 278 ? -3.398 -35.469 -4.828 1 78.38 278 LYS B C 1
ATOM 5798 O O . LYS B 1 278 ? -4.277 -36.188 -4.355 1 78.38 278 LYS B O 1
ATOM 5803 N N . VAL B 1 279 ? -2.584 -34.781 -4.113 1 83.38 279 VAL B N 1
ATOM 5804 C CA . VAL B 1 279 ? -2.588 -34.875 -2.656 1 83.38 279 VAL B CA 1
ATOM 5805 C C . VAL B 1 279 ? -3.906 -34.312 -2.109 1 83.38 279 VAL B C 1
ATOM 5807 O O . VAL B 1 279 ? -4.504 -34.906 -1.213 1 83.38 279 VAL B O 1
ATOM 5810 N N . MET B 1 280 ? -4.41 -33.281 -2.664 1 85.69 280 MET B N 1
ATOM 5811 C CA . MET B 1 280 ? -5.57 -32.594 -2.127 1 85.69 280 MET B CA 1
ATOM 5812 C C . MET B 1 280 ? -6.867 -33.281 -2.525 1 85.69 280 MET B C 1
ATOM 5814 O O . MET B 1 280 ? -7.805 -33.375 -1.728 1 85.69 280 MET B O 1
ATOM 5818 N N . ASP B 1 281 ? -6.883 -33.844 -3.693 1 81.81 281 ASP B N 1
ATOM 5819 C CA . ASP B 1 281 ? -8.094 -34.406 -4.262 1 81.81 281 ASP B CA 1
ATOM 5820 C C . ASP B 1 281 ? -8.586 -35.594 -3.414 1 81.81 281 ASP B C 1
ATOM 5822 O O . ASP B 1 281 ? -9.781 -35.875 -3.365 1 81.81 281 ASP B O 1
ATOM 5826 N N . ASP B 1 282 ? -7.762 -36.156 -2.598 1 77.94 282 ASP B N 1
ATOM 5827 C CA . ASP B 1 282 ? -8.117 -37.375 -1.878 1 77.94 282 ASP B CA 1
ATOM 5828 C C . ASP B 1 282 ? -8.516 -37.062 -0.435 1 77.94 282 ASP B C 1
ATOM 5830 O O . ASP B 1 282 ? -8.906 -37.969 0.313 1 77.94 282 ASP B O 1
ATOM 5834 N N . LEU B 1 283 ? -8.508 -35.812 -0.124 1 85.88 283 LEU B N 1
ATOM 5835 C CA . LEU B 1 283 ? -8.758 -35.469 1.272 1 85.88 283 LEU B CA 1
ATOM 5836 C C . LEU B 1 283 ? -10.219 -35.062 1.483 1 85.88 283 LEU B C 1
ATOM 5838 O O . LEU B 1 283 ? -10.766 -34.281 0.719 1 85.88 283 LEU B O 1
ATOM 5842 N N . SER B 1 284 ? -10.844 -35.625 2.535 1 83.31 284 SER B N 1
ATOM 5843 C CA . SER B 1 284 ? -12.266 -35.438 2.809 1 83.31 284 SER B CA 1
ATOM 5844 C C . SER B 1 284 ? -12.555 -34 3.299 1 83.31 284 SER B C 1
ATOM 5846 O O . SER B 1 284 ? -13.672 -33.531 3.158 1 83.31 284 SER B O 1
ATOM 5848 N N . ASN B 1 285 ? -11.609 -33.438 3.902 1 90.5 285 ASN B N 1
ATOM 5849 C CA . ASN B 1 285 ? -11.836 -32.094 4.48 1 90.5 285 ASN B CA 1
ATOM 5850 C C . ASN B 1 285 ? -11.344 -31 3.557 1 90.5 285 ASN B C 1
ATOM 5852 O O . ASN B 1 285 ? -11.156 -29.859 3.988 1 90.5 285 ASN B O 1
ATOM 5856 N N . TYR B 1 286 ? -11.07 -31.359 2.271 1 93.12 286 TYR B N 1
ATOM 5857 C CA . TYR B 1 286 ? -10.617 -30.375 1.296 1 93.12 286 TYR B CA 1
ATOM 5858 C C . TYR B 1 286 ? -11.688 -30.109 0.252 1 93.12 286 TYR B C 1
ATOM 5860 O O . TYR B 1 286 ? -12.367 -31.031 -0.207 1 93.12 286 TYR B O 1
ATOM 5868 N N . GLN B 1 287 ? -11.914 -28.859 -0.054 1 93.44 287 GLN B N 1
ATOM 5869 C CA . GLN B 1 287 ? -12.82 -28.422 -1.115 1 93.44 287 GLN B CA 1
ATOM 5870 C C . GLN B 1 287 ? -12.258 -27.234 -1.875 1 93.44 287 GLN B C 1
ATOM 5872 O O . GLN B 1 287 ? -11.523 -26.422 -1.309 1 93.44 287 GLN B O 1
ATOM 5877 N N . GLU B 1 288 ? -12.602 -27.172 -3.168 1 93.31 288 GLU B N 1
ATOM 5878 C CA . GLU B 1 288 ? -12.203 -26.047 -4 1 93.31 288 GLU B CA 1
ATOM 5879 C C . GLU B 1 288 ? -13.406 -25.172 -4.355 1 93.31 288 GLU B C 1
ATOM 5881 O O . GLU B 1 288 ? -14.492 -25.688 -4.637 1 93.31 288 GLU B O 1
ATOM 5886 N N . LEU B 1 289 ? -13.25 -23.891 -4.25 1 95.19 289 LEU B N 1
ATOM 5887 C CA . LEU B 1 289 ? -14.227 -22.922 -4.719 1 95.19 289 LEU B CA 1
ATOM 5888 C C . LEU B 1 289 ? -13.625 -22.016 -5.789 1 95.19 289 LEU B C 1
ATOM 5890 O O . LEU B 1 289 ? -12.414 -21.781 -5.797 1 95.19 289 LEU B O 1
ATOM 5894 N N . GLU B 1 290 ? -14.461 -21.625 -6.699 1 93.56 290 GLU B N 1
ATOM 5895 C CA . GLU B 1 290 ? -14.039 -20.719 -7.773 1 93.56 290 GLU B CA 1
ATOM 5896 C C . GLU B 1 290 ? -14.695 -19.359 -7.633 1 93.56 290 GLU B C 1
ATOM 5898 O O . GLU B 1 290 ? -15.883 -19.25 -7.332 1 93.56 290 GLU B O 1
ATOM 5903 N N . ILE B 1 291 ? -13.875 -18.312 -7.777 1 93.44 291 ILE B N 1
ATOM 5904 C CA . ILE B 1 291 ? -14.445 -16.969 -7.734 1 93.44 291 ILE B CA 1
ATOM 5905 C C . ILE B 1 291 ? -13.914 -16.141 -8.906 1 93.44 291 ILE B C 1
ATOM 5907 O O . ILE B 1 291 ? -12.781 -16.344 -9.352 1 93.44 291 ILE B O 1
ATOM 5911 N N . PRO B 1 292 ? -14.758 -15.242 -9.406 1 90.69 292 PRO B N 1
ATOM 5912 C CA . PRO B 1 292 ? -14.258 -14.336 -10.43 1 90.69 292 PRO B CA 1
ATOM 5913 C C . PRO B 1 292 ? -13.086 -13.484 -9.945 1 90.69 292 PRO B C 1
ATOM 5915 O O . PRO B 1 292 ? -13.07 -13.047 -8.789 1 90.69 292 PRO B O 1
ATOM 5918 N N . GLU B 1 293 ? -12.234 -13.234 -10.797 1 89.31 293 GLU B N 1
ATOM 5919 C CA . GLU B 1 293 ? -11.047 -12.453 -10.461 1 89.31 293 GLU B CA 1
ATOM 5920 C C . GLU B 1 293 ? -11.43 -11.062 -9.953 1 89.31 293 GLU B C 1
ATOM 5922 O O . GLU B 1 293 ? -10.727 -10.492 -9.117 1 89.31 293 GLU B O 1
ATOM 5927 N N . GLY B 1 294 ? -12.508 -10.586 -10.5 1 92.06 294 GLY B N 1
ATOM 5928 C CA . GLY B 1 294 ? -12.969 -9.273 -10.07 1 92.06 294 GLY B CA 1
ATOM 5929 C C . GLY B 1 294 ? -13.203 -9.18 -8.578 1 92.06 294 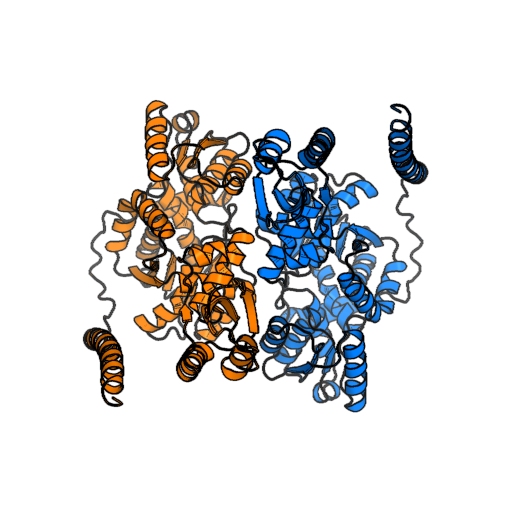GLY B C 1
ATOM 5930 O O . GLY B 1 294 ? -13.031 -8.109 -7.984 1 92.06 294 GLY B O 1
ATOM 5931 N N . GLU B 1 295 ? -13.539 -10.32 -7.949 1 94.62 295 GLU B N 1
ATOM 5932 C CA . GLU B 1 295 ? -13.727 -10.359 -6.504 1 94.62 295 GLU B CA 1
ATOM 5933 C C . GLU B 1 295 ? -12.406 -10.148 -5.77 1 94.62 295 GLU B C 1
ATOM 5935 O O . GLU B 1 295 ? -12.375 -9.516 -4.711 1 94.62 295 GLU B O 1
ATOM 5940 N N . ALA B 1 296 ? -11.406 -10.711 -6.328 1 95.19 296 ALA B N 1
ATOM 5941 C CA . ALA B 1 296 ? -10.078 -10.531 -5.742 1 95.19 296 ALA B CA 1
ATOM 5942 C C . ALA B 1 296 ? -9.625 -9.078 -5.848 1 95.19 296 ALA B C 1
ATOM 5944 O O . ALA B 1 296 ? -9.07 -8.523 -4.898 1 95.19 296 ALA B O 1
ATOM 5945 N N . TYR B 1 297 ? -9.891 -8.461 -7.039 1 94.88 297 TYR B N 1
ATOM 5946 C CA . TYR B 1 297 ? -9.531 -7.059 -7.215 1 94.88 297 TYR B CA 1
ATOM 5947 C C . TYR B 1 297 ? -10.234 -6.184 -6.184 1 94.88 297 TYR B C 1
ATOM 5949 O O . TYR B 1 297 ? -9.617 -5.316 -5.566 1 94.88 297 TYR B O 1
ATOM 5957 N N . ASP B 1 298 ? -11.484 -6.457 -6.012 1 95.19 298 ASP B N 1
ATOM 5958 C CA . ASP B 1 298 ? -12.281 -5.688 -5.062 1 95.19 298 ASP B CA 1
ATOM 5959 C C . ASP B 1 298 ? -11.758 -5.855 -3.639 1 95.19 298 ASP B C 1
ATOM 5961 O O . ASP B 1 298 ? -11.688 -4.887 -2.881 1 95.19 298 ASP B O 1
ATOM 5965 N N . GLN B 1 299 ? -11.391 -7.047 -3.295 1 96.62 299 GLN B N 1
ATOM 5966 C CA . GLN B 1 299 ? -10.906 -7.301 -1.94 1 96.62 299 GLN B CA 1
ATOM 5967 C C . GLN B 1 299 ? -9.547 -6.645 -1.711 1 96.62 299 GLN B C 1
ATOM 5969 O O . GLN B 1 299 ? -9.25 -6.191 -0.604 1 96.62 299 GLN B O 1
ATOM 5974 N N . VAL B 1 300 ? -8.672 -6.637 -2.754 1 96.44 300 VAL B N 1
ATOM 5975 C CA . VAL B 1 300 ? -7.414 -5.906 -2.656 1 96.44 300 VAL B CA 1
ATOM 5976 C C . VAL B 1 300 ? -7.691 -4.445 -2.305 1 96.44 300 VAL B C 1
ATOM 5978 O O . VAL B 1 300 ? -7.074 -3.893 -1.39 1 96.44 300 VAL B O 1
ATOM 5981 N N . LEU B 1 301 ? -8.688 -3.879 -2.975 1 93.75 301 LEU B N 1
ATOM 5982 C CA . LEU B 1 301 ? -9.039 -2.482 -2.75 1 93.75 301 LEU B CA 1
ATOM 5983 C C . LEU B 1 301 ? -9.586 -2.279 -1.341 1 93.75 301 LEU B C 1
ATOM 5985 O O . LEU B 1 301 ? -9.203 -1.328 -0.654 1 93.75 301 LEU B O 1
ATOM 5989 N N . GLN B 1 302 ? -10.398 -3.166 -0.884 1 92.62 302 GLN B N 1
ATOM 5990 C CA . GLN B 1 302 ? -11.008 -3.051 0.438 1 92.62 302 GLN B CA 1
ATOM 5991 C C . GLN B 1 302 ? -9.961 -3.176 1.538 1 92.62 302 GLN B C 1
ATOM 5993 O O . GLN B 1 302 ? -9.969 -2.412 2.506 1 92.62 302 GLN B O 1
ATOM 5998 N N . LEU B 1 303 ? -9.086 -4.094 1.379 1 93.94 303 LEU B N 1
ATOM 5999 C CA . LEU B 1 303 ? -8.039 -4.301 2.377 1 93.94 303 LEU B CA 1
ATOM 6000 C C . LEU B 1 303 ? -7.086 -3.109 2.416 1 93.94 303 LEU B C 1
ATOM 6002 O O . LEU B 1 303 ? -6.645 -2.699 3.492 1 93.94 303 LEU B O 1
ATOM 6006 N N . TYR B 1 304 ? -6.84 -2.578 1.254 1 93.12 304 TYR B N 1
ATOM 6007 C CA . TYR B 1 304 ? -5.996 -1.39 1.2 1 93.12 304 TYR B CA 1
ATOM 6008 C C . TYR B 1 304 ? -6.676 -0.207 1.881 1 93.12 304 TYR B C 1
ATOM 6010 O O . TYR B 1 304 ? -6.094 0.425 2.766 1 93.12 304 TYR B O 1
ATOM 6018 N N . ASN B 1 305 ? -7.898 0.028 1.492 1 87 305 ASN B N 1
ATOM 6019 C CA . ASN B 1 305 ? -8.609 1.231 1.909 1 87 305 ASN B CA 1
ATOM 6020 C C . ASN B 1 305 ? -9 1.167 3.383 1 87 305 ASN B C 1
ATOM 6022 O O . ASN B 1 305 ? -8.93 2.17 4.094 1 87 305 ASN B O 1
ATOM 6026 N N . ASN B 1 306 ? -9.359 -0 3.807 1 84.94 306 ASN B N 1
ATOM 6027 C CA . ASN B 1 306 ? -9.945 -0.086 5.141 1 84.94 306 ASN B CA 1
ATOM 6028 C C . ASN B 1 306 ? -8.938 -0.589 6.168 1 84.94 306 ASN B C 1
ATOM 6030 O O . ASN B 1 306 ? -8.992 -0.204 7.336 1 84.94 306 ASN B O 1
ATOM 6034 N N . ASP B 1 307 ? -8 -1.436 5.699 1 85.56 307 ASP B N 1
ATOM 6035 C CA . ASP B 1 307 ? -7.137 -2.109 6.656 1 85.56 307 ASP B CA 1
ATOM 6036 C C . ASP B 1 307 ? -5.684 -1.671 6.488 1 85.56 307 ASP B C 1
ATOM 6038 O O . ASP B 1 307 ? -4.84 -1.946 7.344 1 85.56 307 ASP B O 1
ATOM 6042 N N . GLY B 1 308 ? -5.402 -0.997 5.418 1 85.94 308 GLY B N 1
ATOM 6043 C CA . GLY B 1 308 ? -4.027 -0.609 5.152 1 85.94 308 GLY B CA 1
ATOM 6044 C C . GLY B 1 308 ? -3.139 -1.781 4.781 1 85.94 308 GLY B C 1
ATOM 6045 O O . GLY B 1 308 ? -1.939 -1.773 5.07 1 85.94 308 GLY B O 1
ATOM 6046 N N . ILE B 1 309 ? -3.699 -2.789 4.207 1 91.06 309 ILE B N 1
ATOM 6047 C CA . ILE B 1 309 ? -2.963 -3.99 3.832 1 91.06 309 ILE B CA 1
ATOM 6048 C C . ILE B 1 309 ? -2.781 -4.031 2.316 1 91.06 309 ILE B C 1
ATOM 6050 O O . ILE B 1 309 ? -3.752 -3.902 1.565 1 91.06 309 ILE B O 1
ATOM 6054 N N . ILE B 1 310 ? -1.532 -4.121 1.86 1 93.69 310 ILE B N 1
ATOM 6055 C CA . ILE B 1 310 ? -1.209 -4.293 0.448 1 93.69 310 ILE B CA 1
ATOM 6056 C C . ILE B 1 310 ? -1.185 -5.777 0.099 1 93.69 310 ILE B C 1
ATOM 6058 O O . ILE B 1 310 ? -0.597 -6.582 0.827 1 93.69 310 ILE B O 1
ATOM 6062 N N . LEU B 1 311 ? -1.885 -6.094 -0.966 1 95.56 311 LEU B N 1
ATOM 6063 C CA . LEU B 1 311 ? -1.854 -7.473 -1.445 1 95.56 311 LEU B CA 1
ATOM 6064 C C . LEU B 1 311 ? -1.845 -7.52 -2.969 1 95.56 311 LEU B C 1
ATOM 6066 O O . LEU B 1 311 ? -2.396 -6.633 -3.625 1 95.56 311 LEU B O 1
ATOM 6070 N N . GLU B 1 312 ? -1.19 -8.484 -3.5 1 94.06 312 GLU B N 1
ATOM 6071 C CA . GLU B 1 312 ? -1.445 -8.859 -4.887 1 94.06 312 GLU B CA 1
ATOM 6072 C C . GLU B 1 312 ? -2.785 -9.578 -5.027 1 94.06 312 GLU B C 1
ATOM 6074 O O . GLU B 1 312 ? -3.299 -10.141 -4.059 1 94.06 312 GLU B O 1
ATOM 6079 N N . PRO B 1 313 ? -3.367 -9.617 -6.219 1 93.56 313 PRO B N 1
ATOM 6080 C CA . PRO B 1 313 ? -4.707 -10.195 -6.375 1 93.56 313 PRO B CA 1
ATOM 6081 C C . PRO B 1 313 ? -4.793 -11.633 -5.875 1 93.56 313 PRO B C 1
ATOM 6083 O O . PRO B 1 313 ? -5.734 -11.984 -5.16 1 93.56 313 PRO B O 1
ATOM 6086 N N . HIS B 1 314 ? -3.793 -12.391 -6.184 1 93.56 314 HIS B N 1
ATOM 6087 C CA . HIS B 1 314 ? -3.805 -13.781 -5.742 1 93.56 314 HIS B CA 1
ATOM 6088 C C . HIS B 1 314 ? -3.797 -13.875 -4.223 1 93.56 314 HIS B C 1
ATOM 6090 O O . HIS B 1 314 ? -4.41 -14.781 -3.648 1 93.56 314 HIS B O 1
ATOM 6096 N N . GLY B 1 315 ? -3.156 -13.008 -3.572 1 96.06 315 GLY B N 1
ATOM 6097 C CA . GLY B 1 315 ? -3.068 -12.984 -2.121 1 96.06 315 GLY B CA 1
ATOM 6098 C C . GLY B 1 315 ? -4.375 -12.609 -1.448 1 96.06 315 GLY B C 1
ATOM 6099 O O . GLY B 1 315 ? -4.543 -12.828 -0.247 1 96.06 315 GLY B O 1
ATOM 6100 N N . ALA B 1 316 ? -5.289 -12.047 -2.234 1 97.31 316 ALA B N 1
ATOM 6101 C CA . ALA B 1 316 ? -6.547 -11.57 -1.666 1 97.31 316 ALA B CA 1
ATOM 6102 C C . ALA B 1 316 ? -7.68 -12.555 -1.927 1 97.31 316 ALA B C 1
ATOM 6104 O O . ALA B 1 316 ? -8.805 -12.367 -1.454 1 97.31 316 ALA B O 1
ATOM 6105 N N . LEU B 1 317 ? -7.383 -13.641 -2.547 1 97.12 317 LEU B N 1
ATOM 6106 C CA . LEU B 1 317 ? -8.422 -14.578 -2.963 1 97.12 317 LEU B CA 1
ATOM 6107 C C . LEU B 1 317 ? -9.125 -15.188 -1.754 1 97.12 317 LEU B C 1
ATOM 6109 O O . LEU B 1 317 ? -10.344 -15.344 -1.752 1 97.12 317 LEU B O 1
ATOM 6113 N N . ALA B 1 318 ? -8.367 -15.469 -0.728 1 98.38 318 ALA B N 1
ATOM 6114 C CA . ALA B 1 318 ? -8.938 -16.141 0.436 1 98.38 318 ALA B CA 1
ATOM 6115 C C . ALA B 1 318 ? -10 -15.273 1.103 1 98.38 318 ALA B C 1
ATOM 6117 O O . ALA B 1 318 ? -11.164 -15.672 1.193 1 98.38 318 ALA B O 1
ATOM 6118 N N . PRO B 1 319 ? -9.688 -14.07 1.461 1 98.5 319 PRO B N 1
ATOM 6119 C CA . PRO B 1 319 ? -10.734 -13.25 2.062 1 98.5 319 PRO B CA 1
ATOM 6120 C C . PRO B 1 319 ? -11.828 -12.867 1.064 1 98.5 319 PRO B C 1
ATOM 6122 O O . PRO B 1 319 ? -12.977 -12.633 1.456 1 98.5 319 PRO B O 1
ATOM 6125 N N . ALA B 1 320 ? -11.508 -12.82 -0.214 1 97.94 320 ALA B N 1
ATOM 6126 C CA . ALA B 1 320 ? -12.484 -12.477 -1.241 1 97.94 320 ALA B CA 1
ATOM 6127 C C . ALA B 1 320 ? -13.547 -13.555 -1.376 1 97.94 320 ALA B C 1
ATOM 6129 O O . ALA B 1 320 ? -14.633 -13.312 -1.92 1 97.94 320 ALA B O 1
ATOM 6130 N N . SER B 1 321 ? -13.305 -14.734 -0.876 1 98.19 321 SER B N 1
ATOM 6131 C CA . SER B 1 321 ? -14.172 -15.883 -1.114 1 98.19 321 SER B CA 1
ATOM 6132 C C . SER B 1 321 ? -15.188 -16.047 0.008 1 98.19 321 SER B C 1
ATOM 6134 O O . SER B 1 321 ? -16.062 -16.922 -0.056 1 98.19 321 SER B O 1
ATOM 6136 N N . LEU B 1 322 ? -15.148 -15.219 1.039 1 98.38 322 LEU B N 1
ATOM 6137 C CA . LEU B 1 322 ? -15.953 -15.414 2.24 1 98.38 322 LEU B CA 1
ATOM 6138 C C . LEU B 1 322 ? -17.438 -15.352 1.915 1 98.38 322 LEU B C 1
ATOM 6140 O O . LEU B 1 322 ? -18.234 -16.125 2.443 1 98.38 322 LEU B O 1
ATOM 6144 N N . LYS B 1 323 ? -17.812 -14.414 1.046 1 96.81 323 LYS B N 1
ATOM 6145 C CA . LYS B 1 323 ? -19.219 -14.312 0.655 1 96.81 323 LYS B CA 1
ATOM 6146 C C . LYS B 1 323 ? -19.688 -15.602 -0.021 1 96.81 323 LYS B C 1
ATOM 6148 O O . LYS B 1 323 ? -20.75 -16.125 0.317 1 96.81 323 LYS B O 1
ATOM 6153 N N . LEU B 1 324 ? -18.906 -16.047 -0.952 1 96.62 324 LEU B N 1
ATOM 6154 C CA . LEU B 1 324 ? -19.234 -17.297 -1.642 1 96.62 324 LEU B CA 1
ATOM 6155 C C . LEU B 1 324 ? -19.266 -18.469 -0.669 1 96.62 324 LEU B C 1
ATOM 6157 O O . LEU B 1 324 ? -20.109 -19.344 -0.779 1 96.62 324 LEU B O 1
ATOM 6161 N N . LEU B 1 325 ? -18.281 -18.469 0.248 1 97.44 325 LEU B N 1
ATOM 6162 C CA . LEU B 1 325 ? -18.234 -19.531 1.251 1 97.44 325 LEU B CA 1
ATOM 6163 C C . LEU B 1 325 ? -19.531 -19.562 2.059 1 97.44 325 LEU B C 1
ATOM 6165 O O . LEU B 1 325 ? -20.094 -20.641 2.291 1 97.44 325 LEU B O 1
ATOM 6169 N N . GLN B 1 326 ? -19.969 -18.391 2.469 1 97.12 326 GLN B N 1
ATOM 6170 C CA . GLN B 1 326 ? -21.219 -18.297 3.213 1 97.12 326 GLN B CA 1
ATOM 6171 C C . GLN B 1 326 ? -22.391 -18.812 2.385 1 97.12 326 GLN B C 1
ATOM 6173 O O . GLN B 1 326 ? -23.266 -19.516 2.9 1 97.12 326 GLN B O 1
ATOM 6178 N N . GLU B 1 327 ? -22.438 -18.5 1.094 1 96 327 GLU B N 1
ATOM 6179 C CA . GLU B 1 327 ? -23.516 -18.906 0.198 1 96 327 GLU B CA 1
ATOM 6180 C C . GLU B 1 327 ? -23.516 -20.422 -0.008 1 96 327 GLU B C 1
ATOM 6182 O O . GLU B 1 327 ? -24.578 -21.047 -0.062 1 96 327 GLU B O 1
ATOM 6187 N N . LYS B 1 328 ? -22.344 -20.984 -0.048 1 94.31 328 LYS B N 1
ATOM 6188 C CA . LYS B 1 328 ? -22.203 -22.391 -0.413 1 94.31 328 LYS B CA 1
ATOM 6189 C C . LYS B 1 328 ? -22.25 -23.281 0.822 1 94.31 328 LYS B C 1
ATOM 6191 O O . LYS B 1 328 ? -22.719 -24.422 0.76 1 94.31 328 LYS B O 1
ATOM 6196 N N . CYS B 1 329 ? -21.75 -22.766 1.955 1 92.38 329 CYS B N 1
ATOM 6197 C CA . CYS B 1 329 ? -21.562 -23.641 3.104 1 92.38 329 CYS B CA 1
ATOM 6198 C C . CYS B 1 329 ? -22.438 -23.219 4.27 1 92.38 329 CYS B C 1
ATOM 6200 O O . CYS B 1 329 ? -22.406 -23.828 5.34 1 92.38 329 CYS B O 1
ATOM 6202 N N . GLY B 1 330 ? -23.25 -22.141 4.094 1 93.12 330 GLY B N 1
ATOM 6203 C CA . GLY B 1 330 ? -24.125 -21.672 5.148 1 93.12 330 GLY B CA 1
ATOM 6204 C C . GLY B 1 330 ? -23.531 -20.531 5.953 1 93.12 330 GLY B C 1
ATOM 6205 O O . GLY B 1 330 ? -22.438 -20.047 5.648 1 93.12 330 GLY B O 1
ATOM 6206 N N . SER B 1 331 ? -24.219 -20.188 6.984 1 95.75 331 SER B N 1
ATOM 6207 C CA . SER B 1 331 ? -23.828 -19.047 7.801 1 95.75 331 SER B CA 1
ATOM 6208 C C . SER B 1 331 ? -22.453 -19.234 8.422 1 95.75 331 SER B C 1
ATOM 6210 O O . SER B 1 331 ? -22.125 -20.328 8.891 1 95.75 331 SER B O 1
ATOM 6212 N N . LEU B 1 332 ? -21.672 -18.188 8.477 1 97.88 332 LEU B N 1
ATOM 6213 C CA . LEU B 1 332 ? -20.328 -18.203 9.062 1 97.88 332 LEU B CA 1
ATOM 6214 C C . LEU B 1 332 ? -20.359 -17.703 10.5 1 97.88 332 LEU B C 1
ATOM 6216 O O . LEU B 1 332 ? -19.328 -17.609 11.148 1 97.88 332 LEU B O 1
ATOM 6220 N N . LYS B 1 333 ? -21.562 -17.375 10.984 1 97.75 333 LYS B N 1
ATOM 6221 C CA . LYS B 1 333 ? -21.703 -16.781 12.312 1 97.75 333 LYS B CA 1
ATOM 6222 C C . LYS B 1 333 ? -21.031 -17.656 13.367 1 97.75 333 LYS B C 1
ATOM 6224 O O . LYS B 1 333 ? -21.297 -18.859 13.438 1 97.75 333 LYS B O 1
ATOM 6229 N N . GLY B 1 334 ? -20.109 -17.078 14.109 1 96.94 334 GLY B N 1
ATOM 6230 C CA . GLY B 1 334 ? -19.453 -17.75 15.227 1 96.94 334 GLY B CA 1
ATOM 6231 C C . GLY B 1 334 ? -18.328 -18.672 14.805 1 96.94 334 GLY B C 1
ATOM 6232 O O . GLY B 1 334 ? -17.609 -19.203 15.648 1 96.94 334 GLY B O 1
ATOM 6233 N N . LYS B 1 335 ? -18.094 -18.891 13.547 1 97.81 335 LYS B N 1
ATOM 6234 C CA . LYS B 1 335 ? -17.062 -19.797 13.055 1 97.81 335 LYS B CA 1
ATOM 6235 C C . LYS B 1 335 ? -15.68 -19.172 13.172 1 97.81 335 LYS B C 1
ATOM 6237 O O . LYS B 1 335 ? -15.539 -17.953 13.102 1 97.81 335 LYS B O 1
ATOM 6242 N N . ASN B 1 336 ? -14.742 -20.031 13.438 1 98.38 336 ASN B N 1
ATOM 6243 C CA . ASN B 1 336 ? -13.336 -19.641 13.406 1 98.38 336 ASN B CA 1
ATOM 6244 C C . ASN B 1 336 ? -12.719 -19.906 12.031 1 98.38 336 ASN B C 1
ATOM 6246 O O . ASN B 1 336 ? -12.609 -21.047 11.594 1 98.38 336 ASN B O 1
ATOM 6250 N N . ILE B 1 337 ? -12.281 -18.812 11.406 1 98.69 337 ILE B N 1
ATOM 6251 C CA . ILE B 1 337 ? -11.828 -18.906 10.016 1 98.69 337 ILE B CA 1
ATOM 6252 C C . ILE B 1 337 ? -10.461 -18.25 9.875 1 98.69 337 ILE B C 1
ATOM 6254 O O . ILE B 1 337 ? -10.242 -17.141 10.375 1 98.69 337 ILE B O 1
ATOM 6258 N N . VAL B 1 338 ? -9.539 -18.922 9.25 1 98.75 338 VAL B N 1
ATOM 6259 C CA . VAL B 1 338 ? -8.227 -18.344 8.945 1 98.75 338 VAL B CA 1
ATOM 6260 C C . VAL B 1 338 ? -8.062 -18.203 7.438 1 98.75 338 VAL B C 1
ATOM 6262 O O . VAL B 1 338 ? -8.133 -19.188 6.699 1 98.75 338 VAL B O 1
ATOM 6265 N N . CYS B 1 339 ? -7.918 -16.984 6.957 1 98.81 339 CYS B N 1
ATOM 6266 C CA . CYS B 1 339 ? -7.578 -16.688 5.574 1 98.81 339 CYS B CA 1
ATOM 6267 C C . CYS B 1 339 ? -6.078 -16.469 5.414 1 98.81 339 CYS B C 1
ATOM 6269 O O . CYS B 1 339 ? -5.5 -15.609 6.09 1 98.81 339 CYS B O 1
ATOM 6271 N N . ILE B 1 340 ? -5.457 -17.203 4.527 1 98.69 340 ILE B N 1
ATOM 6272 C CA . ILE B 1 340 ? -4.027 -17 4.305 1 98.69 340 ILE B CA 1
ATOM 6273 C C . ILE B 1 340 ? -3.807 -15.922 3.254 1 98.69 340 ILE B C 1
ATOM 6275 O O . ILE B 1 340 ? -4.242 -16.062 2.107 1 98.69 340 ILE B O 1
ATOM 6279 N N . LEU B 1 341 ? -3.174 -14.797 3.635 1 98.31 341 LEU B N 1
ATOM 6280 C CA . LEU B 1 341 ? -2.719 -13.758 2.717 1 98.31 341 LEU B CA 1
ATOM 6281 C C . LEU B 1 341 ? -1.331 -14.086 2.174 1 98.31 341 LEU B C 1
ATOM 6283 O O . LEU B 1 341 ? -0.326 -13.859 2.854 1 98.31 341 LEU B O 1
ATOM 6287 N N . THR B 1 342 ? -1.239 -14.516 0.939 1 96.5 342 THR B N 1
ATOM 6288 C CA . THR B 1 342 ? -0.067 -15.258 0.488 1 96.5 342 THR B CA 1
ATOM 6289 C C . THR B 1 342 ? 1.026 -14.305 0.011 1 96.5 342 THR B C 1
ATOM 6291 O O . THR B 1 342 ? 2.201 -14.68 -0.041 1 96.5 342 THR B O 1
ATOM 6294 N N . GLY B 1 343 ? 0.612 -13.102 -0.442 1 94.12 343 GLY B N 1
ATOM 6295 C CA . GLY B 1 343 ? 1.68 -12.25 -0.945 1 94.12 343 GLY B CA 1
ATOM 6296 C C . GLY B 1 343 ? 1.223 -10.836 -1.248 1 94.12 343 GLY B C 1
ATOM 6297 O O . GLY B 1 343 ? 0.028 -10.594 -1.428 1 94.12 343 GLY B O 1
ATOM 6298 N N . LYS B 1 344 ? 2.227 -9.93 -1.357 1 92.75 344 LYS B N 1
ATOM 6299 C CA . LYS B 1 344 ? 1.891 -8.523 -1.593 1 92.75 344 LYS B CA 1
ATOM 6300 C C . LYS B 1 344 ? 2.826 -7.902 -2.625 1 92.75 344 LYS B C 1
ATOM 6302 O O . LYS B 1 344 ? 3.1 -6.699 -2.576 1 92.75 344 LYS B O 1
ATOM 6307 N N . ASN B 1 345 ? 3.389 -8.766 -3.49 1 89.19 345 ASN B N 1
ATOM 6308 C CA . ASN B 1 345 ? 4.289 -8.227 -4.504 1 89.19 345 ASN B CA 1
ATOM 6309 C C . ASN B 1 345 ? 3.516 -7.602 -5.664 1 89.19 345 ASN B C 1
ATOM 6311 O O . ASN B 1 345 ? 3.252 -8.266 -6.668 1 89.19 345 ASN B O 1
ATOM 6315 N N . THR B 1 346 ? 3.121 -6.363 -5.445 1 89.56 346 THR B N 1
ATOM 6316 C CA . THR B 1 346 ? 2.393 -5.562 -6.422 1 89.56 346 THR B CA 1
ATOM 6317 C C . THR B 1 346 ? 2.953 -4.145 -6.488 1 89.56 346 THR B C 1
ATOM 6319 O O . THR B 1 346 ? 3.275 -3.551 -5.457 1 89.56 346 THR B O 1
ATOM 6322 N N . SER B 1 347 ? 3.078 -3.691 -7.703 1 88.38 347 SER B N 1
ATOM 6323 C CA . SER B 1 347 ? 3.594 -2.34 -7.891 1 88.38 347 SER B CA 1
ATOM 6324 C C . SER B 1 347 ? 2.492 -1.3 -7.719 1 88.38 347 SER B C 1
ATOM 6326 O O . SER B 1 347 ? 1.306 -1.63 -7.766 1 88.38 347 SER B O 1
ATOM 6328 N N . ILE B 1 348 ? 2.885 -0.087 -7.523 1 90.38 348 ILE B N 1
ATOM 6329 C CA . ILE B 1 348 ? 1.942 1.021 -7.406 1 90.38 348 ILE B CA 1
ATOM 6330 C C . ILE B 1 348 ? 1.122 1.14 -8.688 1 90.38 348 ILE B C 1
ATOM 6332 O O . ILE B 1 348 ? -0.095 1.332 -8.641 1 90.38 348 ILE B O 1
ATOM 6336 N N . SER B 1 349 ? 1.777 1.037 -9.883 1 87 349 SER B N 1
ATOM 6337 C CA . SER B 1 349 ? 1.074 1.103 -11.164 1 87 349 SER B CA 1
ATOM 6338 C C . SER B 1 349 ? 0.047 -0.018 -11.289 1 87 349 SER B C 1
ATOM 6340 O O . SER B 1 349 ? -1.075 0.209 -11.742 1 87 349 SER B O 1
ATOM 6342 N N . ARG B 1 350 ? 0.455 -1.164 -10.82 1 88.75 350 ARG B N 1
ATOM 6343 C CA . ARG B 1 350 ? -0.466 -2.295 -10.875 1 88.75 350 ARG B CA 1
ATOM 6344 C C . ARG B 1 350 ? -1.649 -2.078 -9.938 1 88.75 350 ARG B C 1
ATOM 6346 O O . ARG B 1 350 ? -2.775 -2.475 -10.242 1 88.75 350 ARG B O 1
ATOM 6353 N N . MET B 1 351 ? -1.398 -1.496 -8.805 1 92.25 351 MET B N 1
ATOM 6354 C CA . MET B 1 351 ? -2.477 -1.201 -7.863 1 92.25 351 MET B CA 1
ATOM 6355 C C . MET B 1 351 ? -3.514 -0.281 -8.5 1 92.25 351 MET B C 1
ATOM 6357 O O . MET B 1 351 ? -4.711 -0.428 -8.258 1 92.25 351 MET B O 1
ATOM 6361 N N . ASN B 1 352 ? -3.055 0.636 -9.258 1 90 352 ASN B N 1
ATOM 6362 C CA . ASN B 1 352 ? -3.986 1.515 -9.953 1 90 352 ASN B CA 1
ATOM 6363 C C . ASN B 1 352 ? -4.836 0.744 -10.961 1 90 352 ASN B C 1
ATOM 6365 O O . ASN B 1 352 ? -6.043 0.977 -11.07 1 90 352 ASN B O 1
ATOM 6369 N N . ASP B 1 353 ? -4.23 -0.132 -11.688 1 90.12 353 ASP B N 1
ATOM 6370 C CA . ASP B 1 353 ? -4.973 -0.989 -12.602 1 90.12 353 ASP B CA 1
ATOM 6371 C C . ASP B 1 353 ? -6.031 -1.802 -11.859 1 90.12 353 ASP B C 1
ATOM 6373 O O . ASP B 1 353 ? -7.168 -1.917 -12.328 1 90.12 353 ASP B O 1
ATOM 6377 N N . ILE B 1 354 ? -5.547 -2.328 -10.75 1 92.06 354 ILE B N 1
ATOM 6378 C CA . ILE B 1 354 ? -6.441 -3.143 -9.938 1 92.06 354 ILE B CA 1
ATOM 6379 C C . ILE B 1 354 ? -7.637 -2.307 -9.492 1 92.06 354 ILE B C 1
ATOM 6381 O O . ILE B 1 354 ? -8.773 -2.779 -9.516 1 92.06 354 ILE B O 1
ATOM 6385 N N . LYS B 1 355 ? -7.383 -1.111 -9.117 1 92.88 355 LYS B N 1
ATOM 6386 C CA . LYS B 1 355 ? -8.453 -0.209 -8.703 1 92.88 355 LYS B CA 1
ATOM 6387 C C . LYS B 1 355 ? -9.461 0.002 -9.828 1 92.88 355 LYS B C 1
ATOM 6389 O O . LYS B 1 355 ? -10.672 -0.098 -9.617 1 92.88 355 LYS B O 1
ATOM 6394 N N . ILE B 1 356 ? -8.992 0.264 -11.023 1 90.06 356 ILE B N 1
ATOM 6395 C CA . ILE B 1 356 ? -9.844 0.484 -12.188 1 90.06 356 ILE B CA 1
ATOM 6396 C C . ILE B 1 356 ? -10.68 -0.768 -12.461 1 90.06 356 ILE B C 1
ATOM 6398 O O . ILE B 1 356 ? -11.898 -0.689 -12.609 1 90.06 356 ILE B O 1
ATOM 6402 N N . LEU B 1 357 ? -10.055 -1.92 -12.438 1 90.62 357 LEU B N 1
ATOM 6403 C CA . LEU B 1 357 ? -10.727 -3.184 -12.727 1 90.62 357 LEU B CA 1
ATOM 6404 C C . LEU B 1 357 ? -11.766 -3.504 -11.664 1 90.62 357 LEU B C 1
ATOM 6406 O O . LEU B 1 357 ? -12.859 -3.977 -11.977 1 90.62 357 LEU B O 1
ATOM 6410 N N . ALA B 1 358 ? -11.398 -3.236 -10.438 1 92.62 358 ALA B N 1
ATOM 6411 C CA . ALA B 1 358 ? -12.328 -3.473 -9.336 1 92.62 358 ALA B CA 1
ATOM 6412 C C . ALA B 1 358 ? -13.586 -2.615 -9.477 1 92.62 358 ALA B C 1
ATOM 6414 O O . ALA B 1 358 ? -14.703 -3.105 -9.312 1 92.62 358 ALA B O 1
ATOM 6415 N N . ASN B 1 359 ? -13.398 -1.357 -9.812 1 91.56 359 ASN B N 1
ATOM 6416 C CA . ASN B 1 359 ? -14.523 -0.437 -9.93 1 91.56 359 ASN B CA 1
ATOM 6417 C C . ASN B 1 359 ? -15.406 -0.78 -11.125 1 91.56 359 ASN B C 1
ATOM 6419 O O . ASN B 1 359 ? -16.625 -0.603 -11.07 1 91.56 359 ASN B O 1
ATOM 6423 N N . VAL B 1 360 ? -14.781 -1.233 -12.195 1 90.88 360 VAL B N 1
ATOM 6424 C CA . VAL B 1 360 ? -15.547 -1.687 -13.352 1 90.88 360 VAL B CA 1
ATOM 6425 C C . VAL B 1 360 ? -16.328 -2.947 -13 1 90.88 360 VAL B C 1
ATOM 6427 O O . VAL B 1 360 ? -17.516 -3.057 -13.312 1 90.88 360 VAL B O 1
ATOM 6430 N N . TYR B 1 361 ? -15.68 -3.875 -12.32 1 88.75 361 TYR B N 1
ATOM 6431 C CA . TYR B 1 361 ? -16.312 -5.125 -11.914 1 88.75 361 TYR B CA 1
ATOM 6432 C C . TYR B 1 361 ? -17.516 -4.859 -11.016 1 88.75 361 TYR B C 1
ATOM 6434 O O . TYR B 1 361 ? -18.562 -5.496 -11.172 1 88.75 361 TYR B O 1
ATOM 6442 N N . GLN B 1 362 ? -17.422 -3.873 -10.133 1 90.94 362 GLN B N 1
ATOM 6443 C CA . GLN B 1 362 ? -18.469 -3.555 -9.172 1 90.94 362 GLN B CA 1
ATOM 6444 C C . GLN B 1 362 ? -19.5 -2.6 -9.781 1 90.94 362 GLN B C 1
ATOM 6446 O O . GLN B 1 362 ? -20.391 -2.119 -9.086 1 90.94 362 GLN B O 1
ATOM 6451 N N . LYS B 1 363 ? -19.25 -2.256 -11.023 1 90.81 363 LYS B N 1
ATOM 6452 C CA . LYS B 1 363 ? -20.141 -1.354 -11.75 1 90.81 363 LYS B CA 1
ATOM 6453 C C . LYS B 1 363 ? -20.172 0.028 -11.102 1 90.81 363 LYS B C 1
ATOM 6455 O O . LYS B 1 363 ? -21.203 0.693 -11.094 1 90.81 363 LYS B O 1
ATOM 6460 N N . LYS B 1 364 ? -19.125 0.358 -10.508 1 91.12 364 LYS B N 1
ATOM 6461 C CA . LYS B 1 364 ? -18.953 1.705 -9.969 1 91.12 364 LYS B CA 1
ATOM 6462 C C . LYS B 1 364 ? -18.438 2.662 -11.039 1 91.12 364 LYS B C 1
ATOM 6464 O O . LYS B 1 364 ? -18.734 3.857 -11.008 1 91.12 364 LYS B O 1
ATOM 6469 N N . ASN B 1 365 ? -17.625 2.121 -11.898 1 92.94 365 ASN B N 1
ATOM 6470 C CA . ASN B 1 365 ? -17.156 2.844 -13.078 1 92.94 365 ASN B CA 1
ATOM 6471 C C . ASN B 1 365 ? -17.641 2.189 -14.367 1 92.94 365 ASN B C 1
ATOM 6473 O O . ASN B 1 365 ? -17.672 0.961 -14.477 1 92.94 365 ASN B O 1
ATOM 6477 N N . VAL B 1 366 ? -18.047 3.02 -15.258 1 93.81 366 VAL B N 1
ATOM 6478 C CA . VAL B 1 366 ? -18.484 2.539 -16.562 1 93.81 366 VAL B CA 1
ATOM 6479 C C . VAL B 1 366 ? -17.781 3.328 -17.672 1 93.81 366 VAL B C 1
ATOM 6481 O O . VAL B 1 366 ? -17.703 4.555 -17.609 1 93.81 366 VAL B O 1
ATOM 6484 N N . TYR B 1 367 ? -17.234 2.607 -18.547 1 93.12 367 TYR B N 1
ATOM 6485 C CA . TYR B 1 367 ? -16.641 3.195 -19.734 1 93.12 367 TYR B CA 1
ATOM 6486 C C . TYR B 1 367 ? -17.406 2.785 -20.984 1 93.12 367 TYR B C 1
ATOM 6488 O O . TYR B 1 367 ? -17.734 1.609 -21.172 1 93.12 367 TYR B O 1
ATOM 6496 N N . MET B 1 368 ? -17.672 3.805 -21.844 1 94.06 368 MET B N 1
ATOM 6497 C CA . MET B 1 368 ? -18.5 3.52 -23.016 1 94.06 368 MET B CA 1
ATOM 6498 C C . MET B 1 368 ? -18.109 4.406 -24.188 1 94.06 368 MET B C 1
ATOM 6500 O O . MET B 1 368 ? -17.562 5.492 -24 1 94.06 368 MET B O 1
ATOM 6504 N N . LEU B 1 369 ? -18.297 3.844 -25.344 1 91.38 369 LEU B N 1
ATOM 6505 C CA . LEU B 1 369 ? -18.328 4.652 -26.562 1 91.38 369 LEU B CA 1
ATOM 6506 C C . LEU B 1 369 ? -19.75 5.137 -26.844 1 91.38 369 LEU B C 1
ATOM 6508 O O . LEU B 1 369 ? -20.672 4.332 -27 1 91.38 369 LEU B O 1
ATOM 6512 N N . VAL B 1 370 ? -19.891 6.41 -26.812 1 90.56 370 VAL B N 1
ATOM 6513 C CA . VAL B 1 370 ? -21.219 6.996 -27 1 90.56 370 VAL B CA 1
ATOM 6514 C C . VAL B 1 370 ? -21.266 7.742 -28.328 1 90.56 370 VAL B C 1
ATOM 6516 O O . VAL B 1 370 ? -20.359 8.523 -28.641 1 90.56 370 VAL B O 1
ATOM 6519 N N . ASP B 1 371 ? -22.234 7.449 -29.031 1 87.75 371 ASP B N 1
ATOM 6520 C CA . ASP B 1 371 ? -22.469 8.172 -30.281 1 87.75 371 ASP B CA 1
ATOM 6521 C C . ASP B 1 371 ? -23.391 9.367 -30.062 1 87.75 371 ASP B C 1
ATOM 6523 O O . ASP B 1 371 ? -24.609 9.219 -30.062 1 87.75 371 ASP B O 1
ATOM 6527 N N . PHE B 1 372 ? -22.75 10.508 -30.031 1 83.5 372 PHE B N 1
ATOM 6528 C CA . PHE B 1 372 ? -23.547 11.711 -29.844 1 83.5 372 PHE B CA 1
ATOM 6529 C C . PHE B 1 372 ? -24 12.281 -31.188 1 83.5 372 PHE B C 1
ATOM 6531 O O . PHE B 1 372 ? -23.234 12.258 -32.156 1 83.5 372 PHE B O 1
ATOM 6538 N N . PHE B 1 373 ? -25.266 12.742 -31.234 1 77.5 373 PHE B N 1
ATOM 6539 C CA . PHE B 1 373 ? -25.719 13.477 -32.406 1 77.5 373 PHE B CA 1
ATOM 6540 C C . PHE B 1 373 ? -24.984 14.805 -32.531 1 77.5 373 PHE B C 1
ATOM 6542 O O . PHE B 1 373 ? -24.578 15.391 -31.531 1 77.5 373 PHE B O 1
ATOM 6549 N N . ARG B 1 374 ? -24.766 15.094 -33.688 1 70.75 374 ARG B N 1
ATOM 6550 C CA . ARG B 1 374 ? -24.047 16.344 -33.938 1 70.75 374 ARG B CA 1
ATOM 6551 C C . ARG B 1 374 ? -24.953 17.547 -33.719 1 70.75 374 ARG B C 1
ATOM 6553 O O . ARG B 1 374 ? -25.328 18.234 -34.688 1 70.75 374 ARG B O 1
ATOM 6560 N N . LYS B 1 375 ? -25.547 17.672 -32.75 1 73.19 375 LYS B N 1
ATOM 6561 C CA . LYS B 1 375 ? -26.312 18.859 -32.344 1 73.19 375 LYS B CA 1
ATOM 6562 C C . LYS B 1 375 ? -25.656 19.547 -31.141 1 73.19 375 LYS B C 1
ATOM 6564 O O . LYS B 1 375 ? -24.984 18.906 -30.344 1 73.19 375 LYS B O 1
ATOM 6569 N N . PRO B 1 376 ? -25.984 20.828 -31.219 1 74.25 376 PRO B N 1
ATOM 6570 C CA . PRO B 1 376 ? -25.469 21.547 -30.062 1 74.25 376 PRO B CA 1
ATOM 6571 C C . PRO B 1 376 ? -26 21.016 -28.734 1 74.25 376 PRO B C 1
ATOM 6573 O O . PRO B 1 376 ? -27.125 20.516 -28.688 1 74.25 376 PRO B O 1
ATOM 6576 N N . ASP B 1 377 ? -25.281 20.672 -27.781 1 78 377 ASP B N 1
ATOM 6577 C CA . ASP B 1 377 ? -25.656 20.406 -26.391 1 78 377 ASP B CA 1
ATOM 6578 C C . ASP B 1 377 ? -25.812 18.922 -26.125 1 78 377 ASP B C 1
ATOM 6580 O O . ASP B 1 377 ? -26.344 18.516 -25.094 1 78 377 ASP B O 1
ATOM 6584 N N . ALA B 1 378 ? -25.641 18.156 -27.25 1 81.25 378 ALA B N 1
ATOM 6585 C CA . ALA B 1 378 ? -25.812 16.703 -27.094 1 81.25 378 ALA B CA 1
ATOM 6586 C C . ALA B 1 378 ? -25.125 16.203 -25.828 1 81.25 378 ALA B C 1
ATOM 6588 O O . ALA B 1 378 ? -25.703 15.43 -25.062 1 81.25 378 ALA B O 1
ATOM 6589 N N . ILE B 1 379 ? -23.938 16.594 -25.594 1 83.31 379 ILE B N 1
ATOM 6590 C CA . ILE B 1 379 ? -23.172 16.156 -24.422 1 83.31 379 ILE B CA 1
ATOM 6591 C C . ILE B 1 379 ? -23.812 16.703 -23.156 1 83.31 379 ILE B C 1
ATOM 6593 O O . ILE B 1 379 ? -23.922 15.992 -22.156 1 83.31 379 ILE B O 1
ATOM 6597 N N . LYS B 1 380 ? -24.234 17.906 -23.266 1 84.44 380 LYS B N 1
ATOM 6598 C CA . LYS B 1 380 ? -24.922 18.516 -22.125 1 84.44 380 LYS B CA 1
ATOM 6599 C C . LYS B 1 380 ? -26.188 17.75 -21.781 1 84.44 380 LYS B C 1
ATOM 6601 O O . LYS B 1 380 ? -26.469 17.516 -20.594 1 84.44 380 LYS B O 1
ATOM 6606 N N . GLU B 1 381 ? -26.953 17.391 -22.859 1 84.75 381 GLU B N 1
ATOM 6607 C CA . GLU B 1 381 ? -28.172 16.625 -22.641 1 84.75 381 GLU B CA 1
ATOM 6608 C C . GLU B 1 381 ? -27.875 15.273 -22 1 84.75 381 GLU B C 1
ATOM 6610 O O . GLU B 1 381 ? -28.594 14.844 -21.094 1 84.75 381 GLU B O 1
ATOM 6615 N N . PHE B 1 382 ? -26.906 14.641 -22.406 1 90.12 382 PHE B N 1
ATOM 6616 C CA . PHE B 1 382 ? -26.484 13.375 -21.828 1 90.12 382 PHE B CA 1
ATOM 6617 C C . PHE B 1 382 ? -26.156 13.539 -20.344 1 90.12 382 PHE B C 1
ATOM 6619 O O . PHE B 1 382 ? -26.609 12.75 -19.516 1 90.12 382 PHE B O 1
ATOM 6626 N N . MET B 1 383 ? -25.484 14.602 -20 1 85.94 383 MET B N 1
ATOM 6627 C CA . MET B 1 383 ? -25.031 14.844 -18.625 1 85.94 383 MET B CA 1
ATOM 6628 C C . MET B 1 383 ? -26.203 15.172 -17.719 1 85.94 383 MET B C 1
ATOM 6630 O O . MET B 1 383 ? -26.25 14.727 -16.578 1 85.94 383 MET B O 1
ATOM 6634 N N . VAL B 1 384 ? -27.078 15.898 -18.266 1 85.81 384 VAL B N 1
ATOM 6635 C CA . VAL B 1 384 ? -28.203 16.391 -17.469 1 85.81 384 VAL B CA 1
ATOM 6636 C C . VAL B 1 384 ? -29.25 15.297 -17.312 1 85.81 384 VAL B C 1
ATOM 6638 O O . VAL B 1 384 ? -29.812 15.117 -16.234 1 85.81 384 VAL B O 1
ATOM 6641 N N . TYR B 1 385 ? -29.422 14.555 -18.344 1 88.69 385 TYR B N 1
ATOM 6642 C CA . TYR B 1 385 ? -30.594 13.664 -18.328 1 88.69 385 TYR B CA 1
ATOM 6643 C C . TYR B 1 385 ? -30.188 12.242 -17.969 1 88.69 385 TYR B C 1
ATOM 6645 O O . TYR B 1 385 ? -30.984 11.484 -17.406 1 88.69 385 TYR B O 1
ATOM 6653 N N . CYS B 1 386 ? -29.047 11.859 -18.266 1 90.56 386 CYS B N 1
ATOM 6654 C CA . CYS B 1 386 ? -28.703 10.461 -18.078 1 90.56 386 CYS B CA 1
ATOM 6655 C C . CYS B 1 386 ? -27.938 10.258 -16.766 1 90.56 386 CYS B C 1
ATOM 6657 O O . CYS B 1 386 ? -28 9.18 -16.172 1 90.56 386 CYS B O 1
ATOM 6659 N N . LEU B 1 387 ? -27.188 11.258 -16.281 1 90.31 387 LEU B N 1
ATOM 6660 C CA . LEU B 1 387 ? -26.391 11.109 -15.07 1 90.31 387 LEU B CA 1
ATOM 6661 C C . LEU B 1 387 ? -27.156 11.586 -13.844 1 90.31 387 LEU B C 1
ATOM 6663 O O . LEU B 1 387 ? -27.891 12.578 -13.914 1 90.31 387 LEU B O 1
ATOM 6667 N N . SER B 1 388 ? -26.984 10.875 -12.812 1 86.56 388 SER B N 1
ATOM 6668 C CA . SER B 1 388 ? -27.5 11.359 -11.531 1 86.56 388 SER B CA 1
ATOM 6669 C C . SER B 1 388 ? -26.625 12.484 -10.984 1 86.56 388 SER B C 1
ATOM 6671 O O . SER B 1 388 ? -25.438 12.594 -11.336 1 86.56 388 SER B O 1
ATOM 6673 N N . PRO B 1 389 ? -27.172 13.32 -10.102 1 80.44 389 PRO B N 1
ATOM 6674 C CA . PRO B 1 389 ? -26.422 14.453 -9.555 1 80.44 389 PRO B CA 1
ATOM 6675 C C . PRO B 1 389 ? -25.141 14.023 -8.836 1 80.44 389 PRO B C 1
ATOM 6677 O O . PRO B 1 389 ? -24.188 14.789 -8.758 1 80.44 389 PRO B O 1
ATOM 6680 N N . GLU B 1 390 ? -25.188 12.766 -8.383 1 80.75 390 GLU B N 1
ATOM 6681 C CA . GLU B 1 390 ? -24.047 12.312 -7.59 1 80.75 390 GLU B CA 1
ATOM 6682 C C . GLU B 1 390 ? -23.031 11.555 -8.445 1 80.75 390 GLU B C 1
ATOM 6684 O O . GLU B 1 390 ? -21.969 11.172 -7.965 1 80.75 390 GLU B O 1
ATOM 6689 N N . ASP B 1 391 ? -23.375 11.344 -9.758 1 86.88 391 ASP B N 1
ATOM 6690 C CA . ASP B 1 391 ? -22.438 10.688 -10.664 1 86.88 391 ASP B CA 1
ATOM 6691 C C . ASP B 1 391 ? -21.328 11.648 -11.094 1 86.88 391 ASP B C 1
ATOM 6693 O O . ASP B 1 391 ? -21.547 12.867 -11.141 1 86.88 391 ASP B O 1
ATOM 6697 N N . GLU B 1 392 ? -20.203 11.109 -11.32 1 85.44 392 GLU B N 1
ATOM 6698 C CA . GLU B 1 392 ? -19.078 11.938 -11.727 1 85.44 392 GLU B CA 1
ATOM 6699 C C . GLU B 1 392 ? -18.516 11.484 -13.07 1 85.44 392 GLU B C 1
ATOM 6701 O O . GLU B 1 392 ? -18.422 10.281 -13.336 1 85.44 392 GLU B O 1
ATOM 6706 N N . ILE B 1 393 ? -18.203 12.477 -13.906 1 86.94 393 ILE B N 1
ATOM 6707 C CA . ILE B 1 393 ? -17.547 12.172 -15.172 1 86.94 393 ILE B CA 1
ATOM 6708 C C . ILE B 1 393 ? -16.047 11.969 -14.945 1 86.94 393 ILE B C 1
ATOM 6710 O O . ILE B 1 393 ? -15.367 12.859 -14.43 1 86.94 393 ILE B O 1
ATOM 6714 N N . LEU B 1 394 ? -15.547 10.828 -15.312 1 87.25 394 LEU B N 1
ATOM 6715 C CA . LEU B 1 394 ? -14.133 10.516 -15.164 1 87.25 394 LEU B CA 1
ATOM 6716 C C . LEU B 1 394 ? -13.344 10.953 -16.391 1 87.25 394 LEU B C 1
ATOM 6718 O O . LEU B 1 394 ? -12.188 11.367 -16.281 1 87.25 394 LEU B O 1
ATOM 6722 N N . GLN B 1 395 ? -14.016 10.758 -17.516 1 87.19 395 GLN B N 1
ATOM 6723 C CA . GLN B 1 395 ? -13.336 11.008 -18.781 1 87.19 395 GLN B CA 1
ATOM 6724 C C . GLN B 1 395 ? -14.344 11.281 -19.906 1 87.19 395 GLN B C 1
ATOM 6726 O O . GLN B 1 395 ? -15.406 10.656 -19.953 1 87.19 395 GLN B O 1
ATOM 6731 N N . ILE B 1 396 ? -14.047 12.297 -20.734 1 86.5 396 ILE B N 1
ATOM 6732 C CA . ILE B 1 396 ? -14.789 12.531 -21.969 1 86.5 396 ILE B CA 1
ATOM 6733 C C . ILE B 1 396 ? -13.828 12.922 -23.094 1 86.5 396 ILE B C 1
ATOM 6735 O O . ILE B 1 396 ? -13.039 13.859 -22.938 1 86.5 396 ILE B O 1
ATOM 6739 N N . GLU B 1 397 ? -13.742 12.086 -24.047 1 83.44 397 GLU B N 1
ATOM 6740 C CA . GLU B 1 397 ? -12.977 12.375 -25.25 1 83.44 397 GLU B CA 1
ATOM 6741 C C . GLU B 1 397 ? -13.875 12.414 -26.484 1 83.44 397 GLU B C 1
ATOM 6743 O O . GLU B 1 397 ? -14.453 11.391 -26.859 1 83.44 397 GLU B O 1
ATOM 6748 N N . TYR B 1 398 ? -14 13.617 -26.938 1 77.62 398 TYR B N 1
ATOM 6749 C CA . TYR B 1 398 ? -14.875 13.844 -28.078 1 77.62 398 TYR B CA 1
ATOM 6750 C C . TYR B 1 398 ? -14.133 14.555 -29.219 1 77.62 398 TYR B C 1
ATOM 6752 O O . TYR B 1 398 ? -13.438 15.539 -28.984 1 77.62 398 TYR B O 1
ATOM 6760 N N . THR B 1 399 ? -13.969 13.906 -30.391 1 67.06 399 THR B N 1
ATOM 6761 C CA . THR B 1 399 ? -13.352 14.547 -31.547 1 67.06 399 THR B CA 1
ATOM 6762 C C . THR B 1 399 ? -14.398 14.844 -32.625 1 67.06 399 THR B C 1
ATOM 6764 O O . THR B 1 399 ? -15.086 13.938 -33.094 1 67.06 399 THR B O 1
ATOM 6767 N N . LYS B 1 400 ? -14.625 16.156 -32.75 1 60.84 400 LYS B N 1
ATOM 6768 C CA . LYS B 1 400 ? -15.516 16.562 -33.844 1 60.84 400 LYS B CA 1
ATOM 6769 C C . LYS B 1 400 ? -14.82 16.438 -35.188 1 60.84 400 LYS B C 1
ATOM 6771 O O . LYS B 1 400 ? -13.828 17.125 -35.438 1 60.84 400 LYS B O 1
ATOM 6776 N N . LYS B 1 401 ? -14.953 15.312 -35.719 1 56.75 401 LYS B N 1
ATOM 6777 C CA . LYS B 1 401 ? -14.422 15.258 -37.062 1 56.75 401 LYS B CA 1
ATOM 6778 C C . LYS B 1 401 ? -15.453 15.758 -38.094 1 56.75 401 LYS B C 1
ATOM 6780 O O . LYS B 1 401 ? -16.656 15.586 -37.875 1 56.75 401 LYS B O 1
ATOM 6785 N N . ASN B 1 402 ? -15.148 16.781 -38.969 1 56.66 402 ASN B N 1
ATOM 6786 C CA . ASN B 1 402 ? -15.898 17.641 -39.875 1 56.66 402 ASN B CA 1
ATOM 6787 C C . ASN B 1 402 ? -17.047 16.891 -40.531 1 56.66 402 ASN B C 1
ATOM 6789 O O . ASN B 1 402 ? -18.109 17.469 -40.781 1 56.66 402 ASN B O 1
ATOM 6793 N N . ASN B 1 403 ? -16.891 15.68 -41.031 1 54.44 403 ASN B N 1
ATOM 6794 C CA . ASN B 1 403 ? -17.859 15.273 -42.062 1 54.44 403 ASN B CA 1
ATOM 6795 C C . ASN B 1 403 ? -18.828 14.234 -41.5 1 54.44 403 ASN B C 1
ATOM 6797 O O . ASN B 1 403 ? -19.594 13.633 -42.281 1 54.44 403 ASN B O 1
ATOM 6801 N N . ARG B 1 404 ? -18.922 14.047 -40.281 1 56.69 404 ARG B N 1
ATOM 6802 C CA . ARG B 1 404 ? -19.859 12.984 -39.906 1 56.69 404 ARG B CA 1
ATOM 6803 C C . ARG B 1 404 ? -20.969 13.516 -39 1 56.69 404 ARG B C 1
ATOM 6805 O O . ARG B 1 404 ? -20.766 14.484 -38.25 1 56.69 404 ARG B O 1
ATOM 6812 N N . GLU B 1 405 ? -22.297 13.062 -39.281 1 61 405 GLU B N 1
ATOM 6813 C CA . GLU B 1 405 ? -23.484 13.43 -38.531 1 61 405 GLU B CA 1
ATOM 6814 C C . GLU B 1 405 ? -23.375 13.008 -37.062 1 61 405 GLU B C 1
ATOM 6816 O O . GLU B 1 405 ? -24 13.609 -36.188 1 61 405 GLU B O 1
ATOM 6821 N N . LYS B 1 406 ? -22.578 11.883 -36.875 1 64.81 406 LYS B N 1
ATOM 6822 C CA . LYS B 1 406 ? -22.359 11.375 -35.531 1 64.81 406 LYS B CA 1
ATOM 6823 C C . LYS B 1 406 ? -20.875 11.211 -35.25 1 64.81 406 LYS B C 1
ATOM 6825 O O . LYS B 1 406 ? -20.078 11 -36.156 1 64.81 406 LYS B O 1
ATOM 6830 N N . GLY B 1 407 ? -20.516 11.531 -34.031 1 69.06 407 GLY B N 1
ATOM 6831 C CA . GLY B 1 407 ? -19.125 11.297 -33.656 1 69.06 407 GLY B CA 1
ATOM 6832 C C . GLY B 1 407 ? -18.984 10.547 -32.344 1 69.06 407 GLY B C 1
ATOM 6833 O O . GLY B 1 407 ? -19.672 10.836 -31.375 1 69.06 407 GLY B O 1
ATOM 6834 N N . PRO B 1 408 ? -18.266 9.383 -32.406 1 80.25 408 PRO B N 1
ATOM 6835 C CA . PRO B 1 408 ? -18.047 8.594 -31.188 1 80.25 408 PRO B CA 1
ATOM 6836 C C . PRO B 1 408 ? -17.234 9.328 -30.141 1 80.25 408 PRO B C 1
ATOM 6838 O O . PRO B 1 408 ? -16.328 10.109 -30.484 1 80.25 408 PRO B O 1
ATOM 6841 N N . ALA B 1 409 ? -17.828 9.305 -28.875 1 86.56 409 ALA B N 1
ATOM 6842 C CA . ALA B 1 409 ? -17.094 9.836 -27.734 1 86.56 409 ALA B CA 1
ATOM 6843 C C . ALA B 1 409 ? -16.781 8.734 -26.719 1 86.56 409 ALA B C 1
ATOM 6845 O O . ALA B 1 409 ? -17.625 7.855 -26.484 1 86.56 409 ALA B O 1
ATOM 6846 N N . LEU B 1 410 ? -15.555 8.734 -26.281 1 90.25 410 LEU B N 1
ATOM 6847 C CA . LEU B 1 410 ? -15.242 7.891 -25.141 1 90.25 410 LEU B CA 1
ATOM 6848 C C . LEU B 1 410 ? -15.664 8.57 -23.844 1 90.25 410 LEU B C 1
ATOM 6850 O O . LEU B 1 410 ? -15.242 9.688 -23.547 1 90.25 410 LEU B O 1
ATOM 6854 N N . VAL B 1 411 ? -16.594 7.898 -23.062 1 91.19 411 VAL B N 1
ATOM 6855 C CA . VAL B 1 411 ? -17.109 8.484 -21.828 1 91.19 411 VAL B CA 1
ATOM 6856 C C . VAL B 1 411 ? -16.875 7.531 -20.656 1 91.19 411 VAL B C 1
ATOM 6858 O O . VAL B 1 411 ? -17.203 6.348 -20.734 1 91.19 411 VAL B O 1
ATOM 6861 N N . GLY B 1 412 ? -16.188 7.938 -19.672 1 92.94 412 GLY B N 1
ATOM 6862 C CA . GLY B 1 412 ? -16.062 7.238 -18.406 1 92.94 412 GLY B CA 1
ATOM 6863 C C . GLY B 1 412 ? -16.828 7.902 -17.281 1 92.94 412 GLY B C 1
ATOM 6864 O O . GLY B 1 412 ? -16.719 9.109 -17.078 1 92.94 412 GLY B O 1
ATOM 6865 N N . ILE B 1 413 ? -17.656 7.117 -16.578 1 92.12 413 ILE B N 1
ATOM 6866 C CA . ILE B 1 413 ? -18.516 7.66 -15.531 1 92.12 413 ILE B CA 1
ATOM 6867 C C . ILE B 1 413 ? -18.297 6.891 -14.227 1 92.12 413 ILE B C 1
ATOM 6869 O O . ILE B 1 413 ? -18.203 5.664 -14.234 1 92.12 413 ILE B O 1
ATOM 6873 N N . GLU B 1 414 ? -18.062 7.59 -13.164 1 91.5 414 GLU B N 1
ATOM 6874 C CA . GLU B 1 414 ? -18.141 7.016 -11.82 1 91.5 414 GLU B CA 1
ATOM 6875 C C . GLU B 1 414 ? -19.531 7.164 -11.227 1 91.5 414 GLU B C 1
ATOM 6877 O O . GLU B 1 414 ? -20 8.281 -10.977 1 91.5 414 GLU B O 1
ATOM 6882 N N . LEU B 1 415 ? -20.125 6.094 -11 1 90.81 415 LEU B N 1
ATOM 6883 C CA . LEU B 1 415 ? -21.484 6.078 -10.477 1 90.81 415 LEU B CA 1
ATOM 6884 C C . LEU B 1 415 ? -21.484 6.184 -8.953 1 90.81 415 LEU B C 1
ATOM 6886 O O . LEU B 1 415 ? -20.625 5.598 -8.289 1 90.81 415 LEU B O 1
ATOM 6890 N N . ALA B 1 416 ? -22.391 6.918 -8.438 1 82.5 416 ALA B N 1
ATOM 6891 C CA . ALA B 1 416 ? -22.516 7.09 -6.992 1 82.5 416 ALA B CA 1
ATOM 6892 C C . ALA B 1 416 ? -22.875 5.777 -6.305 1 82.5 416 ALA B C 1
ATOM 6894 O O . ALA B 1 416 ? -22.5 5.547 -5.152 1 82.5 416 ALA B O 1
ATOM 6895 N N . SER B 1 417 ? -23.641 5.035 -7.004 1 85.25 417 SER B N 1
ATOM 6896 C CA . SER B 1 417 ? -24.016 3.703 -6.527 1 85.25 417 SER B CA 1
ATOM 6897 C C . SER B 1 417 ? -24.109 2.715 -7.684 1 85.25 417 SER B C 1
ATOM 6899 O O . SER B 1 417 ? -24.484 3.09 -8.797 1 85.25 417 SER B O 1
ATOM 6901 N N . PRO B 1 418 ? -23.828 1.492 -7.305 1 84.5 418 PRO B N 1
ATOM 6902 C CA . PRO B 1 418 ? -23.922 0.485 -8.359 1 84.5 418 PRO B CA 1
ATOM 6903 C C . PRO B 1 418 ? -25.328 0.383 -8.953 1 84.5 418 PRO B C 1
ATOM 6905 O O . PRO B 1 418 ? -25.484 -0.007 -10.117 1 84.5 418 PRO B O 1
ATOM 6908 N N . GLY B 1 419 ? -26.281 0.75 -8.219 1 85.69 419 GLY B N 1
ATOM 6909 C CA . GLY B 1 419 ? -27.656 0.72 -8.68 1 85.69 419 GLY B CA 1
ATOM 6910 C C . GLY B 1 419 ? -27.938 1.707 -9.797 1 85.69 419 GLY B C 1
ATOM 6911 O O . GLY B 1 419 ? -28.906 1.551 -10.547 1 85.69 419 GLY B O 1
ATOM 6912 N N . ASN B 1 420 ? -27.062 2.678 -9.984 1 89.88 420 ASN B N 1
ATOM 6913 C CA . ASN B 1 420 ? -27.234 3.699 -11.008 1 89.88 420 ASN B CA 1
ATOM 6914 C C . ASN B 1 420 ? -26.828 3.186 -12.391 1 89.88 420 ASN B C 1
ATOM 6916 O O . ASN B 1 420 ? -27.109 3.832 -13.406 1 89.88 420 ASN B O 1
ATOM 6920 N N . TYR B 1 421 ? -26.234 2.029 -12.391 1 91.94 421 TYR B N 1
ATOM 6921 C CA . TYR B 1 421 ? -25.75 1.464 -13.648 1 91.94 421 TYR B CA 1
ATOM 6922 C C . TYR B 1 421 ? -26.922 1.172 -14.594 1 91.94 421 TYR B C 1
ATOM 6924 O O . TYR B 1 421 ? -26.953 1.667 -15.719 1 91.94 421 TYR B O 1
ATOM 6932 N N . ASP B 1 422 ? -27.891 0.486 -14.07 1 91.88 422 ASP B N 1
ATOM 6933 C CA . ASP B 1 422 ? -29.047 0.128 -14.883 1 91.88 422 ASP B CA 1
ATOM 6934 C C . ASP B 1 422 ? -29.891 1.357 -15.211 1 91.88 422 ASP B C 1
ATOM 6936 O O . ASP B 1 422 ? -30.469 1.457 -16.297 1 91.88 422 ASP B O 1
ATOM 6940 N N . LYS B 1 423 ? -29.922 2.238 -14.289 1 92.44 423 LYS B N 1
ATOM 6941 C CA . LYS B 1 423 ? -30.672 3.475 -14.508 1 92.44 423 LYS B CA 1
ATOM 6942 C C . LYS B 1 423 ? -30.047 4.301 -15.633 1 92.44 423 LYS B C 1
ATOM 6944 O O . LYS B 1 423 ? -30.766 4.859 -16.469 1 92.44 423 LYS B O 1
ATOM 6949 N N . LEU B 1 424 ? -28.766 4.355 -15.602 1 93.88 424 LEU B N 1
ATOM 6950 C CA . LEU B 1 424 ? -28.047 5.078 -16.641 1 93.88 424 LEU B CA 1
ATOM 6951 C C . LEU B 1 424 ? -28.344 4.5 -18.016 1 93.88 424 LEU B C 1
ATOM 6953 O O . LEU B 1 424 ? -28.688 5.242 -18.938 1 93.88 424 LEU B O 1
ATOM 6957 N N . LEU B 1 425 ? -28.328 3.197 -18.156 1 92.88 425 LEU B N 1
ATOM 6958 C CA . LEU B 1 425 ? -28.547 2.539 -19.438 1 92.88 425 LEU B CA 1
ATOM 6959 C C . LEU B 1 425 ? -30 2.711 -19.891 1 92.88 425 LEU B C 1
ATOM 6961 O O . LEU B 1 425 ? -30.266 2.896 -21.078 1 92.88 425 LEU B O 1
ATOM 6965 N N . ALA B 1 426 ? -30.875 2.686 -18.938 1 93.5 426 ALA B N 1
ATOM 6966 C CA . ALA B 1 426 ? -32.312 2.865 -19.25 1 93.5 426 ALA B CA 1
ATOM 6967 C C . ALA B 1 426 ? -32.562 4.273 -19.766 1 93.5 426 ALA B C 1
ATOM 6969 O O . ALA B 1 426 ? -33.344 4.449 -20.719 1 93.5 426 ALA B O 1
ATOM 6970 N N . LYS B 1 427 ? -31.969 5.199 -19.125 1 93.5 427 LYS B N 1
ATOM 6971 C CA . LYS B 1 427 ? -32.125 6.586 -19.547 1 93.5 427 LYS B CA 1
ATOM 6972 C C . LYS B 1 427 ? -31.547 6.809 -20.938 1 93.5 427 LYS B C 1
ATOM 6974 O O . LYS B 1 427 ? -32.125 7.543 -21.75 1 93.5 427 LYS B O 1
ATOM 6979 N N . MET B 1 428 ? -30.453 6.18 -21.203 1 92.94 428 MET B N 1
ATOM 6980 C CA . MET B 1 428 ? -29.844 6.297 -22.516 1 92.94 428 MET B CA 1
ATOM 6981 C C . MET B 1 428 ? -30.734 5.684 -23.594 1 92.94 428 MET B C 1
ATOM 6983 O O . MET B 1 428 ? -30.844 6.223 -24.688 1 92.94 428 MET B O 1
ATOM 6987 N N . LEU B 1 429 ? -31.344 4.59 -23.234 1 92.19 429 LEU B N 1
ATOM 6988 C CA . LEU B 1 429 ? -32.281 3.945 -24.156 1 92.19 429 LEU B CA 1
ATOM 6989 C C . LEU B 1 429 ? -33.469 4.84 -24.422 1 92.19 429 LEU B C 1
ATOM 6991 O O . LEU B 1 429 ? -33.938 4.961 -25.562 1 92.19 429 LEU B O 1
ATOM 6995 N N . GLU B 1 430 ? -33.938 5.453 -23.391 1 92.75 430 GLU B N 1
ATOM 6996 C CA . GLU B 1 430 ? -35.062 6.363 -23.516 1 92.75 430 GLU B CA 1
ATOM 6997 C C . GLU B 1 430 ? -34.719 7.547 -24.422 1 92.75 430 GLU B C 1
ATOM 6999 O O . GLU B 1 430 ? -35.562 7.996 -25.188 1 92.75 430 GLU B O 1
ATOM 7004 N N . MET B 1 431 ? -33.562 7.945 -24.344 1 89 431 MET B N 1
ATOM 7005 C CA . MET B 1 431 ? -33.125 9.117 -25.109 1 89 431 MET B CA 1
ATOM 7006 C C . MET B 1 431 ? -32.594 8.719 -26.469 1 89 431 MET B C 1
ATOM 7008 O O . MET B 1 431 ? -32.156 9.562 -27.25 1 89 431 MET B O 1
ATOM 7012 N N . LYS B 1 432 ? -32.562 7.422 -26.75 1 89.25 432 LYS B N 1
ATOM 7013 C CA . LYS B 1 432 ? -32.094 6.859 -28.016 1 89.25 432 LYS B CA 1
ATOM 7014 C C . LYS B 1 432 ? -30.641 7.207 -28.281 1 89.25 432 LYS B C 1
ATOM 7016 O O . LYS B 1 432 ? -30.281 7.594 -29.391 1 89.25 432 LYS B O 1
ATOM 7021 N N . ILE B 1 433 ? -29.906 7.156 -27.203 1 89.94 433 ILE B N 1
ATOM 7022 C CA . ILE B 1 433 ? -28.469 7.371 -27.312 1 89.94 433 ILE B CA 1
ATOM 7023 C C . ILE B 1 433 ? -27.766 6.031 -27.5 1 89.94 433 ILE B C 1
ATOM 7025 O O . ILE B 1 433 ? -27.797 5.172 -26.609 1 89.94 433 ILE B O 1
ATOM 7029 N N . SER B 1 434 ? -27.188 5.906 -28.656 1 90.12 434 SER B N 1
ATOM 7030 C CA . SER B 1 434 ? -26.438 4.684 -28.938 1 90.12 434 SER B CA 1
ATOM 7031 C C . SER B 1 434 ? -25.141 4.633 -28.141 1 90.12 434 SER B C 1
ATOM 7033 O O . SER B 1 434 ? -24.453 5.645 -27.984 1 90.12 434 SER B O 1
ATOM 7035 N N . HIS B 1 435 ? -24.891 3.428 -27.516 1 92 435 HIS B N 1
ATOM 7036 C CA . HIS B 1 435 ? -23.672 3.277 -26.719 1 92 435 HIS B CA 1
ATOM 7037 C C . HIS B 1 435 ? -23.141 1.85 -26.797 1 92 435 HIS B C 1
ATOM 7039 O O . HIS B 1 435 ? -23.875 0.928 -27.156 1 92 435 HIS B O 1
ATOM 7045 N N . LYS B 1 436 ? -21.859 1.659 -26.625 1 92 436 LYS B N 1
ATOM 7046 C CA . LYS B 1 436 ? -21.188 0.376 -26.469 1 92 436 LYS B CA 1
ATOM 7047 C C . LYS B 1 436 ? -20.312 0.367 -25.203 1 92 436 LYS B C 1
ATOM 7049 O O . LYS B 1 436 ? -19.391 1.171 -25.078 1 92 436 LYS B O 1
ATOM 7054 N N . ILE B 1 437 ? -20.641 -0.551 -24.344 1 92.5 437 ILE B N 1
ATOM 7055 C CA . ILE B 1 437 ? -19.844 -0.665 -23.125 1 92.5 437 ILE B CA 1
ATOM 7056 C C . ILE B 1 437 ? -18.453 -1.218 -23.453 1 92.5 437 ILE B C 1
ATOM 7058 O O . ILE B 1 437 ? -18.344 -2.205 -24.188 1 92.5 437 ILE B O 1
ATOM 7062 N N . ILE B 1 438 ? -17.516 -0.51 -22.938 1 90.06 438 ILE B N 1
ATOM 7063 C CA . ILE B 1 438 ? -16.125 -0.948 -23.125 1 90.06 438 ILE B CA 1
ATOM 7064 C C . ILE B 1 438 ? -15.695 -1.805 -21.938 1 90.06 438 ILE B C 1
ATOM 7066 O O . ILE B 1 438 ? -15.844 -1.399 -20.781 1 90.06 438 ILE B O 1
ATOM 7070 N N . GLN B 1 439 ? -15.203 -2.971 -22.297 1 86.44 439 GLN B N 1
ATOM 7071 C CA . GLN B 1 439 ? -14.711 -3.889 -21.281 1 86.44 439 GLN B CA 1
ATOM 7072 C C . GLN B 1 439 ? -13.195 -3.812 -21.141 1 86.44 439 GLN B C 1
ATOM 7074 O O . GLN B 1 439 ? -12.508 -3.42 -22.094 1 86.44 439 GLN B O 1
ATOM 7079 N N . PRO B 1 440 ? -12.68 -4.129 -20 1 82.06 440 PRO B N 1
ATOM 7080 C CA . PRO B 1 440 ? -11.242 -4.027 -19.75 1 82.06 440 PRO B CA 1
ATOM 7081 C C . PRO B 1 440 ? -10.414 -4.797 -20.781 1 82.06 440 PRO B C 1
ATOM 7083 O O . PRO B 1 440 ? -9.273 -4.43 -21.062 1 82.06 440 PRO B O 1
ATOM 7086 N N . ASN B 1 441 ? -10.945 -5.723 -21.375 1 78.75 441 ASN B N 1
ATOM 7087 C CA . ASN B 1 441 ? -10.195 -6.52 -22.344 1 78.75 441 ASN B CA 1
ATOM 7088 C C . ASN B 1 441 ? -10.281 -5.918 -23.75 1 78.75 441 ASN B C 1
ATOM 7090 O O . ASN B 1 441 ? -9.555 -6.344 -24.656 1 78.75 441 ASN B O 1
ATOM 7094 N N . ASP B 1 442 ? -11.125 -4.879 -23.891 1 79.69 442 ASP B N 1
ATOM 7095 C CA . ASP B 1 442 ? -11.211 -4.176 -25.172 1 79.69 442 ASP B CA 1
ATOM 7096 C C . ASP B 1 442 ? -9.945 -3.355 -25.422 1 79.69 442 ASP B C 1
ATOM 7098 O O . ASP B 1 442 ? -9.391 -2.76 -24.5 1 79.69 442 ASP B O 1
ATOM 7102 N N . GLU B 1 443 ? -9.492 -3.426 -26.641 1 78.88 443 GLU B N 1
ATOM 7103 C CA . GLU B 1 443 ? -8.297 -2.682 -27.016 1 78.88 443 GLU B CA 1
ATOM 7104 C C . GLU B 1 443 ? -8.43 -1.204 -26.656 1 78.88 443 GLU B C 1
ATOM 7106 O O . GLU B 1 443 ? -7.473 -0.588 -26.172 1 78.88 443 GLU B O 1
ATOM 7111 N N . ILE B 1 444 ? -9.547 -0.77 -26.875 1 80.69 444 ILE B N 1
ATOM 7112 C CA . ILE B 1 444 ? -9.758 0.653 -26.641 1 80.69 444 ILE B CA 1
ATOM 7113 C C . ILE B 1 444 ? -9.617 0.944 -25.141 1 80.69 444 ILE B C 1
ATOM 7115 O O . ILE B 1 444 ? -9.125 2.006 -24.75 1 80.69 444 ILE B O 1
ATOM 7119 N N . PHE B 1 445 ? -10.031 0.023 -24.344 1 84.88 445 PHE B N 1
ATOM 7120 C CA . PHE B 1 445 ? -9.867 0.172 -22.906 1 84.88 445 PHE B CA 1
ATOM 7121 C C . PHE B 1 445 ? -8.391 0.221 -22.531 1 84.88 445 PHE B C 1
ATOM 7123 O O . PHE B 1 445 ? -7.965 1.105 -21.781 1 84.88 445 PHE B O 1
ATOM 7130 N N . GLN B 1 446 ? -7.641 -0.595 -23.078 1 76.5 446 GLN B N 1
ATOM 7131 C CA . GLN B 1 446 ? -6.211 -0.677 -22.797 1 76.5 446 GLN B CA 1
ATOM 7132 C C . GLN B 1 446 ? -5.484 0.575 -23.281 1 76.5 446 GLN B C 1
ATOM 7134 O O . GLN B 1 446 ? -4.516 1.019 -22.656 1 76.5 446 GLN B O 1
ATOM 7139 N N . LEU B 1 447 ? -6.078 1.108 -24.344 1 71.56 447 LEU B N 1
ATOM 7140 C CA . LEU B 1 447 ? -5.43 2.256 -24.969 1 71.56 447 LEU B CA 1
ATOM 7141 C C . LEU B 1 447 ? -5.789 3.547 -24.234 1 71.56 447 LEU B C 1
ATOM 7143 O O . LEU B 1 447 ? -4.957 4.449 -24.125 1 71.56 447 LEU B O 1
ATOM 7147 N N . LYS B 1 448 ? -6.988 3.555 -23.672 1 75.19 448 LYS B N 1
ATOM 7148 C CA . LYS B 1 448 ? -7.484 4.875 -23.297 1 75.19 448 LYS B CA 1
ATOM 7149 C C . LYS B 1 448 ? -7.77 4.953 -21.797 1 75.19 448 LYS B C 1
ATOM 7151 O O . LYS B 1 448 ? -7.938 6.043 -21.25 1 75.19 448 LYS B O 1
ATOM 7156 N N . VAL B 1 449 ? -7.852 3.754 -21.25 1 76.69 449 VAL B N 1
ATOM 7157 C CA . VAL B 1 449 ? -8.234 3.746 -19.844 1 76.69 449 VAL B CA 1
ATOM 7158 C C . VAL B 1 449 ? -7.039 3.342 -18.984 1 76.69 449 VAL B C 1
ATOM 7160 O O . VAL B 1 449 ? -6.258 2.469 -19.359 1 76.69 449 VAL B O 1
#

Nearest PDB structures (foldseek):
  5cvc-assembly1_A  TM=8.449E-01  e=1.342E-22  Zea mays
  6lut-assembly1_B  TM=8.509E-01  e=8.572E-22  Dictyostelium discoideum
  8b9y-assembly2_D  TM=7.890E-01  e=1.430E-16  Trypanosoma cruzi
  5b1h-assembly2_B  TM=7.822E-01  e=5.519E-14  Lactiplantibacillus plantarum WCFS1
  5b1i-assembly4_H  TM=7.635E-01  e=8.188E-13  Lactiplantibacillus plantarum WCFS1

Organism: Tetrahymena thermophila (strain SB210) (NCBI:txid312017)

Solvent-accessible surface area (backbone atoms only — not comparable to full-atom values): 45985 Å² total; per-residue (Å²): 130,77,66,65,67,56,56,60,59,50,50,56,53,46,52,55,46,49,54,46,43,52,50,42,53,62,53,63,62,60,60,80,72,62,77,66,71,58,80,84,63,86,61,91,62,57,55,50,59,68,56,26,50,51,31,30,66,70,35,57,86,76,51,65,88,58,54,76,43,75,38,66,67,60,12,61,74,46,47,26,46,36,28,33,37,37,26,34,69,25,90,77,21,23,48,49,34,40,9,33,36,27,38,62,67,70,47,49,74,69,51,44,69,52,14,36,35,36,71,34,70,48,67,60,28,36,13,40,19,34,31,20,36,75,69,70,26,45,32,37,35,30,25,30,60,71,57,55,65,70,47,53,50,50,28,43,67,45,5,47,94,26,39,45,79,40,72,31,45,78,39,67,68,48,19,40,54,51,46,51,51,51,29,63,76,63,59,34,41,77,64,54,64,52,35,67,49,20,18,27,13,32,16,33,58,43,55,49,49,70,72,60,53,87,63,90,77,74,53,47,35,40,28,32,47,51,68,44,24,29,55,52,29,21,30,50,28,38,33,57,72,76,40,55,81,31,32,35,35,36,31,34,74,39,69,60,87,65,46,56,69,52,50,55,51,51,54,58,30,54,72,50,20,67,64,20,45,58,37,42,72,74,37,58,42,47,47,75,46,75,42,53,45,49,43,12,27,39,34,28,48,49,34,35,75,75,68,69,39,74,43,21,50,68,19,20,31,21,69,40,40,48,65,56,44,32,73,74,73,39,83,46,60,73,36,31,34,37,24,35,28,43,22,32,85,58,53,59,70,53,48,42,50,36,48,53,48,19,31,42,65,60,38,28,33,48,39,28,40,32,47,39,58,73,48,91,55,42,67,54,49,47,53,65,68,35,43,55,94,70,38,41,80,74,41,77,47,73,59,87,58,90,86,51,70,55,38,65,21,46,38,27,37,37,42,71,40,50,74,47,49,63,51,30,53,50,39,28,56,73,68,67,47,53,70,42,79,55,46,79,66,35,67,64,33,69,73,73,104,130,76,66,65,68,57,55,60,58,50,50,55,53,46,50,54,45,45,52,45,43,51,50,44,52,64,54,63,64,64,60,81,72,61,77,66,70,57,79,85,63,86,59,89,64,56,56,51,57,67,56,26,48,51,32,29,65,70,34,57,85,76,50,67,86,59,55,75,42,75,38,66,68,59,13,62,75,48,46,26,47,36,28,32,38,34,26,34,70,24,91,78,22,24,48,49,34,39,9,32,36,28,38,62,68,69,47,49,73,69,50,44,70,52,16,35,34,35,70,33,71,47,68,60,29,35,13,40,19,32,31,20,38,74,68,70,25,45,32,38,35,31,27,30,60,72,57,56,64,70,47,52,49,50,28,44,67,45,5,48,93,29,38,44,79,41,72,32,45,78,39,66,68,47,18,41,53,50,45,51,50,50,29,62,76,64,59,34,42,78,63,55,64,52,35,68,50,20,17,27,14,32,17,32,58,44,55,48,49,69,71,60,54,86,63,90,74,73,53,46,34,40,27,31,49,51,66,44,24,29,56,52,28,22,30,49,29,39,32,57,73,76,40,56,82,31,32,34,37,35,32,35,74,39,68,60,87,65,46,59,72,51,52,56,52,50,56,58,29,54,72,48,20,65,66,20,46,58,38,41,72,74,39,60,42,47,49,78,46,76,42,53,43,48,44,13,27,40,36,28,49,46,33,35,75,73,67,69,40,75,45,20,51,67,19,20,32,22,70,41,40,49,65,58,45,31,74,75,73,39,82,46,60,73,36,32,33,36,24,35,28,43,21,32,86,60,52,58,70,53,47,40,51,36,48,54,48,18,32,42,64,60,39,28,32,47,40,29,42,33,48,40,58,74,48,92,55,42,69,55,49,47,53,65,67,37,42,55,92,69,39,41,80,73,41,79,46,72,59,88,58,90,87,50,70,55,38,65,20,46,38,27,36,36,42,72,40,50,75,47,49,62,51,31,53,49,40,28,57,72,68,69,46,54,68,44,80,54,46,80,66,35,66,65,32,64,72,75,96

Radius of gyration: 30.35 Å; Cα contacts (8 Å, |Δi|>4): 1617; chains: 2; bounding box: 80×79×77 Å

pLDDT: mean 84.49, std 19.06, range [26.34, 98.81]

Sequence (898 aa):
MSTKNGEKIQIQEHLQQQQKQQLKEEMKENPNPEIQKQETKQNSYLYQAASIFKAYKNIRQIVRRTIIQRSSRLSDLYQANIFFKREDGQITRTYKVRGAVNKILSLTPEEKQKGVYCCSAGNQGVAVAFACNHLKVKGIIFVPQTTPNDKIQRIKEFGKEFIEVKLAGLSLQDCDQIATKYGEDNKLISVRLDEKDVIEGCSGVGIEILEDFPLKGKIDYVIFPISSGTLGAGISSYFHQLSPETNIIGIKPIFSENEMVYEDMQKTMQLDAKNTFKVMDDLSNYQELEIPEGEAYDQVLQLYNNDGIILEPHGALAPASLKLLQEKCGSLKGKNIVCILTGKNTSISRMNDIKILANVYQKKNVYMLVDFFRKPDAIKEFMVYCLSPEDEILQIEYTKKNNREKGPALVGIELASPGNYDKLLAKMLEMKISHKIIQPNDEIFQLKVMSTKNGEKIQIQEHLQQQQKQQLKEEMKENPNPEIQKQETKQNSYLYQAASIFKAYKNIRQIVRRTIIQRSSRLSDLYQANIFFKREDGQITRTYKVRGAVNKILSLTPEEKQKGVYCCSAGNQGVAVAFACNHLKVKGIIFVPQTTPNDKIQRIKEFGKEFIEVKLAGLSLQDCDQIATKYGEDNKLISVRLDEKDVIEGCSGVGIEILEDFPLKGKIDYVIFPISSGTLGAGISSYFHQLSPETNIIGIKPIFSENEMVYEDMQKTMQLDAKNTFKVMDDLSNYQELEIPEGEAYDQVLQLYNNDGIILEPHGALAPASLKLLQEKCGSLKGKNIVCILTGKNTSISRMNDIKILANVYQKKNVYMLVDFFRKPDAIKEFMVYCLSPEDEILQIEYTKKNNREKGPALVGIELASPGNYDKLLAKMLEMKISHKIIQPNDEIFQLKV

InterPro domains:
  IPR001721 Threonine dehydratase, ACT-like domain [PF00585] (358-443)
  IPR001926 Tryptophan synthase beta chain-like, PALP domain [PF00291] (60-343)
  IPR036052 Tryptophan synthase beta chain-like, PALP domain superfamily [G3DSA:3.40.50.1100] (58-346)
  IPR036052 Tryptophan synthase beta chain-like, PALP domain superfamily [G3DSA:3.40.50.1100] (95-193)
  IPR036052 Tryptophan synthase beta chain-like, PALP domain superfamily [SSF53686] (44-390)
  IPR050147 Serine/Threonine Dehydratase [PTHR48078] (50-446)

Secondary structure (DSSP, 8-state):
--STTTHHHHHHHHHHHHHHHHHHHHHHHS-------------TTPPPHHHHHHHHHHHTTTS--PPEEE-HHHHHHHTSEEEEE-GGGSTTSBTHHHHHHHHHHTS-HHHHHH-EEEE-SSHHHHHHHHHHHHHT--EEEEE-TT--HHHHHHHHHHHGGGEEEEE--SSHHHHHHHHHHHHHHTTPEE--TTSHHHHHHHTHHHHHHHHH--SSS---EEEEE-SSSHHHHHHHHHHHHH-TTSEEEEEEEE--TT-HHHHHHHHHHHHT-HHHHHHHHT-TTEEEEEEEHHHHHHHHHHIIIII-----GGGGHHHHTHHHHHHHH---TT-EEEEE--B----HHHHHHHHHHHHHHTTSEEEEEEEEESSTTHHHHIIIIIS-TT-EEEEEEE---TT-SEEEEEEEEE-SSTTHHHHHHHHHHHTT-EEEEPPTTSHHHHHH-/--STHHHHHHHHHHHHHHHHHHHHHHHHHS-------------TTPPPHHHHHHHHHHHTTTS--PPEEE-HHHHHHHTSEEEEE-GGGSTTSBTHHHHHHHHHHTS-HHHHHH-EEEE-SSHHHHHHHHHHHHHT--EEEEE-TT--HHHHHHHHHHHGGGEEEEE--SSHHHHHHHHHHHHHHTTPEE--TTSHHHHHHHTHHHHHHHHH--SSS---EEEEE-SSSHHHHHHHHHHHHH-TTSEEEEEEEEPPTT-HHHHHHHHHHHHT-HHHHHHHHT-TTEEEEEEEHHHHHHHHHHIIIII-----GGGGHHHHTHHHHHHHH---TT-EEEEE--B----HHHHHHHHHHHHHHTTSEEEEEEEEESSTTHHHHIIIIIS-TT-EEEEEEE---TT-SEEEEEEEEE-SSTTHHHHHHHHHHHTT-EEEEPPTTSHHHHHH-